Protein AF-A0A640VNC4-F1 (afdb_monomer_lite)

Radius of gyration: 33.38 Å; chains: 1; bounding box: 99×72×92 Å

Secondary structure (DSSP, 8-state):
----PPP-----S---EEEETTEEEE----S-------------HHHHHHHHHHHHHHHHHHHSSPPPHHHHHHGGGSEETTEE-HHHHHHHHHTSHHHHHHH-S--HHHHHHHHHHHHHSSPBPHHHHHHHHHHHHTTSS-HHHHHHHHHTSHHHHHT---TTTSS---TTTS---------HHHHHHHHHHHHHHHHSSPPPHHHHHHHHHHHHTTS--HHHHHHHHHHT-SS--SS--TTTTS-HHHHHHHHHHHHHSSPPPHHHHHHHHHHHHHTSS-HHHHHHHHHTBTTTTTS--GGGTTTSSTTS-------S----S-SS--TTSEEEEE-SSSSSSPEEEEEEEETTEEEEEEE-B-SSS-B---EEEEEEES-----EEEEE-SSSSSSPEEEEEEEETTEEEEEEE-B-SSS-B-PPEEEEEE-S-----EEEEE-SSSSSS-EEEEEE-SEEEEEEEE-B-SSS-BPPPEEEEEEEEE----EEEEE-SSSSSSPEEEEEEEETTEEEEEEE---TTT--PPPEEEEEE-S---S--EEEEE-SSSSSS-EEEEEEEETTEEEEEEE-B-SSS-BPPPEEEEE--S--S--TT-EEEEE-SSSSSSPEEEEEEEETTEEEEEEE-B-SSS-BPPPEEEEEE-S---TT----EEEE-SSSSSSPEEEEEETTTEEEEE-----S-------EEEEETT--EEEE----TTT-EEEEESS--GGGEEEEEETTEEEEEETTSS-EEEEE-TT----GGGEEE-

Structure (mmCIF, N/CA/C/O backbone):
data_AF-A0A640VNC4-F1
#
_entry.id   AF-A0A640VNC4-F1
#
loop_
_atom_site.group_PDB
_atom_site.id
_atom_site.type_symbol
_atom_site.label_atom_id
_atom_site.label_alt_id
_atom_site.label_comp_id
_atom_site.label_asym_id
_atom_site.label_entity_id
_atom_site.label_seq_id
_atom_site.pdbx_PDB_ins_code
_atom_site.Cartn_x
_atom_site.Cartn_y
_atom_site.Cartn_z
_atom_site.occupancy
_atom_site.B_iso_or_equiv
_atom_site.auth_seq_id
_atom_site.auth_comp_id
_atom_site.auth_asym_id
_atom_site.auth_atom_id
_atom_site.pdbx_PDB_model_num
ATOM 1 N N . MET A 1 1 ? -40.242 -44.715 38.942 1.00 26.52 1 MET A N 1
ATOM 2 C CA . MET A 1 1 ? -40.191 -44.373 37.512 1.00 26.52 1 MET A CA 1
ATOM 3 C C . MET A 1 1 ? -41.174 -43.219 37.339 1.00 26.52 1 MET A C 1
ATOM 5 O O . MET A 1 1 ? -42.364 -43.482 37.254 1.00 26.52 1 MET A O 1
ATOM 9 N N . GLU A 1 2 ? -40.820 -42.023 37.833 1.00 25.80 2 GLU A N 1
ATOM 10 C CA . GLU A 1 2 ? -40.006 -40.968 37.158 1.00 25.80 2 GLU A CA 1
ATOM 11 C C . GLU A 1 2 ? -40.894 -40.171 36.184 1.00 25.80 2 GLU A C 1
ATOM 13 O O . GLU A 1 2 ? -41.591 -40.785 35.393 1.00 25.80 2 GLU A O 1
ATOM 18 N N . GLY A 1 3 ? -41.007 -38.841 36.181 1.00 30.23 3 GLY A N 1
ATOM 19 C CA . GLY A 1 3 ? -40.420 -37.770 36.985 1.00 30.23 3 GLY A CA 1
ATOM 20 C C . GLY A 1 3 ? -41.043 -36.435 36.536 1.00 30.23 3 GLY A C 1
ATOM 21 O O . GLY A 1 3 ? -40.554 -35.815 35.606 1.00 30.23 3 GLY A O 1
ATOM 22 N N . GLY A 1 4 ? -42.152 -36.010 37.152 1.00 26.62 4 GLY A N 1
ATOM 23 C CA . GLY A 1 4 ? -42.799 -34.725 36.850 1.00 26.62 4 GLY A CA 1
ATOM 24 C C . GLY A 1 4 ? -42.568 -33.730 37.984 1.00 26.62 4 GLY A C 1
ATOM 25 O O . GLY A 1 4 ? -43.031 -33.969 39.100 1.00 26.62 4 GLY A O 1
ATOM 26 N N . ALA A 1 5 ? -41.836 -32.649 37.719 1.00 29.58 5 ALA A N 1
ATOM 27 C CA . ALA A 1 5 ? -41.591 -31.585 38.690 1.00 29.58 5 ALA A CA 1
ATOM 28 C C . ALA A 1 5 ? -42.840 -30.698 38.863 1.00 29.58 5 ALA A C 1
ATOM 30 O O . ALA A 1 5 ? -43.494 -30.328 37.891 1.00 29.58 5 ALA A O 1
ATOM 31 N N . PHE A 1 6 ? -43.172 -30.367 40.113 1.00 30.80 6 PHE A N 1
ATOM 32 C CA . PHE A 1 6 ? -44.221 -29.411 40.480 1.00 30.80 6 PHE A CA 1
ATOM 33 C C . PHE A 1 6 ? -43.567 -28.070 40.836 1.00 30.80 6 PHE A C 1
ATOM 35 O O . PHE A 1 6 ? -42.622 -28.074 41.620 1.00 30.80 6 PHE A O 1
ATOM 42 N N . PHE A 1 7 ? -44.100 -26.946 40.350 1.00 31.12 7 PHE A N 1
ATOM 43 C CA . PHE A 1 7 ? -43.639 -25.595 40.714 1.00 31.12 7 PHE A CA 1
ATOM 44 C C . PHE A 1 7 ? -44.590 -24.928 41.728 1.00 31.12 7 PHE A C 1
ATOM 46 O O . PHE A 1 7 ? -45.800 -25.183 41.728 1.00 31.12 7 PHE A O 1
ATOM 53 N N . ARG A 1 8 ? -44.048 -24.100 42.633 1.00 33.09 8 ARG A N 1
ATOM 54 C CA . ARG A 1 8 ? -44.763 -23.399 43.722 1.00 33.09 8 ARG A CA 1
ATOM 55 C C . ARG A 1 8 ? -44.417 -21.907 43.658 1.00 33.09 8 ARG A C 1
ATOM 57 O O . ARG A 1 8 ? -43.246 -21.593 43.673 1.00 33.09 8 ARG A O 1
ATOM 64 N N . VAL A 1 9 ? -45.406 -21.005 43.695 1.00 35.47 9 VAL A N 1
ATOM 65 C CA . VAL A 1 9 ? -45.179 -19.539 43.649 1.00 35.47 9 VAL A CA 1
ATOM 66 C C . VAL A 1 9 ? -45.890 -18.828 44.813 1.00 35.47 9 VAL A C 1
ATOM 68 O O . VAL A 1 9 ? -46.991 -19.229 45.189 1.00 35.47 9 VAL A O 1
ATOM 71 N N . LEU A 1 10 ? -45.271 -17.789 45.394 1.00 34.03 10 LEU A N 1
ATOM 72 C CA . LEU A 1 10 ? -45.768 -16.937 46.497 1.00 34.03 10 LEU A CA 1
ATOM 73 C C . LEU A 1 10 ? -46.158 -15.532 45.983 1.00 34.03 10 LEU A C 1
ATOM 75 O O . LEU A 1 10 ? -45.554 -15.049 45.036 1.00 34.03 10 LEU A O 1
ATOM 79 N N . VAL A 1 11 ? -47.146 -14.860 46.603 1.00 41.66 11 VAL A N 1
ATOM 80 C CA . VAL A 1 11 ? -47.644 -13.527 46.172 1.00 41.66 11 VAL A CA 1
ATOM 81 C C . VAL A 1 11 ? -47.839 -12.578 47.383 1.00 41.66 11 VAL A C 1
ATOM 83 O O . VAL A 1 11 ? -48.210 -13.081 48.451 1.00 41.66 11 VAL A O 1
ATOM 86 N N . PRO A 1 12 ? -47.621 -11.243 47.264 1.00 36.75 12 PRO A N 1
ATOM 87 C CA . PRO A 1 12 ? -47.759 -10.268 48.366 1.00 36.75 12 PRO A CA 1
ATOM 88 C C . PRO A 1 12 ? -49.215 -9.956 48.802 1.00 36.75 12 PRO A C 1
ATOM 90 O O . PRO A 1 12 ? -50.160 -10.385 48.143 1.00 36.75 12 PRO A O 1
ATOM 93 N N . PRO A 1 13 ? -49.440 -9.202 49.905 1.00 35.16 13 PRO A N 1
ATOM 94 C CA . PRO A 1 13 ? -50.779 -8.930 50.457 1.00 35.16 13 PRO A CA 1
ATOM 95 C C . PRO A 1 13 ? -51.600 -7.888 49.664 1.00 35.16 13 PRO A C 1
ATOM 97 O O . PRO A 1 13 ? -51.110 -6.797 49.385 1.00 35.16 13 PRO A O 1
ATOM 100 N N . GLY A 1 14 ? -52.890 -8.160 49.401 1.00 42.88 14 GLY A N 1
ATOM 101 C CA . GLY A 1 14 ? -53.809 -7.233 48.717 1.00 42.88 14 GLY A CA 1
ATOM 102 C C . GLY A 1 14 ? -55.242 -7.764 48.527 1.00 42.88 14 GLY A C 1
ATOM 103 O O . GLY A 1 14 ? -55.552 -8.906 48.863 1.00 42.88 14 GLY A O 1
ATOM 104 N N . HIS A 1 15 ? -56.150 -6.926 48.004 1.00 37.34 15 HIS A N 1
ATOM 105 C CA . HIS A 1 15 ? -57.528 -7.317 47.664 1.00 37.34 15 HIS A CA 1
ATOM 106 C C . HIS A 1 15 ? -57.619 -7.797 46.212 1.00 37.34 15 HIS A C 1
ATOM 108 O O . HIS A 1 15 ? -57.485 -6.999 45.287 1.00 37.34 15 HIS A O 1
ATOM 114 N N . TYR A 1 16 ? -57.948 -9.073 46.007 1.00 45.03 16 TYR A N 1
ATOM 115 C CA . TYR A 1 16 ? -58.002 -9.672 44.672 1.00 45.03 16 TYR A CA 1
ATOM 116 C C . TYR A 1 16 ? -59.411 -10.138 44.294 1.00 45.03 16 TYR A C 1
ATOM 118 O O . TYR A 1 16 ? -60.191 -10.631 45.118 1.00 45.03 16 TYR A O 1
ATOM 126 N N . ARG A 1 17 ? -59.735 -10.015 43.004 1.00 36.72 17 ARG A N 1
ATOM 127 C CA . ARG A 1 17 ? -60.883 -10.679 42.377 1.00 36.72 17 ARG A CA 1
ATOM 128 C C . ARG A 1 17 ? -60.359 -11.695 41.377 1.00 36.72 17 ARG A C 1
ATOM 130 O O . ARG A 1 17 ? -59.709 -11.318 40.413 1.00 36.72 17 ARG A O 1
ATOM 137 N N . VAL A 1 18 ? -60.695 -12.963 41.589 1.00 42.12 18 VAL A N 1
ATOM 138 C CA . VAL A 1 18 ? -60.310 -14.060 40.694 1.00 42.12 18 VAL A CA 1
ATOM 139 C C . VAL A 1 18 ? -61.564 -14.573 39.985 1.00 42.12 18 VAL A C 1
ATOM 141 O O . VAL A 1 18 ? -62.589 -14.851 40.621 1.00 42.12 18 VAL A O 1
ATOM 144 N N . ARG A 1 19 ? -61.512 -14.653 38.652 1.00 35.81 19 ARG A N 1
ATOM 145 C CA . ARG A 1 19 ? -62.582 -15.221 37.820 1.00 35.81 19 ARG A CA 1
ATOM 146 C C . ARG A 1 19 ? -62.283 -16.685 37.526 1.00 35.81 19 ARG A C 1
ATOM 148 O O . ARG A 1 19 ? -61.207 -17.006 37.047 1.00 35.81 19 ARG A O 1
ATOM 155 N N . PHE A 1 20 ? -63.273 -17.544 37.747 1.00 42.91 20 PHE A N 1
ATOM 156 C CA . PHE A 1 20 ? -63.245 -18.940 37.314 1.00 42.91 20 PHE A CA 1
ATOM 157 C C . PHE A 1 20 ? -64.300 -19.171 36.228 1.00 42.91 20 PHE A C 1
ATOM 159 O O . PHE A 1 20 ? -65.292 -18.440 36.156 1.00 42.91 20 PHE A O 1
ATOM 166 N N . ALA A 1 21 ? -64.144 -20.245 35.449 1.00 35.38 21 ALA A N 1
ATOM 167 C CA . ALA A 1 21 ? -65.089 -20.651 34.402 1.00 35.38 21 ALA A CA 1
ATOM 168 C C . ALA A 1 21 ? -66.542 -20.862 34.900 1.00 35.38 21 ALA A C 1
ATOM 170 O O . ALA A 1 21 ? -67.472 -20.861 34.100 1.00 35.38 21 ALA A O 1
ATOM 171 N N . ALA A 1 22 ? -66.762 -20.990 36.218 1.00 29.73 22 ALA A N 1
ATOM 172 C CA . ALA A 1 22 ? -68.082 -21.134 36.847 1.00 29.73 22 ALA A CA 1
ATOM 173 C C . ALA A 1 22 ? -68.557 -19.903 37.663 1.00 29.73 22 ALA A C 1
ATOM 175 O O . ALA A 1 22 ? -69.508 -20.013 38.438 1.00 29.73 22 ALA A O 1
ATOM 176 N N . GLY A 1 23 ? -67.925 -18.730 37.517 1.00 33.50 23 GLY A N 1
ATOM 177 C CA . GLY A 1 23 ? -68.366 -17.471 38.139 1.00 33.50 23 GLY A CA 1
ATOM 178 C C . GLY A 1 23 ? -67.275 -16.713 38.907 1.00 33.50 23 GLY A C 1
ATOM 179 O O . GLY A 1 23 ? -66.164 -17.198 39.111 1.00 33.50 23 GLY A O 1
ATOM 180 N N . THR A 1 24 ? -67.599 -15.484 39.332 1.00 31.94 24 THR A N 1
ATOM 181 C CA . THR A 1 24 ? -66.676 -14.584 40.055 1.00 31.94 24 THR A CA 1
ATOM 182 C C . THR A 1 24 ? -66.873 -14.710 41.566 1.00 31.94 24 THR A C 1
ATOM 184 O O . THR A 1 24 ? -68.004 -14.603 42.046 1.00 31.94 24 THR A O 1
ATOM 187 N N . ARG A 1 25 ? -65.786 -14.879 42.330 1.00 35.44 25 ARG A N 1
ATOM 188 C CA . ARG A 1 25 ? -65.804 -14.760 43.798 1.00 35.44 25 ARG A CA 1
ATOM 189 C C . ARG A 1 25 ? -64.857 -13.651 44.248 1.00 35.44 25 ARG A C 1
ATOM 191 O O . ARG A 1 25 ? -63.772 -13.492 43.698 1.00 35.44 25 ARG A O 1
ATOM 198 N N . SER A 1 26 ? -65.298 -12.884 45.242 1.00 33.00 26 SER A N 1
ATOM 199 C CA . SER A 1 26 ? -64.499 -11.837 45.884 1.00 33.00 26 SER A CA 1
ATOM 200 C C . SER A 1 26 ? -64.051 -12.328 47.255 1.00 33.00 26 SER A C 1
ATOM 202 O O . SER A 1 26 ? -64.875 -12.861 48.001 1.00 33.00 26 SER A O 1
ATOM 204 N N . PHE A 1 27 ? -62.780 -12.116 47.587 1.00 40.97 27 PHE A N 1
ATOM 205 C CA . PHE A 1 27 ? -62.216 -12.424 48.898 1.00 40.97 27 PHE A CA 1
ATOM 206 C C . PHE A 1 27 ? -61.779 -11.129 49.590 1.00 40.97 27 PHE A C 1
ATOM 208 O O . PHE A 1 27 ? -61.378 -10.165 48.937 1.00 40.97 27 PHE A O 1
ATOM 215 N N . VAL A 1 28 ? -61.908 -11.105 50.915 1.00 42.28 28 VAL A N 1
ATOM 216 C CA . VAL A 1 28 ? -61.397 -10.044 51.789 1.00 42.28 28 VAL A CA 1
ATOM 217 C C . VAL A 1 28 ? -60.620 -10.741 52.891 1.00 42.28 28 VAL A C 1
ATOM 219 O O . VAL A 1 28 ? -61.208 -11.532 53.628 1.00 42.28 28 VAL A O 1
ATOM 222 N N . ASP A 1 29 ? -59.323 -10.471 52.988 1.00 40.75 29 ASP A N 1
ATOM 223 C CA . ASP A 1 29 ? -58.510 -10.922 54.111 1.00 40.75 29 ASP A CA 1
ATOM 224 C C . ASP A 1 29 ? -58.317 -9.762 55.097 1.00 40.75 29 ASP A C 1
ATOM 226 O O . ASP A 1 29 ? -57.787 -8.712 54.748 1.00 40.75 29 ASP A O 1
ATOM 230 N N . GLY A 1 30 ? -58.782 -9.958 56.330 1.00 44.41 30 GLY A N 1
ATOM 231 C CA . GLY A 1 30 ? -58.533 -9.082 57.476 1.00 44.41 30 GLY A CA 1
ATOM 232 C C . GLY A 1 30 ? -57.673 -9.748 58.555 1.00 44.41 30 GLY A C 1
ATOM 233 O O . GLY A 1 30 ? -57.855 -9.451 59.732 1.00 44.41 30 GLY A O 1
ATOM 234 N N . SER A 1 31 ? -56.805 -10.698 58.198 1.00 44.22 31 SER A N 1
ATOM 235 C CA . SER A 1 31 ? -56.136 -11.598 59.147 1.00 44.22 31 SER A CA 1
ATOM 236 C C . SER A 1 31 ? -54.623 -11.771 58.975 1.00 44.22 31 SER A C 1
ATOM 238 O O . SER A 1 31 ? -54.022 -12.431 59.818 1.00 44.22 31 SER A O 1
ATOM 240 N N . GLY A 1 32 ? -53.973 -11.134 57.994 1.00 38.97 32 GLY A N 1
ATOM 241 C CA . GLY A 1 32 ? -52.503 -11.063 57.956 1.00 38.97 32 GLY A CA 1
ATOM 242 C C . GLY A 1 32 ? -51.812 -12.426 57.818 1.00 38.97 32 GLY A C 1
ATOM 243 O O . GLY A 1 32 ? -50.711 -12.613 58.332 1.00 38.97 32 GLY A O 1
ATOM 244 N N . VAL A 1 33 ? -52.452 -13.381 57.135 1.00 38.22 33 VAL A N 1
ATOM 245 C CA . VAL A 1 33 ? -51.881 -14.696 56.817 1.00 38.22 33 VAL A CA 1
ATOM 246 C C . VAL A 1 33 ? -51.822 -14.844 55.297 1.00 38.22 33 VAL A C 1
ATOM 248 O O . VAL A 1 33 ? -52.855 -14.854 54.636 1.00 38.22 33 VAL A O 1
ATOM 251 N N . LEU A 1 34 ? -50.602 -14.981 54.763 1.00 30.33 34 LEU A N 1
ATOM 252 C CA . LEU A 1 34 ? -50.294 -15.219 53.345 1.00 30.33 34 LEU A CA 1
ATOM 253 C C . LEU A 1 34 ? -51.193 -16.322 52.752 1.00 30.33 34 LEU A C 1
ATOM 255 O O . LEU A 1 34 ? -51.127 -17.471 53.194 1.00 30.33 34 LEU A O 1
ATOM 259 N N . GLN A 1 35 ? -52.003 -16.001 51.735 1.00 35.12 35 GLN A N 1
ATOM 260 C CA . GLN A 1 35 ? -52.675 -17.008 50.905 1.00 35.12 35 GLN A CA 1
ATOM 261 C C . GLN A 1 35 ? -52.131 -17.007 49.476 1.00 35.12 35 GLN A C 1
ATOM 263 O O . GLN A 1 35 ? -52.168 -16.010 48.763 1.00 35.12 35 GLN A O 1
ATOM 268 N N . THR A 1 36 ? -51.643 -18.179 49.083 1.00 34.41 36 THR A N 1
ATOM 269 C CA . THR A 1 36 ? -51.016 -18.522 47.807 1.00 34.41 36 THR A CA 1
ATOM 270 C C . THR A 1 36 ? -52.045 -18.582 46.672 1.00 34.41 36 THR A C 1
ATOM 272 O O . THR A 1 36 ? -52.966 -19.399 46.722 1.00 34.41 36 THR A O 1
ATOM 275 N N . VAL A 1 37 ? -51.879 -17.772 45.622 1.00 38.47 37 VAL A N 1
ATOM 276 C CA . VAL A 1 37 ? -52.594 -17.968 44.349 1.00 38.47 37 VAL A CA 1
ATOM 277 C C . VAL A 1 37 ? -51.809 -18.985 43.523 1.00 38.47 37 VAL A C 1
ATOM 279 O O . VAL A 1 37 ? -50.655 -18.749 43.185 1.00 38.47 37 VAL A O 1
ATOM 282 N N . GLN A 1 38 ? -52.420 -20.129 43.211 1.00 37.28 38 GLN A N 1
ATOM 283 C CA . GLN A 1 38 ? -51.804 -21.157 42.369 1.00 37.28 38 GLN A CA 1
ATOM 284 C C . GLN A 1 38 ? -52.133 -20.897 40.895 1.00 37.28 38 GLN A C 1
ATOM 286 O O . GLN A 1 38 ? -53.286 -21.043 40.489 1.00 37.28 38 GLN A O 1
ATOM 291 N N . HIS A 1 39 ? -51.122 -20.542 40.100 1.00 41.06 39 HIS A N 1
ATOM 292 C CA . HIS A 1 39 ? -51.146 -20.738 38.649 1.00 41.06 39 HIS A CA 1
ATOM 293 C C . HIS A 1 39 ? -50.636 -22.152 38.360 1.00 41.06 39 HIS A C 1
ATOM 295 O O . HIS A 1 39 ? -49.541 -22.516 38.782 1.00 41.06 39 HIS A O 1
ATOM 301 N N . SER A 1 40 ? -51.443 -22.976 37.694 1.00 44.50 40 SER A N 1
ATOM 302 C CA . SER A 1 40 ? -51.024 -24.305 37.247 1.00 44.50 40 SER A CA 1
ATOM 303 C C . SER A 1 40 ? -51.395 -24.481 35.782 1.00 44.50 40 SER A C 1
ATOM 305 O O . SER A 1 40 ? -52.563 -24.710 35.463 1.00 44.50 40 SER A O 1
ATOM 307 N N . THR A 1 41 ? -50.394 -24.406 34.914 1.00 50.69 41 THR A N 1
ATOM 308 C CA . THR A 1 41 ? -50.512 -24.737 33.493 1.00 50.69 41 THR A CA 1
ATOM 309 C C . THR A 1 41 ? -49.710 -26.007 33.253 1.00 50.69 41 THR A C 1
ATOM 311 O O . THR A 1 41 ? -48.570 -26.123 33.698 1.00 50.69 41 THR A O 1
ATOM 314 N N . ARG A 1 42 ? -50.321 -27.005 32.610 1.00 57.31 42 ARG A N 1
ATOM 315 C CA . ARG A 1 42 ? -49.633 -28.243 32.242 1.00 57.31 42 ARG A CA 1
ATOM 316 C C . ARG A 1 42 ? -49.116 -28.083 30.818 1.00 57.31 42 ARG A C 1
ATOM 318 O O . ARG A 1 42 ? -49.900 -28.190 29.883 1.00 57.31 42 ARG A O 1
ATOM 325 N N . ILE A 1 43 ? -47.825 -27.809 30.698 1.00 65.00 43 ILE A N 1
ATOM 326 C CA . ILE A 1 43 ? -47.089 -27.746 29.434 1.00 65.00 43 ILE A CA 1
ATOM 327 C C . ILE A 1 43 ? -46.312 -29.050 29.242 1.00 65.00 43 ILE A C 1
ATOM 329 O O . ILE A 1 43 ? -45.892 -29.667 30.225 1.00 65.00 43 ILE A O 1
ATOM 333 N N . ASP A 1 44 ? -46.200 -29.514 28.002 1.00 73.62 44 ASP A N 1
ATOM 334 C CA . ASP A 1 44 ? -45.291 -30.608 27.660 1.00 73.62 44 ASP A CA 1
ATOM 335 C C . ASP A 1 44 ? -43.832 -30.119 27.637 1.00 73.62 44 ASP A C 1
ATOM 337 O O . ASP A 1 44 ? -43.558 -28.919 27.723 1.00 73.62 44 ASP A O 1
ATOM 341 N N . ASP A 1 45 ? -42.890 -31.058 27.565 1.00 72.62 45 ASP A N 1
ATOM 342 C CA . ASP A 1 45 ? -41.460 -30.752 27.658 1.00 72.62 45 ASP A CA 1
ATOM 343 C C . ASP A 1 45 ? -40.961 -29.890 26.484 1.00 72.62 45 ASP A C 1
ATOM 345 O O . ASP A 1 45 ? -40.044 -29.091 26.665 1.00 72.62 45 ASP A O 1
ATOM 349 N N . ILE A 1 46 ? -41.603 -29.982 25.312 1.00 72.25 46 ILE A N 1
ATOM 350 C CA . ILE A 1 46 ? -41.257 -29.195 24.119 1.00 72.25 46 ILE A CA 1
ATOM 351 C C . ILE A 1 46 ? -41.712 -27.746 24.305 1.00 72.25 46 ILE A C 1
ATOM 353 O O . ILE A 1 46 ? -40.931 -26.815 24.121 1.00 72.25 46 ILE A O 1
ATOM 357 N N . ALA A 1 47 ? -42.960 -27.542 24.733 1.00 71.25 47 ALA A N 1
ATOM 358 C CA . ALA A 1 47 ? -43.485 -26.217 25.043 1.00 71.25 47 ALA A CA 1
ATOM 359 C C . ALA A 1 47 ? -42.695 -25.551 26.179 1.00 71.25 47 ALA A C 1
ATOM 361 O O . ALA A 1 47 ? -42.443 -24.351 26.126 1.00 71.25 47 ALA A O 1
ATOM 362 N N . LYS A 1 48 ? -42.258 -26.328 27.178 1.00 74.06 48 LYS A N 1
ATOM 363 C CA . LYS A 1 48 ? -41.396 -25.837 28.258 1.00 74.06 48 LYS A CA 1
ATOM 364 C C . LYS A 1 48 ? -40.032 -25.376 27.745 1.00 74.06 48 LYS A C 1
ATOM 366 O O . LYS A 1 48 ? -39.605 -24.290 28.117 1.00 74.06 48 LYS A O 1
ATOM 371 N N . ALA A 1 49 ? -39.363 -26.179 26.918 1.00 73.19 49 ALA A N 1
ATOM 372 C CA . ALA A 1 49 ? -38.068 -25.813 26.347 1.00 73.19 49 ALA A CA 1
ATOM 373 C C . ALA A 1 49 ? -38.170 -24.530 25.509 1.00 73.19 49 ALA A C 1
ATOM 375 O O . ALA A 1 49 ? -37.368 -23.621 25.697 1.00 73.19 49 ALA A O 1
ATOM 376 N N . ARG A 1 50 ? -39.217 -24.414 24.679 1.00 82.31 50 ARG A N 1
ATOM 377 C CA . ARG A 1 50 ? -39.480 -23.207 23.885 1.00 82.31 50 ARG A CA 1
ATOM 378 C C . ARG A 1 50 ? -39.686 -21.968 24.756 1.00 82.31 50 ARG A C 1
ATOM 380 O O . ARG A 1 50 ? -39.047 -20.959 24.514 1.00 82.31 50 ARG A O 1
ATOM 387 N N . ILE A 1 51 ? -40.539 -22.050 25.781 1.00 84.12 51 ILE A N 1
ATOM 388 C CA . ILE A 1 51 ? -40.811 -20.918 26.687 1.00 84.12 51 ILE A CA 1
ATOM 389 C C . ILE A 1 51 ? -39.533 -20.454 27.396 1.00 84.12 51 ILE A C 1
ATOM 391 O O . ILE A 1 51 ? -39.331 -19.258 27.562 1.00 84.12 51 ILE A O 1
ATOM 395 N N . LEU A 1 52 ? -38.686 -21.391 27.830 1.00 82.00 52 LEU A N 1
ATOM 396 C CA . LEU A 1 52 ? -37.427 -21.054 28.496 1.00 82.00 52 LEU A CA 1
ATOM 397 C C . LEU A 1 52 ? -36.436 -20.386 27.543 1.00 82.00 52 LEU A C 1
ATOM 399 O O . LEU A 1 52 ? -35.762 -19.456 27.960 1.00 82.00 52 LEU A O 1
ATOM 403 N N . ASN A 1 53 ? -36.370 -20.839 26.292 1.00 83.69 53 ASN A N 1
ATOM 404 C CA . ASN A 1 53 ? -35.495 -20.256 25.280 1.00 83.69 53 ASN A CA 1
ATOM 405 C C . ASN A 1 53 ? -35.972 -18.854 24.853 1.00 83.69 53 ASN A C 1
ATOM 407 O O . ASN A 1 53 ? -35.195 -17.911 24.930 1.00 83.69 53 ASN A O 1
ATOM 411 N N . GLU A 1 54 ? -37.265 -18.693 24.548 1.00 88.31 54 GLU A N 1
ATOM 412 C CA . GLU A 1 54 ? -37.876 -17.391 24.227 1.00 88.31 54 GLU A CA 1
ATOM 413 C C . GLU A 1 54 ? -37.684 -16.375 25.367 1.00 88.31 54 GLU A C 1
ATOM 415 O O . GLU A 1 54 ? -37.405 -15.203 25.132 1.00 88.31 54 GLU A O 1
ATOM 420 N N . ALA A 1 55 ? -37.827 -16.814 26.621 1.00 89.00 55 ALA A N 1
ATOM 421 C CA . ALA A 1 55 ? -37.574 -15.955 27.770 1.00 89.00 55 ALA A CA 1
ATOM 422 C C . ALA A 1 55 ? -36.085 -15.632 27.937 1.00 89.00 55 ALA A C 1
ATOM 424 O O . ALA A 1 55 ? -35.764 -14.486 28.225 1.00 89.00 55 ALA A O 1
ATOM 425 N N . ALA A 1 56 ? -35.190 -16.608 27.750 1.00 84.50 56 ALA A N 1
ATOM 426 C CA . ALA A 1 56 ? -33.750 -16.393 27.870 1.00 84.50 56 ALA A CA 1
ATOM 427 C C . ALA A 1 56 ? -33.267 -15.320 26.894 1.00 84.50 56 ALA A C 1
ATOM 429 O O . ALA A 1 56 ? -32.601 -14.393 27.327 1.00 84.50 56 ALA A O 1
ATOM 430 N N . GLN A 1 57 ? -33.713 -15.380 25.637 1.00 86.56 57 GLN A N 1
ATOM 431 C CA . GLN A 1 57 ? -33.405 -14.363 24.634 1.00 86.56 57 GLN A CA 1
ATOM 432 C C . GLN A 1 57 ? -33.853 -12.962 25.066 1.00 86.56 57 GLN A C 1
ATOM 434 O O . GLN A 1 57 ? -33.138 -11.984 24.923 1.00 86.56 57 GLN A O 1
ATOM 439 N N . LEU A 1 58 ? -35.047 -12.842 25.637 1.00 91.69 58 LEU A N 1
ATOM 440 C CA . LEU A 1 58 ? -35.540 -11.533 26.048 1.00 91.69 58 LEU A CA 1
ATOM 441 C C . LEU A 1 58 ? -34.799 -10.969 27.270 1.00 91.69 58 LEU A C 1
ATOM 443 O O . LEU A 1 58 ? -34.646 -9.756 27.393 1.00 91.69 58 LEU A O 1
ATOM 447 N N . TYR A 1 59 ? -34.371 -11.845 28.180 1.00 89.31 59 TYR A N 1
ATOM 448 C CA . TYR A 1 59 ? -33.510 -11.471 29.299 1.00 89.31 59 TYR A CA 1
ATOM 449 C C . TYR A 1 59 ? -32.124 -11.043 28.826 1.00 89.31 59 TYR A C 1
ATOM 451 O O . TYR A 1 59 ? -31.580 -10.093 29.378 1.00 89.31 59 TYR A O 1
ATOM 459 N N . ASP A 1 60 ? -31.620 -11.680 27.776 1.00 83.69 60 ASP A N 1
ATOM 460 C CA . ASP A 1 60 ? -30.378 -11.304 27.119 1.00 83.69 60 ASP A CA 1
ATOM 461 C C . ASP A 1 60 ? -30.473 -9.899 26.522 1.00 83.69 60 ASP A C 1
ATOM 463 O O . ASP A 1 60 ? -29.835 -8.971 27.000 1.00 83.69 60 ASP A O 1
ATOM 467 N N . THR A 1 61 ? -31.439 -9.670 25.631 1.00 88.62 61 THR A N 1
ATOM 468 C CA . THR A 1 61 ? -31.660 -8.361 25.002 1.00 88.62 61 THR A CA 1
ATOM 469 C C . THR A 1 61 ? -31.854 -7.221 26.013 1.00 88.62 61 THR A C 1
ATOM 471 O O . THR A 1 61 ? -31.400 -6.101 25.787 1.00 88.62 61 THR A O 1
ATOM 474 N N . ILE A 1 62 ? -32.548 -7.459 27.134 1.00 89.50 62 ILE A N 1
ATOM 475 C CA . ILE A 1 62 ? -32.890 -6.394 28.097 1.00 89.50 62 ILE A CA 1
ATOM 476 C C . ILE A 1 62 ? -31.825 -6.211 29.189 1.00 89.50 62 ILE A C 1
ATOM 478 O O . ILE A 1 62 ? -31.631 -5.082 29.650 1.00 89.50 62 ILE A O 1
ATOM 482 N N . PHE A 1 63 ? -31.168 -7.286 29.629 1.00 83.25 63 PHE A N 1
ATOM 483 C CA . PHE A 1 63 ? -30.283 -7.277 30.799 1.00 83.25 63 PHE A CA 1
ATOM 484 C C . PHE A 1 63 ? -28.885 -7.837 30.561 1.00 83.25 63 PHE A C 1
ATOM 486 O O . PHE A 1 63 ? -28.085 -7.752 31.490 1.00 83.25 63 PHE A O 1
ATOM 493 N N . ASP A 1 64 ? -28.597 -8.403 29.390 1.00 79.19 64 ASP A N 1
ATOM 494 C CA . ASP A 1 64 ? -27.292 -8.985 29.065 1.00 79.19 64 ASP A CA 1
ATOM 495 C C . ASP A 1 64 ? -26.899 -10.088 30.073 1.00 79.19 64 ASP A C 1
ATOM 497 O O . ASP A 1 64 ? -25.792 -10.133 30.609 1.00 79.19 64 ASP A O 1
ATOM 501 N N . ARG A 1 65 ? -27.879 -10.920 30.474 1.00 79.50 65 ARG A N 1
ATOM 502 C CA . ARG A 1 65 ? -27.680 -12.008 31.449 1.00 79.50 65 ARG A CA 1
ATOM 503 C C . ARG A 1 65 ? -28.736 -13.105 31.369 1.00 79.50 65 ARG A C 1
ATOM 505 O O . ARG A 1 65 ? -29.890 -12.892 30.996 1.00 79.50 65 ARG A O 1
ATOM 512 N N . ALA A 1 66 ? -28.384 -14.267 31.913 1.00 75.19 66 ALA A N 1
ATOM 513 C CA . ALA A 1 66 ? -29.326 -15.355 32.146 1.00 75.19 66 ALA A CA 1
ATOM 514 C C . ALA A 1 66 ? -30.342 -15.053 33.269 1.00 75.19 66 ALA A C 1
ATOM 516 O O . ALA A 1 66 ? -30.064 -14.333 34.233 1.00 75.19 66 ALA A O 1
ATOM 517 N N . MET A 1 67 ? -31.515 -15.687 33.176 1.00 81.88 67 MET A N 1
ATOM 518 C CA . MET A 1 67 ? -32.538 -15.685 34.229 1.00 81.88 67 MET A CA 1
ATOM 519 C C . MET A 1 67 ? -32.073 -16.410 35.497 1.00 81.88 67 MET A C 1
ATOM 521 O O . MET A 1 67 ? -31.494 -17.499 35.433 1.00 81.88 67 MET A O 1
ATOM 525 N N . ASP A 1 68 ? -32.457 -15.888 36.660 1.00 71.31 68 ASP A N 1
ATOM 526 C CA . ASP A 1 68 ? -32.320 -16.588 37.931 1.00 71.31 68 ASP A CA 1
ATOM 527 C C . ASP A 1 68 ? -33.422 -17.650 38.147 1.00 71.31 68 ASP A C 1
ATOM 529 O O . ASP A 1 68 ? -34.418 -17.755 37.423 1.00 71.31 68 ASP A O 1
ATOM 533 N N . PHE A 1 69 ? -33.255 -18.478 39.184 1.00 70.19 69 PHE A N 1
ATOM 534 C CA . PHE A 1 69 ? -34.208 -19.549 39.486 1.00 70.19 69 PHE A CA 1
ATOM 535 C C . PHE A 1 69 ? -35.628 -19.035 39.800 1.00 70.19 69 PHE A C 1
ATOM 537 O O . PHE A 1 69 ? -36.613 -19.680 39.442 1.00 70.19 69 PHE A O 1
ATOM 544 N N . THR A 1 70 ? -35.749 -17.886 40.463 1.00 72.12 70 THR A N 1
ATOM 545 C CA . THR A 1 70 ? -37.030 -17.246 40.788 1.00 72.12 70 THR A CA 1
ATOM 546 C C . THR A 1 70 ? -37.696 -16.687 39.531 1.00 72.12 70 THR A C 1
ATOM 548 O O . THR A 1 70 ? -38.905 -16.832 39.367 1.00 72.12 70 THR A O 1
ATOM 551 N N . GLU A 1 71 ? -36.930 -16.077 38.634 1.00 81.81 71 GLU A N 1
ATOM 552 C CA . GLU A 1 71 ? -37.386 -15.531 37.353 1.00 81.81 71 GLU A CA 1
ATOM 553 C C . GLU A 1 71 ? -37.926 -16.638 36.445 1.00 81.81 71 GLU A C 1
ATOM 555 O O . GLU A 1 71 ? -39.055 -16.541 35.953 1.00 81.81 71 GLU A O 1
ATOM 560 N N . VAL A 1 72 ? -37.212 -17.768 36.368 1.00 77.25 72 VAL A N 1
ATOM 561 C CA . VAL A 1 72 ? -37.687 -18.986 35.692 1.00 77.25 72 VAL A CA 1
ATOM 562 C C . VAL A 1 72 ? -39.024 -19.467 36.274 1.00 77.25 72 VAL A C 1
ATOM 564 O O . VAL A 1 72 ? -39.925 -19.863 35.528 1.00 77.25 72 VAL A O 1
ATOM 567 N N . GLU A 1 73 ? -39.201 -19.419 37.599 1.00 73.06 73 GLU A N 1
ATOM 568 C CA . GLU A 1 73 ? -40.474 -19.781 38.240 1.00 73.06 73 GLU A CA 1
ATOM 569 C C . GLU A 1 73 ? -41.602 -18.774 37.954 1.00 73.06 73 GLU A C 1
ATOM 571 O O . GLU A 1 73 ? -42.781 -19.154 37.929 1.00 73.06 73 GLU A O 1
ATOM 576 N N . GLN A 1 74 ? -41.273 -17.503 37.718 1.00 78.56 74 GLN A N 1
ATOM 577 C CA . GLN A 1 74 ? -42.245 -16.444 37.454 1.00 78.56 74 GLN A CA 1
ATOM 578 C C . GLN A 1 74 ? -42.761 -16.419 36.011 1.00 78.56 74 GLN A C 1
ATOM 580 O O . GLN A 1 74 ? -43.876 -15.927 35.805 1.00 78.56 74 GLN A O 1
ATOM 585 N N . LEU A 1 75 ? -42.054 -17.028 35.048 1.00 81.38 75 LEU A N 1
ATOM 586 C CA . LEU A 1 75 ? -42.476 -17.096 33.638 1.00 81.38 75 LEU A CA 1
ATOM 587 C C . LEU A 1 75 ? -43.908 -17.611 33.456 1.00 81.38 75 LEU A C 1
ATOM 589 O O . LEU A 1 75 ? -44.628 -17.155 32.571 1.00 81.38 75 LEU A O 1
ATOM 593 N N . VAL A 1 76 ? -44.379 -18.503 34.337 1.00 76.69 76 VAL A N 1
ATOM 594 C CA . VAL A 1 76 ? -45.750 -19.048 34.299 1.00 76.69 76 VAL A CA 1
ATOM 595 C C . VAL A 1 76 ? -46.842 -17.967 34.347 1.00 76.69 76 VAL A C 1
ATOM 597 O O . VAL A 1 76 ? -47.964 -18.218 33.910 1.00 76.69 76 VAL A O 1
ATOM 600 N N . ARG A 1 77 ? -46.535 -16.769 34.864 1.00 80.75 77 ARG A N 1
ATOM 601 C CA . ARG A 1 77 ? -47.448 -15.613 34.905 1.00 80.75 77 ARG A CA 1
ATOM 602 C C . ARG A 1 77 ? -47.720 -15.029 33.517 1.00 80.75 77 ARG A C 1
ATOM 604 O O . ARG A 1 77 ? -48.777 -14.435 33.324 1.00 80.75 77 ARG A O 1
ATOM 611 N N . PHE A 1 78 ? -46.792 -15.226 32.586 1.00 85.88 78 PHE A N 1
ATOM 612 C CA . PHE A 1 78 ? -46.839 -14.722 31.215 1.00 85.88 78 PHE A CA 1
ATOM 613 C C . PHE A 1 78 ? -47.215 -15.816 30.209 1.00 85.88 78 PHE A C 1
ATOM 615 O O . PHE A 1 78 ? -47.328 -15.549 29.020 1.00 85.88 78 PHE A O 1
ATOM 622 N N . VAL A 1 79 ? -47.450 -17.053 30.660 1.00 83.25 79 VAL A N 1
ATOM 623 C CA . VAL A 1 79 ? -47.851 -18.147 29.769 1.00 83.25 79 VAL A CA 1
ATOM 624 C C . VAL A 1 79 ? -49.361 -18.123 29.535 1.00 83.25 79 VAL A C 1
ATOM 626 O O . VAL A 1 79 ? -50.149 -18.382 30.450 1.00 83.25 79 VAL A O 1
ATOM 629 N N . GLN A 1 80 ? -49.762 -17.894 28.286 1.00 80.88 80 GLN A N 1
ATOM 630 C CA . GLN A 1 80 ? -51.149 -17.953 27.821 1.00 80.88 80 GLN A CA 1
ATOM 631 C C . GLN A 1 80 ? -51.268 -19.019 26.726 1.00 80.88 80 GLN A C 1
ATOM 633 O O . GLN A 1 80 ? -50.434 -19.098 25.833 1.00 80.88 80 GLN A O 1
ATOM 638 N N . ASP A 1 81 ? -52.261 -19.907 26.834 1.00 77.81 81 ASP A N 1
ATOM 639 C CA . ASP A 1 81 ? -52.513 -20.991 25.866 1.00 77.81 81 ASP A CA 1
ATOM 640 C C . ASP A 1 81 ? -51.287 -21.873 25.514 1.00 77.81 81 ASP A C 1
ATOM 642 O O . ASP A 1 81 ? -51.216 -22.484 24.450 1.00 77.81 81 ASP A O 1
ATOM 646 N N . GLY A 1 82 ? -50.328 -21.998 26.442 1.00 73.44 82 GLY A N 1
ATOM 647 C CA . GLY A 1 82 ? -49.106 -22.795 26.257 1.00 73.44 82 GLY A CA 1
ATOM 648 C C . GLY A 1 82 ? -47.987 -22.084 25.483 1.00 73.44 82 GLY A C 1
ATOM 649 O O . GLY A 1 82 ? -47.031 -22.736 25.057 1.00 73.44 82 GLY A O 1
ATOM 650 N N . GLN A 1 83 ? -48.095 -20.769 25.301 1.00 81.19 83 GLN A N 1
ATOM 651 C CA . GLN A 1 83 ? -47.086 -19.900 24.695 1.00 81.19 83 GLN A CA 1
ATOM 652 C C . GLN A 1 83 ? -46.693 -18.787 25.667 1.00 81.19 83 GLN A C 1
ATOM 654 O O . GLN A 1 83 ? -47.492 -18.406 26.525 1.00 81.19 83 GLN A O 1
ATOM 659 N N . LEU A 1 84 ? -45.462 -18.291 25.550 1.00 89.94 84 LEU A N 1
ATOM 660 C CA . LEU A 1 84 ? -45.007 -17.139 26.315 1.00 89.94 84 LEU A CA 1
ATOM 661 C C . LEU A 1 84 ? -45.540 -15.856 25.669 1.00 89.94 84 LEU A C 1
ATOM 663 O O . LEU A 1 84 ? -45.319 -15.600 24.486 1.00 89.94 84 LEU A O 1
ATOM 667 N N . ASP A 1 85 ? -46.228 -15.035 26.453 1.00 93.00 85 ASP A N 1
ATOM 668 C CA . ASP A 1 85 ? -46.548 -13.661 26.081 1.00 93.00 85 ASP A CA 1
ATOM 669 C C . ASP A 1 85 ? -45.290 -12.799 26.265 1.00 93.00 85 ASP A C 1
ATOM 671 O O . ASP A 1 85 ? -45.073 -12.186 27.312 1.00 93.00 85 ASP A O 1
ATOM 675 N N . MET A 1 86 ? -44.413 -12.828 25.256 1.00 92.75 86 MET A N 1
ATOM 676 C CA . MET A 1 86 ? -43.133 -12.114 25.288 1.00 92.75 86 MET A CA 1
ATOM 677 C C . MET A 1 86 ? -43.313 -10.599 25.393 1.00 92.75 86 MET A C 1
ATOM 679 O O . MET A 1 86 ? -42.492 -9.943 26.019 1.00 92.75 86 MET A O 1
ATOM 683 N N . HIS A 1 87 ? -44.398 -10.041 24.846 1.00 94.31 87 HIS A N 1
ATOM 684 C CA . HIS A 1 87 ? -44.688 -8.609 24.967 1.00 94.31 87 HIS A CA 1
ATOM 685 C C . HIS A 1 87 ? -45.006 -8.223 26.413 1.00 94.31 87 HIS A C 1
ATOM 687 O O . HIS A 1 87 ? -44.462 -7.246 26.936 1.00 94.31 87 HIS A O 1
ATOM 693 N N . ALA A 1 88 ? -45.845 -9.020 27.082 1.00 92.06 88 ALA A N 1
ATOM 694 C CA . ALA A 1 88 ? -46.162 -8.811 28.488 1.00 92.06 88 ALA A CA 1
ATOM 695 C C . ALA A 1 88 ? -44.939 -9.021 29.394 1.00 92.06 88 ALA A C 1
ATOM 697 O O . ALA A 1 88 ? -44.783 -8.271 30.357 1.00 92.06 88 ALA A O 1
ATOM 698 N N . LEU A 1 89 ? -44.076 -9.996 29.080 1.00 94.62 89 LEU A N 1
ATOM 699 C CA . LEU A 1 89 ? -42.811 -10.195 29.791 1.00 94.62 89 LEU A CA 1
ATOM 700 C C . LEU A 1 89 ? -41.876 -8.994 29.585 1.00 94.62 89 LEU A C 1
ATOM 702 O O . LEU A 1 89 ? -41.466 -8.394 30.569 1.00 94.62 89 LEU A O 1
ATOM 706 N N . ALA A 1 90 ? -41.623 -8.572 28.341 1.00 95.62 90 ALA A N 1
ATOM 707 C CA . ALA A 1 90 ? -40.757 -7.430 28.023 1.00 95.62 90 ALA A CA 1
ATOM 708 C C . ALA A 1 90 ? -41.222 -6.151 28.729 1.00 95.62 90 ALA A C 1
ATOM 710 O O . ALA A 1 90 ? -40.422 -5.415 29.303 1.00 95.62 90 ALA A O 1
ATOM 711 N N . SER A 1 91 ? -42.537 -5.920 28.745 1.00 94.75 91 SER A N 1
ATOM 712 C CA . SER A 1 91 ? -43.143 -4.787 29.447 1.00 94.75 91 SER A CA 1
ATOM 713 C C . SER A 1 91 ? -42.904 -4.831 30.963 1.00 94.75 91 SER A C 1
ATOM 715 O O . SER A 1 91 ? -42.708 -3.780 31.569 1.00 94.75 91 SER A O 1
ATOM 717 N N . ASP A 1 92 ? -42.933 -6.016 31.584 1.00 93.00 92 ASP A N 1
ATOM 718 C CA . ASP A 1 92 ? -42.664 -6.195 33.022 1.00 93.00 92 ASP A CA 1
ATOM 719 C C . ASP A 1 92 ? -41.169 -6.015 33.335 1.00 93.00 92 ASP A C 1
ATOM 721 O O . ASP A 1 92 ? -40.833 -5.345 34.310 1.00 93.00 92 ASP A O 1
ATOM 725 N N . LEU A 1 93 ? -40.278 -6.527 32.474 1.00 92.25 93 LEU A N 1
ATOM 726 C CA . LEU A 1 93 ? -38.824 -6.399 32.624 1.00 92.25 93 LEU A CA 1
ATOM 727 C C . LEU A 1 93 ? -38.357 -4.943 32.491 1.00 92.25 93 LEU A C 1
ATOM 729 O O . LEU A 1 93 ? -37.658 -4.454 33.376 1.00 92.25 93 LEU A O 1
ATOM 733 N N . LEU A 1 94 ? -38.812 -4.208 31.470 1.00 90.50 94 LEU A N 1
ATOM 734 C CA . LEU A 1 94 ? -38.478 -2.784 31.288 1.00 90.50 94 LEU A CA 1
ATOM 735 C C . LEU A 1 94 ? -39.024 -1.891 32.418 1.00 90.50 94 LEU A C 1
ATOM 737 O O . LEU A 1 94 ? -38.450 -0.849 32.742 1.00 90.50 94 LEU A O 1
ATOM 741 N N . ALA A 1 95 ? -40.129 -2.301 33.046 1.00 88.19 95 ALA A N 1
ATOM 742 C CA . ALA A 1 95 ? -40.719 -1.616 34.194 1.00 88.19 95 ALA A CA 1
ATOM 743 C C . ALA A 1 95 ? -40.153 -2.079 35.551 1.00 88.19 95 ALA A C 1
ATOM 745 O O . ALA A 1 95 ? -40.583 -1.566 36.588 1.00 88.19 95 ALA A O 1
ATOM 746 N N . SER A 1 96 ? -39.240 -3.054 35.566 1.00 86.38 96 SER A N 1
ATOM 747 C CA . SER A 1 96 ? -38.723 -3.656 36.795 1.00 86.38 96 SER A CA 1
ATOM 748 C C . SER A 1 96 ? -37.783 -2.718 37.552 1.00 86.38 96 SER A C 1
ATOM 750 O O . SER A 1 96 ? -37.069 -1.909 36.959 1.00 86.38 96 SER A O 1
ATOM 752 N N . ASP A 1 97 ? -37.731 -2.874 38.879 1.00 80.31 97 ASP A N 1
ATOM 753 C CA . ASP A 1 97 ? -36.772 -2.143 39.714 1.00 80.31 97 ASP A CA 1
ATOM 754 C C . ASP A 1 97 ? -35.324 -2.426 39.281 1.00 80.31 97 ASP A C 1
ATOM 756 O O . ASP A 1 97 ? -34.486 -1.538 39.370 1.00 80.31 97 ASP A O 1
ATOM 760 N N . GLU A 1 98 ? -35.022 -3.627 38.775 1.00 79.69 98 GLU A N 1
ATOM 761 C CA . GLU A 1 98 ? -33.690 -3.948 38.257 1.00 79.69 98 GLU A CA 1
ATOM 762 C C . GLU A 1 98 ? -33.338 -3.104 37.036 1.00 79.69 98 GLU A C 1
ATOM 764 O O . GLU A 1 98 ? -32.291 -2.464 37.042 1.00 79.69 98 GLU A O 1
ATOM 769 N N . PHE A 1 99 ? -34.214 -3.042 36.027 1.00 82.19 99 PHE A N 1
ATOM 770 C CA . PHE A 1 99 ? -33.959 -2.239 34.830 1.00 82.19 99 PHE A CA 1
ATOM 771 C C . PHE A 1 99 ? -33.803 -0.762 35.191 1.00 82.19 99 PHE A C 1
ATOM 773 O O . PHE A 1 99 ? -32.858 -0.109 34.760 1.00 82.19 99 PHE A O 1
ATOM 780 N N . GLN A 1 100 ? -34.672 -0.248 36.063 1.00 81.25 100 GLN A N 1
ATOM 781 C CA . GLN A 1 100 ? -34.600 1.141 36.515 1.00 81.25 100 GLN A CA 1
ATOM 782 C C . GLN A 1 100 ? -33.336 1.432 37.343 1.00 81.25 100 GLN A C 1
ATOM 784 O O . GLN A 1 100 ? -32.810 2.541 37.277 1.00 81.25 100 GLN A O 1
ATOM 789 N N . VAL A 1 101 ? -32.833 0.466 38.119 1.00 69.50 101 VAL A N 1
ATOM 790 C CA . VAL A 1 101 ? -31.589 0.619 38.896 1.00 69.50 101 VAL A CA 1
ATOM 791 C C . VAL A 1 101 ? -30.349 0.495 38.011 1.00 69.50 101 VAL A C 1
ATOM 793 O O . VAL A 1 101 ? -29.399 1.244 38.232 1.00 69.50 101 VAL A O 1
ATOM 796 N N . ARG A 1 102 ? -30.348 -0.418 37.032 1.00 69.44 102 ARG A N 1
ATOM 797 C CA . ARG A 1 102 ? -29.218 -0.641 36.117 1.00 69.44 102 ARG A CA 1
ATOM 798 C C . ARG A 1 102 ? -29.066 0.490 35.105 1.00 69.44 102 ARG A C 1
ATOM 800 O O . ARG A 1 102 ? -27.963 0.985 34.923 1.00 69.44 102 ARG A O 1
ATOM 807 N N . ASN A 1 103 ? -30.179 0.911 34.507 1.00 69.12 103 ASN A N 1
ATOM 808 C CA . ASN A 1 103 ? -30.196 1.757 33.315 1.00 69.12 103 ASN A CA 1
ATOM 809 C C . ASN A 1 103 ? -30.773 3.162 33.557 1.00 69.12 103 ASN A C 1
ATOM 811 O O . ASN A 1 103 ? -30.594 4.061 32.740 1.00 69.12 103 ASN A O 1
ATOM 815 N N . GLY A 1 104 ? -31.468 3.385 34.677 1.00 67.75 104 GLY A N 1
ATOM 816 C CA . GLY A 1 104 ? -32.151 4.651 34.937 1.00 67.75 104 GLY A CA 1
ATOM 817 C C . GLY A 1 104 ? -33.299 4.929 33.957 1.00 67.75 104 GLY A C 1
ATOM 818 O O . GLY A 1 104 ? -33.926 4.021 33.413 1.00 67.75 104 GLY A O 1
ATOM 819 N N . THR A 1 105 ? -33.614 6.212 33.758 1.00 69.06 105 THR A N 1
ATOM 820 C CA . THR A 1 105 ? -34.570 6.639 32.725 1.00 69.06 105 THR A CA 1
ATOM 821 C C . THR A 1 105 ? -33.833 6.793 31.400 1.00 69.06 105 THR A C 1
ATOM 823 O O . THR A 1 105 ? -33.134 7.784 31.219 1.00 69.06 105 THR A O 1
ATOM 826 N N . MET A 1 106 ? -34.010 5.831 30.496 1.00 71.44 106 MET A N 1
ATOM 827 C CA . MET A 1 106 ? -33.457 5.872 29.141 1.00 71.44 106 MET A CA 1
ATOM 828 C C . MET A 1 106 ? -34.421 6.529 28.156 1.00 71.44 106 MET A C 1
ATOM 830 O O . MET A 1 106 ? -35.643 6.377 28.255 1.00 71.44 106 MET A O 1
ATOM 834 N N . LEU A 1 107 ? -33.862 7.239 27.185 1.00 74.00 107 LEU A N 1
ATOM 835 C CA . LEU A 1 107 ? -34.564 7.705 25.996 1.00 74.00 107 LEU A CA 1
ATOM 836 C C . LEU A 1 107 ? -34.508 6.655 24.885 1.00 74.00 107 LEU A C 1
ATOM 838 O O . LEU A 1 107 ? -33.683 5.747 24.914 1.00 74.00 107 LEU A O 1
ATOM 842 N N . ASP A 1 108 ? -35.368 6.812 23.878 1.00 85.31 108 ASP A N 1
ATOM 843 C CA . ASP A 1 108 ? -35.528 5.841 22.789 1.00 85.31 108 ASP A CA 1
ATOM 844 C C . ASP A 1 108 ? -34.197 5.487 22.102 1.00 85.31 108 ASP A C 1
ATOM 846 O O . ASP A 1 108 ? -33.940 4.319 21.835 1.00 85.31 108 ASP A O 1
ATOM 850 N N . VAL A 1 109 ? -33.322 6.472 21.875 1.00 81.12 109 VAL A N 1
ATOM 851 C CA . VAL A 1 109 ? -31.996 6.270 21.262 1.00 81.12 109 VAL A CA 1
ATOM 852 C C . VAL A 1 109 ? -31.071 5.398 22.114 1.00 81.12 109 VAL A C 1
ATOM 854 O O . VAL A 1 109 ? -30.440 4.487 21.593 1.00 81.12 109 VAL A O 1
ATOM 857 N N . GLU A 1 110 ? -31.033 5.632 23.426 1.00 77.44 110 GLU A N 1
ATOM 858 C CA . GLU A 1 110 ? -30.192 4.875 24.361 1.00 77.44 110 GLU A CA 1
ATOM 859 C C . GLU A 1 110 ? -30.713 3.451 24.518 1.00 77.44 110 GLU A C 1
ATOM 861 O O . GLU A 1 110 ? -29.939 2.501 24.582 1.00 77.44 110 GLU A O 1
ATOM 866 N N . LEU A 1 111 ? -32.038 3.309 24.528 1.00 86.50 111 LEU A N 1
ATOM 867 C CA . LEU A 1 111 ? -32.701 2.021 24.602 1.00 86.50 111 LEU A CA 1
ATOM 868 C C . LEU A 1 111 ? -32.434 1.171 23.351 1.00 86.50 111 LEU A C 1
ATOM 870 O O . LEU A 1 111 ? -32.181 -0.024 23.473 1.00 86.50 111 LEU A O 1
ATOM 874 N N . ILE A 1 112 ? -32.469 1.779 22.159 1.00 89.06 112 ILE A N 1
ATOM 875 C CA . ILE A 1 112 ? -32.123 1.097 20.904 1.00 89.06 112 ILE A CA 1
ATOM 876 C C . ILE A 1 112 ? -30.670 0.619 20.956 1.00 89.06 112 ILE A C 1
ATOM 878 O O . ILE A 1 112 ? -30.421 -0.560 20.718 1.00 89.06 112 ILE A O 1
ATOM 882 N N . THR A 1 113 ? -29.726 1.502 21.298 1.00 82.62 113 THR A N 1
ATOM 883 C CA . THR A 1 113 ? -28.303 1.141 21.389 1.00 82.62 113 THR A CA 1
ATOM 884 C C . THR A 1 113 ? -28.067 0.026 22.408 1.00 82.62 113 THR A C 1
ATOM 886 O O . THR A 1 113 ? -27.332 -0.910 22.106 1.00 82.62 113 THR A O 1
ATOM 889 N N . LEU A 1 114 ? -28.734 0.074 23.568 1.00 83.25 114 LEU A N 1
ATOM 890 C CA . LEU A 1 114 ? -28.655 -0.980 24.580 1.00 83.25 114 LEU A CA 1
ATOM 891 C C . LEU A 1 114 ? -29.095 -2.336 24.017 1.00 83.25 114 LEU A C 1
ATOM 893 O O . LEU A 1 114 ? -28.383 -3.318 24.178 1.00 83.25 114 LEU A O 1
ATOM 897 N N . PHE A 1 115 ? -30.248 -2.400 23.348 1.00 89.19 115 PHE A N 1
ATOM 898 C CA . PHE A 1 115 ? -30.761 -3.670 22.828 1.00 89.19 115 PHE A CA 1
ATOM 899 C C . PHE A 1 115 ? -29.878 -4.266 21.735 1.00 89.19 115 PHE A C 1
ATOM 901 O O . PHE A 1 115 ? -29.721 -5.483 21.701 1.00 89.19 115 PHE A O 1
ATOM 908 N N . TYR A 1 116 ? -29.322 -3.430 20.856 1.00 85.75 116 TYR A N 1
ATOM 909 C CA . TYR A 1 116 ? -28.406 -3.882 19.808 1.00 85.75 116 TYR A CA 1
ATOM 910 C C . TYR A 1 116 ? -27.120 -4.442 20.411 1.00 85.75 116 TYR A C 1
ATOM 912 O O . TYR A 1 116 ? -26.750 -5.565 20.089 1.00 85.75 116 TYR A O 1
ATOM 920 N N . ARG A 1 117 ? -26.508 -3.724 21.359 1.00 78.12 117 ARG A N 1
ATOM 921 C CA . ARG A 1 117 ? -25.313 -4.210 22.053 1.00 78.12 117 ARG A CA 1
ATOM 922 C C . ARG A 1 117 ? -25.583 -5.522 22.789 1.00 78.12 117 ARG A C 1
ATOM 924 O O . ARG A 1 117 ? -24.900 -6.504 22.556 1.00 78.12 117 ARG A O 1
ATOM 931 N N . ASN A 1 118 ? -26.641 -5.567 23.593 1.00 81.06 118 ASN A N 1
ATOM 932 C CA . ASN A 1 118 ? -26.978 -6.746 24.388 1.00 81.06 118 ASN A CA 1
ATOM 933 C C . ASN A 1 118 ? -27.414 -7.963 23.554 1.00 81.06 118 ASN A C 1
ATOM 935 O O . ASN A 1 118 ? -27.530 -9.045 24.102 1.00 81.06 118 ASN A O 1
ATOM 939 N N . SER A 1 119 ? -27.767 -7.801 22.276 1.00 81.94 119 SER A N 1
ATOM 940 C CA . SER A 1 119 ? -28.261 -8.926 21.460 1.00 81.94 119 SER A CA 1
ATOM 941 C C . SER A 1 119 ? -27.285 -9.335 20.365 1.00 81.94 119 SER A C 1
ATOM 943 O O . SER A 1 119 ? -27.284 -10.491 19.963 1.00 81.94 119 SER A O 1
ATOM 945 N N . TYR A 1 120 ? -26.496 -8.395 19.850 1.00 78.50 120 TYR A N 1
ATOM 946 C CA . TYR A 1 120 ? -25.658 -8.589 18.663 1.00 78.50 120 TYR A CA 1
ATOM 947 C C . TYR A 1 120 ? -24.189 -8.239 18.907 1.00 78.50 120 TYR A C 1
ATOM 949 O O . TYR A 1 120 ? -23.390 -8.343 17.991 1.00 78.50 120 TYR A O 1
ATOM 957 N N . ASP A 1 121 ? -23.846 -7.724 20.091 1.00 74.69 121 ASP A N 1
ATOM 958 C CA . ASP A 1 121 ? -22.494 -7.257 20.424 1.00 74.69 121 ASP A CA 1
ATOM 959 C C . ASP A 1 121 ? -21.906 -6.243 19.418 1.00 74.69 121 ASP A C 1
ATOM 961 O O . ASP A 1 121 ? -20.705 -6.165 19.183 1.00 74.69 121 ASP A O 1
ATOM 965 N N . ARG A 1 122 ? -22.773 -5.425 18.798 1.00 74.31 122 ARG A N 1
ATOM 966 C CA . ARG A 1 122 ? -22.368 -4.396 17.826 1.00 74.31 122 ARG A CA 1
ATOM 967 C C . ARG A 1 122 ? -23.109 -3.073 17.982 1.00 74.31 122 ARG A C 1
ATOM 969 O O . ARG A 1 122 ? -24.228 -2.993 18.499 1.00 74.31 122 ARG A O 1
ATOM 976 N N . LYS A 1 123 ? -22.495 -2.015 17.444 1.00 77.12 123 LYS A N 1
ATOM 977 C CA . LYS A 1 123 ? -23.106 -0.687 17.278 1.00 77.12 123 LYS A CA 1
ATOM 978 C C . LYS A 1 123 ? -24.257 -0.733 16.253 1.00 77.12 123 LYS A C 1
ATOM 980 O O . LYS A 1 123 ? -24.266 -1.532 15.317 1.00 77.12 123 LYS A O 1
ATOM 985 N N . VAL A 1 124 ? -25.237 0.159 16.419 1.00 82.88 124 VAL A N 1
ATOM 986 C CA . VAL A 1 124 ? -26.367 0.328 15.484 1.00 82.88 124 VAL A CA 1
ATOM 987 C C . VAL A 1 124 ? -25.947 1.217 14.307 1.00 82.88 124 VAL A C 1
ATOM 989 O O . VAL A 1 124 ? -25.296 2.242 14.515 1.00 82.88 124 VAL A O 1
ATOM 992 N N . SER A 1 125 ? -26.309 0.868 13.070 1.00 82.38 125 SER A N 1
ATOM 993 C CA . SER A 1 125 ? -26.073 1.760 11.919 1.00 82.38 125 SER A CA 1
ATOM 994 C C . SER A 1 125 ? -27.018 2.970 11.942 1.00 82.38 125 SER A C 1
ATOM 996 O O . SER A 1 125 ? -28.121 2.910 12.498 1.00 82.38 125 SER A O 1
ATOM 998 N N . LEU A 1 126 ? -26.652 4.075 11.287 1.00 79.81 126 LEU A N 1
ATOM 999 C CA . LEU A 1 126 ? -27.508 5.263 11.190 1.00 79.81 126 LEU A CA 1
ATOM 1000 C C . LEU A 1 126 ? -28.848 4.964 10.502 1.00 79.81 126 LEU A C 1
ATOM 1002 O O . LEU A 1 126 ? -29.868 5.566 10.846 1.00 79.81 126 LEU A O 1
ATOM 1006 N N . PHE A 1 127 ? -28.859 4.032 9.545 1.00 82.50 127 PHE A N 1
ATOM 1007 C CA . PHE A 1 127 ? -30.074 3.620 8.844 1.00 82.50 127 PHE A CA 1
ATOM 1008 C C . PHE A 1 127 ? -31.026 2.824 9.748 1.00 82.50 127 PHE A C 1
ATOM 1010 O O . PHE A 1 127 ? -32.233 3.103 9.798 1.00 82.50 127 PHE A O 1
ATOM 1017 N N . GLU A 1 128 ? -30.495 1.847 10.488 1.00 86.25 128 GLU A N 1
ATOM 1018 C CA . GLU A 1 128 ? -31.268 1.097 11.479 1.00 86.25 128 GLU A CA 1
ATOM 1019 C C . GLU A 1 128 ? -31.800 2.042 12.554 1.00 86.25 128 GLU A C 1
ATOM 1021 O O . GLU A 1 128 ? -32.993 2.019 12.870 1.00 86.25 128 GLU A O 1
ATOM 1026 N N . LEU A 1 129 ? -30.944 2.933 13.054 1.00 85.62 129 LEU A N 1
ATOM 1027 C CA . LEU A 1 129 ? -31.296 3.875 14.100 1.00 85.62 129 LEU A CA 1
ATOM 1028 C C . LEU A 1 129 ? -32.429 4.819 13.674 1.00 85.62 129 LEU A C 1
ATOM 1030 O O . LEU A 1 129 ? -33.386 4.991 14.432 1.00 85.62 129 LEU A O 1
ATOM 1034 N N . ASP A 1 130 ? -32.376 5.384 12.463 1.00 86.00 130 ASP A N 1
ATOM 1035 C CA . ASP A 1 130 ? -33.463 6.210 11.919 1.00 86.00 130 ASP A CA 1
ATOM 1036 C C . ASP A 1 130 ? -34.792 5.441 11.873 1.00 86.00 130 ASP A C 1
ATOM 1038 O O . ASP A 1 130 ? -35.839 5.928 12.325 1.00 86.00 130 ASP A O 1
ATOM 1042 N N . THR A 1 131 ? -34.738 4.204 11.379 1.00 87.12 131 THR A N 1
ATOM 1043 C CA . THR A 1 131 ? -35.911 3.336 11.262 1.00 87.12 131 THR A CA 1
ATOM 1044 C C . THR A 1 131 ? -36.533 3.071 12.636 1.00 87.12 131 THR A C 1
ATOM 1046 O O . THR A 1 131 ? -37.750 3.222 12.809 1.00 87.12 131 THR A O 1
ATOM 1049 N N . ARG A 1 132 ? -35.713 2.726 13.638 1.00 90.19 132 ARG A N 1
ATOM 1050 C CA . ARG A 1 132 ? -36.176 2.417 15.000 1.00 90.19 132 ARG A CA 1
ATOM 1051 C C . ARG A 1 132 ? -36.686 3.658 15.739 1.00 90.19 132 ARG A C 1
ATOM 1053 O O . ARG A 1 132 ? -37.777 3.606 16.312 1.00 90.19 132 ARG A O 1
ATOM 1060 N N . LEU A 1 133 ? -35.974 4.787 15.666 1.00 88.31 133 LEU A N 1
ATOM 1061 C CA . LEU A 1 133 ? -36.397 6.055 16.277 1.00 88.31 133 LEU A CA 1
ATOM 1062 C C . LEU A 1 133 ? -37.714 6.561 15.696 1.00 88.31 133 LEU A C 1
ATOM 1064 O O . LEU A 1 133 ? -38.590 7.013 16.434 1.00 88.31 133 LEU A O 1
ATOM 1068 N N . THR A 1 134 ? -37.890 6.448 14.379 1.00 86.38 134 THR A N 1
ATOM 1069 C CA . THR A 1 134 ? -39.152 6.805 13.727 1.00 86.38 134 THR A CA 1
ATOM 1070 C C . THR A 1 134 ? -40.300 5.945 14.254 1.00 86.38 134 THR A C 1
ATOM 1072 O O . THR A 1 134 ? -41.378 6.477 14.536 1.00 86.38 134 THR A O 1
ATOM 1075 N N . GLY A 1 135 ? -40.073 4.636 14.417 1.00 87.31 135 GLY A N 1
ATOM 1076 C CA . GLY A 1 135 ? -41.064 3.684 14.920 1.00 87.31 135 GLY A CA 1
ATOM 1077 C C . GLY A 1 135 ? -41.514 3.956 16.360 1.00 87.31 135 GLY A C 1
ATOM 1078 O O . GLY A 1 135 ? -42.719 3.973 16.630 1.00 87.31 135 GLY A O 1
ATOM 1079 N N . LEU A 1 136 ? -40.562 4.223 17.259 1.00 88.94 136 LEU A N 1
ATOM 1080 C CA . LEU A 1 136 ? -40.843 4.579 18.655 1.00 88.94 136 LEU A CA 1
ATOM 1081 C C . LEU A 1 136 ? -41.486 5.971 18.761 1.00 88.94 136 LEU A C 1
ATOM 1083 O O . LEU A 1 136 ? -42.552 6.128 19.360 1.00 88.94 136 LEU A O 1
ATOM 1087 N N . GLY A 1 137 ? -40.911 6.970 18.084 1.00 83.12 137 GLY A N 1
ATOM 1088 C CA . GLY A 1 137 ? -41.352 8.363 18.161 1.00 83.12 137 GLY A CA 1
ATOM 1089 C C . GLY A 1 137 ? -42.758 8.609 17.603 1.00 83.12 137 GLY A C 1
ATOM 1090 O O . GLY A 1 137 ? -43.468 9.499 18.078 1.00 83.12 137 GLY A O 1
ATOM 1091 N N . ASN A 1 138 ? -43.199 7.818 16.617 1.00 83.31 138 ASN A N 1
ATOM 1092 C CA . ASN A 1 138 ? -44.569 7.878 16.094 1.00 83.31 138 ASN A CA 1
ATOM 1093 C C . ASN A 1 138 ? -45.543 6.903 16.795 1.00 83.31 138 ASN A C 1
ATOM 1095 O O . ASN A 1 138 ? -46.743 6.932 16.502 1.00 83.31 138 ASN A O 1
ATOM 1099 N N . GLY A 1 139 ? -45.045 6.067 17.715 1.00 85.06 139 GLY A N 1
ATOM 1100 C CA . GLY A 1 139 ? -45.816 5.075 18.464 1.00 85.06 139 GLY A CA 1
ATOM 1101 C C . GLY A 1 139 ? -46.315 3.886 17.636 1.00 85.06 139 GLY A C 1
ATOM 1102 O O . GLY A 1 139 ? -47.284 3.241 18.037 1.00 85.06 139 GLY A O 1
ATOM 1103 N N . SER A 1 140 ? -45.716 3.619 16.471 1.00 87.31 140 SER A N 1
ATOM 1104 C CA . SER A 1 140 ? -46.022 2.433 15.653 1.00 87.31 140 SER A CA 1
ATOM 1105 C C . SER A 1 140 ? -45.394 1.156 16.205 1.00 87.31 140 SER A C 1
ATOM 1107 O O . SER A 1 140 ? -45.903 0.073 15.922 1.00 87.31 140 SER A O 1
ATOM 1109 N N . VAL A 1 141 ? -44.340 1.302 17.010 1.00 91.31 141 VAL A N 1
ATOM 1110 C CA . VAL A 1 141 ? -43.689 0.239 17.777 1.00 91.31 141 VAL A CA 1
ATOM 1111 C C . VAL A 1 141 ? -43.482 0.754 19.203 1.00 91.31 141 VAL A C 1
ATOM 1113 O O . VAL A 1 141 ? -43.114 1.908 19.405 1.00 91.31 141 VAL A O 1
ATOM 1116 N N . SER A 1 142 ? -43.755 -0.073 20.207 1.00 93.75 142 SER A N 1
ATOM 1117 C CA . SER A 1 142 ? -43.416 0.193 21.610 1.00 93.75 142 SER A CA 1
ATOM 1118 C C . SER A 1 142 ? -42.035 -0.363 21.968 1.00 93.75 142 SER A C 1
ATOM 1120 O O . SER A 1 142 ? -41.577 -1.323 21.360 1.00 93.75 142 SER A O 1
ATOM 1122 N N . ALA A 1 143 ? -41.394 0.171 23.011 1.00 92.38 143 ALA A N 1
ATOM 1123 C CA . ALA A 1 143 ? -40.125 -0.354 23.534 1.00 92.38 143 ALA A CA 1
ATOM 1124 C C . ALA A 1 143 ? -40.152 -1.877 23.783 1.00 92.38 143 ALA A C 1
ATOM 1126 O O . ALA A 1 143 ? -39.214 -2.588 23.436 1.00 92.38 143 ALA A O 1
ATOM 1127 N N . ALA A 1 144 ? -41.261 -2.386 24.331 1.00 94.62 144 ALA A N 1
ATOM 1128 C CA . ALA A 1 144 ? -41.455 -3.816 24.554 1.00 94.62 144 ALA A CA 1
ATOM 1129 C C . ALA A 1 144 ? -41.603 -4.611 23.245 1.00 94.62 144 ALA A C 1
ATOM 1131 O O . ALA A 1 144 ? -41.144 -5.744 23.169 1.00 94.62 144 ALA A O 1
ATOM 1132 N N . GLU A 1 145 ? -42.236 -4.043 22.214 1.00 95.38 145 GLU A N 1
ATOM 1133 C CA . GLU A 1 145 ? -42.311 -4.681 20.891 1.00 95.38 145 GLU A CA 1
ATOM 1134 C C . GLU A 1 145 ? -40.944 -4.702 20.211 1.00 95.38 145 GLU A C 1
ATOM 1136 O O . GLU A 1 145 ? -40.592 -5.728 19.640 1.00 95.38 145 GLU A O 1
ATOM 1141 N N . LEU A 1 146 ? -40.163 -3.625 20.333 1.00 95.25 146 LEU A N 1
ATOM 1142 C CA . LEU A 1 146 ? -38.805 -3.557 19.799 1.00 95.25 146 LEU A CA 1
ATOM 1143 C C . LEU A 1 146 ? -37.885 -4.591 20.462 1.00 95.25 146 LEU A C 1
ATOM 1145 O O . LEU A 1 146 ? -37.200 -5.324 19.758 1.00 95.25 146 LEU A O 1
ATOM 1149 N N . ALA A 1 147 ? -37.919 -4.703 21.795 1.00 94.75 147 ALA A N 1
ATOM 1150 C CA . ALA A 1 147 ? -37.150 -5.715 22.521 1.00 94.75 147 ALA A CA 1
ATOM 1151 C C . ALA A 1 147 ? -37.512 -7.137 22.067 1.00 94.75 147 ALA A C 1
ATOM 1153 O O . ALA A 1 147 ? -36.638 -7.972 21.878 1.00 94.75 147 ALA A O 1
ATOM 1154 N N . VAL A 1 148 ? -38.802 -7.415 21.844 1.00 94.81 148 VAL A N 1
ATOM 1155 C CA . VAL A 1 148 ? -39.257 -8.722 21.344 1.00 94.81 148 VAL A CA 1
ATOM 1156 C C . VAL A 1 148 ? -38.857 -8.955 19.887 1.00 94.81 148 VAL A C 1
ATOM 1158 O O . VAL A 1 148 ? -38.592 -10.097 19.519 1.00 94.81 148 VAL A O 1
ATOM 1161 N N . GLU A 1 149 ? -38.843 -7.914 19.053 1.00 93.62 149 GLU A N 1
ATOM 1162 C CA . GLU A 1 149 ? -38.402 -8.004 17.660 1.00 93.62 149 GLU A CA 1
ATOM 1163 C C . GLU A 1 149 ? -36.913 -8.354 17.574 1.00 93.62 149 GLU A C 1
ATOM 1165 O O . GLU A 1 149 ? -36.561 -9.289 16.860 1.00 93.62 149 GLU A O 1
ATOM 1170 N N . ILE A 1 150 ? -36.075 -7.658 18.348 1.00 89.19 150 ILE A N 1
ATOM 1171 C CA . ILE A 1 150 ? -34.630 -7.900 18.435 1.00 89.19 150 ILE A CA 1
ATOM 1172 C C . ILE A 1 150 ? -34.355 -9.274 19.053 1.00 89.19 150 ILE A C 1
ATOM 1174 O O . ILE A 1 150 ? -33.655 -10.079 18.454 1.00 89.19 150 ILE A O 1
ATOM 1178 N N . ALA A 1 151 ? -35.003 -9.617 20.172 1.00 88.44 151 ALA A N 1
ATOM 1179 C CA . ALA A 1 151 ? -34.803 -10.906 20.835 1.00 88.44 151 ALA A CA 1
ATOM 1180 C C . ALA A 1 151 ? -35.136 -12.115 19.938 1.00 88.44 151 ALA A C 1
ATOM 1182 O O . ALA A 1 151 ? -34.616 -13.209 20.149 1.00 88.44 151 ALA A O 1
ATOM 1183 N N . ARG A 1 152 ? -36.030 -11.939 18.957 1.00 84.94 152 ARG A N 1
ATOM 1184 C CA . ARG A 1 152 ? -36.447 -12.982 18.006 1.00 84.94 152 ARG A CA 1
ATOM 1185 C C . ARG A 1 152 ? -35.760 -12.886 16.650 1.00 84.94 152 ARG A C 1
ATOM 1187 O O . ARG A 1 152 ? -36.125 -13.652 15.753 1.00 84.94 152 ARG A O 1
ATOM 1194 N N . SER A 1 153 ? -34.872 -11.921 16.457 1.00 83.25 153 SER A N 1
ATOM 1195 C CA . SER A 1 153 ? -34.220 -11.747 15.172 1.00 83.25 153 SER A CA 1
ATOM 1196 C C . SER A 1 153 ? -33.321 -12.947 14.877 1.00 83.25 153 SER A C 1
ATOM 1198 O O . SER A 1 153 ? -32.823 -13.619 15.784 1.00 83.25 153 SER A O 1
ATOM 1200 N N . ALA A 1 154 ? -33.144 -13.232 13.586 1.00 73.19 154 ALA A N 1
ATOM 1201 C CA . ALA A 1 154 ? -32.234 -14.286 13.155 1.00 73.19 154 ALA A CA 1
ATOM 1202 C C . ALA A 1 154 ? -30.810 -14.006 13.658 1.00 73.19 154 ALA A C 1
ATOM 1204 O O . ALA A 1 154 ? -30.160 -14.918 14.148 1.00 73.19 154 ALA A O 1
ATOM 1205 N N . GLU A 1 155 ? -30.405 -12.736 13.622 1.00 72.00 155 GLU A N 1
ATOM 1206 C CA . GLU A 1 155 ? -29.133 -12.216 14.129 1.00 72.00 155 GLU A CA 1
ATOM 1207 C C . GLU A 1 155 ? -28.912 -12.589 15.603 1.00 72.00 155 GLU A C 1
ATOM 1209 O O . GLU A 1 155 ? -27.935 -13.250 15.924 1.00 72.00 155 GLU A O 1
ATOM 1214 N N . HIS A 1 156 ? -29.890 -12.352 16.484 1.00 70.56 156 HIS A N 1
ATOM 1215 C CA . HIS A 1 156 ? -29.762 -12.712 17.901 1.00 70.56 156 HIS A CA 1
ATOM 1216 C C . HIS A 1 156 ? -29.719 -14.229 18.120 1.00 70.56 156 HIS A C 1
ATOM 1218 O O . HIS A 1 156 ? -29.058 -14.730 19.022 1.00 70.56 156 HIS A O 1
ATOM 1224 N N . THR A 1 157 ? -30.469 -14.986 17.314 1.00 63.31 157 THR A N 1
ATOM 1225 C CA . THR A 1 157 ? -30.510 -16.449 17.438 1.00 63.31 157 THR A CA 1
ATOM 1226 C C . THR A 1 157 ? -29.281 -17.150 16.864 1.00 63.31 157 THR A C 1
ATOM 1228 O O . THR A 1 157 ? -29.079 -18.323 17.181 1.00 63.31 157 THR A O 1
ATOM 1231 N N . PHE A 1 158 ? -28.535 -16.469 15.991 1.00 53.88 158 PHE A N 1
ATOM 1232 C CA . PHE A 1 158 ? -27.437 -17.026 15.211 1.00 53.88 158 PHE A CA 1
ATOM 1233 C C . PHE A 1 158 ? -26.073 -16.560 15.728 1.00 53.88 158 PHE A C 1
ATOM 1235 O O . PHE A 1 158 ? -25.215 -17.403 15.968 1.00 53.88 158 PHE A O 1
ATOM 1242 N N . GLU A 1 159 ? -25.906 -15.254 15.938 1.00 48.94 159 GLU A N 1
ATOM 1243 C CA . GLU A 1 159 ? -24.702 -14.678 16.541 1.00 48.94 159 GLU A CA 1
ATOM 1244 C C . GLU A 1 159 ? -24.749 -14.863 18.059 1.00 48.94 159 GLU A C 1
ATOM 1246 O O . GLU A 1 159 ? -23.897 -15.535 18.637 1.00 48.94 159 GLU A O 1
ATOM 1251 N N . GLY A 1 160 ? -25.805 -14.342 18.698 1.00 53.72 160 GLY A N 1
ATOM 1252 C CA . GLY A 1 160 ? -25.832 -14.149 20.148 1.00 53.72 160 GLY A CA 1
ATOM 1253 C C . GLY A 1 160 ? -24.735 -13.179 20.614 1.00 53.72 160 GLY A C 1
ATOM 1254 O O . GLY A 1 160 ? -23.718 -12.992 19.957 1.00 53.72 160 GLY A O 1
ATOM 1255 N N . ASN A 1 161 ? -24.919 -12.547 21.769 1.00 53.41 161 ASN A N 1
ATOM 1256 C CA . ASN A 1 161 ? -23.804 -11.887 22.450 1.00 53.41 161 ASN A CA 1
ATOM 1257 C C . ASN A 1 161 ? -22.917 -12.949 23.139 1.00 53.41 161 ASN A C 1
ATOM 1259 O O . ASN A 1 161 ? -23.356 -14.046 23.514 1.00 53.41 161 ASN A O 1
ATOM 1263 N N . THR A 1 162 ? -21.651 -12.635 23.398 1.00 48.97 162 THR A N 1
ATOM 1264 C CA . THR A 1 162 ? -20.846 -13.439 24.323 1.00 48.97 162 THR A CA 1
ATOM 1265 C C . THR A 1 162 ? -21.212 -13.083 25.766 1.00 48.97 162 THR A C 1
ATOM 1267 O O . THR A 1 162 ? -20.493 -12.345 26.430 1.00 48.97 162 THR A O 1
ATOM 1270 N N . GLN A 1 163 ? -22.268 -13.698 26.317 1.00 50.22 163 GLN A N 1
ATOM 1271 C CA . GLN A 1 163 ? -22.671 -13.568 27.741 1.00 50.22 163 GLN A CA 1
ATOM 1272 C C . GLN A 1 163 ? -21.544 -13.863 28.770 1.00 50.22 163 GLN A C 1
ATOM 1274 O O . GLN A 1 163 ? -21.742 -13.723 29.977 1.00 50.22 163 GLN A O 1
ATOM 1279 N N . ASN A 1 164 ? -20.383 -14.358 28.316 1.00 41.81 164 ASN A N 1
ATOM 1280 C CA . ASN A 1 164 ? -19.203 -14.683 29.121 1.00 41.81 164 ASN A CA 1
ATOM 1281 C C . ASN A 1 164 ? -18.079 -13.625 29.068 1.00 41.81 164 ASN A C 1
ATOM 1283 O O . ASN A 1 164 ? -17.158 -13.733 29.881 1.00 41.81 164 ASN A O 1
ATOM 1287 N N . SER A 1 165 ? -18.108 -12.657 28.140 1.00 43.47 165 SER A N 1
ATOM 1288 C CA . SER A 1 165 ? -17.128 -11.554 28.070 1.00 43.47 165 SER A CA 1
ATOM 1289 C C . SER A 1 165 ? -17.630 -10.308 28.804 1.00 43.47 165 SER A C 1
ATOM 1291 O O . SER A 1 165 ? -16.849 -9.635 29.478 1.00 43.47 165 SER A O 1
ATOM 1293 N N . THR A 1 166 ? -18.944 -10.064 28.790 1.00 46.25 166 THR A N 1
ATOM 1294 C CA . THR A 1 166 ? -19.580 -9.025 29.594 1.00 46.25 166 THR A CA 1
ATOM 1295 C C . THR A 1 166 ? -19.810 -9.554 31.016 1.00 46.25 166 THR A C 1
ATOM 1297 O O . THR A 1 166 ? -20.436 -10.571 31.303 1.00 46.25 166 THR A O 1
ATOM 1300 N N . ASN A 1 167 ? -19.185 -8.892 31.971 1.00 43.50 167 ASN A N 1
ATOM 1301 C CA . ASN A 1 167 ? -19.046 -9.249 33.389 1.00 43.50 167 ASN A CA 1
ATOM 1302 C C . ASN A 1 167 ? -20.351 -9.288 34.238 1.00 43.50 167 ASN A C 1
ATOM 1304 O O . ASN A 1 167 ? -20.287 -9.137 35.463 1.00 43.50 167 ASN A O 1
ATOM 1308 N N . ASN A 1 168 ? -21.528 -9.559 33.666 1.00 50.75 168 ASN A N 1
ATOM 1309 C CA . ASN A 1 168 ? -22.806 -9.522 34.391 1.00 50.75 168 ASN A CA 1
ATOM 1310 C C . ASN A 1 168 ? -23.160 -10.825 35.150 1.00 50.75 168 ASN A C 1
ATOM 1312 O O . ASN A 1 168 ? -24.299 -11.037 35.578 1.00 50.75 168 ASN A O 1
ATOM 1316 N N . TYR A 1 169 ? -22.182 -11.716 35.359 1.00 39.03 169 TYR A N 1
ATOM 1317 C CA . TYR A 1 169 ? -22.427 -13.089 35.820 1.00 39.03 169 TYR A CA 1
ATOM 1318 C C . TYR A 1 169 ? -22.812 -13.237 37.308 1.00 39.03 169 TYR A C 1
ATOM 1320 O O . TYR A 1 169 ? -23.130 -14.343 37.747 1.00 39.03 169 TYR A O 1
ATOM 1328 N N . ASP A 1 170 ? -22.801 -12.177 38.130 1.00 44.09 170 ASP A N 1
ATOM 1329 C CA . ASP A 1 170 ? -22.837 -12.381 39.589 1.00 44.09 170 ASP A CA 1
ATOM 1330 C C . ASP A 1 170 ? -23.715 -11.411 40.402 1.00 44.09 170 ASP A C 1
ATOM 1332 O O . ASP A 1 170 ? -23.290 -10.796 41.385 1.00 44.09 170 ASP A O 1
ATOM 1336 N N . VAL A 1 171 ? -25.017 -11.379 40.092 1.00 44.94 171 VAL A N 1
ATOM 1337 C CA . VAL A 1 171 ? -26.044 -10.854 41.026 1.00 44.94 171 VAL A CA 1
ATOM 1338 C C . VAL A 1 171 ? -26.168 -11.743 42.286 1.00 44.94 171 VAL A C 1
ATOM 1340 O O . VAL A 1 171 ? -26.828 -11.384 43.263 1.00 44.94 171 VAL A O 1
ATOM 1343 N N . PHE A 1 172 ? -25.505 -12.908 42.328 1.00 47.34 172 PHE A N 1
ATOM 1344 C CA . PHE A 1 172 ? -25.583 -13.837 43.459 1.00 47.34 172 PHE A CA 1
ATOM 1345 C C . PHE A 1 172 ? -24.783 -13.381 44.694 1.00 47.34 172 PHE A C 1
ATOM 1347 O O . PHE A 1 172 ? -25.046 -13.882 45.794 1.00 47.34 172 PHE A O 1
ATOM 1354 N N . LEU A 1 173 ? -23.842 -12.433 44.555 1.00 38.00 173 LEU A N 1
ATOM 1355 C CA . LEU A 1 173 ? -22.938 -12.016 45.641 1.00 38.00 173 LEU A CA 1
ATOM 1356 C C . LEU A 1 173 ? -22.930 -10.511 45.964 1.00 38.00 173 LEU A C 1
ATOM 1358 O O . LEU A 1 173 ? -22.540 -10.157 47.080 1.00 38.00 173 LEU A O 1
ATOM 1362 N N . ASN A 1 174 ? -23.422 -9.638 45.078 1.00 39.25 174 ASN A N 1
ATOM 1363 C CA . ASN A 1 174 ? -23.505 -8.190 45.306 1.00 39.25 174 ASN A CA 1
ATOM 1364 C C . ASN A 1 174 ? -24.929 -7.664 45.050 1.00 39.25 174 ASN A C 1
ATOM 1366 O O . ASN A 1 174 ? -25.643 -8.161 44.187 1.00 39.25 174 ASN A O 1
ATOM 1370 N N . GLY A 1 175 ? -25.373 -6.672 45.832 1.00 39.03 175 GLY A N 1
ATOM 1371 C CA . GLY A 1 175 ? -26.666 -6.022 45.584 1.00 39.03 175 GLY A CA 1
ATOM 1372 C C . GLY A 1 175 ? -26.655 -5.286 44.245 1.00 39.03 175 GLY A C 1
ATOM 1373 O O . GLY A 1 175 ? -25.602 -4.784 43.871 1.00 39.03 175 GLY A O 1
ATOM 1374 N N . VAL A 1 176 ? -27.808 -5.206 43.568 1.00 40.62 176 VAL A N 1
ATOM 1375 C CA . VAL A 1 176 ? -27.978 -4.485 42.292 1.00 40.62 176 VAL A CA 1
ATOM 1376 C C . VAL A 1 176 ? -27.368 -3.084 42.421 1.00 40.62 176 VAL A C 1
ATOM 1378 O O . VAL A 1 176 ? -27.871 -2.244 43.172 1.00 40.62 176 VAL A O 1
ATOM 1381 N N . GLN A 1 177 ? -26.236 -2.865 41.759 1.00 47.72 177 GLN A N 1
ATOM 1382 C CA . GLN A 1 177 ? -25.650 -1.546 41.550 1.00 47.72 177 GLN A CA 1
ATOM 1383 C C . GLN A 1 177 ? -25.907 -1.155 40.096 1.00 47.72 177 GLN A C 1
ATOM 1385 O O . GLN A 1 177 ? -26.281 -1.998 39.285 1.00 47.72 177 GLN A O 1
ATOM 1390 N N . PHE A 1 178 ? -25.772 0.134 39.793 1.00 39.53 178 PHE A N 1
ATOM 1391 C CA . PHE A 1 178 ? -25.776 0.620 38.414 1.00 39.53 178 PHE A CA 1
ATOM 1392 C C . PHE A 1 178 ? -24.785 -0.232 37.607 1.00 39.53 178 PHE A C 1
ATOM 1394 O O . PHE A 1 178 ? -23.686 -0.463 38.119 1.00 39.53 178 PHE A O 1
ATOM 1401 N N . ASP A 1 179 ? -25.159 -0.704 36.416 1.00 48.19 179 ASP A N 1
ATOM 1402 C CA . ASP A 1 179 ? -24.262 -1.493 35.561 1.00 48.19 179 ASP A CA 1
ATOM 1403 C C . ASP A 1 179 ? -23.121 -0.570 35.105 1.00 48.19 179 ASP A C 1
ATOM 1405 O O . ASP A 1 179 ? -23.228 0.174 34.136 1.00 48.19 179 ASP A O 1
ATOM 1409 N N . ARG A 1 180 ? -22.064 -0.489 35.917 1.00 47.97 180 ARG A N 1
ATOM 1410 C CA . ARG A 1 180 ? -20.815 0.237 35.634 1.00 47.97 180 ARG A CA 1
ATOM 1411 C C . ARG A 1 180 ? -19.637 -0.701 35.729 1.00 47.97 180 ARG A C 1
ATOM 1413 O O . ARG A 1 180 ? -18.592 -0.382 36.287 1.00 47.97 180 ARG A O 1
ATOM 1420 N N . SER A 1 181 ? -19.835 -1.879 35.193 1.00 46.47 181 SER A N 1
ATOM 1421 C CA . SER A 1 181 ? -18.757 -2.717 34.736 1.00 46.47 181 SER A CA 1
ATOM 1422 C C . SER A 1 181 ? -18.680 -2.559 33.216 1.00 46.47 181 SER A C 1
ATOM 1424 O O . SER A 1 181 ? -18.628 -3.530 32.475 1.00 46.47 181 SER A O 1
ATOM 1426 N N . MET A 1 182 ? -18.712 -1.295 32.771 1.00 52.19 182 MET A N 1
ATOM 1427 C CA . MET A 1 182 ? -18.280 -0.947 31.428 1.00 52.19 182 MET A CA 1
ATOM 1428 C C . MET A 1 182 ? -16.801 -1.306 31.370 1.00 52.19 182 MET A C 1
ATOM 1430 O O . MET A 1 182 ? -16.046 -0.943 32.283 1.00 52.19 182 MET A O 1
ATOM 1434 N N . ASP A 1 183 ? -16.426 -2.071 30.358 1.00 55.72 183 ASP A N 1
ATOM 1435 C CA . ASP A 1 183 ? -15.030 -2.259 30.020 1.00 55.72 183 ASP A CA 1
ATOM 1436 C C . ASP A 1 183 ? -14.374 -0.873 29.936 1.00 55.72 183 ASP A C 1
ATOM 1438 O O . ASP A 1 183 ? -14.932 0.042 29.326 1.00 55.72 183 ASP A O 1
ATOM 1442 N N . LEU A 1 184 ? -13.251 -0.674 30.632 1.00 60.25 184 LEU A N 1
ATOM 1443 C CA . LEU A 1 184 ? -12.553 0.615 30.604 1.00 60.25 184 LEU A CA 1
ATOM 1444 C C . LEU A 1 184 ? -12.212 0.990 29.159 1.00 60.25 184 LEU A C 1
ATOM 1446 O O . LEU A 1 184 ? -12.245 2.175 28.823 1.00 60.25 184 LEU A O 1
ATOM 1450 N N . ASP A 1 185 ? -11.946 -0.018 28.332 1.00 59.53 185 ASP A N 1
ATOM 1451 C CA . ASP A 1 185 ? -11.634 0.143 26.924 1.00 59.53 185 ASP A CA 1
ATOM 1452 C C . ASP A 1 185 ? -12.888 0.600 26.153 1.00 59.53 185 ASP A C 1
ATOM 1454 O O . ASP A 1 185 ? -12.851 1.653 25.525 1.00 59.53 185 ASP A O 1
ATOM 1458 N N . GLU A 1 186 ? -14.058 -0.018 26.365 1.00 64.56 186 GLU A N 1
ATOM 1459 C CA . GLU A 1 186 ? -15.331 0.417 25.749 1.00 64.56 186 GLU A CA 1
ATOM 1460 C C . GLU A 1 186 ? -15.742 1.847 26.167 1.00 64.56 186 GLU A C 1
ATOM 1462 O O . GLU A 1 186 ? -16.227 2.641 25.354 1.00 64.56 186 GLU A O 1
ATOM 1467 N N . VAL A 1 187 ? -15.529 2.225 27.437 1.00 69.38 187 VAL A N 1
ATOM 1468 C CA . VAL A 1 187 ? -15.790 3.601 27.913 1.00 69.38 187 VAL A CA 1
ATOM 1469 C C . VAL A 1 187 ? -14.889 4.598 27.202 1.00 69.38 187 VAL A C 1
ATOM 1471 O O . VAL A 1 187 ? -15.333 5.690 26.833 1.00 69.38 187 VAL A O 1
ATOM 1474 N N . ARG A 1 188 ? -13.613 4.249 27.050 1.00 72.50 188 ARG A N 1
ATOM 1475 C CA . ARG A 1 188 ? -12.622 5.109 26.411 1.00 72.50 188 ARG A CA 1
ATOM 1476 C C . ARG A 1 188 ? -12.874 5.222 24.917 1.00 72.50 188 ARG A C 1
ATOM 1478 O O . ARG A 1 188 ? -12.809 6.343 24.417 1.00 72.50 188 ARG A O 1
ATOM 1485 N N . ASP A 1 189 ? -13.286 4.144 24.261 1.00 73.56 189 ASP A N 1
ATOM 1486 C CA . ASP A 1 189 ? -13.710 4.146 22.861 1.00 73.56 189 ASP A CA 1
ATOM 1487 C C . ASP A 1 189 ? -14.918 5.058 22.656 1.00 73.56 189 ASP A C 1
ATOM 1489 O O . ASP A 1 189 ? -14.908 5.944 21.800 1.00 73.56 189 ASP A O 1
ATOM 1493 N N . GLN A 1 190 ? -15.928 4.940 23.521 1.00 76.81 190 GLN A N 1
ATOM 1494 C CA . GLN A 1 190 ? -17.104 5.803 23.478 1.00 76.81 190 GLN A CA 1
ATOM 1495 C C . GLN A 1 190 ? -16.751 7.286 23.693 1.00 76.81 190 GLN A C 1
ATOM 1497 O O . GLN A 1 190 ? -17.273 8.163 22.999 1.00 76.81 190 GLN A O 1
ATOM 1502 N N . ILE A 1 191 ? -15.871 7.605 24.648 1.00 79.94 191 ILE A N 1
ATOM 1503 C CA . ILE A 1 191 ? -15.388 8.981 24.856 1.00 79.94 191 ILE A CA 1
ATOM 1504 C C . ILE A 1 191 ? -14.596 9.461 23.631 1.00 79.94 191 ILE A C 1
ATOM 1506 O O . ILE A 1 191 ? -14.763 10.612 23.209 1.00 79.94 191 ILE A O 1
ATOM 1510 N N . GLY A 1 192 ? -13.758 8.593 23.064 1.00 76.75 192 GLY A N 1
ATOM 1511 C CA . GLY A 1 192 ? -12.968 8.835 21.862 1.00 76.75 192 GLY A CA 1
ATOM 1512 C C . GLY A 1 192 ? -13.843 9.227 20.677 1.00 76.75 192 GLY A C 1
ATOM 1513 O O . GLY A 1 192 ? -13.650 10.297 20.093 1.00 76.75 192 GLY A O 1
ATOM 1514 N N . ASP A 1 193 ? -14.872 8.430 20.399 1.00 80.31 193 ASP A N 1
ATOM 1515 C CA . ASP A 1 193 ? -15.844 8.680 19.337 1.00 80.31 193 ASP A CA 1
ATOM 1516 C C . ASP A 1 193 ? -16.609 9.990 19.551 1.00 80.31 193 ASP A C 1
ATOM 1518 O O . ASP A 1 193 ? -16.803 10.773 18.616 1.00 80.31 193 ASP A O 1
ATOM 1522 N N . ILE A 1 194 ? -17.003 10.295 20.790 1.00 85.94 194 ILE A N 1
ATOM 1523 C CA . ILE A 1 194 ? -17.690 11.555 21.096 1.00 85.94 194 ILE A CA 1
ATOM 1524 C C . ILE A 1 194 ? -16.765 12.754 20.859 1.00 85.94 194 ILE A C 1
ATOM 1526 O O . ILE A 1 194 ? -17.210 13.758 20.299 1.00 85.94 194 ILE A O 1
ATOM 1530 N N . ILE A 1 195 ? -15.489 12.679 21.255 1.00 77.62 195 ILE A N 1
ATOM 1531 C CA . ILE A 1 195 ? -14.506 13.744 20.998 1.00 77.62 195 ILE A CA 1
ATOM 1532 C C . ILE A 1 195 ? -14.279 13.914 19.496 1.00 77.62 195 ILE A C 1
ATOM 1534 O O . ILE A 1 195 ? -14.276 15.054 19.015 1.00 77.62 195 ILE A O 1
ATOM 1538 N N . ARG A 1 196 ? -14.195 12.807 18.754 1.00 76.44 196 ARG A N 1
ATOM 1539 C CA . ARG A 1 196 ? -14.069 12.806 17.298 1.00 76.44 196 ARG A CA 1
ATOM 1540 C C . ARG A 1 196 ? -15.224 13.525 16.629 1.00 76.44 196 ARG A C 1
ATOM 1542 O O . ARG A 1 196 ? -15.002 14.499 15.914 1.00 76.44 196 ARG A O 1
ATOM 1549 N N . VAL A 1 197 ? -16.459 13.139 16.923 1.00 82.75 197 VAL A N 1
ATOM 1550 C CA . VAL A 1 197 ? -17.627 13.769 16.298 1.00 82.75 197 VAL A CA 1
ATOM 1551 C C . VAL A 1 197 ? -17.830 15.207 16.794 1.00 82.75 197 VAL A C 1
ATOM 1553 O O . VAL A 1 197 ? -18.235 16.085 16.027 1.00 82.75 197 VAL A O 1
ATOM 1556 N N . ALA A 1 198 ? -17.505 15.507 18.054 1.00 81.56 198 ALA A N 1
ATOM 1557 C CA . ALA A 1 198 ? -17.664 16.851 18.603 1.00 81.56 198 ALA A CA 1
ATOM 1558 C C . ALA A 1 198 ? -16.654 17.853 18.024 1.00 81.56 198 ALA A C 1
ATOM 1560 O O . ALA A 1 198 ? -17.023 18.969 17.643 1.00 81.56 198 ALA A O 1
ATOM 1561 N N . HIS A 1 199 ? -15.382 17.462 17.942 1.00 73.50 199 HIS A N 1
ATOM 1562 C CA . HIS A 1 199 ? -14.278 18.382 17.652 1.00 73.50 199 HIS A CA 1
ATOM 1563 C C . HIS A 1 199 ? -13.586 18.140 16.315 1.00 73.50 199 HIS A C 1
ATOM 1565 O O . HIS A 1 199 ? -12.911 19.056 15.845 1.00 73.50 199 HIS A O 1
ATOM 1571 N N . GLY A 1 200 ? -13.788 16.980 15.690 1.00 58.94 200 GLY A N 1
ATOM 1572 C CA . GLY A 1 200 ? -13.078 16.568 14.478 1.00 58.94 200 GLY A CA 1
ATOM 1573 C C . GLY A 1 200 ? -11.607 16.249 14.750 1.00 58.94 200 GLY A C 1
ATOM 1574 O O . GLY A 1 200 ? -10.755 16.686 13.985 1.00 58.94 200 GLY A O 1
ATOM 1575 N N . ARG A 1 201 ? -11.308 15.608 15.891 1.00 63.44 201 ARG A N 1
ATOM 1576 C CA . ARG A 1 201 ? -9.965 15.151 16.306 1.00 63.44 201 ARG A CA 1
ATOM 1577 C C . ARG A 1 201 ? -10.059 13.990 17.300 1.00 63.44 201 ARG A C 1
ATOM 1579 O O . ARG A 1 201 ? -11.102 13.839 17.933 1.00 63.44 201 ARG A O 1
ATOM 1586 N N . ARG A 1 202 ? -8.973 13.243 17.516 1.00 56.59 202 ARG A N 1
ATOM 1587 C CA . ARG A 1 202 ? -8.902 12.197 18.551 1.00 56.59 202 ARG A CA 1
ATOM 1588 C C . ARG A 1 202 ? -8.849 12.770 19.978 1.00 56.59 202 ARG A C 1
ATOM 1590 O O . ARG A 1 202 ? -8.584 13.959 20.208 1.00 56.59 202 ARG A O 1
ATOM 1597 N N . ALA A 1 203 ? -9.184 11.916 20.943 1.00 60.03 203 ALA A N 1
ATOM 1598 C CA . ALA A 1 203 ? -9.140 12.211 22.371 1.00 60.03 203 ALA A CA 1
ATOM 1599 C C . ALA A 1 203 ? -7.717 12.073 22.919 1.00 60.03 203 ALA A C 1
ATOM 1601 O O . ALA A 1 203 ? -7.053 11.073 22.675 1.00 60.03 203 ALA A O 1
ATOM 1602 N N . SER A 1 204 ? -7.249 13.042 23.708 1.00 57.25 204 SER A N 1
ATOM 1603 C CA . SER A 1 204 ? -5.979 12.877 24.429 1.00 57.25 204 SER A CA 1
ATOM 1604 C C . SER A 1 204 ? -6.146 11.966 25.650 1.00 57.25 204 SER A C 1
ATOM 1606 O O . SER A 1 204 ? -7.202 11.973 26.277 1.00 57.25 204 SER A O 1
ATOM 1608 N N . ASN A 1 205 ? -5.085 11.274 26.086 1.00 60.72 205 ASN A N 1
ATOM 1609 C CA . ASN A 1 205 ? -5.121 10.479 27.328 1.00 60.72 205 ASN A CA 1
ATOM 1610 C C . ASN A 1 205 ? -5.584 11.287 28.543 1.00 60.72 205 ASN A C 1
ATOM 1612 O O . ASN A 1 205 ? -6.279 10.766 29.398 1.00 60.72 205 ASN A O 1
ATOM 1616 N N . ALA A 1 206 ? -5.237 12.576 28.614 1.00 67.75 206 ALA A N 1
ATOM 1617 C CA . ALA A 1 206 ? -5.679 13.444 29.702 1.00 67.75 206 ALA A CA 1
ATOM 1618 C C . ALA A 1 206 ? -7.180 13.772 29.635 1.00 67.75 206 ALA A C 1
ATOM 1620 O O . ALA A 1 206 ? -7.783 14.059 30.665 1.00 67.75 206 ALA A O 1
ATOM 1621 N N . GLU A 1 207 ? -7.772 13.777 28.438 1.00 71.06 207 GLU A N 1
ATOM 1622 C CA . GLU A 1 207 ? -9.219 13.884 28.253 1.00 71.06 207 GLU A CA 1
ATOM 1623 C C . GLU A 1 207 ? -9.903 12.553 28.553 1.00 71.06 207 GLU A C 1
ATOM 1625 O O . GLU A 1 207 ? -10.900 12.558 29.266 1.00 71.06 207 GLU A O 1
ATOM 1630 N N . LEU A 1 208 ? -9.347 11.430 28.087 1.00 75.25 208 LEU A N 1
ATOM 1631 C CA . LEU A 1 208 ? -9.839 10.092 28.413 1.00 75.25 208 LEU A CA 1
ATOM 1632 C C . LEU A 1 208 ? -9.837 9.867 29.929 1.00 75.25 208 LEU A C 1
ATOM 1634 O O . LEU A 1 208 ? -10.900 9.604 30.471 1.00 75.25 208 LEU A O 1
ATOM 1638 N N . ASP A 1 209 ? -8.715 10.112 30.613 1.00 76.44 209 ASP A N 1
ATOM 1639 C CA . ASP A 1 209 ? -8.564 10.006 32.077 1.00 76.44 209 ASP A CA 1
ATOM 1640 C C . ASP A 1 209 ? -9.433 11.017 32.860 1.00 76.44 209 ASP A C 1
ATOM 1642 O O . ASP A 1 209 ? -9.657 10.879 34.062 1.00 76.44 209 ASP A O 1
ATOM 1646 N N . LEU A 1 210 ? -9.856 12.116 32.225 1.00 79.25 210 LEU A N 1
ATOM 1647 C CA . LEU A 1 210 ? -10.751 13.092 32.852 1.00 79.25 210 LEU A CA 1
ATOM 1648 C C . LEU A 1 210 ? -12.210 12.652 32.723 1.00 79.25 210 LEU A C 1
ATOM 1650 O O . LEU A 1 210 ? -12.995 12.807 33.661 1.00 79.25 210 LEU A O 1
ATOM 1654 N N . TYR A 1 211 ? -12.591 12.190 31.534 1.00 79.69 211 TYR A N 1
ATOM 1655 C CA . TYR A 1 211 ? -13.968 11.864 31.196 1.00 79.69 211 TYR A CA 1
ATOM 1656 C C . TYR A 1 211 ? -14.356 10.441 31.613 1.00 79.69 211 TYR A C 1
ATOM 1658 O O . TYR A 1 211 ? -15.514 10.234 31.987 1.00 79.69 211 TYR A O 1
ATOM 1666 N N . ASP A 1 212 ? -13.414 9.496 31.648 1.00 77.31 212 ASP A N 1
ATOM 1667 C CA . ASP A 1 212 ? -13.637 8.151 32.179 1.00 77.31 212 ASP A CA 1
ATOM 1668 C C . ASP A 1 212 ? -13.950 8.206 33.681 1.00 77.31 212 ASP A C 1
ATOM 1670 O O . ASP A 1 212 ? -14.910 7.583 34.121 1.00 77.31 212 ASP A O 1
ATOM 1674 N N . ASP A 1 213 ? -13.291 9.075 34.450 1.00 73.12 213 ASP A N 1
ATOM 1675 C CA . ASP A 1 213 ? -13.553 9.301 35.873 1.00 73.12 213 ASP A CA 1
ATOM 1676 C C . ASP A 1 213 ? -14.987 9.829 36.105 1.00 73.12 213 ASP A C 1
ATOM 1678 O O . ASP A 1 213 ? -15.630 9.496 37.106 1.00 73.12 213 ASP A O 1
ATOM 1682 N N . TYR A 1 214 ? -15.551 10.595 35.158 1.00 74.06 214 TYR A N 1
ATOM 1683 C CA . TYR A 1 214 ? -16.951 11.037 35.217 1.00 74.06 214 TYR A CA 1
ATOM 1684 C C . TYR A 1 214 ? -17.955 9.911 34.908 1.00 74.06 214 TYR A C 1
ATOM 1686 O O . TYR A 1 214 ? -19.021 9.871 35.539 1.00 74.06 214 TYR A O 1
ATOM 1694 N N . LEU A 1 215 ? -17.633 8.994 33.986 1.00 69.56 215 LEU A N 1
ATOM 1695 C CA . LEU A 1 215 ? -18.500 7.865 33.610 1.00 69.56 215 LEU A CA 1
ATOM 1696 C C . LEU A 1 215 ? -18.373 6.673 34.566 1.00 69.56 215 LEU A C 1
ATOM 1698 O O . LEU A 1 215 ? -19.381 6.086 34.960 1.00 69.56 215 LEU A O 1
ATOM 1702 N N . ILE A 1 216 ? -17.169 6.355 35.026 1.00 64.94 216 ILE A N 1
ATOM 1703 C CA . ILE A 1 216 ? -16.873 5.267 35.966 1.00 64.94 216 ILE A CA 1
ATOM 1704 C C . ILE A 1 216 ? -17.219 5.693 37.398 1.00 64.94 216 ILE A C 1
ATOM 1706 O O . ILE A 1 216 ? -17.784 4.916 38.169 1.00 64.94 216 ILE A O 1
ATOM 1710 N N . GLY A 1 217 ? -16.973 6.960 37.749 1.00 59.69 217 GLY A N 1
ATOM 1711 C CA . GLY A 1 217 ? -17.116 7.504 39.103 1.00 59.69 217 GLY A CA 1
ATOM 1712 C C . GLY A 1 217 ? -18.544 7.640 39.642 1.00 59.69 217 GLY A C 1
ATOM 1713 O O . GLY A 1 217 ? -18.724 8.044 40.793 1.00 59.69 217 GLY A O 1
ATOM 1714 N N . GLY A 1 218 ? -19.580 7.284 38.878 1.00 55.50 218 GLY A N 1
ATOM 1715 C CA . GLY A 1 218 ? -20.913 7.094 39.459 1.00 55.50 218 GLY A CA 1
ATOM 1716 C C . GLY A 1 218 ? -21.911 8.243 39.291 1.00 55.50 218 GLY A C 1
ATOM 1717 O O . GLY A 1 218 ? -23.082 8.067 39.629 1.00 55.50 218 GLY A O 1
ATOM 1718 N N . THR A 1 219 ? -21.497 9.427 38.832 1.00 59.75 219 THR A N 1
ATOM 1719 C CA . THR A 1 219 ? -22.295 10.654 39.043 1.00 59.75 219 THR A CA 1
ATOM 1720 C C . THR A 1 219 ? -22.779 11.366 37.782 1.00 59.75 219 THR A C 1
ATOM 1722 O O . THR A 1 219 ? -23.608 12.265 37.918 1.00 59.75 219 THR A O 1
ATOM 1725 N N . HIS A 1 220 ? -22.325 10.963 36.590 1.00 70.88 220 HIS A N 1
ATOM 1726 C CA . HIS A 1 220 ? -22.650 11.625 35.318 1.00 70.88 220 HIS A CA 1
ATOM 1727 C C . HIS A 1 220 ? -23.030 10.627 34.215 1.00 70.88 220 HIS A C 1
ATOM 1729 O O . HIS A 1 220 ? -22.638 9.459 34.274 1.00 70.88 220 HIS A O 1
ATOM 1735 N N . SER A 1 221 ? -23.835 11.091 33.254 1.00 74.50 221 SER A N 1
ATOM 1736 C CA . SER A 1 221 ? -24.255 10.359 32.049 1.00 74.50 221 SER A CA 1
ATOM 1737 C C . SER A 1 221 ? -23.318 10.614 30.860 1.00 74.50 221 SER A C 1
ATOM 1739 O O . SER A 1 221 ? -22.546 11.575 30.856 1.00 74.50 221 SER A O 1
ATOM 1741 N N . VAL A 1 222 ? -23.421 9.792 29.811 1.00 75.81 222 VAL A N 1
ATOM 1742 C CA . VAL A 1 222 ? -22.677 9.986 28.551 1.00 75.81 222 VAL A CA 1
ATOM 1743 C C . VAL A 1 222 ? -23.002 11.341 27.915 1.00 75.81 222 VAL A C 1
ATOM 1745 O O . VAL A 1 222 ? -22.121 11.999 27.371 1.00 75.81 222 VAL A O 1
ATOM 1748 N N . GLN A 1 223 ? -24.242 11.818 28.030 1.00 77.56 223 GLN A N 1
ATOM 1749 C CA . GLN A 1 223 ? -24.652 13.120 27.500 1.00 77.56 223 GLN A CA 1
ATOM 1750 C C . GLN A 1 223 ? -24.064 14.280 28.302 1.00 77.56 223 GLN A C 1
ATOM 1752 O O . GLN A 1 223 ? -23.714 15.307 27.718 1.00 77.56 223 GLN A O 1
ATOM 1757 N N . ASP A 1 224 ? -23.930 14.118 29.621 1.00 77.94 224 ASP A N 1
ATOM 1758 C CA . ASP A 1 224 ? -23.245 15.095 30.465 1.00 77.94 224 ASP A CA 1
ATOM 1759 C C . ASP A 1 224 ? -21.781 15.234 30.019 1.00 77.94 224 ASP A C 1
ATOM 1761 O O . ASP A 1 224 ? -21.275 16.348 29.854 1.00 77.94 224 ASP A O 1
ATOM 1765 N N . VAL A 1 225 ? -21.118 14.106 29.750 1.00 80.81 225 VAL A N 1
ATOM 1766 C CA . VAL A 1 225 ? -19.742 14.065 29.238 1.00 80.81 225 VAL A CA 1
ATOM 1767 C C . VAL A 1 225 ? -19.645 14.642 27.825 1.00 80.81 225 VAL A C 1
ATOM 1769 O O . VAL A 1 225 ? -18.797 15.498 27.588 1.00 80.81 225 VAL A O 1
ATOM 1772 N N . ALA A 1 226 ? -20.562 14.301 26.917 1.00 85.75 226 ALA A N 1
ATOM 1773 C CA . ALA A 1 226 ? -20.623 14.877 25.572 1.00 85.75 226 ALA A CA 1
ATOM 1774 C C . ALA A 1 226 ? -20.806 16.404 25.589 1.00 85.75 226 ALA A C 1
ATOM 1776 O O . ALA A 1 226 ? -20.212 17.118 24.777 1.00 85.75 226 ALA A O 1
ATOM 1777 N N . TYR A 1 227 ? -21.577 16.929 26.548 1.00 85.19 227 TYR A N 1
ATOM 1778 C CA . TYR A 1 227 ? -21.705 18.369 26.756 1.00 85.19 227 TYR A CA 1
ATOM 1779 C C . TYR A 1 227 ? -20.388 19.003 27.218 1.00 85.19 227 TYR A C 1
ATOM 1781 O O . TYR A 1 227 ? -19.989 20.038 26.669 1.00 85.19 227 TYR A O 1
ATOM 1789 N N . LEU A 1 228 ? -19.705 18.413 28.209 1.00 84.25 228 LEU A N 1
ATOM 1790 C CA . LEU A 1 228 ? -18.404 18.919 28.663 1.00 84.25 228 LEU A CA 1
ATOM 1791 C C . LEU A 1 228 ? -17.377 18.891 27.538 1.00 84.25 228 LEU A C 1
ATOM 1793 O O . LEU A 1 228 ? -16.700 19.897 27.332 1.00 84.25 228 LEU A O 1
ATOM 1797 N N . ILE A 1 229 ? -17.328 17.787 26.789 1.00 86.00 229 ILE A N 1
ATOM 1798 C CA . ILE A 1 229 ? -16.476 17.623 25.617 1.00 86.00 229 ILE A CA 1
ATOM 1799 C C . ILE A 1 229 ? -16.751 18.767 24.653 1.00 86.00 229 ILE A C 1
ATOM 1801 O O . ILE A 1 229 ? -15.864 19.587 24.429 1.00 86.00 229 ILE A O 1
ATOM 1805 N N . TRP A 1 230 ? -17.973 18.892 24.132 1.00 83.44 230 TRP A N 1
ATOM 1806 C CA . TRP A 1 230 ? -18.281 19.891 23.110 1.00 83.44 230 TRP A CA 1
ATOM 1807 C C . TRP A 1 230 ? -17.995 21.324 23.572 1.00 83.44 230 TRP A C 1
ATOM 1809 O O . TRP A 1 230 ? -17.454 22.140 22.825 1.00 83.44 230 TRP A O 1
ATOM 1819 N N . THR A 1 231 ? -18.360 21.657 24.810 1.00 79.31 231 THR A N 1
ATOM 1820 C CA . THR A 1 231 ? -18.216 23.025 25.331 1.00 79.31 231 THR A CA 1
ATOM 1821 C C . THR A 1 231 ? -16.835 23.324 25.911 1.00 79.31 231 THR A C 1
ATOM 1823 O O . THR A 1 231 ? -16.553 24.487 26.213 1.00 79.31 231 THR A O 1
ATOM 1826 N N . GLN A 1 232 ? -15.988 22.301 26.062 1.00 74.69 232 GLN A N 1
ATOM 1827 C CA . GLN A 1 232 ? -14.696 22.346 26.753 1.00 74.69 232 GLN A CA 1
ATOM 1828 C C . GLN A 1 232 ? -14.795 22.973 28.158 1.00 74.69 232 GLN A C 1
ATOM 1830 O O . GLN A 1 232 ? -13.913 23.713 28.603 1.00 74.69 232 GLN A O 1
ATOM 1835 N N . GLN A 1 233 ? -15.911 22.734 28.854 1.00 71.44 233 GLN A N 1
ATOM 1836 C CA . GLN A 1 233 ? -16.141 23.236 30.209 1.00 71.44 233 GLN A CA 1
ATOM 1837 C C . GLN A 1 233 ? -15.646 22.236 31.255 1.00 71.44 233 GLN A C 1
ATOM 1839 O O . GLN A 1 233 ? -15.670 21.031 31.050 1.00 71.44 233 GLN A O 1
ATOM 1844 N N . THR A 1 234 ? -15.239 22.741 32.422 1.00 62.62 234 THR A N 1
ATOM 1845 C CA . THR A 1 234 ? -14.800 21.912 33.562 1.00 62.62 234 THR A CA 1
ATOM 1846 C C . THR A 1 234 ? -15.892 21.744 34.627 1.00 62.62 234 THR A C 1
ATOM 1848 O O . THR A 1 234 ? -15.597 21.366 35.760 1.00 62.62 234 THR A O 1
ATOM 1851 N N . ALA A 1 235 ? -17.131 22.147 34.331 1.00 64.44 235 ALA A N 1
ATOM 1852 C CA . ALA A 1 235 ? -18.259 22.086 35.256 1.00 64.44 235 ALA A CA 1
ATOM 1853 C C . ALA A 1 235 ? -19.586 21.983 34.496 1.00 64.44 235 ALA A C 1
ATOM 1855 O O . ALA A 1 235 ? -19.769 22.644 33.475 1.00 64.44 235 ALA A O 1
ATOM 1856 N N . PHE A 1 236 ? -20.517 21.199 35.039 1.00 65.44 236 PHE A N 1
ATOM 1857 C CA . PHE A 1 236 ? -21.846 21.004 34.465 1.00 65.44 236 PHE A CA 1
ATOM 1858 C C . PHE A 1 236 ? -22.757 22.210 34.753 1.00 65.44 236 PHE A C 1
ATOM 1860 O O . PHE A 1 236 ? -22.843 22.641 35.909 1.00 65.44 236 PHE A O 1
ATOM 1867 N N . PRO A 1 237 ? -23.438 22.778 33.744 1.00 62.91 237 PRO A N 1
ATOM 1868 C CA . PRO A 1 237 ? -24.492 23.759 33.966 1.00 62.91 237 PRO A CA 1
ATOM 1869 C C . PRO A 1 237 ? -25.754 23.081 34.514 1.00 62.91 237 PRO A C 1
ATOM 1871 O O . PRO A 1 237 ? -25.971 21.892 34.305 1.00 62.91 237 PRO A O 1
ATOM 1874 N N . ASP A 1 238 ? -26.631 23.859 35.150 1.00 56.44 238 ASP A N 1
ATOM 1875 C CA . ASP A 1 238 ? -27.926 23.350 35.625 1.00 56.44 238 ASP A CA 1
ATOM 1876 C C . ASP A 1 238 ? -28.857 22.921 34.463 1.00 56.44 238 ASP A C 1
ATOM 1878 O O . ASP A 1 238 ? -29.707 22.057 34.653 1.00 56.44 238 ASP A O 1
ATOM 1882 N N . GLU A 1 239 ? -28.694 23.507 33.264 1.00 64.38 239 GLU A N 1
ATOM 1883 C CA . GLU A 1 239 ? -29.392 23.118 32.026 1.00 64.38 239 GLU A CA 1
ATOM 1884 C C . GLU A 1 239 ? -28.442 23.225 30.807 1.00 64.38 239 GLU A C 1
ATOM 1886 O O . GLU A 1 239 ? -28.057 24.340 30.436 1.00 64.38 239 GLU A O 1
ATOM 1891 N N . PRO A 1 240 ? -28.032 22.105 30.180 1.00 63.41 240 PRO A N 1
ATOM 1892 C CA . PRO A 1 240 ? -27.141 22.117 29.017 1.00 63.41 240 PRO A CA 1
ATOM 1893 C C . PRO A 1 240 ? -27.852 22.578 27.728 1.00 63.41 240 PRO A C 1
ATOM 1895 O O . PRO A 1 240 ? -28.979 22.176 27.438 1.00 63.41 240 PRO A O 1
ATOM 1898 N N . ASP A 1 241 ? -27.188 23.419 26.921 1.00 70.38 241 ASP A N 1
ATOM 1899 C CA . ASP A 1 241 ? -27.692 23.845 25.603 1.00 70.38 241 ASP A CA 1
ATOM 1900 C C . ASP A 1 241 ? -27.703 22.669 24.618 1.00 70.38 241 ASP A C 1
ATOM 1902 O O . ASP A 1 241 ? -26.659 22.203 24.174 1.00 70.38 241 ASP A O 1
ATOM 1906 N N . SER A 1 242 ? -28.898 22.233 24.220 1.00 67.50 242 SER A N 1
ATOM 1907 C CA . SER A 1 242 ? -29.094 21.096 23.312 1.00 67.50 242 SER A CA 1
ATOM 1908 C C . SER A 1 242 ? -28.510 21.261 21.902 1.00 67.50 242 SER A C 1
ATOM 1910 O O . SER A 1 242 ? -28.308 20.253 21.238 1.00 67.50 242 SER A O 1
ATOM 1912 N N . THR A 1 243 ? -28.263 22.489 21.432 1.00 66.00 243 THR A N 1
ATOM 1913 C CA . THR A 1 243 ? -27.667 22.778 20.105 1.00 66.00 243 THR A CA 1
ATOM 1914 C C . THR A 1 243 ? -26.245 23.320 20.199 1.00 66.00 243 THR A C 1
ATOM 1916 O O . THR A 1 243 ? -25.615 23.625 19.184 1.00 66.00 243 THR A O 1
ATOM 1919 N N . LEU A 1 244 ? -25.755 23.442 21.435 1.00 72.56 244 LEU A N 1
ATOM 1920 C CA . LEU A 1 244 ? -24.381 23.766 21.774 1.00 72.56 244 LEU A CA 1
ATOM 1921 C C . LEU A 1 244 ? -23.855 25.034 21.071 1.00 72.56 244 LEU A C 1
ATOM 1923 O O . LEU A 1 244 ? -22.722 25.088 20.590 1.00 72.56 244 LEU A O 1
ATOM 1927 N N . GLY A 1 245 ? -24.702 26.067 21.005 1.00 74.62 245 GLY A N 1
ATOM 1928 C CA . GLY A 1 245 ? -24.387 27.368 20.415 1.00 74.62 245 GLY A CA 1
ATOM 1929 C C . GLY A 1 245 ? -24.476 27.460 18.886 1.00 74.62 245 GLY A C 1
ATOM 1930 O O . GLY A 1 245 ? -24.244 28.547 18.346 1.00 74.62 245 GLY A O 1
ATOM 1931 N N . LEU A 1 246 ? -24.828 26.380 18.177 1.00 81.19 246 LEU A N 1
ATOM 1932 C CA . LEU A 1 246 ? -25.017 26.372 16.722 1.00 81.19 246 LEU A CA 1
ATOM 1933 C C . LEU A 1 246 ? -26.499 26.428 16.332 1.00 81.19 246 LEU A C 1
ATOM 1935 O O . LEU A 1 246 ? -27.390 26.019 17.069 1.00 81.19 246 LEU A O 1
ATOM 1939 N N . SER A 1 247 ? -26.787 26.912 15.119 1.00 87.56 247 SER A N 1
ATOM 1940 C CA . SER A 1 247 ? -28.103 26.649 14.525 1.00 87.56 247 SER A CA 1
ATOM 1941 C C . SER A 1 247 ? -28.243 25.153 14.252 1.00 87.56 247 SER A C 1
ATOM 1943 O O . SER A 1 247 ? -27.272 24.540 13.826 1.00 87.56 247 SER A O 1
ATOM 1945 N N . GLN A 1 248 ? -29.446 24.598 14.378 1.00 86.81 248 GLN A N 1
ATOM 1946 C CA . GLN A 1 248 ? -29.717 23.174 14.152 1.00 86.81 248 GLN A CA 1
ATOM 1947 C C . GLN A 1 248 ? -29.140 22.617 12.836 1.00 86.81 248 GLN A C 1
ATOM 1949 O O . GLN A 1 248 ? -28.550 21.548 12.840 1.00 86.81 248 GLN A O 1
ATOM 1954 N N . SER A 1 249 ? -29.264 23.350 11.722 1.00 87.12 249 SER A N 1
ATOM 1955 C CA . SER A 1 249 ? -28.691 22.939 10.428 1.00 87.12 249 SER A CA 1
ATOM 1956 C C . SER A 1 249 ? -27.159 22.915 10.468 1.00 87.12 249 SER A C 1
ATOM 1958 O O . SER A 1 249 ? -26.561 21.891 10.173 1.00 87.12 249 SER A O 1
ATOM 1960 N N . ALA A 1 250 ? -26.527 23.985 10.963 1.00 84.06 250 ALA A N 1
ATOM 1961 C CA . ALA A 1 250 ? -25.072 24.021 11.140 1.00 84.06 250 ALA A CA 1
ATOM 1962 C C . ALA A 1 250 ? -24.547 22.967 12.134 1.00 84.06 250 ALA A C 1
ATOM 1964 O O . ALA A 1 250 ? -23.413 22.521 12.006 1.00 84.06 250 ALA A O 1
ATOM 1965 N N . PHE A 1 251 ? -25.352 22.584 13.129 1.00 89.69 251 PHE A N 1
ATOM 1966 C CA . PHE A 1 251 ? -25.020 21.515 14.065 1.00 89.69 251 PHE A CA 1
ATOM 1967 C C . PHE A 1 251 ? -24.995 20.151 13.365 1.00 89.69 251 PHE A C 1
ATOM 1969 O O . PHE A 1 251 ? -24.006 19.436 13.482 1.00 89.69 251 PHE A O 1
ATOM 1976 N N . ILE A 1 252 ? -26.035 19.835 12.583 1.00 90.38 252 ILE A N 1
ATOM 1977 C CA . ILE A 1 252 ? -26.103 18.611 11.769 1.00 90.38 252 ILE A CA 1
ATOM 1978 C C . ILE A 1 252 ? -24.915 18.548 10.804 1.00 90.38 252 ILE A C 1
ATOM 1980 O O . ILE A 1 252 ? -24.213 17.543 10.773 1.00 90.38 252 ILE A O 1
ATOM 1984 N N . ASP A 1 253 ? -24.655 19.634 10.070 1.00 83.06 253 ASP A N 1
ATOM 1985 C CA . ASP A 1 253 ? -23.533 19.702 9.129 1.00 83.06 253 ASP A CA 1
ATOM 1986 C C . ASP A 1 253 ? -22.195 19.450 9.832 1.00 83.06 253 ASP A C 1
ATOM 1988 O O . ASP A 1 253 ? -21.367 18.692 9.335 1.00 83.06 253 ASP A O 1
ATOM 1992 N N . ARG A 1 254 ? -21.985 20.059 11.007 1.00 79.50 254 ARG A N 1
ATOM 1993 C CA . ARG A 1 254 ? -20.738 19.917 11.766 1.00 79.50 254 ARG A CA 1
ATOM 1994 C C . ARG A 1 254 ? -20.531 18.493 12.271 1.00 79.50 254 ARG A C 1
ATOM 1996 O O . ARG A 1 254 ? -19.430 17.978 12.127 1.00 79.50 254 ARG A O 1
ATOM 2003 N N . VAL A 1 255 ? -21.574 17.877 12.825 1.00 85.38 255 VAL A N 1
ATOM 2004 C CA . VAL A 1 255 ? -21.545 16.484 13.293 1.00 85.38 255 VAL A CA 1
ATOM 2005 C C . VAL A 1 255 ? -21.197 15.543 12.141 1.00 85.38 255 VAL A C 1
ATOM 2007 O O . VAL A 1 255 ? -20.300 14.727 12.290 1.00 85.38 255 VAL A O 1
ATOM 2010 N N . PHE A 1 256 ? -21.828 15.700 10.975 1.00 81.31 256 PHE A N 1
ATOM 2011 C CA . PHE A 1 256 ? -21.570 14.840 9.816 1.00 81.31 256 PHE A CA 1
ATOM 2012 C C . PHE A 1 256 ? -20.182 15.037 9.208 1.00 81.31 256 PHE A C 1
ATOM 2014 O O . PHE A 1 256 ? -19.516 14.058 8.892 1.00 81.31 256 PHE A O 1
ATOM 2021 N N . VAL A 1 257 ? -19.720 16.283 9.081 1.00 69.00 257 VAL A N 1
ATOM 2022 C CA . VAL A 1 257 ? -18.370 16.559 8.570 1.00 69.00 257 VAL A CA 1
ATOM 2023 C C . VAL A 1 257 ? -17.311 15.973 9.497 1.00 69.00 257 VAL A C 1
ATOM 2025 O O . VAL A 1 257 ? -16.358 15.376 9.015 1.00 69.00 257 VAL A O 1
ATOM 2028 N N . ASN A 1 258 ? -17.482 16.117 10.812 1.00 73.50 258 ASN A N 1
ATOM 2029 C CA . ASN A 1 258 ? -16.535 15.570 11.780 1.00 73.50 258 ASN A CA 1
ATOM 2030 C C . ASN A 1 258 ? -16.596 14.035 11.861 1.00 73.50 258 ASN A C 1
ATOM 2032 O O . ASN A 1 258 ? -15.575 13.404 12.094 1.00 73.50 258 ASN A O 1
ATOM 2036 N N . ALA A 1 259 ? -17.783 13.447 11.704 1.00 69.94 259 ALA A N 1
ATOM 2037 C CA . ALA A 1 259 ? -17.982 12.003 11.783 1.00 69.94 259 ALA A CA 1
ATOM 2038 C C . ALA A 1 259 ? -17.538 11.261 10.514 1.00 69.94 259 ALA A C 1
ATOM 2040 O O . ALA A 1 259 ? -17.030 10.154 10.617 1.00 69.94 259 ALA A O 1
ATOM 2041 N N . PHE A 1 260 ? -17.737 11.859 9.334 1.00 69.75 260 PHE A N 1
ATOM 2042 C CA . PHE A 1 260 ? -17.639 11.149 8.052 1.00 69.75 260 PHE A CA 1
ATOM 2043 C C . PHE A 1 260 ? -16.744 11.825 7.008 1.00 69.75 260 PHE A C 1
ATOM 2045 O O . PHE A 1 260 ? -16.764 11.432 5.845 1.00 69.75 260 PHE A O 1
ATOM 2052 N N . GLY A 1 261 ? -16.075 12.932 7.344 1.00 59.94 261 GLY A N 1
ATOM 2053 C CA . GLY A 1 261 ? -15.278 13.712 6.386 1.00 59.94 261 GLY A CA 1
ATOM 2054 C C . GLY A 1 261 ? -16.093 14.385 5.267 1.00 59.94 261 GLY A C 1
ATOM 2055 O O . GLY A 1 261 ? -15.539 15.084 4.419 1.00 59.94 261 GLY A O 1
ATOM 2056 N N . ARG A 1 262 ? -17.426 14.234 5.262 1.00 78.50 262 ARG A N 1
ATOM 2057 C CA . ARG A 1 262 ? -18.333 14.748 4.226 1.00 78.50 262 ARG A CA 1
ATOM 2058 C C . ARG A 1 262 ? -19.519 15.504 4.806 1.00 78.50 262 ARG A C 1
ATOM 2060 O O . ARG A 1 262 ? -19.976 15.261 5.919 1.00 78.50 262 ARG A O 1
ATOM 2067 N N . ALA A 1 263 ? -20.087 16.394 3.997 1.00 73.56 263 ALA A N 1
ATOM 2068 C CA . ALA A 1 263 ? -21.383 16.986 4.305 1.00 73.56 263 ALA A CA 1
ATOM 2069 C C . ALA A 1 263 ? -22.497 15.911 4.295 1.00 73.56 263 ALA A C 1
ATOM 2071 O O . ALA A 1 263 ? -22.415 14.942 3.526 1.00 73.56 263 ALA A O 1
ATOM 2072 N N . PRO A 1 264 ? -23.566 16.082 5.095 1.00 81.19 264 PRO A N 1
ATOM 2073 C CA . PRO A 1 264 ? -24.716 15.191 5.037 1.00 81.19 264 PRO A CA 1
ATOM 2074 C C . PRO A 1 264 ? -25.392 15.292 3.665 1.00 81.19 264 PRO A C 1
ATOM 2076 O O . PRO A 1 264 ? -25.529 16.371 3.078 1.00 81.19 264 PRO A O 1
ATOM 2079 N N . THR A 1 265 ? -25.888 14.168 3.163 1.00 85.06 265 THR A N 1
ATOM 2080 C CA . THR A 1 265 ? -26.811 14.150 2.029 1.00 85.06 265 THR A CA 1
ATOM 2081 C C . THR A 1 265 ? -28.091 14.912 2.382 1.00 85.06 265 THR A C 1
ATOM 2083 O O . THR A 1 265 ? -28.465 15.070 3.548 1.00 85.06 265 THR A O 1
ATOM 2086 N N . ALA A 1 266 ? -28.834 15.356 1.365 1.00 84.50 266 ALA A N 1
ATOM 2087 C CA . ALA A 1 266 ? -30.104 16.051 1.584 1.00 84.50 266 ALA A CA 1
ATOM 2088 C C . ALA A 1 266 ? -31.116 15.205 2.387 1.00 84.50 266 ALA A C 1
ATOM 2090 O O . ALA A 1 266 ? -31.916 15.757 3.146 1.00 84.50 266 ALA A O 1
ATOM 2091 N N . GLN A 1 267 ? -31.070 13.878 2.226 1.00 83.62 267 GLN A N 1
ATOM 2092 C CA . GLN A 1 267 ? -31.933 12.949 2.948 1.00 83.62 267 GLN A CA 1
ATOM 2093 C C . GLN A 1 267 ? -31.512 12.820 4.416 1.00 83.62 267 GLN A C 1
ATOM 2095 O O . GLN A 1 267 ? -32.364 12.975 5.290 1.00 83.62 267 GLN A O 1
ATOM 2100 N N . GLU A 1 268 ? -30.222 12.611 4.696 1.00 85.25 268 GLU A N 1
ATOM 2101 C CA . GLU A 1 268 ? -29.686 12.570 6.066 1.00 85.25 268 GLU A CA 1
ATOM 2102 C C . GLU A 1 268 ? -30.006 13.876 6.798 1.00 85.25 268 GLU A C 1
ATOM 2104 O O . GLU A 1 268 ? -30.635 13.863 7.856 1.00 85.25 268 GLU A O 1
ATOM 2109 N N . HIS A 1 269 ? -29.696 15.022 6.186 1.00 90.12 269 HIS A N 1
ATOM 2110 C CA . HIS A 1 269 ? -29.960 16.319 6.800 1.00 90.12 269 HIS A CA 1
ATOM 2111 C C . HIS A 1 269 ? -31.458 16.517 7.097 1.00 90.12 269 HIS A C 1
ATOM 2113 O O . HIS A 1 269 ? -31.824 17.011 8.165 1.00 90.12 269 HIS A O 1
ATOM 2119 N N . SER A 1 270 ? -32.353 16.146 6.174 1.00 90.12 270 SER A N 1
ATOM 2120 C CA . SER A 1 270 ? -33.805 16.248 6.396 1.00 90.12 270 SER A CA 1
ATOM 2121 C C . SER A 1 270 ? -34.287 15.340 7.531 1.00 90.12 270 SER A C 1
ATOM 2123 O O . SER A 1 270 ? -35.183 15.718 8.292 1.00 90.12 270 SER A O 1
ATOM 2125 N N . THR A 1 271 ? -33.706 14.150 7.638 1.00 85.75 271 THR A N 1
ATOM 2126 C CA . THR A 1 271 ? -34.070 13.126 8.622 1.00 85.75 271 THR A CA 1
ATOM 2127 C C . THR A 1 271 ? -33.685 13.576 10.029 1.00 85.75 271 THR A C 1
ATOM 2129 O O . THR A 1 271 ? -34.557 13.752 10.884 1.00 85.75 271 THR A O 1
ATOM 2132 N N . TRP A 1 272 ? -32.415 13.927 10.239 1.00 87.94 272 TRP A N 1
ATOM 2133 C CA . TRP A 1 272 ? -31.916 14.421 11.527 1.00 87.94 272 TRP A CA 1
ATOM 2134 C C . TRP A 1 272 ? -32.580 15.731 11.954 1.00 87.94 272 TRP A C 1
ATOM 2136 O O . TRP A 1 272 ? -32.956 15.898 13.117 1.00 87.94 272 TRP A O 1
ATOM 2146 N N . ALA A 1 273 ? -32.836 16.642 11.009 1.00 90.69 273 ALA A N 1
ATOM 2147 C CA . ALA A 1 273 ? -33.595 17.854 11.299 1.00 90.69 273 ALA A CA 1
ATOM 2148 C C . ALA A 1 273 ? -35.024 17.545 11.773 1.00 90.69 273 ALA A C 1
ATOM 2150 O O . ALA A 1 273 ? -35.545 18.246 12.639 1.00 90.69 273 ALA A O 1
ATOM 2151 N N . THR A 1 274 ? -35.669 16.507 11.234 1.00 88.81 274 THR A N 1
ATOM 2152 C CA . THR A 1 274 ? -37.024 16.109 11.642 1.00 88.81 274 THR A CA 1
ATOM 2153 C C . THR A 1 274 ? -37.040 15.570 13.070 1.00 88.81 274 THR A C 1
ATOM 2155 O O . THR A 1 274 ? -37.854 16.039 13.868 1.00 88.81 274 THR A O 1
ATOM 2158 N N . HIS A 1 275 ? -36.116 14.669 13.420 1.00 86.69 275 HIS A N 1
ATOM 2159 C CA . HIS A 1 275 ? -36.001 14.117 14.779 1.00 86.69 275 HIS A CA 1
ATOM 2160 C C . HIS A 1 275 ? -35.764 15.208 15.828 1.00 86.69 275 HIS A C 1
ATOM 2162 O O . HIS A 1 275 ? -36.458 15.262 16.845 1.00 86.69 275 HIS A O 1
ATOM 2168 N N . LEU A 1 276 ? -34.864 16.147 15.530 1.00 87.12 276 LEU A N 1
ATOM 2169 C CA . LEU A 1 276 ? -34.575 17.298 16.388 1.00 87.12 276 LEU A CA 1
ATOM 2170 C C . LEU A 1 276 ? -35.765 18.278 16.494 1.00 87.12 276 LEU A C 1
ATOM 2172 O O . LEU A 1 276 ? -36.060 18.777 17.576 1.00 87.12 276 LEU A O 1
ATOM 2176 N N . ASN A 1 277 ? -36.490 18.540 15.397 1.00 87.50 277 ASN A N 1
ATOM 2177 C CA . ASN A 1 277 ? -37.658 19.439 15.399 1.00 87.50 277 ASN A CA 1
ATOM 2178 C C . ASN A 1 277 ? -38.850 18.873 16.174 1.00 87.50 277 ASN A C 1
ATOM 2180 O O . ASN A 1 277 ? -39.597 19.624 16.804 1.00 87.50 277 ASN A O 1
ATOM 2184 N N . ASN A 1 278 ? -39.040 17.557 16.103 1.00 82.75 278 ASN A N 1
ATOM 2185 C CA . ASN A 1 278 ? -40.105 16.865 16.819 1.00 82.75 278 ASN A CA 1
ATOM 2186 C C . ASN A 1 278 ? -39.768 16.660 18.302 1.00 82.75 278 ASN A C 1
ATOM 2188 O O . ASN A 1 278 ? -40.654 16.296 19.075 1.00 82.75 278 ASN A O 1
ATOM 2192 N N . GLY A 1 279 ? -38.516 16.913 18.702 1.00 77.31 279 GLY A N 1
ATOM 2193 C CA . GLY A 1 279 ? -38.027 16.652 20.052 1.00 77.31 279 GLY A CA 1
ATOM 2194 C C . GLY A 1 279 ? -37.916 15.161 20.369 1.00 77.31 279 GLY A C 1
ATOM 2195 O O . GLY A 1 279 ? -37.943 14.800 21.540 1.00 77.31 279 GLY A O 1
ATOM 2196 N N . THR A 1 280 ? -37.826 14.307 19.342 1.00 79.19 280 THR A N 1
ATOM 2197 C CA . THR A 1 280 ? -37.603 12.861 19.496 1.00 79.19 280 THR A CA 1
ATOM 2198 C C . THR A 1 280 ? -36.204 12.593 20.047 1.00 79.19 280 THR A C 1
ATOM 2200 O O . THR A 1 280 ? -36.029 11.708 20.875 1.00 79.19 280 THR A O 1
ATOM 2203 N N . ILE A 1 281 ? -35.230 13.414 19.642 1.00 81.56 281 ILE A N 1
ATOM 2204 C CA . ILE A 1 281 ? -33.883 13.471 20.218 1.00 81.56 281 ILE A CA 1
ATOM 2205 C C . ILE A 1 281 ? -33.460 14.934 20.417 1.00 81.56 281 ILE A C 1
ATOM 2207 O O . ILE A 1 281 ? -33.969 15.841 19.753 1.00 81.56 281 ILE A O 1
ATOM 2211 N N . THR A 1 282 ? -32.503 15.172 21.310 1.00 84.50 282 THR A N 1
ATOM 2212 C CA . THR A 1 282 ? -31.780 16.446 21.466 1.00 84.50 282 THR A CA 1
ATOM 2213 C C . THR A 1 282 ? -30.519 16.471 20.594 1.00 84.50 282 THR A C 1
ATOM 2215 O O . THR A 1 282 ? -30.082 15.431 20.106 1.00 84.50 282 THR A O 1
ATOM 2218 N N . GLY A 1 283 ? -29.889 17.637 20.393 1.00 83.75 283 GLY A N 1
ATOM 2219 C CA . GLY A 1 283 ? -28.632 17.698 19.631 1.00 83.75 283 GLY A CA 1
ATOM 2220 C C . GLY A 1 283 ? -27.483 16.956 20.320 1.00 83.75 283 GLY A C 1
ATOM 2221 O O . GLY A 1 283 ? -26.742 16.248 19.653 1.00 83.75 283 GLY A O 1
ATOM 2222 N N . LEU A 1 284 ? -27.399 16.993 21.654 1.00 83.12 284 LEU A N 1
ATOM 2223 C CA . LEU A 1 284 ? -26.460 16.151 22.411 1.00 83.12 284 LEU A CA 1
ATOM 2224 C C . LEU A 1 284 ? -26.700 14.653 22.189 1.00 83.12 284 LEU A C 1
ATOM 2226 O O . LEU A 1 284 ? -25.750 13.893 22.047 1.00 83.12 284 LEU A O 1
ATOM 2230 N N . GLN A 1 285 ? -27.960 14.225 22.119 1.00 82.75 285 GLN A N 1
ATOM 2231 C CA . GLN A 1 285 ? -28.289 12.833 21.804 1.00 82.75 285 GLN A CA 1
ATOM 2232 C C . GLN A 1 285 ? -27.947 12.476 20.368 1.00 82.75 285 GLN A C 1
ATOM 2234 O O . GLN A 1 285 ? -27.454 11.384 20.138 1.00 82.75 285 GLN A O 1
ATOM 2239 N N . MET A 1 286 ? -28.157 13.387 19.417 1.00 86.75 286 MET A N 1
ATOM 2240 C CA . MET A 1 286 ? -27.691 13.189 18.048 1.00 86.75 286 MET A CA 1
ATOM 2241 C C . MET A 1 286 ? -26.167 13.026 18.002 1.00 86.75 286 MET A C 1
ATOM 2243 O O . MET A 1 286 ? -25.691 12.110 17.347 1.00 86.75 286 MET A O 1
ATOM 2247 N N . LEU A 1 287 ? -25.412 13.876 18.705 1.00 86.81 287 LEU A N 1
ATOM 2248 C CA . LEU A 1 287 ? -23.953 13.781 18.784 1.00 86.81 287 LEU A CA 1
ATOM 2249 C C . LEU A 1 287 ? -23.510 12.405 19.294 1.00 86.81 287 LEU A C 1
ATOM 2251 O O . LEU A 1 287 ? -22.720 11.743 18.630 1.00 86.81 287 LEU A O 1
ATOM 2255 N N . VAL A 1 288 ? -24.052 11.967 20.434 1.00 84.88 288 VAL A N 1
ATOM 2256 C CA . VAL A 1 288 ? -23.725 10.660 21.028 1.00 84.88 288 VAL A CA 1
ATOM 2257 C C . VAL A 1 288 ? -24.161 9.512 20.119 1.00 84.88 288 VAL A C 1
ATOM 2259 O O . VAL A 1 288 ? -23.432 8.542 19.970 1.00 84.88 288 VAL A O 1
ATOM 2262 N N . ALA A 1 289 ? -25.327 9.615 19.487 1.00 82.06 289 ALA A N 1
ATOM 2263 C CA . ALA A 1 289 ? -25.850 8.563 18.626 1.00 82.06 289 ALA A CA 1
ATOM 2264 C C . ALA A 1 289 ? -25.048 8.393 17.336 1.00 82.06 289 ALA A C 1
ATOM 2266 O O . ALA A 1 289 ? -24.837 7.270 16.899 1.00 82.06 289 ALA A O 1
ATOM 2267 N N . VAL A 1 290 ? -24.596 9.501 16.741 1.00 82.25 290 VAL A N 1
ATOM 2268 C CA . VAL A 1 290 ? -23.700 9.461 15.583 1.00 82.25 290 VAL A CA 1
ATOM 2269 C C . VAL A 1 290 ? -22.341 8.910 16.006 1.00 82.25 290 VAL A C 1
ATOM 2271 O O . VAL A 1 290 ? -21.861 7.984 15.367 1.00 82.25 290 VAL A O 1
ATOM 2274 N N . ALA A 1 291 ? -21.768 9.393 17.113 1.00 82.12 291 ALA A N 1
ATOM 2275 C CA . ALA A 1 291 ? -20.514 8.870 17.662 1.00 82.12 291 ALA A CA 1
ATOM 2276 C C . ALA A 1 291 ? -20.563 7.352 17.913 1.00 82.12 291 ALA A C 1
ATOM 2278 O O . ALA A 1 291 ? -19.643 6.635 17.550 1.00 82.12 291 ALA A O 1
ATOM 2279 N N . ASN A 1 292 ? -21.681 6.852 18.439 1.00 76.19 292 ASN A N 1
ATOM 2280 C CA . ASN A 1 292 ? -21.888 5.435 18.730 1.00 76.19 292 ASN A CA 1
ATOM 2281 C C . ASN A 1 292 ? -22.450 4.624 17.552 1.00 76.19 292 ASN A C 1
ATOM 2283 O O . ASN A 1 292 ? -22.931 3.508 17.763 1.00 76.19 292 ASN A O 1
ATOM 2287 N N . SER A 1 293 ? -22.456 5.173 16.337 1.00 75.38 293 SER A N 1
ATOM 2288 C CA . SER A 1 293 ? -22.921 4.436 15.162 1.00 75.38 293 SER A CA 1
ATOM 2289 C C . SER A 1 293 ? -21.793 3.624 14.535 1.00 75.38 293 SER A C 1
ATOM 2291 O O . SER A 1 293 ? -20.634 4.035 14.549 1.00 75.38 293 SER A O 1
ATOM 2293 N N . PHE A 1 294 ? -22.145 2.476 13.959 1.00 66.38 294 PHE A N 1
ATOM 2294 C CA . PHE A 1 294 ? -21.198 1.635 13.218 1.00 66.38 294 PHE A CA 1
ATOM 2295 C C . PHE A 1 294 ? -20.523 2.392 12.057 1.00 66.38 294 PHE A C 1
ATOM 2297 O O . PHE A 1 294 ? -19.355 2.174 11.755 1.00 66.38 294 PHE A O 1
ATOM 2304 N N . ASP A 1 295 ? -21.233 3.347 11.453 1.00 63.69 295 ASP A N 1
ATOM 2305 C CA . ASP A 1 295 ? -20.749 4.156 10.328 1.00 63.69 295 ASP A CA 1
ATOM 2306 C C . ASP A 1 295 ? -19.579 5.086 10.701 1.00 63.69 295 ASP A C 1
ATOM 2308 O O . ASP A 1 295 ? -18.910 5.643 9.833 1.00 63.69 295 ASP A O 1
ATOM 2312 N N . VAL A 1 296 ? -19.365 5.307 12.000 1.00 56.19 296 VAL A N 1
ATOM 2313 C CA . VAL A 1 296 ? -18.300 6.157 12.528 1.00 56.19 296 VAL A CA 1
ATOM 2314 C C . VAL A 1 296 ? -17.048 5.309 12.787 1.00 56.19 296 VAL A C 1
ATOM 2316 O O . VAL A 1 296 ? -15.948 5.784 12.543 1.00 56.19 296 VAL A O 1
ATOM 2319 N N . SER A 1 297 ? -17.145 4.021 13.123 1.00 48.00 297 SER A N 1
ATOM 2320 C CA . SER A 1 297 ? -15.975 3.120 13.221 1.00 48.00 297 SER A CA 1
ATOM 2321 C C . SER A 1 297 ? -15.324 2.737 11.880 1.00 48.00 297 SER A C 1
ATOM 2323 O O . SER A 1 297 ? -14.259 2.140 11.898 1.00 48.00 297 SER A O 1
ATOM 2325 N N . SER A 1 298 ? -15.921 3.082 10.732 1.00 38.09 298 SER A N 1
ATOM 2326 C CA . SER A 1 298 ? -15.436 2.692 9.394 1.00 38.09 298 SER A CA 1
ATOM 2327 C C . SER A 1 298 ? -14.666 3.785 8.637 1.00 38.09 298 SER A C 1
ATOM 2329 O O . SER A 1 298 ? -14.441 3.653 7.438 1.00 38.09 298 SER A O 1
ATOM 2331 N N . ILE A 1 299 ? -14.357 4.910 9.286 1.00 39.78 299 ILE A N 1
ATOM 2332 C CA . ILE A 1 299 ? -13.546 5.994 8.714 1.00 39.78 299 ILE A CA 1
ATOM 2333 C C . ILE A 1 299 ? -12.458 6.291 9.725 1.00 39.78 299 ILE A C 1
ATOM 2335 O O . ILE A 1 299 ? -12.736 6.868 10.787 1.00 39.78 299 ILE A O 1
ATOM 2339 N N . ASP A 1 300 ? -11.245 5.867 9.393 1.00 37.09 300 ASP A N 1
ATOM 2340 C CA . ASP A 1 300 ? -10.110 6.096 10.253 1.00 37.09 300 ASP A CA 1
ATOM 2341 C C . ASP A 1 300 ? -9.645 7.554 10.150 1.00 37.09 300 ASP A C 1
ATOM 2343 O O . ASP A 1 300 ? -9.464 8.121 9.076 1.00 37.09 300 ASP A O 1
ATOM 2347 N N . PHE A 1 301 ? -9.544 8.204 11.304 1.00 34.84 301 PHE A N 1
ATOM 2348 C CA . PHE A 1 301 ? -9.010 9.561 11.447 1.00 34.84 301 PHE A CA 1
ATOM 2349 C C . PHE A 1 301 ? -7.595 9.492 12.064 1.00 34.84 301 PHE A C 1
ATOM 2351 O O . PHE A 1 301 ? -7.098 10.513 12.548 1.00 34.84 301 PHE A O 1
ATOM 2358 N N . ASP A 1 302 ? -6.989 8.291 12.136 1.00 35.88 302 ASP A N 1
ATOM 2359 C CA . ASP A 1 302 ? -5.724 8.027 12.840 1.00 35.88 302 ASP A CA 1
ATOM 2360 C C . ASP A 1 302 ? -4.463 8.507 12.139 1.00 35.88 302 ASP A C 1
ATOM 2362 O O . ASP A 1 302 ? -3.445 8.661 12.807 1.00 35.88 302 ASP A O 1
ATOM 2366 N N . ALA A 1 303 ? -4.529 8.836 10.852 1.00 31.70 303 ALA A N 1
ATOM 2367 C CA . ALA A 1 303 ? -3.348 9.243 10.095 1.00 31.70 303 ALA A CA 1
ATOM 2368 C C . ALA A 1 303 ? -2.516 10.315 10.835 1.00 31.70 303 ALA A C 1
ATOM 2370 O O . ALA A 1 303 ? -1.297 10.262 10.936 1.00 31.70 303 ALA A O 1
ATOM 2371 N N . SER A 1 304 ? -3.172 11.324 11.425 1.00 30.42 304 SER A N 1
ATOM 2372 C CA . SER A 1 304 ? -2.476 12.542 11.877 1.00 30.42 304 SER A CA 1
ATOM 2373 C C . SER A 1 304 ? -2.015 12.599 13.346 1.00 30.42 304 SER A C 1
ATOM 2375 O O . SER A 1 304 ? -1.275 13.519 13.701 1.00 30.42 304 SER A O 1
ATOM 2377 N N . GLU A 1 305 ? -2.419 11.673 14.231 1.00 29.73 305 GLU A N 1
ATOM 2378 C CA . GLU A 1 305 ? -2.076 11.755 15.672 1.00 29.73 305 GLU A CA 1
ATOM 2379 C C . GLU A 1 305 ? -1.564 10.459 16.328 1.00 29.73 305 GLU A C 1
ATOM 2381 O O . GLU A 1 305 ? -1.214 10.483 17.518 1.00 29.73 305 GLU A O 1
ATOM 2386 N N . SER A 1 306 ? -1.275 9.420 15.538 1.00 31.58 306 SER A N 1
ATOM 2387 C CA . SER A 1 306 ? -0.339 8.341 15.893 1.00 31.58 306 SER A CA 1
ATOM 2388 C C . SER A 1 306 ? 1.119 8.811 16.098 1.00 31.58 306 SER A C 1
ATOM 2390 O O . SER A 1 306 ? 2.076 8.059 15.981 1.00 31.58 306 SER A O 1
ATOM 2392 N N . ALA A 1 307 ? 1.344 10.076 16.456 1.00 29.34 307 ALA A N 1
ATOM 2393 C CA . ALA A 1 307 ? 2.663 10.642 16.729 1.00 29.34 307 ALA A CA 1
ATOM 2394 C C . ALA A 1 307 ? 2.916 10.911 18.228 1.00 29.34 307 ALA A C 1
ATOM 2396 O O . ALA A 1 307 ? 4.068 11.036 18.642 1.00 29.34 307 ALA A O 1
ATOM 2397 N N . ALA A 1 308 ? 1.879 11.006 19.076 1.00 25.06 308 ALA A N 1
ATOM 2398 C CA . ALA A 1 308 ? 2.031 11.561 20.435 1.00 25.06 308 ALA A CA 1
ATOM 2399 C C . ALA A 1 308 ? 1.881 10.560 21.601 1.00 25.06 308 ALA A C 1
ATOM 2401 O O . ALA A 1 308 ? 2.196 10.904 22.744 1.00 25.06 308 ALA A O 1
ATOM 2402 N N . LEU A 1 309 ? 1.460 9.320 21.340 1.00 24.64 309 LEU A N 1
ATOM 2403 C CA . LEU A 1 309 ? 1.376 8.244 22.343 1.00 24.64 309 LEU A CA 1
ATOM 2404 C C . LEU A 1 309 ? 2.598 7.299 22.331 1.00 24.64 309 LEU A C 1
ATOM 2406 O O . LEU A 1 309 ? 2.761 6.451 23.208 1.00 24.64 309 LEU A O 1
ATOM 2410 N N . PHE A 1 310 ? 3.536 7.514 21.408 1.00 30.14 310 PHE A N 1
ATOM 2411 C CA . PHE A 1 310 ? 4.575 6.548 21.044 1.00 30.14 310 PHE A CA 1
ATOM 2412 C C . PHE A 1 310 ? 5.917 6.688 21.771 1.00 30.14 310 PHE A C 1
ATOM 2414 O O . PHE A 1 310 ? 6.980 6.373 21.241 1.00 30.14 310 PHE A O 1
ATOM 2421 N N . ALA A 1 311 ? 5.873 7.084 23.045 1.00 23.75 311 ALA A N 1
ATOM 2422 C CA . ALA A 1 311 ? 7.009 6.934 23.963 1.00 23.75 311 ALA A CA 1
ATOM 2423 C C . ALA A 1 311 ? 6.938 5.634 24.798 1.00 23.75 311 ALA A C 1
ATOM 2425 O O . ALA A 1 311 ? 7.777 5.406 25.675 1.00 23.75 311 ALA A O 1
ATOM 2426 N N . GLY A 1 312 ? 5.937 4.784 24.549 1.00 22.16 312 GLY A N 1
ATOM 2427 C CA . GLY A 1 312 ? 5.689 3.537 25.267 1.00 22.16 312 GLY A CA 1
ATOM 2428 C C . GLY A 1 312 ? 6.234 2.309 24.547 1.00 22.16 312 GLY A C 1
ATOM 2429 O O . GLY A 1 312 ? 5.469 1.539 24.002 1.00 22.16 312 GLY A O 1
ATOM 2430 N N . ASN A 1 313 ? 7.552 2.114 24.582 1.00 26.47 313 ASN A N 1
ATOM 2431 C CA . ASN A 1 313 ? 8.198 0.797 24.519 1.00 26.47 313 ASN A CA 1
ATOM 2432 C C . ASN A 1 313 ? 7.658 -0.198 23.457 1.00 26.47 313 ASN A C 1
ATOM 2434 O O . ASN A 1 313 ? 7.299 -1.319 23.805 1.00 26.47 313 ASN A O 1
ATOM 2438 N N . TRP A 1 314 ? 7.677 0.187 22.176 1.00 30.36 314 TRP A N 1
ATOM 2439 C CA . TRP A 1 314 ? 7.539 -0.745 21.053 1.00 30.36 314 TRP A CA 1
ATOM 2440 C C . TRP A 1 314 ? 8.560 -1.880 21.192 1.00 30.36 314 TRP A C 1
ATOM 2442 O O . TRP A 1 314 ? 9.772 -1.667 21.046 1.00 30.36 314 TRP A O 1
ATOM 2452 N N . SER A 1 315 ? 8.096 -3.085 21.505 1.00 30.20 315 SER A N 1
ATOM 2453 C CA . SER A 1 315 ? 8.930 -4.274 21.425 1.00 30.20 315 SER A CA 1
ATOM 2454 C C . SER A 1 315 ? 8.734 -4.914 20.067 1.00 30.20 315 SER A C 1
ATOM 2456 O O . SER A 1 315 ? 7.698 -5.507 19.809 1.00 30.20 315 SER A O 1
ATOM 2458 N N . ILE A 1 316 ? 9.785 -4.862 19.255 1.00 33.62 316 ILE A N 1
ATOM 2459 C CA . ILE A 1 316 ? 10.058 -5.938 18.307 1.00 33.62 316 ILE A CA 1
ATOM 2460 C C . ILE A 1 316 ? 10.110 -7.208 19.150 1.00 33.62 316 ILE A C 1
ATOM 2462 O O . ILE A 1 316 ? 10.989 -7.338 20.016 1.00 33.62 316 ILE A O 1
ATOM 2466 N N . THR A 1 317 ? 9.154 -8.113 18.965 1.00 30.38 317 THR A N 1
ATOM 2467 C CA . THR A 1 317 ? 9.360 -9.495 19.379 1.00 30.38 317 THR A CA 1
ATOM 2468 C C . THR A 1 317 ? 10.654 -9.920 18.700 1.00 30.38 317 THR A C 1
ATOM 2470 O O . THR A 1 317 ? 10.837 -9.761 17.497 1.00 30.38 317 THR A O 1
ATOM 2473 N N . SER A 1 318 ? 11.643 -10.312 19.512 1.00 29.17 318 SER A N 1
ATOM 2474 C CA . SER A 1 318 ? 12.927 -10.822 19.016 1.00 29.17 318 SER A CA 1
ATOM 2475 C C . SER A 1 318 ? 12.672 -11.739 17.824 1.00 29.17 318 SER A C 1
ATOM 2477 O O . SER A 1 318 ? 11.669 -12.451 17.921 1.00 29.17 318 SER A O 1
ATOM 2479 N N . PRO A 1 319 ? 13.559 -11.781 16.803 1.00 33.06 319 PRO A N 1
ATOM 2480 C CA . PRO A 1 319 ? 13.334 -12.540 15.569 1.00 33.06 319 PRO A CA 1
ATOM 2481 C C . PRO A 1 319 ? 12.638 -13.839 15.931 1.00 33.06 319 PRO A C 1
ATOM 2483 O O . PRO A 1 319 ? 13.166 -14.511 16.827 1.00 33.06 319 PRO A O 1
ATOM 2486 N N . ALA A 1 320 ? 11.475 -14.140 15.344 1.00 32.84 320 ALA A N 1
ATOM 2487 C CA . ALA A 1 320 ? 10.823 -15.435 15.494 1.00 32.84 320 ALA A CA 1
ATOM 2488 C C . ALA A 1 320 ? 11.870 -16.470 15.111 1.00 32.84 320 ALA A C 1
ATOM 2490 O O . ALA A 1 320 ? 12.102 -16.659 13.932 1.00 32.84 320 ALA A O 1
ATOM 2491 N N . THR A 1 321 ? 12.633 -16.959 16.102 1.00 36.78 321 THR A N 1
ATOM 2492 C CA . THR A 1 321 ? 14.069 -17.292 15.993 1.00 36.78 321 THR A CA 1
ATOM 2493 C C . THR A 1 321 ? 14.466 -17.625 14.568 1.00 36.78 321 THR A C 1
ATOM 2495 O O . THR A 1 321 ? 14.438 -18.797 14.206 1.00 36.78 321 THR A O 1
ATOM 2498 N N . GLY A 1 322 ? 14.748 -16.581 13.774 1.00 35.59 322 GLY A N 1
ATOM 2499 C CA . GLY A 1 322 ? 14.884 -16.707 12.332 1.00 35.59 322 GLY A CA 1
ATOM 2500 C C . GLY A 1 322 ? 16.119 -17.538 12.104 1.00 35.59 322 GLY A C 1
ATOM 2501 O O . GLY A 1 322 ? 17.245 -17.042 12.225 1.00 35.59 322 GLY A O 1
ATOM 2502 N N . GLY A 1 323 ? 15.914 -18.842 11.935 1.00 39.16 323 GLY A N 1
ATOM 2503 C CA . GLY A 1 323 ? 16.975 -19.768 11.619 1.00 39.16 323 GLY A CA 1
ATOM 2504 C C . GLY A 1 323 ? 17.695 -19.205 10.409 1.00 39.16 323 GLY A C 1
ATOM 2505 O O . GLY A 1 323 ? 17.061 -18.668 9.508 1.00 39.16 323 GLY A O 1
ATOM 2506 N N . GLN A 1 324 ? 19.025 -19.277 10.405 1.00 42.12 324 GLN A N 1
ATOM 2507 C CA . GLN A 1 324 ? 19.772 -19.008 9.183 1.00 42.12 324 GLN A CA 1
ATOM 2508 C C . GLN A 1 324 ? 19.154 -19.858 8.066 1.00 42.12 324 GLN A C 1
ATOM 2510 O O . GLN A 1 324 ? 19.285 -21.081 8.103 1.00 42.12 324 GLN A O 1
ATOM 2515 N N . VAL A 1 325 ? 18.484 -19.210 7.110 1.00 46.75 325 VAL A N 1
ATOM 2516 C CA . VAL A 1 325 ? 17.720 -19.857 6.028 1.00 46.75 325 VAL A CA 1
ATOM 2517 C C . VAL A 1 325 ? 18.648 -20.699 5.137 1.00 46.75 325 VAL A C 1
ATOM 2519 O O . VAL A 1 325 ? 18.228 -21.643 4.469 1.00 46.75 325 VAL A O 1
ATOM 2522 N N . HIS A 1 326 ? 19.962 -20.420 5.173 1.00 48.00 326 HIS A N 1
ATOM 2523 C CA . HIS A 1 326 ? 20.969 -21.278 4.561 1.00 48.00 326 HIS A CA 1
ATOM 2524 C C . HIS A 1 326 ? 22.416 -21.003 5.024 1.00 48.00 326 HIS A C 1
ATOM 2526 O O . HIS A 1 326 ? 22.791 -19.879 5.340 1.00 48.00 326 HIS A O 1
ATOM 2532 N N . ASN A 1 327 ? 23.285 -22.022 4.949 1.00 42.38 327 ASN A N 1
ATOM 2533 C CA . ASN A 1 327 ? 24.746 -21.925 5.134 1.00 42.38 327 ASN A CA 1
ATOM 2534 C C . ASN A 1 327 ? 25.469 -21.754 3.770 1.00 42.38 327 ASN A C 1
ATOM 2536 O O . ASN A 1 327 ? 26.304 -22.579 3.383 1.00 42.38 327 ASN A O 1
ATOM 2540 N N . GLY A 1 328 ? 25.129 -20.709 3.006 1.00 51.19 328 GLY A N 1
ATOM 2541 C CA . GLY A 1 328 ? 25.711 -20.430 1.684 1.00 51.19 328 GLY A CA 1
ATOM 2542 C C . GLY A 1 328 ? 26.049 -18.955 1.479 1.00 51.19 328 GLY A C 1
ATOM 2543 O O . GLY A 1 328 ? 25.364 -18.073 1.979 1.00 51.19 328 GLY A O 1
ATOM 2544 N N . ASN A 1 329 ? 27.132 -18.677 0.748 1.00 60.66 329 ASN A N 1
ATOM 2545 C CA . ASN A 1 329 ? 27.542 -17.308 0.434 1.00 60.66 329 ASN A CA 1
ATOM 2546 C C . ASN A 1 329 ? 26.723 -16.774 -0.754 1.00 60.66 329 ASN A C 1
ATOM 2548 O O . ASN A 1 329 ? 27.109 -16.994 -1.902 1.00 60.66 329 ASN A O 1
ATOM 2552 N N . PHE A 1 330 ? 25.620 -16.081 -0.463 1.00 67.50 330 PHE A N 1
ATOM 2553 C CA . PHE A 1 330 ? 24.767 -15.395 -1.446 1.00 67.50 330 PHE A CA 1
ATOM 2554 C C . PHE A 1 330 ? 25.140 -13.919 -1.649 1.00 67.50 330 PHE A C 1
ATOM 2556 O O . PHE A 1 330 ? 24.376 -13.148 -2.227 1.00 67.50 330 PHE A O 1
ATOM 2563 N N . GLY A 1 331 ? 26.320 -13.490 -1.188 1.00 65.88 331 GLY A N 1
ATOM 2564 C CA . GLY A 1 331 ? 26.731 -12.090 -1.274 1.00 65.88 331 GLY A CA 1
ATOM 2565 C C . GLY A 1 331 ? 26.836 -11.531 -2.697 1.00 65.88 331 GLY A C 1
ATOM 2566 O O . GLY A 1 331 ? 26.817 -10.317 -2.865 1.00 65.88 331 GLY A O 1
ATOM 2567 N N . ASP A 1 332 ? 26.944 -12.394 -3.710 1.00 76.19 332 ASP A N 1
ATOM 2568 C CA . ASP A 1 332 ? 26.997 -12.025 -5.129 1.00 76.19 332 ASP A CA 1
ATOM 2569 C C . ASP A 1 332 ? 25.749 -12.438 -5.932 1.00 76.19 332 ASP A C 1
ATOM 2571 O O . ASP A 1 332 ? 25.803 -12.472 -7.163 1.00 76.19 332 ASP A O 1
ATOM 2575 N N . PHE A 1 333 ? 24.653 -12.762 -5.239 1.00 81.06 333 PHE A N 1
ATOM 2576 C CA . PHE A 1 333 ? 23.323 -12.942 -5.820 1.00 81.06 333 PHE A CA 1
ATOM 2577 C C . PHE A 1 333 ? 22.509 -11.650 -5.669 1.00 81.06 333 PHE A C 1
ATOM 2579 O O . PHE A 1 333 ? 22.606 -10.960 -4.641 1.00 81.06 333 PHE A O 1
ATOM 2586 N N . ASP A 1 334 ? 21.696 -11.369 -6.684 1.00 83.81 334 ASP A N 1
ATOM 2587 C CA . ASP A 1 334 ? 20.582 -10.430 -6.595 1.00 83.81 334 ASP A CA 1
ATOM 2588 C C . ASP A 1 334 ? 19.513 -11.052 -5.688 1.00 83.81 334 ASP A C 1
ATOM 2590 O O . ASP A 1 334 ? 19.346 -12.276 -5.674 1.00 83.81 334 ASP A O 1
ATOM 2594 N N . LYS A 1 335 ? 18.839 -10.225 -4.892 1.00 79.88 335 LYS A N 1
ATOM 2595 C CA . LYS A 1 335 ? 17.957 -10.666 -3.809 1.00 79.88 335 LYS A CA 1
ATOM 2596 C C . LYS A 1 335 ? 16.605 -10.009 -3.999 1.00 79.88 335 LYS A C 1
ATOM 2598 O O . LYS A 1 335 ? 16.564 -8.788 -4.127 1.00 79.88 335 LYS A O 1
ATOM 2603 N N . HIS A 1 336 ? 15.566 -10.822 -3.986 1.00 84.25 336 HIS A N 1
ATOM 2604 C CA . HIS A 1 336 ? 14.192 -10.443 -4.264 1.00 84.25 336 HIS A CA 1
ATOM 2605 C C . HIS A 1 336 ? 13.264 -11.092 -3.242 1.00 84.25 336 HIS A C 1
ATOM 2607 O O . HIS A 1 336 ? 13.657 -12.043 -2.553 1.00 84.25 336 HIS A O 1
ATOM 2613 N N . VAL A 1 337 ? 12.051 -10.568 -3.191 1.00 80.81 337 VAL A N 1
ATOM 2614 C CA . VAL A 1 337 ? 10.907 -11.110 -2.465 1.00 80.81 337 VAL A CA 1
ATOM 2615 C C . VAL A 1 337 ? 9.752 -11.209 -3.464 1.00 80.81 337 VAL A C 1
ATOM 2617 O O . VAL A 1 337 ? 9.698 -10.379 -4.371 1.00 80.81 337 VAL A O 1
ATOM 2620 N N . GLY A 1 338 ? 8.922 -12.240 -3.351 1.00 83.00 338 GLY A N 1
ATOM 2621 C CA . GLY A 1 338 ? 7.723 -12.417 -4.174 1.00 83.00 338 GLY A CA 1
ATOM 2622 C C . GLY A 1 338 ? 7.006 -13.726 -3.850 1.00 83.00 338 GLY A C 1
ATOM 2623 O O . GLY A 1 338 ? 7.630 -14.620 -3.281 1.00 83.00 338 GLY A O 1
ATOM 2624 N N . ASP A 1 339 ? 5.730 -13.847 -4.200 1.00 87.12 339 ASP A N 1
ATOM 2625 C CA . ASP A 1 339 ? 4.896 -15.027 -3.930 1.00 87.12 339 ASP A CA 1
ATOM 2626 C C . ASP A 1 339 ? 5.090 -16.080 -5.033 1.00 87.12 339 ASP A C 1
ATOM 2628 O O . ASP A 1 339 ? 4.384 -16.118 -6.046 1.00 87.12 339 ASP A O 1
ATOM 2632 N N . VAL A 1 340 ? 6.105 -16.939 -4.891 1.00 91.81 340 VAL A N 1
ATOM 2633 C CA . VAL A 1 340 ? 6.456 -17.885 -5.961 1.00 91.81 340 VAL A CA 1
ATOM 2634 C C . VAL A 1 340 ? 5.664 -19.189 -5.885 1.00 91.81 340 VAL A C 1
ATOM 2636 O O . VAL A 1 340 ? 5.849 -20.059 -6.746 1.00 91.81 340 VAL A O 1
ATOM 2639 N N . ASN A 1 341 ? 4.825 -19.368 -4.865 1.00 89.88 341 ASN A N 1
ATOM 2640 C CA . ASN A 1 341 ? 4.002 -20.561 -4.669 1.00 89.88 341 ASN A CA 1
ATOM 2641 C C . ASN A 1 341 ? 2.480 -20.281 -4.719 1.00 89.88 341 ASN A C 1
ATOM 2643 O O . ASN A 1 341 ? 1.701 -21.238 -4.764 1.00 89.88 341 ASN A O 1
ATOM 2647 N N . GLY A 1 342 ? 2.081 -19.008 -4.789 1.00 87.00 342 GLY A N 1
ATOM 2648 C CA . GLY A 1 342 ? 0.707 -18.513 -4.880 1.00 87.00 342 GLY A CA 1
ATOM 2649 C C . GLY A 1 342 ? -0.092 -18.632 -3.586 1.00 87.00 342 GLY A C 1
ATOM 2650 O O . GLY A 1 342 ? -1.316 -18.800 -3.657 1.00 87.00 342 GLY A O 1
ATOM 2651 N N . ASP A 1 343 ? 0.568 -18.657 -2.427 1.00 79.75 343 ASP A N 1
ATOM 2652 C CA . ASP A 1 343 ? -0.087 -18.723 -1.116 1.00 79.75 343 ASP A CA 1
ATOM 2653 C C . ASP A 1 343 ? -0.409 -17.341 -0.522 1.00 79.75 343 ASP A C 1
ATOM 2655 O O . ASP A 1 343 ? -1.048 -17.263 0.529 1.00 79.75 343 ASP A O 1
ATOM 2659 N N . GLY A 1 344 ? -0.063 -16.267 -1.236 1.00 75.50 344 GLY A N 1
ATOM 2660 C CA . GLY A 1 344 ? -0.264 -14.884 -0.824 1.00 75.50 344 GLY A CA 1
ATOM 2661 C C . GLY A 1 344 ? 0.791 -14.373 0.153 1.00 75.50 344 GLY A C 1
ATOM 2662 O O . GLY A 1 344 ? 0.634 -13.260 0.647 1.00 75.50 344 GLY A O 1
ATOM 2663 N N . LEU A 1 345 ? 1.835 -15.154 0.448 1.00 72.94 345 LEU A N 1
ATOM 2664 C CA . LEU A 1 345 ? 2.907 -14.783 1.363 1.00 72.94 345 LEU A CA 1
ATOM 2665 C C . LEU A 1 345 ? 4.223 -14.587 0.609 1.00 72.94 345 LEU A C 1
ATOM 2667 O O . LEU A 1 345 ? 4.566 -15.284 -0.345 1.00 72.94 345 LEU A O 1
ATOM 2671 N N . ALA A 1 346 ? 5.022 -13.642 1.090 1.00 77.69 346 ALA A N 1
ATOM 2672 C CA . ALA A 1 346 ? 6.284 -13.299 0.454 1.00 77.69 346 ALA A CA 1
ATOM 2673 C C . ALA A 1 346 ? 7.386 -14.374 0.645 1.00 77.69 346 ALA A C 1
ATOM 2675 O O . ALA A 1 346 ? 7.917 -14.589 1.748 1.00 77.69 346 ALA A O 1
ATOM 2676 N N . ASP A 1 347 ? 7.842 -14.972 -0.462 1.00 80.81 347 ASP A N 1
ATOM 2677 C CA . ASP A 1 347 ? 8.962 -15.913 -0.505 1.00 80.81 347 ASP A CA 1
ATOM 2678 C C . ASP A 1 347 ? 10.311 -15.228 -0.762 1.00 80.81 347 ASP A C 1
ATOM 2680 O O . ASP A 1 347 ? 10.432 -14.175 -1.387 1.00 80.81 347 ASP A O 1
ATOM 2684 N N . ALA A 1 348 ? 11.392 -15.874 -0.324 1.00 81.38 348 ALA A N 1
ATOM 2685 C CA . ALA A 1 348 ? 12.746 -15.381 -0.537 1.00 81.38 348 ALA A CA 1
ATOM 2686 C C . ALA A 1 348 ? 13.344 -15.926 -1.837 1.00 81.38 348 ALA A C 1
ATOM 2688 O O . ALA A 1 348 ? 13.543 -17.140 -1.959 1.00 81.38 348 ALA A O 1
ATOM 2689 N N . VAL A 1 349 ? 13.760 -15.048 -2.756 1.00 85.38 349 VAL A N 1
ATOM 2690 C CA . VAL A 1 349 ? 14.362 -15.462 -4.033 1.00 85.38 349 VAL A CA 1
ATOM 2691 C C . VAL A 1 349 ? 15.738 -14.829 -4.242 1.00 85.38 349 VAL A C 1
ATOM 2693 O O . VAL A 1 349 ? 15.926 -13.614 -4.221 1.00 85.38 349 VAL A O 1
ATOM 2696 N N . TRP A 1 350 ? 16.739 -15.664 -4.512 1.00 86.88 350 TRP A N 1
ATOM 2697 C CA . TRP A 1 350 ? 18.083 -15.244 -4.900 1.00 86.88 350 TRP A CA 1
ATOM 2698 C C . TRP A 1 350 ? 18.355 -15.647 -6.331 1.00 86.88 350 TRP A C 1
ATOM 2700 O O . TRP A 1 350 ? 18.345 -16.831 -6.670 1.00 86.88 350 TRP A O 1
ATOM 2710 N N . THR A 1 351 ? 18.722 -14.680 -7.161 1.00 89.88 351 THR A N 1
ATOM 2711 C CA . THR A 1 351 ? 19.073 -14.957 -8.551 1.00 89.88 351 THR A CA 1
ATOM 2712 C C . THR A 1 351 ? 20.495 -14.532 -8.867 1.00 89.88 351 THR A C 1
ATOM 2714 O O . THR A 1 351 ? 21.084 -13.649 -8.243 1.00 89.88 351 THR A O 1
ATOM 2717 N N . LYS A 1 352 ? 21.096 -15.202 -9.846 1.00 89.06 352 LYS A N 1
ATOM 2718 C CA . LYS A 1 352 ? 22.438 -14.861 -10.304 1.00 89.06 352 LYS A CA 1
ATOM 2719 C C . LYS A 1 352 ? 22.610 -15.160 -11.773 1.00 89.06 352 LYS A C 1
ATOM 2721 O O . LYS A 1 352 ? 22.317 -16.263 -12.233 1.00 89.06 352 LYS A O 1
ATOM 2726 N N . SER A 1 353 ? 23.172 -14.187 -12.483 1.00 91.38 353 SER A N 1
ATOM 2727 C CA . SER A 1 353 ? 23.629 -14.341 -13.859 1.00 91.38 353 SER A CA 1
ATOM 2728 C C . SER A 1 353 ? 25.157 -14.274 -13.911 1.00 91.38 353 SER A C 1
ATOM 2730 O O . SER A 1 353 ? 25.777 -13.251 -13.625 1.00 91.38 353 SER A O 1
ATOM 2732 N N . ASP A 1 354 ? 25.805 -15.395 -14.232 1.00 88.56 354 ASP A N 1
ATOM 2733 C CA . ASP A 1 354 ? 27.266 -15.463 -14.276 1.00 88.56 354 ASP A CA 1
ATOM 2734 C C . ASP A 1 354 ? 27.796 -16.402 -15.373 1.00 88.56 354 ASP A C 1
ATOM 2736 O O . ASP A 1 354 ? 27.095 -16.827 -16.294 1.00 88.56 354 ASP A O 1
ATOM 2740 N N . LEU A 1 355 ? 29.092 -16.721 -15.306 1.00 87.31 355 LEU A N 1
ATOM 2741 C CA . LEU A 1 355 ? 29.734 -17.626 -16.261 1.00 87.31 355 LEU A CA 1
ATOM 2742 C C . LEU A 1 355 ? 29.211 -19.073 -16.191 1.00 87.31 355 LEU A C 1
ATOM 2744 O O . LEU A 1 355 ? 29.499 -19.852 -17.104 1.00 87.31 355 LEU A O 1
ATOM 2748 N N . ASN A 1 356 ? 28.500 -19.439 -15.123 1.00 85.38 356 ASN A N 1
ATOM 2749 C CA . ASN A 1 356 ? 27.961 -20.775 -14.899 1.00 85.38 356 ASN A CA 1
ATOM 2750 C C . ASN A 1 356 ? 26.502 -20.897 -15.355 1.00 85.38 356 ASN A C 1
ATOM 2752 O O . ASN A 1 356 ? 26.070 -22.013 -15.657 1.00 85.38 356 ASN A O 1
ATOM 2756 N N . GLY A 1 357 ? 25.770 -19.790 -15.466 1.00 91.44 357 GLY A N 1
ATOM 2757 C CA . GLY A 1 357 ? 24.397 -19.809 -15.947 1.00 91.44 357 GLY A CA 1
ATOM 2758 C C . GLY A 1 357 ? 23.512 -18.744 -15.328 1.00 91.44 357 GLY A C 1
ATOM 2759 O O . GLY A 1 357 ? 23.994 -17.783 -14.730 1.00 91.44 357 GLY A O 1
ATOM 2760 N N . LEU A 1 358 ? 22.211 -18.982 -15.472 1.00 93.81 358 LEU A N 1
ATOM 2761 C CA . LEU A 1 358 ? 21.168 -18.381 -14.653 1.00 93.81 358 LEU A CA 1
ATOM 2762 C C . LEU A 1 358 ? 20.869 -19.351 -13.511 1.00 93.81 358 LEU A C 1
ATOM 2764 O O . LEU A 1 358 ? 20.559 -20.521 -13.758 1.00 93.81 358 LEU A O 1
ATOM 2768 N N . GLN A 1 359 ? 21.051 -18.884 -12.284 1.00 91.12 359 GLN A N 1
ATOM 2769 C CA . GLN A 1 359 ? 20.893 -19.668 -11.063 1.00 91.12 359 GLN A CA 1
ATOM 2770 C C . GLN A 1 359 ? 19.810 -19.022 -10.214 1.00 91.12 359 GLN A C 1
ATOM 2772 O O . GLN A 1 359 ? 19.788 -17.794 -10.107 1.00 91.12 359 GLN A O 1
ATOM 2777 N N . ILE A 1 360 ? 18.969 -19.854 -9.614 1.00 90.94 360 ILE A N 1
ATOM 2778 C CA . ILE A 1 360 ? 17.929 -19.438 -8.680 1.00 90.94 360 ILE A CA 1
ATOM 2779 C C . ILE A 1 360 ? 18.089 -20.278 -7.420 1.00 90.94 360 ILE A C 1
ATOM 2781 O O . ILE A 1 360 ? 18.347 -21.483 -7.496 1.00 90.94 360 ILE A O 1
ATOM 2785 N N . PHE A 1 361 ? 17.978 -19.625 -6.277 1.00 87.38 361 PHE A N 1
ATOM 2786 C CA . PHE A 1 361 ? 17.683 -20.261 -5.008 1.00 87.38 361 PHE A CA 1
ATOM 2787 C C . PHE A 1 361 ? 16.423 -19.616 -4.466 1.00 87.38 361 PHE A C 1
ATOM 2789 O O . PHE A 1 361 ? 16.267 -18.405 -4.574 1.00 87.38 361 PHE A O 1
ATOM 2796 N N . THR A 1 362 ? 15.578 -20.428 -3.865 1.00 86.50 362 THR A N 1
ATOM 2797 C CA . THR A 1 362 ? 14.288 -20.019 -3.343 1.00 86.50 362 THR A CA 1
ATOM 2798 C C . THR A 1 362 ? 14.122 -20.617 -1.969 1.00 86.50 362 THR A C 1
ATOM 2800 O O . THR A 1 362 ? 14.534 -21.755 -1.728 1.00 86.50 362 THR A O 1
ATOM 2803 N N . SER A 1 363 ? 13.534 -19.850 -1.068 1.00 81.56 363 SER A N 1
ATOM 2804 C CA . SER A 1 363 ? 13.101 -20.339 0.222 1.00 81.56 363 SER A CA 1
ATOM 2805 C C . SER A 1 363 ? 11.664 -19.925 0.445 1.00 81.56 363 SER A C 1
ATOM 2807 O O . SER A 1 363 ? 11.386 -18.732 0.467 1.00 81.56 363 SER A O 1
ATOM 2809 N N . ILE A 1 364 ? 10.801 -20.919 0.628 1.00 83.25 364 ILE A N 1
ATOM 2810 C CA . ILE A 1 364 ? 9.374 -20.698 0.835 1.00 83.25 364 ILE A CA 1
ATOM 2811 C C . ILE A 1 364 ? 9.123 -20.156 2.247 1.00 83.25 364 ILE A C 1
ATOM 2813 O O . ILE A 1 364 ? 9.748 -20.648 3.201 1.00 83.25 364 ILE A O 1
ATOM 2817 N N . GLY A 1 365 ? 8.275 -19.139 2.364 1.00 74.94 365 GLY A N 1
ATOM 2818 C CA . GLY A 1 365 ? 7.778 -18.586 3.619 1.00 74.94 365 GLY A CA 1
ATOM 2819 C C . GLY A 1 365 ? 6.836 -19.563 4.326 1.00 74.94 365 GLY A C 1
ATOM 2820 O O . GLY A 1 365 ? 6.219 -20.423 3.709 1.00 74.94 365 GLY A O 1
ATOM 2821 N N . ASN A 1 366 ? 6.773 -19.500 5.655 1.00 70.06 366 ASN A N 1
ATOM 2822 C CA . ASN A 1 366 ? 5.827 -20.305 6.440 1.00 70.06 366 ASN A CA 1
ATOM 2823 C C . ASN A 1 366 ? 4.658 -19.471 7.000 1.00 70.06 366 ASN A C 1
ATOM 2825 O O . ASN A 1 366 ? 3.883 -20.009 7.788 1.00 70.06 366 ASN A O 1
ATOM 2829 N N . GLY A 1 367 ? 4.574 -18.175 6.672 1.00 65.81 367 GLY A N 1
ATOM 2830 C CA . GLY A 1 367 ? 3.554 -17.254 7.199 1.00 65.81 367 GLY A CA 1
ATOM 2831 C C . GLY A 1 367 ? 3.731 -16.851 8.665 1.00 65.81 367 GLY A C 1
ATOM 2832 O O . GLY A 1 367 ? 2.879 -16.198 9.240 1.00 65.81 367 GLY A O 1
ATOM 2833 N N . ASP A 1 368 ? 4.834 -17.227 9.313 1.00 60.44 368 ASP A N 1
ATOM 2834 C CA . ASP A 1 368 ? 5.148 -16.851 10.702 1.00 60.44 368 ASP A CA 1
ATOM 2835 C C . ASP A 1 368 ? 6.460 -16.048 10.806 1.00 60.44 368 ASP A C 1
ATOM 2837 O O . ASP A 1 368 ? 7.133 -16.034 11.844 1.00 60.44 368 ASP A O 1
ATOM 2841 N N . GLY A 1 369 ? 6.879 -15.440 9.688 1.00 60.06 369 GLY A N 1
ATOM 2842 C CA . GLY A 1 369 ? 8.175 -14.778 9.533 1.00 60.06 369 GLY A CA 1
ATOM 2843 C C . GLY A 1 369 ? 9.373 -15.739 9.445 1.00 60.06 369 GLY A C 1
ATOM 2844 O O . GLY A 1 369 ? 10.525 -15.291 9.388 1.00 60.06 369 GLY A O 1
ATOM 2845 N N . THR A 1 370 ? 9.148 -17.061 9.439 1.00 64.56 370 THR A N 1
ATOM 2846 C CA . THR A 1 370 ? 10.190 -18.067 9.187 1.00 64.56 370 THR A CA 1
ATOM 2847 C C . THR A 1 370 ? 10.132 -18.621 7.764 1.00 64.56 370 THR A C 1
ATOM 2849 O O . THR A 1 370 ? 9.114 -18.552 7.085 1.00 64.56 370 THR A O 1
ATOM 2852 N N . TYR A 1 371 ? 11.250 -19.201 7.317 1.00 72.94 371 TYR A N 1
ATOM 2853 C CA . TYR A 1 371 ? 11.414 -19.742 5.969 1.00 72.94 371 TYR A CA 1
ATOM 2854 C C . TYR A 1 371 ? 11.886 -21.195 6.013 1.00 72.94 371 TYR A C 1
ATOM 2856 O O . TYR A 1 371 ? 12.570 -21.620 6.952 1.00 72.94 371 TYR A O 1
ATOM 2864 N N . GLN A 1 372 ? 11.537 -21.957 4.980 1.00 76.06 372 GLN A N 1
ATOM 2865 C CA . GLN A 1 372 ? 12.010 -23.326 4.768 1.00 76.06 372 GLN A CA 1
ATOM 2866 C C . GLN A 1 372 ? 13.518 -23.371 4.439 1.00 76.06 372 GLN A C 1
ATOM 2868 O O . GLN A 1 372 ? 14.214 -22.362 4.448 1.00 76.06 372 GLN A O 1
ATOM 2873 N N . ASP A 1 373 ? 14.075 -24.558 4.187 1.00 74.56 373 ASP A N 1
ATOM 2874 C CA . ASP A 1 373 ? 15.454 -24.646 3.690 1.00 74.56 373 ASP A CA 1
ATOM 2875 C C . ASP A 1 373 ? 15.507 -24.172 2.232 1.00 74.56 373 ASP A C 1
ATOM 2877 O O . ASP A 1 373 ? 14.775 -24.691 1.388 1.00 74.56 373 ASP A O 1
ATOM 2881 N N . ALA A 1 374 ? 16.440 -23.270 1.907 1.00 76.62 374 ALA A N 1
ATOM 2882 C CA . ALA A 1 374 ? 16.586 -22.797 0.534 1.00 76.62 374 ALA A CA 1
ATOM 2883 C C . ALA A 1 374 ? 16.930 -23.941 -0.448 1.00 76.62 374 ALA A C 1
ATOM 2885 O O . ALA A 1 374 ? 17.929 -24.659 -0.286 1.00 76.62 374 ALA A O 1
ATOM 2886 N N . VAL A 1 375 ? 16.140 -24.064 -1.514 1.00 80.75 375 VAL A N 1
ATOM 2887 C CA . VAL A 1 375 ? 16.327 -25.004 -2.625 1.00 80.75 375 VAL A CA 1
ATOM 2888 C C . VAL A 1 375 ? 16.757 -24.217 -3.855 1.00 80.75 375 VAL A C 1
ATOM 2890 O O . VAL A 1 375 ? 16.261 -23.130 -4.104 1.00 80.75 375 VAL A O 1
ATOM 2893 N N . GLY A 1 376 ? 17.704 -24.734 -4.638 1.00 83.38 376 GLY A N 1
ATOM 2894 C CA . GLY A 1 376 ? 18.169 -24.018 -5.822 1.00 83.38 376 GLY A CA 1
ATOM 2895 C C . GLY A 1 376 ? 18.532 -24.908 -6.993 1.00 83.38 376 GLY A C 1
ATOM 2896 O O . GLY A 1 376 ? 18.932 -26.070 -6.842 1.00 83.38 376 GLY A O 1
ATOM 2897 N N . ASN A 1 377 ? 18.421 -24.333 -8.184 1.00 86.62 377 ASN A N 1
ATOM 2898 C CA . ASN A 1 377 ? 18.732 -24.971 -9.449 1.00 86.62 377 ASN A CA 1
ATOM 2899 C C . ASN A 1 377 ? 19.343 -23.982 -10.458 1.00 86.62 377 ASN A C 1
ATOM 2901 O O . ASN A 1 377 ? 19.307 -22.761 -10.324 1.00 86.62 377 ASN A O 1
ATOM 2905 N N . VAL A 1 378 ? 19.970 -24.547 -11.492 1.00 91.81 378 VAL A N 1
ATOM 2906 C CA . VAL A 1 378 ? 20.482 -23.788 -12.637 1.00 91.81 378 VAL A CA 1
ATOM 2907 C C . VAL A 1 378 ? 19.455 -23.895 -13.756 1.00 91.81 378 VAL A C 1
ATOM 2909 O O . VAL A 1 378 ? 19.389 -24.928 -14.427 1.00 91.81 378 VAL A O 1
ATOM 2912 N N . VAL A 1 379 ? 18.679 -22.835 -13.968 1.00 94.19 379 VAL A N 1
ATOM 2913 C CA . VAL A 1 379 ? 17.594 -22.799 -14.964 1.00 94.19 379 VAL A CA 1
ATOM 2914 C C . VAL A 1 379 ? 18.098 -22.623 -16.391 1.00 94.19 379 VAL A C 1
ATOM 2916 O O . VAL A 1 379 ? 17.402 -22.946 -17.354 1.00 94.19 379 VAL A O 1
ATOM 2919 N N . HIS A 1 380 ? 19.346 -22.174 -16.561 1.00 94.50 380 HIS A N 1
ATOM 2920 C CA . HIS A 1 380 ? 20.012 -22.206 -17.857 1.00 94.50 380 HIS A CA 1
ATOM 2921 C C . HIS A 1 380 ? 21.533 -22.293 -17.733 1.00 94.50 380 HIS A C 1
ATOM 2923 O O . HIS A 1 380 ? 22.164 -21.486 -17.060 1.00 94.50 380 HIS A O 1
ATOM 2929 N N . THR A 1 381 ? 22.158 -23.222 -18.463 1.00 90.81 381 THR A N 1
ATOM 2930 C CA . THR A 1 381 ? 23.622 -23.393 -18.467 1.00 90.81 381 THR A CA 1
ATOM 2931 C C . THR A 1 381 ? 24.314 -22.529 -19.519 1.00 90.81 381 THR A C 1
ATOM 2933 O O . THR A 1 381 ? 23.851 -22.445 -20.656 1.00 90.81 381 THR A O 1
ATOM 2936 N N . GLY A 1 382 ? 25.487 -21.989 -19.205 1.00 85.75 382 GLY A N 1
ATOM 2937 C CA . GLY A 1 382 ? 26.321 -21.251 -20.159 1.00 85.75 382 GLY A CA 1
ATOM 2938 C C . GLY A 1 382 ? 26.749 -19.900 -19.609 1.00 85.75 382 GLY A C 1
ATOM 2939 O O . GLY A 1 382 ? 26.292 -19.490 -18.556 1.00 85.75 382 GLY A O 1
ATOM 2940 N N . ALA A 1 383 ? 27.649 -19.214 -20.310 1.00 84.50 383 ALA A N 1
ATOM 2941 C CA . ALA A 1 383 ? 28.148 -17.931 -19.834 1.00 84.50 383 ALA A CA 1
ATOM 2942 C C . ALA A 1 383 ? 27.144 -16.808 -20.124 1.00 84.50 383 ALA A C 1
ATOM 2944 O O . ALA A 1 383 ? 26.935 -16.464 -21.292 1.00 84.50 383 ALA A O 1
ATOM 2945 N N . PHE A 1 384 ? 26.583 -16.219 -19.070 1.00 85.12 384 PHE A N 1
ATOM 2946 C CA . PHE A 1 384 ? 25.752 -15.022 -19.138 1.00 85.12 384 PHE A CA 1
ATOM 2947 C C . PHE A 1 384 ? 26.570 -13.767 -18.836 1.00 85.12 384 PHE A C 1
ATOM 2949 O O . PHE A 1 384 ? 27.613 -13.802 -18.179 1.00 85.12 384 PHE A O 1
ATOM 2956 N N . GLY A 1 385 ? 26.117 -12.649 -19.406 1.00 78.56 385 GLY A N 1
ATOM 2957 C CA . GLY A 1 385 ? 26.554 -11.328 -18.966 1.00 78.56 385 GLY A CA 1
ATOM 2958 C C . GLY A 1 385 ? 25.845 -10.934 -17.672 1.00 78.56 385 GLY A C 1
ATOM 2959 O O . GLY A 1 385 ? 25.047 -11.701 -17.155 1.00 78.56 385 GLY A O 1
ATOM 2960 N N . ASN A 1 386 ? 26.099 -9.716 -17.201 1.00 79.06 386 ASN A N 1
ATOM 2961 C CA . ASN A 1 386 ? 25.409 -9.139 -16.047 1.00 79.06 386 ASN A CA 1
ATOM 2962 C C . ASN A 1 386 ? 23.982 -8.718 -16.446 1.00 79.06 386 ASN A C 1
ATOM 2964 O O . ASN A 1 386 ? 23.759 -7.554 -16.791 1.00 79.06 386 ASN A O 1
ATOM 2968 N N . PHE A 1 387 ? 23.065 -9.681 -16.540 1.00 90.00 387 PHE A N 1
ATOM 2969 C CA . PHE A 1 387 ? 21.642 -9.404 -16.739 1.00 90.00 387 PHE A CA 1
ATOM 2970 C C . PHE A 1 387 ? 21.064 -8.902 -15.417 1.00 90.00 387 PHE A C 1
ATOM 2972 O O . PHE A 1 387 ? 21.418 -9.431 -14.368 1.00 90.00 387 PHE A O 1
ATOM 2979 N N . ALA A 1 388 ? 20.187 -7.902 -15.484 1.00 90.75 388 ALA A N 1
ATOM 2980 C CA . ALA A 1 388 ? 19.404 -7.495 -14.324 1.00 90.75 388 ALA A CA 1
ATOM 2981 C C . ALA A 1 388 ? 18.267 -8.500 -14.133 1.00 90.75 388 ALA A C 1
ATOM 2983 O O . ALA A 1 388 ? 17.642 -8.881 -15.127 1.00 90.75 388 ALA A O 1
ATOM 2984 N N . SER A 1 389 ? 18.030 -8.921 -12.899 1.00 92.69 389 SER A N 1
ATOM 2985 C CA . SER A 1 389 ? 16.962 -9.843 -12.514 1.00 92.69 389 SER A CA 1
ATOM 2986 C C . SER A 1 389 ? 15.812 -9.101 -11.825 1.00 92.69 389 SER A C 1
ATOM 2988 O O . SER A 1 389 ? 16.071 -8.078 -11.200 1.00 92.69 389 SER A O 1
ATOM 2990 N N . HIS A 1 390 ? 14.581 -9.585 -11.985 1.00 93.12 390 HIS A N 1
ATOM 2991 C CA . HIS A 1 390 ? 13.353 -9.146 -11.300 1.00 93.12 390 HIS A CA 1
ATOM 2992 C C . HIS A 1 390 ? 12.446 -10.366 -11.070 1.00 93.12 390 HIS A C 1
ATOM 2994 O O . HIS A 1 390 ? 12.665 -11.403 -11.715 1.00 93.12 390 HIS A O 1
ATOM 3000 N N . ILE A 1 391 ? 11.459 -10.210 -10.191 1.00 92.88 391 ILE A N 1
ATOM 3001 C CA . ILE A 1 391 ? 10.415 -11.185 -9.865 1.00 92.88 391 ILE A CA 1
ATOM 3002 C C . ILE A 1 391 ? 9.048 -10.538 -10.131 1.00 92.88 391 ILE A C 1
ATOM 3004 O O . ILE A 1 391 ? 8.907 -9.371 -9.774 1.00 92.88 391 ILE A O 1
ATOM 3008 N N . ASP A 1 392 ? 8.147 -11.230 -10.838 1.00 94.56 392 ASP A N 1
ATOM 3009 C CA . ASP A 1 392 ? 6.763 -10.799 -11.153 1.00 94.56 392 ASP A CA 1
ATOM 3010 C C . ASP A 1 392 ? 5.991 -11.944 -11.863 1.00 94.56 392 ASP A C 1
ATOM 3012 O O . ASP A 1 392 ? 6.631 -12.804 -12.483 1.00 94.56 392 ASP A O 1
ATOM 3016 N N . ASP A 1 393 ? 4.654 -11.946 -11.859 1.00 95.50 393 ASP A N 1
ATOM 3017 C CA . ASP A 1 393 ? 3.809 -12.944 -12.546 1.00 95.50 393 ASP A CA 1
ATOM 3018 C C . ASP A 1 393 ? 3.766 -12.711 -14.075 1.00 95.50 393 ASP A C 1
ATOM 3020 O O . ASP A 1 393 ? 2.917 -12.015 -14.653 1.00 95.50 393 ASP A O 1
ATOM 3024 N N . VAL A 1 394 ? 4.699 -13.347 -14.791 1.00 97.50 394 VAL A N 1
ATOM 3025 C CA . VAL A 1 394 ? 4.873 -13.147 -16.240 1.00 97.50 394 VAL A CA 1
ATOM 3026 C C . VAL A 1 394 ? 3.722 -13.731 -17.051 1.00 97.50 394 VAL A C 1
ATOM 3028 O O . VAL A 1 394 ? 3.535 -13.373 -18.228 1.00 97.50 394 VAL A O 1
ATOM 3031 N N . ASN A 1 395 ? 2.999 -14.691 -16.487 1.00 95.38 395 ASN A N 1
ATOM 3032 C CA . ASN A 1 395 ? 2.061 -15.503 -17.240 1.00 95.38 395 ASN A CA 1
ATOM 3033 C C . ASN A 1 395 ? 0.600 -15.373 -16.796 1.00 95.38 395 ASN A C 1
ATOM 3035 O O . ASN A 1 395 ? -0.285 -15.773 -17.569 1.00 95.38 395 ASN A O 1
ATOM 3039 N N . GLY A 1 396 ? 0.359 -14.694 -15.680 1.00 93.62 396 GLY A N 1
ATOM 3040 C CA . GLY A 1 396 ? -0.953 -14.483 -15.100 1.00 93.62 396 GLY A CA 1
ATOM 3041 C C . GLY A 1 396 ? -1.486 -15.746 -14.428 1.00 93.62 396 GLY A C 1
ATOM 3042 O O . GLY A 1 396 ? -2.692 -15.991 -14.532 1.00 93.62 396 GLY A O 1
ATOM 3043 N N . ASP A 1 397 ? -0.628 -16.604 -13.859 1.00 91.88 397 ASP A N 1
ATOM 3044 C CA . ASP A 1 397 ? -1.053 -17.798 -13.109 1.00 91.88 397 ASP A CA 1
ATOM 3045 C C . ASP A 1 397 ? -1.065 -17.613 -11.591 1.00 91.88 397 ASP A C 1
ATOM 3047 O O . ASP A 1 397 ? -1.659 -18.443 -10.900 1.00 91.88 397 ASP A O 1
ATOM 3051 N N . GLY A 1 398 ? -0.587 -16.471 -11.099 1.00 91.25 398 GLY A N 1
ATOM 3052 C CA . GLY A 1 398 ? -0.556 -16.107 -9.688 1.00 91.25 398 GLY A CA 1
ATOM 3053 C C . GLY A 1 398 ? 0.711 -16.575 -8.987 1.00 91.25 398 GLY A C 1
ATOM 3054 O O . GLY A 1 398 ? 0.752 -16.517 -7.766 1.00 91.25 398 GLY A O 1
ATOM 3055 N N . PHE A 1 399 ? 1.708 -17.066 -9.732 1.00 94.38 399 PHE A N 1
ATOM 3056 C CA . PHE A 1 399 ? 3.021 -17.386 -9.196 1.00 94.38 399 PHE A CA 1
ATOM 3057 C C . PHE A 1 399 ? 4.053 -16.415 -9.745 1.00 94.38 399 PHE A C 1
ATOM 3059 O O . PHE A 1 399 ? 4.201 -16.235 -10.955 1.00 94.38 399 PHE A O 1
ATOM 3066 N N . ASP A 1 400 ? 4.840 -15.856 -8.844 1.00 95.44 400 ASP A N 1
ATOM 3067 C CA . ASP A 1 400 ? 5.908 -14.963 -9.223 1.00 95.44 400 ASP A CA 1
ATOM 3068 C C . ASP A 1 400 ? 7.038 -15.700 -9.958 1.00 95.44 400 ASP A C 1
ATOM 3070 O O . ASP A 1 400 ? 7.669 -16.653 -9.480 1.00 95.44 400 ASP A O 1
ATOM 3074 N N . ASP A 1 401 ? 7.329 -15.214 -11.161 1.00 97.25 401 ASP A N 1
ATOM 3075 C CA . ASP A 1 401 ? 8.309 -15.772 -12.072 1.00 97.25 401 ASP A CA 1
ATOM 3076 C C . ASP A 1 401 ? 9.616 -14.982 -12.041 1.00 97.25 401 ASP A C 1
ATOM 3078 O O . ASP A 1 401 ? 9.696 -13.832 -11.627 1.00 97.25 401 ASP A O 1
ATOM 3082 N N . THR A 1 402 ? 10.687 -15.571 -12.572 1.00 97.06 402 THR A N 1
ATOM 3083 C CA . THR A 1 402 ? 11.986 -14.885 -12.643 1.00 97.06 402 THR A CA 1
ATOM 3084 C C . THR A 1 402 ? 12.262 -14.337 -14.035 1.00 97.06 402 THR A C 1
ATOM 3086 O O . THR A 1 402 ? 12.215 -15.060 -15.038 1.00 97.06 402 THR A O 1
ATOM 3089 N N . ILE A 1 403 ? 12.639 -13.059 -14.106 1.00 97.25 403 ILE A N 1
ATOM 3090 C CA . ILE A 1 403 ? 12.896 -12.342 -15.357 1.00 97.25 403 ILE A CA 1
ATOM 3091 C C . ILE A 1 403 ? 14.320 -11.796 -15.349 1.00 97.25 403 ILE A C 1
ATOM 3093 O O . ILE A 1 403 ? 14.692 -10.997 -14.498 1.00 97.25 403 ILE A O 1
ATOM 3097 N N . TRP A 1 404 ? 15.123 -12.144 -16.354 1.00 96.06 404 TRP A N 1
ATOM 3098 C CA . TRP A 1 404 ? 16.443 -11.553 -16.581 1.00 96.06 404 TRP A CA 1
ATOM 3099 C C . TRP A 1 404 ? 16.464 -10.764 -17.872 1.00 96.06 404 TRP A C 1
ATOM 3101 O O . TRP A 1 404 ? 16.294 -11.325 -18.957 1.00 96.06 404 TRP A O 1
ATOM 3111 N N . SER A 1 405 ? 16.785 -9.477 -17.795 1.00 94.88 405 SER A N 1
ATOM 3112 C CA . SER A 1 405 ? 16.805 -8.606 -18.964 1.00 94.88 405 SER A CA 1
ATOM 3113 C C . SER A 1 405 ? 18.111 -7.827 -19.123 1.00 94.88 405 SER A C 1
ATOM 3115 O O . SER A 1 405 ? 18.845 -7.518 -18.180 1.00 94.88 405 SER A O 1
ATOM 3117 N N . ILE A 1 406 ? 18.443 -7.516 -20.378 1.00 92.44 406 ILE A N 1
ATOM 3118 C CA . ILE A 1 406 ? 19.596 -6.682 -20.719 1.00 92.44 406 ILE A CA 1
ATOM 3119 C C . ILE A 1 406 ? 19.308 -5.833 -21.956 1.00 92.44 406 ILE A C 1
ATOM 3121 O O . ILE A 1 406 ? 18.634 -6.257 -22.897 1.00 92.44 406 ILE A O 1
ATOM 3125 N N . SER A 1 407 ? 19.896 -4.638 -21.980 1.00 92.81 407 SER A N 1
ATOM 3126 C CA . SER A 1 407 ? 19.936 -3.764 -23.152 1.00 92.81 407 SER A CA 1
ATOM 3127 C C . SER A 1 407 ? 21.391 -3.557 -23.567 1.00 92.81 407 SER A C 1
ATOM 3129 O O . SER A 1 407 ? 22.217 -3.073 -22.789 1.00 92.81 407 SER A O 1
ATOM 3131 N N . ASN A 1 408 ? 21.754 -3.963 -24.782 1.00 90.19 408 ASN A N 1
ATOM 3132 C CA . ASN A 1 408 ? 23.126 -3.821 -25.259 1.00 90.19 408 ASN A CA 1
ATOM 3133 C C . ASN A 1 408 ? 23.211 -3.725 -26.792 1.00 90.19 408 ASN A C 1
ATOM 3135 O O . ASN A 1 408 ? 22.220 -3.654 -27.523 1.00 90.19 408 ASN A O 1
ATOM 3139 N N . LEU A 1 409 ? 24.443 -3.729 -27.310 1.00 89.31 409 LEU A N 1
ATOM 3140 C CA . LEU A 1 409 ? 24.714 -3.646 -28.748 1.00 89.31 409 LEU A CA 1
ATOM 3141 C C . LEU A 1 409 ? 24.181 -4.839 -29.559 1.00 89.31 409 LEU A C 1
ATOM 3143 O O . LEU A 1 409 ? 24.193 -4.761 -30.790 1.00 89.31 409 LEU A O 1
ATOM 3147 N N . GLY A 1 410 ? 23.801 -5.927 -28.891 1.00 87.69 410 GLY A N 1
ATOM 3148 C CA . GLY A 1 410 ? 23.197 -7.135 -29.440 1.00 87.69 410 GLY A CA 1
ATOM 3149 C C . GLY A 1 410 ? 21.672 -7.182 -29.330 1.00 87.69 410 GLY A C 1
ATOM 3150 O O . GLY A 1 410 ? 21.100 -8.173 -29.777 1.00 87.69 410 GLY A O 1
ATOM 3151 N N . GLY A 1 411 ? 21.017 -6.152 -28.785 1.00 93.06 411 GLY A N 1
ATOM 3152 C CA . GLY A 1 411 ? 19.561 -6.095 -28.684 1.00 93.06 411 GLY A CA 1
ATOM 3153 C C . GLY A 1 411 ? 19.030 -5.811 -27.289 1.00 93.06 411 GLY A C 1
ATOM 3154 O O . GLY A 1 411 ? 19.786 -5.574 -26.345 1.00 93.06 411 GLY A O 1
ATOM 3155 N N . LEU A 1 412 ? 17.705 -5.875 -27.209 1.00 94.88 412 LEU A N 1
ATOM 3156 C CA . LEU A 1 412 ? 16.956 -6.094 -25.978 1.00 94.88 412 LEU A CA 1
ATOM 3157 C C . LEU A 1 412 ? 16.749 -7.603 -25.879 1.00 94.88 412 LEU A C 1
ATOM 3159 O O . LEU A 1 412 ? 16.274 -8.211 -26.844 1.00 94.88 412 LEU A O 1
ATOM 3163 N N . GLN A 1 413 ? 17.187 -8.208 -24.782 1.00 94.25 413 GLN A N 1
ATOM 3164 C CA . GLN A 1 413 ? 17.105 -9.652 -24.561 1.00 94.25 413 GLN A CA 1
ATOM 3165 C C . GLN A 1 413 ? 16.472 -9.893 -23.201 1.00 94.25 413 GLN A C 1
ATOM 3167 O O . GLN A 1 413 ? 16.828 -9.203 -22.245 1.00 94.25 413 GLN A O 1
ATOM 3172 N N . VAL A 1 414 ? 15.570 -10.868 -23.144 1.00 96.56 414 VAL A N 1
ATOM 3173 C CA . VAL A 1 414 ? 14.865 -11.260 -21.925 1.00 96.56 414 VAL A CA 1
ATOM 3174 C C . VAL A 1 414 ? 14.897 -12.778 -21.809 1.00 96.56 414 VAL A C 1
ATOM 3176 O O . VAL A 1 414 ? 14.722 -13.480 -22.809 1.00 96.56 414 VAL A O 1
ATOM 3179 N N . TRP A 1 415 ? 15.149 -13.266 -20.605 1.00 97.25 415 TRP A N 1
ATOM 3180 C CA . TRP A 1 415 ? 14.999 -14.658 -20.220 1.00 97.25 415 TRP A CA 1
ATOM 3181 C C . TRP A 1 415 ? 13.963 -14.739 -19.114 1.00 97.25 415 TRP A C 1
ATOM 3183 O O . TRP A 1 415 ? 14.027 -13.932 -18.196 1.00 97.25 415 TRP A O 1
ATOM 3193 N N . VAL A 1 416 ? 13.048 -15.693 -19.208 1.00 98.25 416 VAL A N 1
ATOM 3194 C CA . VAL A 1 416 ? 12.022 -15.939 -18.190 1.00 98.25 416 VAL A CA 1
ATOM 3195 C C . VAL A 1 416 ? 12.147 -17.377 -17.730 1.00 98.25 416 VAL A C 1
ATOM 3197 O O . VAL A 1 416 ? 12.267 -18.263 -18.579 1.00 98.25 416 VAL A O 1
ATOM 3200 N N . SER A 1 417 ? 12.133 -17.620 -16.427 1.00 98.00 417 SER A N 1
ATOM 3201 C CA . SER A 1 417 ? 11.937 -18.958 -15.885 1.00 98.00 417 SER A CA 1
ATOM 3202 C C . SER A 1 417 ? 10.693 -18.960 -15.022 1.00 98.00 417 SER A C 1
ATOM 3204 O O . SER A 1 417 ? 10.627 -18.195 -14.065 1.00 98.00 417 SER A O 1
ATOM 3206 N N . PHE A 1 418 ? 9.756 -19.832 -15.381 1.00 97.62 418 PHE A N 1
ATOM 3207 C CA . PHE A 1 418 ? 8.498 -19.968 -14.667 1.00 97.62 418 PHE A CA 1
ATOM 3208 C C . PHE A 1 418 ? 8.686 -20.672 -13.331 1.00 97.62 418 PHE A C 1
ATOM 3210 O O . PHE A 1 418 ? 9.492 -21.617 -13.275 1.00 97.62 418 PHE A O 1
ATOM 3217 N N . SER A 1 419 ? 7.973 -20.215 -12.306 1.00 96.12 419 SER A N 1
ATOM 3218 C CA . SER A 1 419 ? 7.822 -20.966 -11.064 1.00 96.12 419 SER A CA 1
ATOM 3219 C C . SER A 1 419 ? 6.951 -22.201 -11.307 1.00 96.12 419 SER A C 1
ATOM 3221 O O . SER A 1 419 ? 6.013 -22.185 -12.102 1.00 96.12 419 SER A O 1
ATOM 3223 N N . ASP A 1 420 ? 7.294 -23.311 -10.659 1.00 92.44 420 ASP A N 1
ATOM 3224 C CA . ASP A 1 420 ? 6.488 -24.535 -10.659 1.00 92.44 420 ASP A CA 1
ATOM 3225 C C . ASP A 1 420 ? 5.523 -24.586 -9.444 1.00 92.44 420 ASP A C 1
ATOM 3227 O O . ASP A 1 420 ? 4.829 -25.589 -9.255 1.00 92.44 420 ASP A O 1
ATOM 3231 N N . GLY A 1 421 ? 5.482 -23.528 -8.618 1.00 90.44 421 GLY A N 1
ATOM 3232 C CA . GLY A 1 421 ? 4.596 -23.391 -7.452 1.00 90.44 421 GLY A CA 1
ATOM 3233 C C . GLY A 1 421 ? 5.048 -24.154 -6.196 1.00 90.44 421 GLY A C 1
ATOM 3234 O O . GLY A 1 421 ? 4.374 -24.148 -5.175 1.00 90.44 421 GLY A O 1
ATOM 3235 N N . ASP A 1 422 ? 6.185 -24.851 -6.249 1.00 86.19 422 ASP A N 1
ATOM 3236 C CA . ASP A 1 422 ? 6.780 -25.577 -5.113 1.00 86.19 422 ASP A CA 1
ATOM 3237 C C . ASP A 1 422 ? 8.146 -24.999 -4.691 1.00 86.19 422 ASP A C 1
ATOM 3239 O O . ASP A 1 422 ? 8.960 -25.673 -4.050 1.00 86.19 422 ASP A O 1
ATOM 3243 N N . GLY A 1 423 ? 8.417 -23.758 -5.107 1.00 84.62 423 GLY A N 1
ATOM 3244 C CA . GLY A 1 423 ? 9.701 -23.075 -4.960 1.00 84.62 423 GLY A CA 1
ATOM 3245 C C . GLY A 1 423 ? 10.773 -23.525 -5.956 1.00 84.62 423 GLY A C 1
ATOM 3246 O O . GLY A 1 423 ? 11.906 -23.039 -5.902 1.00 84.62 423 GLY A O 1
ATOM 3247 N N . SER A 1 424 ? 10.463 -24.456 -6.865 1.00 90.62 424 SER A N 1
ATOM 3248 C CA . SER A 1 424 ? 11.332 -24.784 -7.993 1.00 90.62 424 SER A CA 1
ATOM 3249 C C . SER A 1 424 ? 10.945 -24.022 -9.258 1.00 90.62 424 SER A C 1
ATOM 3251 O O . SER A 1 424 ? 9.840 -23.514 -9.394 1.00 90.62 424 SER A O 1
ATOM 3253 N N . PHE A 1 425 ? 11.907 -23.905 -10.176 1.00 95.25 425 PHE A N 1
ATOM 3254 C CA . PHE A 1 425 ? 11.752 -23.144 -11.411 1.00 95.25 425 PHE A CA 1
ATOM 3255 C C . PHE A 1 425 ? 12.131 -23.981 -12.629 1.00 95.25 425 PHE A C 1
ATOM 3257 O O . PHE A 1 425 ? 13.121 -24.731 -12.618 1.00 95.25 425 PHE A O 1
ATOM 3264 N N . GLY A 1 426 ? 11.394 -23.766 -13.718 1.00 94.88 426 GLY A N 1
ATOM 3265 C CA . GLY A 1 426 ? 11.580 -24.435 -14.998 1.00 94.88 426 GLY A CA 1
ATOM 3266 C C . GLY A 1 426 ? 12.894 -24.103 -15.723 1.00 94.88 426 GLY A C 1
ATOM 3267 O O . GLY A 1 426 ? 13.846 -23.538 -15.198 1.00 94.88 426 GLY A O 1
ATOM 3268 N N . THR A 1 427 ? 12.997 -24.501 -16.993 1.00 96.38 427 THR A N 1
ATOM 3269 C CA . THR A 1 427 ? 14.128 -24.071 -17.838 1.00 96.38 427 THR A CA 1
ATOM 3270 C C . THR A 1 427 ? 13.856 -22.680 -18.391 1.00 96.38 427 THR A C 1
ATOM 3272 O O . THR A 1 427 ? 12.798 -22.467 -18.980 1.00 96.38 427 THR A O 1
ATOM 3275 N N . ALA A 1 428 ? 14.840 -21.780 -18.319 1.00 96.94 428 ALA A N 1
ATOM 3276 C CA . ALA A 1 428 ? 14.646 -20.416 -18.790 1.00 96.94 428 ALA A CA 1
ATOM 3277 C C . ALA A 1 428 ? 14.403 -20.351 -20.312 1.00 96.94 428 ALA A C 1
ATOM 3279 O O . ALA A 1 428 ? 15.169 -20.886 -21.128 1.00 96.94 428 ALA A O 1
ATOM 3280 N N . ILE A 1 429 ? 13.348 -19.640 -20.694 1.00 97.81 429 ILE A N 1
ATOM 3281 C CA . ILE A 1 429 ? 12.921 -19.355 -22.060 1.00 97.81 429 ILE A CA 1
ATOM 3282 C C . ILE A 1 429 ? 13.560 -18.038 -22.489 1.00 97.81 429 ILE A C 1
ATOM 3284 O O . ILE A 1 429 ? 13.485 -17.045 -21.777 1.00 97.81 429 ILE A O 1
ATOM 3288 N N . SER A 1 430 ? 14.190 -18.008 -23.666 1.00 95.19 430 SER A N 1
ATOM 3289 C CA . SER A 1 430 ? 14.773 -16.774 -24.206 1.00 95.19 430 SER A CA 1
ATOM 3290 C C . SER A 1 430 ? 13.872 -16.097 -25.218 1.00 95.19 430 SER A C 1
ATOM 3292 O O . SER A 1 430 ? 13.275 -16.732 -26.092 1.00 95.19 430 SER A O 1
ATOM 3294 N N . SER A 1 431 ? 13.889 -14.772 -25.185 1.00 96.25 431 SER A N 1
ATOM 3295 C CA . SER A 1 431 ? 13.308 -13.930 -26.213 1.00 96.25 431 SER A CA 1
ATOM 3296 C C . SER A 1 431 ? 14.221 -12.747 -26.544 1.00 96.25 431 SER A C 1
ATOM 3298 O O . SER A 1 431 ? 15.082 -12.325 -25.768 1.00 96.25 431 SER A O 1
ATOM 3300 N N . GLN A 1 432 ? 14.047 -12.216 -27.753 1.00 96.50 432 GLN A N 1
ATOM 3301 C CA . GLN A 1 432 ? 14.763 -11.033 -28.216 1.00 96.50 432 GLN A CA 1
ATOM 3302 C C . GLN A 1 432 ? 13.758 -10.031 -28.795 1.00 96.50 432 GLN A C 1
ATOM 3304 O O . GLN A 1 432 ? 13.551 -10.016 -30.014 1.00 96.50 432 GLN A O 1
ATOM 3309 N N . PRO A 1 433 ? 13.134 -9.191 -27.947 1.00 97.12 433 PRO A N 1
ATOM 3310 C CA . PRO A 1 433 ? 12.135 -8.216 -28.388 1.00 97.12 433 PRO A CA 1
ATOM 3311 C C . PRO A 1 433 ? 12.656 -7.244 -29.449 1.00 97.12 433 PRO A C 1
ATOM 3313 O O . PRO A 1 433 ? 11.893 -6.746 -30.278 1.00 97.12 433 PRO A O 1
ATOM 3316 N N . SER A 1 434 ? 13.967 -6.979 -29.471 1.00 96.75 434 SER A N 1
ATOM 3317 C CA . SER A 1 434 ? 14.584 -6.166 -30.516 1.00 96.75 434 SER A CA 1
ATOM 3318 C C . SER A 1 434 ? 16.023 -6.569 -30.808 1.00 96.75 434 SER A C 1
ATOM 3320 O O . SER A 1 434 ? 16.843 -6.728 -29.908 1.00 96.75 434 SER A O 1
ATOM 3322 N N . ALA A 1 435 ? 16.355 -6.660 -32.097 1.00 94.62 435 ALA A N 1
ATOM 3323 C CA . ALA A 1 435 ? 17.722 -6.865 -32.583 1.00 94.62 435 ALA A CA 1
ATOM 3324 C C . ALA A 1 435 ? 18.479 -5.551 -32.856 1.00 94.62 435 ALA A C 1
ATOM 3326 O O . ALA A 1 435 ? 19.622 -5.572 -33.322 1.00 94.62 435 ALA A O 1
ATOM 3327 N N . SER A 1 436 ? 17.843 -4.399 -32.616 1.00 93.38 436 SER A N 1
ATOM 3328 C CA . SER A 1 436 ? 18.482 -3.090 -32.768 1.00 93.38 436 SER A CA 1
ATOM 3329 C C . SER A 1 436 ? 19.598 -2.897 -31.741 1.00 93.38 436 SER A C 1
ATOM 3331 O O . SER A 1 436 ? 19.648 -3.562 -30.716 1.00 93.38 436 SER A O 1
ATOM 3333 N N . ARG A 1 437 ? 20.536 -1.989 -32.016 1.00 90.69 437 ARG A N 1
ATOM 3334 C CA . ARG A 1 437 ? 21.665 -1.746 -31.108 1.00 90.69 437 ARG A CA 1
ATOM 3335 C C . ARG A 1 437 ? 21.252 -0.728 -30.053 1.00 90.69 437 ARG A C 1
ATOM 3337 O O . ARG A 1 437 ? 21.068 0.439 -30.397 1.00 90.69 437 ARG A O 1
ATOM 3344 N N . PHE A 1 438 ? 21.177 -1.157 -28.800 1.00 88.50 438 PHE A N 1
ATOM 3345 C CA . PHE A 1 438 ? 20.863 -0.293 -27.667 1.00 88.50 438 PHE A CA 1
ATOM 3346 C C . PHE A 1 438 ? 22.120 0.019 -26.855 1.00 88.50 438 PHE A C 1
ATOM 3348 O O . PHE A 1 438 ? 23.126 -0.695 -26.907 1.00 88.50 438 PHE A O 1
ATOM 3355 N N . GLY A 1 439 ? 22.077 1.146 -26.151 1.00 86.31 439 GLY A N 1
ATOM 3356 C CA . GLY A 1 439 ? 23.037 1.441 -25.094 1.00 86.31 439 GLY A CA 1
ATOM 3357 C C . GLY A 1 439 ? 22.549 0.886 -23.760 1.00 86.31 439 GLY A C 1
ATOM 3358 O O . GLY A 1 439 ? 21.640 0.056 -23.708 1.00 86.31 439 GLY A O 1
ATOM 3359 N N . THR A 1 440 ? 23.115 1.410 -22.682 1.00 86.12 440 THR A N 1
ATOM 3360 C CA . THR A 1 440 ? 22.505 1.286 -21.361 1.00 86.12 440 THR A CA 1
ATOM 3361 C C . THR A 1 440 ? 21.225 2.118 -21.358 1.00 86.12 440 THR A C 1
ATOM 3363 O O . THR A 1 440 ? 21.269 3.310 -21.672 1.00 86.12 440 THR A O 1
ATOM 3366 N N . PHE A 1 441 ? 20.110 1.432 -21.149 1.00 91.62 441 PHE A N 1
ATOM 3367 C CA . PHE A 1 441 ? 18.785 1.976 -20.885 1.00 91.62 441 PHE A CA 1
ATOM 3368 C C . PHE A 1 441 ? 18.405 1.461 -19.500 1.00 91.62 441 PHE A C 1
ATOM 3370 O O . PHE A 1 441 ? 18.827 0.351 -19.135 1.00 91.62 441 PHE A O 1
ATOM 3377 N N . ASP A 1 442 ? 17.635 2.256 -18.778 1.00 91.56 442 ASP A N 1
ATOM 3378 C CA . ASP A 1 442 ? 17.017 1.837 -17.528 1.00 91.56 442 ASP A CA 1
ATOM 3379 C C . ASP A 1 442 ? 15.908 0.842 -17.861 1.00 91.56 442 ASP A C 1
ATOM 3381 O O . ASP A 1 442 ? 15.366 0.853 -18.974 1.00 91.56 442 ASP A O 1
ATOM 3385 N N . ARG A 1 443 ? 15.665 -0.094 -16.949 1.00 91.44 443 ARG A N 1
ATOM 3386 C CA . ARG A 1 443 ? 14.808 -1.263 -17.163 1.00 91.44 443 ARG A CA 1
ATOM 3387 C C . ARG A 1 443 ? 13.706 -1.200 -16.135 1.00 91.44 443 ARG A C 1
ATOM 3389 O O . ARG A 1 443 ? 14.020 -1.020 -14.968 1.00 91.44 443 ARG A O 1
ATOM 3396 N N . LEU A 1 444 ? 12.476 -1.342 -16.594 1.00 94.31 444 LEU A N 1
ATOM 3397 C CA . LEU A 1 444 ? 11.296 -1.385 -15.745 1.00 94.31 444 LEU A CA 1
ATOM 3398 C C . LEU A 1 444 ? 10.481 -2.612 -16.154 1.00 94.31 444 LEU A C 1
ATOM 3400 O O . LEU A 1 444 ? 10.519 -3.020 -17.325 1.00 94.31 444 LEU A O 1
ATOM 3404 N N . ILE A 1 445 ? 9.809 -3.201 -15.179 1.00 93.69 445 ILE A N 1
ATOM 3405 C CA . ILE A 1 445 ? 9.026 -4.429 -15.280 1.00 93.69 445 ILE A CA 1
ATOM 3406 C C . ILE A 1 445 ? 7.684 -4.110 -14.633 1.00 93.69 445 ILE A C 1
ATOM 3408 O O . ILE A 1 445 ? 7.690 -3.617 -13.512 1.00 93.69 445 ILE A O 1
ATOM 3412 N N . ALA A 1 446 ? 6.594 -4.270 -15.381 1.00 94.44 446 ALA A N 1
ATOM 3413 C CA . ALA A 1 446 ? 5.226 -4.069 -14.902 1.00 94.44 446 ALA A CA 1
ATOM 3414 C C . ALA A 1 446 ? 4.229 -4.515 -15.984 1.00 94.44 446 ALA A C 1
ATOM 3416 O O . ALA A 1 446 ? 4.597 -4.558 -17.161 1.00 94.44 446 ALA A O 1
ATOM 3417 N N . ASP A 1 447 ? 2.969 -4.760 -15.633 1.00 94.75 447 ASP A N 1
ATOM 3418 C CA . ASP A 1 447 ? 1.867 -4.887 -16.596 1.00 94.75 447 ASP A CA 1
ATOM 3419 C C . ASP A 1 447 ? 1.429 -3.496 -17.099 1.00 94.75 447 ASP A C 1
ATOM 3421 O O . ASP A 1 447 ? 0.686 -2.768 -16.443 1.00 94.75 447 ASP A O 1
ATOM 3425 N N . ILE A 1 448 ? 1.904 -3.084 -18.278 1.00 95.12 448 ILE A N 1
ATOM 3426 C CA . ILE A 1 448 ? 1.664 -1.716 -18.777 1.00 95.12 448 ILE A CA 1
ATOM 3427 C C . ILE A 1 448 ? 0.413 -1.590 -19.641 1.00 95.12 448 ILE A C 1
ATOM 3429 O O . ILE A 1 448 ? 0.132 -0.504 -20.165 1.00 95.12 448 ILE A O 1
ATOM 3433 N N . ASN A 1 449 ? -0.296 -2.691 -19.884 1.00 91.75 449 ASN A N 1
ATOM 3434 C CA . ASN A 1 449 ? -1.516 -2.693 -20.680 1.00 91.75 449 ASN A CA 1
ATOM 3435 C C . ASN A 1 449 ? -2.746 -3.211 -19.912 1.00 91.75 449 ASN A C 1
ATOM 3437 O O . ASN A 1 449 ? -3.847 -3.106 -20.465 1.00 91.75 449 ASN A O 1
ATOM 3441 N N . GLY A 1 450 ? -2.569 -3.676 -18.673 1.00 91.25 450 GLY A N 1
ATOM 3442 C CA . GLY A 1 450 ? -3.620 -4.183 -17.795 1.00 91.25 450 GLY A CA 1
ATOM 3443 C C . GLY A 1 450 ? -4.166 -5.533 -18.259 1.00 91.25 450 GLY A C 1
ATOM 3444 O O . GLY A 1 450 ? -5.384 -5.737 -18.227 1.00 91.25 450 GLY A O 1
ATOM 3445 N N . ASP A 1 451 ? -3.317 -6.406 -18.817 1.00 91.88 451 ASP A N 1
ATOM 3446 C CA . ASP A 1 451 ? -3.706 -7.746 -19.277 1.00 91.88 451 ASP A CA 1
ATOM 3447 C C . ASP A 1 451 ? -3.324 -8.901 -18.331 1.00 91.88 451 ASP A C 1
ATOM 3449 O O . ASP A 1 451 ? -3.540 -10.071 -18.680 1.00 91.88 451 ASP A O 1
ATOM 3453 N N . ASN A 1 452 ? -2.884 -8.549 -17.118 1.00 92.19 452 ASN A N 1
ATOM 3454 C CA . ASN A 1 452 ? -2.392 -9.397 -16.033 1.00 92.19 452 ASN A CA 1
ATOM 3455 C C . ASN A 1 452 ? -1.184 -10.238 -16.444 1.00 92.19 452 ASN A C 1
ATOM 3457 O O . ASN A 1 452 ? -1.087 -11.418 -16.109 1.00 92.19 452 ASN A O 1
ATOM 3461 N N . LYS A 1 453 ? -0.292 -9.658 -17.245 1.00 94.94 453 LYS A N 1
ATOM 3462 C CA . LYS A 1 453 ? 0.981 -10.281 -17.594 1.00 94.94 453 LYS A CA 1
ATOM 3463 C C . LYS A 1 453 ? 2.071 -9.248 -17.517 1.00 94.94 453 LYS A C 1
ATOM 3465 O O . LYS A 1 453 ? 1.944 -8.148 -18.050 1.00 94.94 453 LYS A O 1
ATOM 3470 N N . THR A 1 454 ? 3.203 -9.657 -16.971 1.00 96.38 454 THR A N 1
ATOM 3471 C CA . THR A 1 454 ? 4.370 -8.792 -16.955 1.00 96.38 454 THR A CA 1
ATOM 3472 C C . THR A 1 454 ? 4.820 -8.391 -18.360 1.00 96.38 454 THR A C 1
ATOM 3474 O O . THR A 1 454 ? 5.115 -9.228 -19.227 1.00 96.38 454 THR A O 1
ATOM 3477 N N . ASP A 1 455 ? 5.001 -7.087 -18.549 1.00 96.88 455 ASP A N 1
ATOM 3478 C CA . ASP A 1 455 ? 5.666 -6.496 -19.698 1.00 96.88 455 ASP A CA 1
ATOM 3479 C C . ASP A 1 455 ? 7.079 -6.021 -19.332 1.00 96.88 455 ASP A C 1
ATOM 3481 O O . ASP A 1 455 ? 7.454 -5.863 -18.170 1.00 96.88 455 ASP A O 1
ATOM 3485 N N . VAL A 1 456 ? 7.906 -5.762 -20.351 1.00 96.31 456 VAL A N 1
ATOM 3486 C CA . VAL A 1 456 ? 9.257 -5.217 -20.140 1.00 96.31 456 VAL A CA 1
ATOM 3487 C C . VAL A 1 456 ? 9.432 -3.898 -20.867 1.00 96.31 456 VAL A C 1
ATOM 3489 O O . VAL A 1 456 ? 9.166 -3.775 -22.072 1.00 96.31 456 VAL A O 1
ATOM 3492 N N . LEU A 1 457 ? 9.975 -2.923 -20.144 1.00 95.69 457 LEU A N 1
ATOM 3493 C CA . LEU A 1 457 ? 10.240 -1.583 -20.631 1.00 95.69 457 LEU A CA 1
ATOM 3494 C C . LEU A 1 457 ? 11.717 -1.233 -20.539 1.00 95.69 457 LEU A C 1
ATOM 3496 O O . LEU A 1 457 ? 12.435 -1.585 -19.604 1.00 95.69 457 LEU A O 1
ATOM 3500 N N . TRP A 1 458 ? 12.161 -0.464 -21.527 1.00 95.50 458 TRP A N 1
ATOM 3501 C CA . TRP A 1 458 ? 13.464 0.175 -21.525 1.00 95.50 458 TRP A CA 1
ATOM 3502 C C . TRP A 1 458 ? 13.308 1.661 -21.769 1.00 95.50 458 TRP A C 1
ATOM 3504 O O . TRP A 1 458 ? 12.841 2.073 -22.835 1.00 95.50 458 TRP A O 1
ATOM 3514 N N . THR A 1 459 ? 13.770 2.468 -20.823 1.00 95.19 459 THR A N 1
ATOM 3515 C CA . THR A 1 459 ? 13.719 3.924 -20.919 1.00 95.19 459 THR A CA 1
ATOM 3516 C C . THR A 1 459 ? 15.111 4.541 -20.944 1.00 95.19 459 THR A C 1
ATOM 3518 O O . THR A 1 459 ? 16.093 3.979 -20.461 1.00 95.19 459 THR A O 1
ATOM 3521 N N . LYS A 1 460 ? 15.226 5.693 -21.601 1.00 92.81 460 LYS A N 1
ATOM 3522 C CA . LYS A 1 460 ? 16.444 6.493 -21.609 1.00 92.81 460 LYS A CA 1
ATOM 3523 C C . LYS A 1 460 ? 16.134 7.976 -21.707 1.00 92.81 460 LYS A C 1
ATOM 3525 O O . LYS A 1 460 ? 15.463 8.418 -22.645 1.00 92.81 460 LYS A O 1
ATOM 3530 N N . VAL A 1 461 ? 16.756 8.732 -20.812 1.00 92.19 461 VAL A N 1
ATOM 3531 C CA . VAL A 1 461 ? 16.728 10.197 -20.764 1.00 92.19 461 VAL A CA 1
ATOM 3532 C C . VAL A 1 461 ? 17.940 10.838 -21.477 1.00 92.19 461 VAL A C 1
ATOM 3534 O O . VAL A 1 461 ? 18.846 10.149 -21.965 1.00 92.19 461 VAL A O 1
ATOM 3537 N N . GLY A 1 462 ? 17.939 12.170 -21.628 1.00 86.69 462 GLY A N 1
ATOM 3538 C CA . GLY A 1 462 ? 19.031 12.956 -22.226 1.00 86.69 462 GLY A CA 1
ATOM 3539 C C . GLY A 1 462 ? 18.603 13.850 -23.399 1.00 86.69 462 GLY A C 1
ATOM 3540 O O . GLY A 1 462 ? 18.519 15.068 -23.288 1.00 86.69 462 GLY A O 1
ATOM 3541 N N . ASN A 1 463 ? 18.329 13.273 -24.574 1.00 86.81 463 ASN A N 1
ATOM 3542 C CA . ASN A 1 463 ? 17.780 14.026 -25.720 1.00 86.81 463 ASN A CA 1
ATOM 3543 C C . ASN A 1 463 ? 16.318 13.641 -25.945 1.00 86.81 463 ASN A C 1
ATOM 3545 O O . ASN A 1 463 ? 15.954 13.069 -26.977 1.00 86.81 463 ASN A O 1
ATOM 3549 N N . GLY A 1 464 ? 15.526 13.931 -24.925 1.00 91.12 464 GLY A N 1
ATOM 3550 C CA . GLY A 1 464 ? 14.152 13.513 -24.769 1.00 91.12 464 GLY A CA 1
ATOM 3551 C C . GLY A 1 464 ? 14.076 12.292 -23.872 1.00 91.12 464 GLY A C 1
ATOM 3552 O O . GLY A 1 464 ? 15.086 11.849 -23.325 1.00 91.12 464 GLY A O 1
ATOM 3553 N N . ILE A 1 465 ? 12.874 11.750 -23.777 1.00 95.00 465 ILE A N 1
ATOM 3554 C CA . ILE A 1 465 ? 12.611 10.488 -23.101 1.00 95.00 465 ILE A CA 1
ATOM 3555 C C . ILE A 1 465 ? 12.255 9.477 -24.187 1.00 95.00 465 ILE A C 1
ATOM 3557 O O . ILE A 1 465 ? 11.293 9.674 -24.937 1.00 95.00 465 ILE A O 1
ATOM 3561 N N . GLN A 1 466 ? 13.085 8.446 -24.320 1.00 94.44 466 GLN A N 1
ATOM 3562 C CA . GLN A 1 466 ? 12.890 7.344 -25.259 1.00 94.44 466 GLN A CA 1
ATOM 3563 C C . GLN A 1 466 ? 12.421 6.125 -24.486 1.00 94.44 466 GLN A C 1
ATOM 3565 O O . GLN A 1 466 ? 13.151 5.665 -23.616 1.00 94.44 466 GLN A O 1
ATOM 3570 N N . VAL A 1 467 ? 11.266 5.586 -24.855 1.00 96.44 467 VAL A N 1
ATOM 3571 C CA . VAL A 1 467 ? 10.677 4.404 -24.220 1.00 96.44 467 VAL A CA 1
ATOM 3572 C C . VAL A 1 467 ? 10.564 3.304 -25.263 1.00 96.44 467 VAL A C 1
ATOM 3574 O O . VAL A 1 467 ? 10.160 3.559 -26.398 1.00 96.44 467 VAL A O 1
ATOM 3577 N N . TYR A 1 468 ? 10.952 2.090 -24.904 1.00 96.56 468 TYR A N 1
ATOM 3578 C CA . TYR A 1 468 ? 10.709 0.889 -25.687 1.00 96.56 468 TYR A CA 1
ATOM 3579 C C . TYR A 1 468 ? 9.941 -0.093 -24.816 1.00 96.56 468 TYR A C 1
ATOM 3581 O O . TYR A 1 468 ? 10.502 -0.569 -23.837 1.00 96.56 468 TYR A O 1
ATOM 3589 N N . SER A 1 469 ? 8.703 -0.403 -25.187 1.00 96.50 469 SER A N 1
ATOM 3590 C CA . SER A 1 469 ? 7.876 -1.399 -24.503 1.00 96.50 469 SER A CA 1
ATOM 3591 C C . SER A 1 469 ? 7.805 -2.690 -25.309 1.00 96.50 469 SER A C 1
ATOM 3593 O O . SER A 1 469 ? 7.726 -2.664 -26.544 1.00 96.50 469 SER A O 1
ATOM 3595 N N . ALA A 1 470 ? 7.858 -3.830 -24.630 1.00 97.56 470 ALA A N 1
ATOM 3596 C CA . ALA A 1 470 ? 7.641 -5.143 -25.214 1.00 97.56 470 ALA A CA 1
ATOM 3597 C C . ALA A 1 470 ? 6.597 -5.889 -24.387 1.00 97.56 470 ALA A C 1
ATOM 3599 O O . ALA A 1 470 ? 6.896 -6.291 -23.268 1.00 97.56 470 ALA A O 1
ATOM 3600 N N . LEU A 1 471 ? 5.410 -6.080 -24.972 1.00 97.50 471 LEU A N 1
ATOM 3601 C CA . LEU A 1 471 ? 4.301 -6.714 -24.265 1.00 97.50 471 LEU A CA 1
ATOM 3602 C C . LEU A 1 471 ? 4.519 -8.219 -24.099 1.00 97.50 471 LEU A C 1
ATOM 3604 O O . LEU A 1 471 ? 4.944 -8.886 -25.059 1.00 97.50 471 LEU A O 1
ATOM 3608 N N . GLY A 1 472 ? 4.231 -8.738 -22.915 1.00 97.44 472 GLY A N 1
ATOM 3609 C CA . GLY A 1 472 ? 4.226 -10.137 -22.549 1.00 97.44 472 GLY A CA 1
ATOM 3610 C C . GLY A 1 472 ? 3.221 -10.916 -23.388 1.00 97.44 472 GLY A C 1
ATOM 3611 O O . GLY A 1 472 ? 2.198 -10.415 -23.849 1.00 97.44 472 GLY A O 1
ATOM 3612 N N . LYS A 1 473 ? 3.547 -12.175 -23.679 1.00 97.44 473 LYS A N 1
ATOM 3613 C CA . LYS A 1 473 ? 2.576 -13.110 -24.272 1.00 97.44 473 LYS A CA 1
ATOM 3614 C C . LYS A 1 473 ? 1.983 -14.064 -23.241 1.00 97.44 473 LYS A C 1
ATOM 3616 O O . LYS A 1 473 ? 0.967 -14.697 -23.536 1.00 97.44 473 LYS A O 1
ATOM 3621 N N . GLY A 1 474 ? 2.618 -14.175 -22.074 1.00 96.25 474 GLY A N 1
ATOM 3622 C CA . GLY A 1 474 ? 2.359 -15.199 -21.062 1.00 96.25 474 GLY A CA 1
ATOM 3623 C C . GLY A 1 474 ? 2.961 -16.570 -21.391 1.00 96.25 474 GLY A C 1
ATOM 3624 O O . GLY A 1 474 ? 2.617 -17.563 -20.776 1.00 96.25 474 GLY A O 1
ATOM 3625 N N . ASP A 1 475 ? 3.840 -16.667 -22.396 1.00 97.00 475 ASP A N 1
ATOM 3626 C CA . ASP A 1 475 ? 4.558 -17.910 -22.740 1.00 97.00 475 ASP A CA 1
ATOM 3627 C C . ASP A 1 475 ? 6.075 -17.815 -22.478 1.00 97.00 475 ASP A C 1
ATOM 3629 O O . ASP A 1 475 ? 6.863 -18.585 -23.033 1.00 97.00 475 ASP A O 1
ATOM 3633 N N . GLY A 1 476 ? 6.491 -16.824 -21.678 1.00 95.56 476 GLY A N 1
ATOM 3634 C CA . GLY A 1 476 ? 7.892 -16.509 -21.380 1.00 95.56 476 GLY A CA 1
ATOM 3635 C C . GLY A 1 476 ? 8.577 -15.737 -22.511 1.00 95.56 476 GLY A C 1
ATOM 3636 O O . GLY A 1 476 ? 9.785 -15.483 -22.480 1.00 95.56 476 GLY A O 1
ATOM 3637 N N . THR A 1 477 ? 7.822 -15.365 -23.551 1.00 97.88 477 THR A N 1
ATOM 3638 C CA . THR A 1 477 ? 8.289 -14.521 -24.649 1.00 97.88 477 THR A CA 1
ATOM 3639 C C . THR A 1 477 ? 7.469 -13.245 -24.772 1.00 97.88 477 THR A C 1
ATOM 3641 O O . THR A 1 477 ? 6.322 -13.164 -24.351 1.00 97.88 477 THR A O 1
ATOM 3644 N N . PHE A 1 478 ? 8.048 -12.260 -25.458 1.00 98.00 478 PHE A N 1
ATOM 3645 C CA . PHE A 1 478 ? 7.450 -10.937 -25.619 1.00 98.00 478 PHE A CA 1
ATOM 3646 C C . PHE A 1 478 ? 7.220 -10.607 -27.094 1.00 98.00 478 PHE A C 1
ATOM 3648 O O . PHE A 1 478 ? 7.819 -11.198 -28.012 1.00 98.00 478 PHE A O 1
ATOM 3655 N N . HIS A 1 479 ? 6.314 -9.674 -27.351 1.00 97.69 479 HIS A N 1
ATOM 3656 C CA . HIS A 1 479 ? 6.141 -9.049 -28.651 1.00 97.69 479 HIS A CA 1
ATOM 3657 C C . HIS A 1 479 ? 7.381 -8.234 -29.052 1.00 97.69 479 HIS A C 1
ATOM 3659 O O . HIS A 1 479 ? 8.286 -7.970 -28.261 1.00 97.69 479 HIS A O 1
ATOM 3665 N N . ALA A 1 480 ? 7.464 -7.871 -30.335 1.00 97.31 480 ALA A N 1
ATOM 3666 C CA . ALA A 1 480 ? 8.547 -7.012 -30.796 1.00 97.31 480 ALA A CA 1
ATOM 3667 C C . ALA A 1 480 ? 8.449 -5.644 -30.107 1.00 97.31 480 ALA A C 1
ATOM 3669 O O . ALA A 1 480 ? 7.367 -5.057 -30.076 1.00 97.31 480 ALA A O 1
ATOM 3670 N N . ALA A 1 481 ? 9.576 -5.137 -29.606 1.00 96.75 481 ALA A N 1
ATOM 3671 C CA . ALA A 1 481 ? 9.583 -3.896 -28.846 1.00 96.75 481 ALA A CA 1
ATOM 3672 C C . ALA A 1 481 ? 9.156 -2.705 -29.720 1.00 96.75 481 ALA A C 1
ATOM 3674 O O . ALA A 1 481 ? 9.687 -2.505 -30.823 1.00 96.75 481 ALA A O 1
ATOM 3675 N N . THR A 1 482 ? 8.241 -1.890 -29.206 1.00 96.31 482 THR A N 1
ATOM 3676 C CA . THR A 1 482 ? 7.749 -0.674 -29.859 1.00 96.31 482 THR A CA 1
ATOM 3677 C C . THR A 1 482 ? 8.416 0.541 -29.232 1.00 96.31 482 THR A C 1
ATOM 3679 O O . THR A 1 482 ? 8.352 0.738 -28.028 1.00 96.31 482 THR A O 1
ATOM 3682 N N . GLY A 1 483 ? 9.086 1.354 -30.052 1.00 94.44 483 GLY A N 1
ATOM 3683 C CA . GLY A 1 483 ? 9.784 2.556 -29.594 1.00 94.44 483 GLY A CA 1
ATOM 3684 C C . GLY A 1 483 ? 8.924 3.814 -29.690 1.00 94.44 483 GLY A C 1
ATOM 3685 O O . GLY A 1 483 ? 8.317 4.072 -30.733 1.00 94.44 483 GLY A O 1
ATOM 3686 N N . GLN A 1 484 ? 8.940 4.630 -28.640 1.00 95.44 484 GLN A N 1
ATOM 3687 C CA . GLN A 1 484 ? 8.235 5.902 -28.521 1.00 95.44 484 GLN A CA 1
ATOM 3688 C C . GLN A 1 484 ? 9.167 6.998 -27.988 1.00 95.44 484 GLN A C 1
ATOM 3690 O O . GLN A 1 484 ? 10.175 6.738 -27.331 1.00 95.44 484 GLN A O 1
ATOM 3695 N N . VAL A 1 485 ? 8.838 8.248 -28.315 1.00 95.69 485 VAL A N 1
ATOM 3696 C CA . VAL A 1 485 ? 9.490 9.434 -27.751 1.00 95.69 485 VAL A CA 1
ATOM 3697 C C . VAL A 1 485 ? 8.412 10.238 -27.044 1.00 95.69 485 VAL A C 1
ATOM 3699 O O . VAL A 1 485 ? 7.647 10.941 -27.704 1.00 95.69 485 VAL A O 1
ATOM 3702 N N . VAL A 1 486 ? 8.345 10.107 -25.721 1.00 96.12 486 VAL A N 1
ATOM 3703 C CA . VAL A 1 486 ? 7.291 10.713 -24.887 1.00 96.12 486 VAL A CA 1
ATOM 3704 C C . VAL A 1 486 ? 7.639 12.138 -24.464 1.00 96.12 486 VAL A C 1
ATOM 3706 O O . VAL A 1 486 ? 6.770 12.919 -24.105 1.00 96.12 486 VAL A O 1
ATOM 3709 N N . HIS A 1 487 ? 8.903 12.537 -24.600 1.00 95.44 487 HIS A N 1
ATOM 3710 C CA . HIS A 1 487 ? 9.331 13.923 -24.438 1.00 95.44 487 HIS A CA 1
ATOM 3711 C C . HIS A 1 487 ? 10.452 14.251 -25.425 1.00 95.44 487 HIS A C 1
ATOM 3713 O O . HIS A 1 487 ? 11.295 13.404 -25.719 1.00 95.44 487 HIS A O 1
ATOM 3719 N N . SER A 1 488 ? 10.487 15.482 -25.942 1.00 91.44 488 SER A N 1
ATOM 3720 C CA . SER A 1 488 ? 11.459 15.909 -26.959 1.00 91.44 488 SER A CA 1
ATOM 3721 C C . SER A 1 488 ? 12.349 17.052 -26.472 1.00 91.44 488 SER A C 1
ATOM 3723 O O . SER A 1 488 ? 11.931 17.873 -25.662 1.00 91.44 488 SER A O 1
ATOM 3725 N N . GLY A 1 489 ? 13.564 17.147 -27.016 1.00 87.56 489 GLY A N 1
ATOM 3726 C CA . GLY A 1 489 ? 14.531 18.182 -26.637 1.00 87.56 489 GLY A CA 1
ATOM 3727 C C . GLY A 1 489 ? 15.435 17.753 -25.485 1.00 87.56 489 GLY A C 1
ATOM 3728 O O . GLY A 1 489 ? 15.391 16.613 -25.055 1.00 87.56 489 GLY A O 1
ATOM 3729 N N . ASN A 1 490 ? 16.306 18.646 -25.015 1.00 85.25 490 ASN A N 1
ATOM 3730 C CA . ASN A 1 490 ? 17.253 18.301 -23.955 1.00 85.25 490 ASN A CA 1
ATOM 3731 C C . ASN A 1 490 ? 16.499 18.038 -22.643 1.00 85.25 490 ASN A C 1
ATOM 3733 O O . ASN A 1 490 ? 15.851 18.948 -22.128 1.00 85.25 490 ASN A O 1
ATOM 3737 N N . PHE A 1 491 ? 16.598 16.817 -22.134 1.00 84.31 491 PHE A N 1
ATOM 3738 C CA . PHE A 1 491 ? 16.005 16.367 -20.882 1.00 84.31 491 PHE A CA 1
ATOM 3739 C C . PHE A 1 491 ? 17.154 15.982 -19.950 1.00 84.31 491 PHE A C 1
ATOM 3741 O O . PHE A 1 491 ? 18.114 15.364 -20.405 1.00 84.31 491 PHE A O 1
ATOM 3748 N N . GLY A 1 492 ? 17.121 16.442 -18.700 1.00 84.31 492 GLY A N 1
ATOM 3749 C CA . GLY A 1 492 ? 18.211 16.191 -17.755 1.00 84.31 492 GLY A CA 1
ATOM 3750 C C . GLY A 1 492 ? 18.360 14.709 -17.410 1.00 84.31 492 GLY A C 1
ATOM 3751 O O . GLY A 1 492 ? 17.605 13.871 -17.899 1.00 84.31 492 GLY A O 1
ATOM 3752 N N . ASP A 1 493 ? 19.315 14.415 -16.537 1.00 87.00 493 ASP A N 1
ATOM 3753 C CA . ASP A 1 493 ? 19.370 13.122 -15.862 1.00 87.00 493 ASP A CA 1
ATOM 3754 C C . ASP A 1 493 ? 18.244 13.124 -14.813 1.00 87.00 493 ASP A C 1
ATOM 3756 O O . ASP A 1 493 ? 18.278 13.928 -13.880 1.00 87.00 493 ASP A O 1
ATOM 3760 N N . PHE A 1 494 ? 17.201 12.339 -15.082 1.00 92.00 494 PHE A N 1
ATOM 3761 C CA . PHE A 1 494 ? 16.043 12.077 -14.226 1.00 92.00 494 PHE A CA 1
ATOM 3762 C C . PHE A 1 494 ? 16.022 10.575 -13.956 1.00 92.00 494 PHE A C 1
ATOM 3764 O O . PHE A 1 494 ? 16.373 9.803 -14.858 1.00 92.00 494 PHE A O 1
ATOM 3771 N N . GLU A 1 495 ? 15.597 10.190 -12.763 1.00 93.06 495 GLU A N 1
ATOM 3772 C CA . GLU A 1 495 ? 15.304 8.799 -12.429 1.00 93.06 495 GLU A CA 1
ATOM 3773 C C . GLU A 1 495 ? 13.944 8.403 -13.008 1.00 93.06 495 GLU A C 1
ATOM 3775 O O . GLU A 1 495 ? 13.146 9.278 -13.348 1.00 93.06 495 GLU A O 1
ATOM 3780 N N . ALA A 1 496 ? 13.718 7.113 -13.244 1.00 94.62 496 ALA A N 1
ATOM 3781 C CA . ALA A 1 496 ? 12.510 6.611 -13.887 1.00 94.62 496 ALA A CA 1
ATOM 3782 C C . ALA A 1 496 ? 11.846 5.556 -13.006 1.00 94.62 496 ALA A C 1
ATOM 3784 O O . ALA A 1 496 ? 12.511 4.620 -12.573 1.00 94.62 496 ALA A O 1
ATOM 3785 N N . HIS A 1 497 ? 10.537 5.692 -12.833 1.00 95.50 497 HIS A N 1
ATOM 3786 C CA . HIS A 1 497 ? 9.692 4.854 -11.992 1.00 95.50 497 HIS A CA 1
ATOM 3787 C C . HIS A 1 497 ? 8.434 4.437 -12.763 1.00 95.50 497 HIS A C 1
ATOM 3789 O O . HIS A 1 497 ? 8.056 5.074 -13.756 1.00 95.50 497 HIS A O 1
ATOM 3795 N N . THR A 1 498 ? 7.797 3.374 -12.287 1.00 95.50 498 THR A N 1
ATOM 3796 C CA . THR A 1 498 ? 6.449 2.931 -12.665 1.00 95.50 498 THR A CA 1
ATOM 3797 C C . THR A 1 498 ? 5.498 3.212 -11.510 1.00 95.50 498 THR A C 1
ATOM 3799 O O . THR A 1 498 ? 5.914 3.057 -10.367 1.00 95.50 498 THR A O 1
ATOM 3802 N N . ALA A 1 499 ? 4.279 3.654 -11.814 1.00 95.94 499 ALA A N 1
ATOM 3803 C CA . ALA A 1 499 ? 3.256 4.018 -10.830 1.00 95.94 499 ALA A CA 1
ATOM 3804 C C . ALA A 1 499 ? 1.883 4.139 -11.515 1.00 95.94 499 ALA A C 1
ATOM 3806 O O . ALA A 1 499 ? 1.863 4.423 -12.712 1.00 95.94 499 ALA A O 1
ATOM 3807 N N . ASP A 1 500 ? 0.767 3.997 -10.806 1.00 95.44 500 ASP A N 1
ATOM 3808 C CA . ASP A 1 500 ? -0.560 4.432 -11.272 1.00 95.44 500 ASP A CA 1
ATOM 3809 C C . ASP A 1 500 ? -0.923 5.764 -10.607 1.00 95.44 500 ASP A C 1
ATOM 3811 O O . ASP A 1 500 ? -1.528 5.828 -9.539 1.00 95.44 500 ASP A O 1
ATOM 3815 N N . VAL A 1 501 ? -0.548 6.874 -11.246 1.00 97.12 501 VAL A N 1
ATOM 3816 C CA . VAL A 1 501 ? -0.734 8.200 -10.636 1.00 97.12 501 VAL A CA 1
ATOM 3817 C C . VAL A 1 501 ? -2.103 8.797 -10.963 1.00 97.12 501 VAL A C 1
ATOM 3819 O O . VAL A 1 501 ? -2.355 9.967 -10.661 1.00 97.12 501 VAL A O 1
ATOM 3822 N N . ASN A 1 502 ? -2.971 8.061 -11.661 1.00 93.38 502 ASN A N 1
ATOM 3823 C CA . ASN A 1 502 ? -4.294 8.539 -12.055 1.00 93.38 502 ASN A CA 1
ATOM 3824 C C . ASN A 1 502 ? -5.451 7.588 -11.690 1.00 93.38 502 ASN A C 1
ATOM 3826 O O . ASN A 1 502 ? -6.611 7.950 -11.922 1.00 93.38 502 ASN A O 1
ATOM 3830 N N . GLY A 1 503 ? -5.137 6.425 -11.115 1.00 92.62 503 GLY A N 1
ATOM 3831 C CA . GLY A 1 503 ? -6.071 5.405 -10.645 1.00 92.62 503 GLY A CA 1
ATOM 3832 C C . GLY A 1 503 ? -6.878 4.766 -11.770 1.00 92.62 503 GLY A C 1
ATOM 3833 O O . GLY A 1 503 ? -8.041 4.399 -11.572 1.00 92.62 503 GLY A O 1
ATOM 3834 N N . ASP A 1 504 ? -6.327 4.709 -12.985 1.00 88.75 504 ASP A N 1
ATOM 3835 C CA . ASP A 1 504 ? -6.978 4.089 -14.139 1.00 88.75 504 ASP A CA 1
ATOM 3836 C C . ASP A 1 504 ? -6.578 2.618 -14.351 1.00 88.75 504 ASP A C 1
ATOM 3838 O O . ASP A 1 504 ? -7.041 1.989 -15.316 1.00 88.75 504 ASP A O 1
ATOM 3842 N N . GLY A 1 505 ? -5.770 2.072 -13.436 1.00 87.75 505 GLY A N 1
ATOM 3843 C CA . GLY A 1 505 ? -5.290 0.697 -13.414 1.00 87.75 505 GLY A CA 1
ATOM 3844 C C . GLY A 1 505 ? -4.236 0.397 -14.477 1.00 87.75 505 GLY A C 1
ATOM 3845 O O . GLY A 1 505 ? -3.967 -0.772 -14.746 1.00 87.75 505 GLY A O 1
ATOM 3846 N N . GLN A 1 506 ? -3.688 1.413 -15.152 1.00 91.25 506 GLN A N 1
ATOM 3847 C CA . GLN A 1 506 ? -2.596 1.252 -16.107 1.00 91.25 506 GLN A CA 1
ATOM 3848 C C . GLN A 1 506 ? -1.332 1.901 -15.557 1.00 91.25 506 GLN A C 1
ATOM 3850 O O . GLN A 1 506 ? -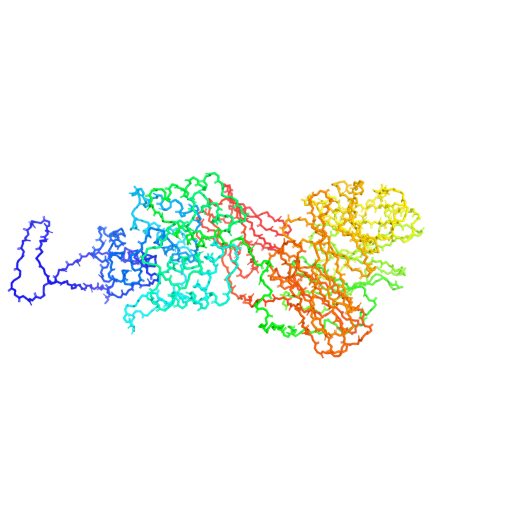1.345 3.011 -15.041 1.00 91.25 506 GLN A O 1
ATOM 3855 N N . VAL A 1 507 ? -0.201 1.237 -15.767 1.00 95.56 507 VAL A N 1
ATOM 3856 C CA . VAL A 1 507 ? 1.091 1.767 -15.334 1.00 95.56 507 VAL A CA 1
ATOM 3857 C C . VAL A 1 507 ? 1.473 3.014 -16.135 1.00 95.56 507 VAL A C 1
ATOM 3859 O O . VAL A 1 507 ? 1.600 2.991 -17.367 1.00 95.56 507 VAL A O 1
ATOM 3862 N N . ASP A 1 508 ? 1.760 4.086 -15.411 1.00 97.19 508 ASP A N 1
ATOM 3863 C CA . ASP A 1 508 ? 2.360 5.321 -15.883 1.00 97.19 508 ASP A CA 1
ATOM 3864 C C . ASP A 1 508 ? 3.887 5.294 -15.730 1.00 97.19 508 ASP A C 1
ATOM 3866 O O . ASP A 1 508 ? 4.462 4.571 -14.915 1.00 97.19 508 ASP A O 1
ATOM 3870 N N . LEU A 1 509 ? 4.576 6.124 -16.520 1.00 97.50 509 LEU A N 1
ATOM 3871 C CA . LEU A 1 509 ? 6.006 6.377 -16.332 1.00 97.50 509 LEU A CA 1
ATOM 3872 C C . LEU A 1 509 ? 6.218 7.721 -15.653 1.00 97.50 509 LEU A C 1
ATOM 3874 O O . LEU A 1 509 ? 5.922 8.772 -16.236 1.00 97.50 509 LEU A O 1
ATOM 3878 N N . VAL A 1 510 ? 6.811 7.683 -14.465 1.00 97.81 510 VAL A N 1
ATOM 3879 C CA . VAL A 1 510 ? 7.129 8.865 -13.668 1.00 97.81 510 VAL A CA 1
ATOM 3880 C C . VAL A 1 510 ? 8.633 9.092 -13.685 1.00 97.81 510 VAL A C 1
ATOM 3882 O O . VAL A 1 510 ? 9.423 8.185 -13.447 1.00 97.81 510 VAL A O 1
ATOM 3885 N N . TYR A 1 511 ? 9.044 10.317 -13.995 1.00 96.62 511 TYR A N 1
ATOM 3886 C CA . TYR A 1 511 ? 10.442 10.717 -14.032 1.00 96.62 511 TYR A CA 1
ATOM 3887 C C . TYR A 1 511 ? 10.706 11.806 -13.009 1.00 96.62 511 TYR A C 1
ATOM 3889 O O . TYR A 1 511 ? 10.165 12.910 -13.128 1.00 96.62 511 TYR A O 1
ATOM 3897 N N . THR A 1 512 ? 11.579 11.534 -12.053 1.00 95.38 512 THR A N 1
ATOM 3898 C CA . THR A 1 512 ? 11.846 12.414 -10.915 1.00 95.38 512 THR A CA 1
ATOM 3899 C C . THR A 1 512 ? 13.249 12.996 -10.970 1.00 95.38 512 THR A C 1
ATOM 3901 O O . THR A 1 512 ? 14.162 12.479 -11.623 1.00 95.38 512 THR A O 1
ATOM 3904 N N . LYS A 1 513 ? 13.406 14.159 -10.341 1.00 92.75 513 LYS A N 1
ATOM 3905 C CA . LYS A 1 513 ? 14.710 14.779 -10.152 1.00 92.75 513 LYS A CA 1
ATOM 3906 C C . LYS A 1 513 ? 14.701 15.751 -8.988 1.00 92.75 513 LYS A C 1
ATOM 3908 O O . LYS A 1 513 ? 13.957 16.737 -9.015 1.00 92.75 513 LYS A O 1
ATOM 3913 N N . ALA A 1 514 ? 15.640 15.564 -8.070 1.00 91.62 514 ALA A N 1
ATOM 3914 C CA . ALA A 1 514 ? 16.051 16.572 -7.105 1.00 91.62 514 ALA A CA 1
ATOM 3915 C C . ALA A 1 514 ? 17.342 17.280 -7.558 1.00 91.62 514 ALA A C 1
ATOM 3917 O O . ALA A 1 514 ? 18.359 16.649 -7.839 1.00 91.62 514 ALA A O 1
ATOM 3918 N N . ASP A 1 515 ? 17.323 18.613 -7.657 1.00 90.06 515 ASP A N 1
ATOM 3919 C CA . ASP A 1 515 ? 18.546 19.394 -7.868 1.00 90.06 515 ASP A CA 1
ATOM 3920 C C . ASP A 1 515 ? 18.463 20.821 -7.295 1.00 90.06 515 ASP A C 1
ATOM 3922 O O . ASP A 1 515 ? 17.520 21.224 -6.610 1.00 90.06 515 ASP A O 1
ATOM 3926 N N . LEU A 1 516 ? 19.471 21.642 -7.607 1.00 89.44 516 LEU A N 1
ATOM 3927 C CA . LEU A 1 516 ? 19.546 23.042 -7.176 1.00 89.44 516 LEU A CA 1
ATOM 3928 C C . LEU A 1 516 ? 18.406 23.940 -7.706 1.00 89.44 516 LEU A C 1
ATOM 3930 O O . LEU A 1 516 ? 18.343 25.117 -7.336 1.00 89.44 516 LEU A O 1
ATOM 3934 N N . THR A 1 517 ? 17.573 23.441 -8.619 1.00 88.12 517 THR A N 1
ATOM 3935 C CA . THR A 1 517 ? 16.437 24.155 -9.214 1.00 88.12 517 THR A CA 1
ATOM 3936 C C . THR A 1 517 ? 15.084 23.711 -8.663 1.00 88.12 517 THR A C 1
ATOM 3938 O O . THR A 1 517 ? 14.105 24.437 -8.866 1.00 88.12 517 THR A O 1
ATOM 3941 N N . GLY A 1 518 ? 15.026 22.589 -7.945 1.00 91.19 518 GLY A N 1
ATOM 3942 C CA . GLY A 1 518 ? 13.817 22.115 -7.287 1.00 91.19 518 GLY A CA 1
ATOM 3943 C C . GLY A 1 518 ? 13.659 20.601 -7.295 1.00 91.19 518 GLY A C 1
ATOM 3944 O O . GLY A 1 518 ? 14.540 19.878 -7.760 1.00 91.19 518 GLY A O 1
ATOM 3945 N N . LEU A 1 519 ? 12.489 20.168 -6.828 1.00 93.19 519 LEU A N 1
ATOM 3946 C CA . LEU A 1 519 ? 11.972 18.813 -7.012 1.00 93.19 519 LEU A CA 1
ATOM 3947 C C . LEU A 1 519 ? 11.050 18.815 -8.235 1.00 93.19 519 LEU A C 1
ATOM 3949 O O . LEU A 1 519 ? 10.102 19.605 -8.318 1.00 93.19 519 LEU A O 1
ATOM 3953 N N . GLN A 1 520 ? 11.369 17.987 -9.221 1.00 93.69 520 GLN A N 1
ATOM 3954 C CA . GLN A 1 520 ? 10.698 17.956 -10.517 1.00 93.69 520 GLN A CA 1
ATOM 3955 C C . GLN A 1 520 ? 10.168 16.560 -10.790 1.00 93.69 520 GLN A C 1
ATOM 3957 O O . GLN A 1 520 ? 10.893 15.588 -10.609 1.00 93.69 520 GLN A O 1
ATOM 3962 N N . VAL A 1 521 ? 8.940 16.494 -11.296 1.00 96.25 521 VAL A N 1
ATOM 3963 C CA . VAL A 1 521 ? 8.280 15.249 -11.680 1.00 96.25 521 VAL A CA 1
ATOM 3964 C C . VAL A 1 521 ? 7.722 15.406 -13.090 1.00 96.25 521 VAL A C 1
ATOM 3966 O O . VAL A 1 521 ? 7.084 16.412 -13.399 1.00 96.25 521 VAL A O 1
ATOM 3969 N N . TYR A 1 522 ? 7.993 14.451 -13.971 1.00 96.50 522 TYR A N 1
ATOM 3970 C CA . TYR A 1 522 ? 7.390 14.363 -15.297 1.00 96.50 522 TYR A CA 1
ATOM 3971 C C . TYR A 1 522 ? 6.664 13.037 -15.435 1.00 96.50 522 TYR A C 1
ATOM 3973 O O . TYR A 1 522 ? 7.295 11.998 -15.303 1.00 96.50 522 TYR A O 1
ATOM 3981 N N . THR A 1 523 ? 5.391 13.074 -15.805 1.00 98.00 523 THR A N 1
ATOM 3982 C CA . THR A 1 523 ? 4.582 11.862 -15.956 1.00 98.00 523 THR A CA 1
ATOM 3983 C C . THR A 1 523 ? 4.188 11.667 -17.404 1.00 98.00 523 THR A C 1
ATOM 3985 O O . THR A 1 523 ? 3.637 12.576 -18.030 1.00 98.00 523 THR A O 1
ATOM 3988 N N . ALA A 1 524 ? 4.454 10.484 -17.946 1.00 97.81 524 ALA A N 1
ATOM 3989 C CA . ALA A 1 524 ? 3.887 10.018 -19.200 1.00 97.81 524 ALA A CA 1
ATOM 3990 C C . ALA A 1 524 ? 2.818 8.967 -18.892 1.00 97.81 524 ALA A C 1
ATOM 3992 O O . ALA A 1 524 ? 3.162 7.839 -18.554 1.00 97.81 524 ALA A O 1
ATOM 3993 N N . LEU A 1 525 ? 1.546 9.356 -19.030 1.00 97.56 525 LEU A N 1
ATOM 3994 C CA . LEU A 1 525 ? 0.429 8.471 -18.708 1.00 97.56 525 LEU A CA 1
ATOM 3995 C C . LEU A 1 525 ? 0.385 7.248 -19.633 1.00 97.56 525 LEU A C 1
ATOM 3997 O O . LEU A 1 525 ? 0.555 7.391 -20.855 1.00 97.56 525 LEU A O 1
ATOM 4001 N N . GLY A 1 526 ? 0.150 6.080 -19.051 1.00 96.75 526 GLY A N 1
ATOM 4002 C CA . GLY A 1 526 ? -0.039 4.800 -19.705 1.00 96.75 526 GLY A CA 1
ATOM 4003 C C . GLY A 1 526 ? -1.313 4.749 -20.541 1.00 96.75 526 GLY A C 1
ATOM 4004 O O . GLY A 1 526 ? -2.149 5.656 -20.566 1.00 96.75 526 GLY A O 1
ATOM 4005 N N . THR A 1 527 ? -1.422 3.689 -21.334 1.00 94.88 527 THR A N 1
ATOM 4006 C CA . THR A 1 527 ? -2.647 3.350 -22.058 1.00 94.88 527 THR A CA 1
ATOM 4007 C C . THR A 1 527 ? -2.750 1.833 -22.148 1.00 94.88 527 THR A C 1
ATOM 4009 O O . THR A 1 527 ? -1.736 1.167 -22.327 1.00 94.88 527 THR A O 1
ATOM 4012 N N . SER A 1 528 ? -3.967 1.306 -22.258 1.00 93.19 528 SER A N 1
ATOM 4013 C CA . SER A 1 528 ? -4.298 -0.124 -22.411 1.00 93.19 528 SER A CA 1
ATOM 4014 C C . SER A 1 528 ? -3.741 -0.776 -23.681 1.00 93.19 528 SER A C 1
ATOM 4016 O O . SER A 1 528 ? -3.995 -1.935 -23.990 1.00 93.19 528 SER A O 1
ATOM 4018 N N . SER A 1 529 ? -2.992 -0.020 -24.481 1.00 92.69 529 SER A N 1
ATOM 4019 C CA . SER A 1 529 ? -2.218 -0.536 -25.606 1.00 92.69 529 SER A CA 1
ATOM 4020 C C . SER A 1 529 ? -0.735 -0.755 -25.280 1.00 92.69 529 SER A C 1
ATOM 4022 O O . SER A 1 529 ? 0.021 -1.100 -26.191 1.00 92.69 529 SER A O 1
ATOM 4024 N N . GLY A 1 530 ? -0.302 -0.489 -24.041 1.00 91.56 530 GLY A N 1
ATOM 4025 C CA . GLY A 1 530 ? 1.102 -0.468 -23.617 1.00 91.56 530 GLY A CA 1
ATOM 4026 C C . GLY A 1 530 ? 1.919 0.659 -24.261 1.00 91.56 530 GLY A C 1
ATOM 4027 O O . GLY A 1 530 ? 3.109 0.514 -24.566 1.00 91.56 530 GLY A O 1
ATOM 4028 N N . SER A 1 531 ? 1.237 1.766 -24.573 1.00 94.69 531 SER A N 1
ATOM 4029 C CA . SER A 1 531 ? 1.801 3.000 -25.132 1.00 94.69 531 SER A CA 1
ATOM 4030 C C . SER A 1 531 ? 1.676 4.137 -24.132 1.00 94.69 531 SER A C 1
ATOM 4032 O O . SER A 1 531 ? 0.715 4.164 -23.374 1.00 94.69 531 SER A O 1
ATOM 4034 N N . PHE A 1 532 ? 2.549 5.135 -24.238 1.00 97.25 532 PHE A N 1
ATOM 4035 C CA . PHE A 1 532 ? 2.574 6.268 -23.318 1.00 97.25 532 PHE A CA 1
ATOM 4036 C C . PHE A 1 532 ? 2.217 7.585 -24.008 1.00 97.25 532 PHE A C 1
ATOM 4038 O O . PHE A 1 532 ? 2.587 7.844 -25.164 1.00 97.25 532 PHE A O 1
ATOM 4045 N N . GLN A 1 533 ? 1.503 8.441 -23.285 1.00 96.62 533 GLN A N 1
ATOM 4046 C CA . GLN A 1 533 ? 1.204 9.804 -23.700 1.00 96.62 533 GLN A CA 1
ATOM 4047 C C . GLN A 1 533 ? 2.456 10.693 -23.648 1.00 96.62 533 GLN A C 1
ATOM 4049 O O . GLN A 1 533 ? 3.532 10.299 -23.199 1.00 96.62 533 GLN A O 1
ATOM 4054 N N . GLN A 1 534 ? 2.338 11.922 -24.157 1.00 96.31 534 GLN A N 1
ATOM 4055 C CA . GLN A 1 534 ? 3.425 12.888 -24.031 1.00 96.31 534 GLN A CA 1
ATOM 4056 C C . GLN A 1 534 ? 3.605 13.271 -22.557 1.00 96.31 534 GLN A C 1
ATOM 4058 O O . GLN A 1 534 ? 2.629 13.629 -21.905 1.00 96.31 534 GLN A O 1
ATOM 4063 N N . ALA A 1 535 ? 4.846 13.249 -22.068 1.00 95.94 535 ALA A N 1
ATOM 4064 C CA . ALA A 1 535 ? 5.139 13.527 -20.672 1.00 95.94 535 ALA A CA 1
ATOM 4065 C C . ALA A 1 535 ? 4.772 14.971 -20.286 1.00 95.94 535 ALA A C 1
ATOM 4067 O O . ALA A 1 535 ? 5.178 15.924 -20.969 1.00 95.94 535 ALA A O 1
ATOM 4068 N N . THR A 1 536 ? 4.059 15.125 -19.173 1.00 94.38 536 THR A N 1
ATOM 4069 C CA . THR A 1 536 ? 3.684 16.409 -18.573 1.00 94.38 536 THR A CA 1
ATOM 4070 C C . THR A 1 536 ? 4.562 16.671 -17.357 1.00 94.38 536 THR A C 1
ATOM 4072 O O . THR A 1 536 ? 4.700 15.812 -16.500 1.00 94.38 536 THR A O 1
ATOM 4075 N N . GLY A 1 537 ? 5.193 17.845 -17.301 1.00 91.31 537 GLY A N 1
ATOM 4076 C CA . GLY A 1 537 ? 6.126 18.208 -16.234 1.00 91.31 537 GLY A CA 1
ATOM 4077 C C . GLY A 1 537 ? 5.507 19.110 -15.176 1.00 91.31 537 GLY A C 1
ATOM 4078 O O . GLY A 1 537 ? 4.923 20.145 -15.507 1.00 91.31 537 GLY A O 1
ATOM 4079 N N . THR A 1 538 ? 5.751 18.771 -13.917 1.00 92.06 538 THR A N 1
ATOM 4080 C CA . THR A 1 538 ? 5.373 19.527 -12.726 1.00 92.06 538 THR A CA 1
ATOM 4081 C C . THR A 1 538 ? 6.617 19.812 -11.888 1.00 92.06 538 THR A C 1
ATOM 4083 O O . THR A 1 538 ? 7.429 18.931 -11.619 1.00 92.06 538 THR A O 1
ATOM 4086 N N . ASN A 1 539 ? 6.798 21.066 -11.475 1.00 92.56 539 ASN A N 1
ATOM 4087 C CA . ASN A 1 539 ? 7.804 21.411 -10.472 1.00 92.56 539 ASN A CA 1
ATOM 4088 C C . ASN A 1 539 ? 7.087 21.518 -9.129 1.00 92.56 539 ASN A C 1
ATOM 4090 O O . ASN A 1 539 ? 6.355 22.487 -8.904 1.00 92.56 539 ASN A O 1
ATOM 4094 N N . ILE A 1 540 ? 7.254 20.502 -8.287 1.00 93.31 540 ILE A N 1
ATOM 4095 C CA . ILE A 1 540 ? 6.527 20.385 -7.024 1.00 93.31 540 ILE A CA 1
ATOM 4096 C C . ILE A 1 540 ? 7.191 21.207 -5.919 1.00 93.31 540 ILE A C 1
ATOM 4098 O O . ILE A 1 540 ? 6.525 21.586 -4.968 1.00 93.31 540 ILE A O 1
ATOM 4102 N N . SER A 1 541 ? 8.472 21.570 -6.040 1.00 91.62 541 SER A N 1
ATOM 4103 C CA . SER A 1 541 ? 9.114 22.444 -5.057 1.00 91.62 541 SER A CA 1
ATOM 4104 C C . SER A 1 541 ? 10.200 23.310 -5.666 1.00 91.62 541 SER A C 1
ATOM 4106 O O . SER A 1 541 ? 11.152 22.814 -6.262 1.00 91.62 541 SER A O 1
ATOM 4108 N N . THR A 1 542 ? 10.113 24.623 -5.447 1.00 84.31 542 THR A N 1
ATOM 4109 C CA . THR A 1 542 ? 11.166 25.560 -5.850 1.00 84.31 542 THR A CA 1
ATOM 4110 C C . THR A 1 542 ? 12.171 25.742 -4.715 1.00 84.31 542 THR A C 1
ATOM 4112 O O . THR A 1 542 ? 11.858 26.345 -3.689 1.00 84.31 542 THR A O 1
ATOM 4115 N N . GLY A 1 543 ? 13.402 25.278 -4.899 1.00 81.38 543 GLY A N 1
ATOM 4116 C CA . GLY A 1 543 ? 14.430 25.330 -3.861 1.00 81.38 543 GLY A CA 1
ATOM 4117 C C . GLY A 1 543 ? 15.709 24.646 -4.314 1.00 81.38 543 GLY A C 1
ATOM 4118 O O . GLY A 1 543 ? 15.731 24.016 -5.363 1.00 81.38 543 GLY A O 1
ATOM 4119 N N . ALA A 1 544 ? 16.787 24.808 -3.549 1.00 83.31 544 ALA A N 1
ATOM 4120 C CA . ALA A 1 544 ? 18.024 24.091 -3.822 1.00 83.31 544 ALA A CA 1
ATOM 4121 C C . ALA A 1 544 ? 18.055 22.796 -3.007 1.00 83.31 544 ALA A C 1
ATOM 4123 O O . ALA A 1 544 ? 18.159 22.863 -1.781 1.00 83.31 544 ALA A O 1
ATOM 4124 N N . PHE A 1 545 ? 17.991 21.661 -3.696 1.00 84.62 545 PHE A N 1
ATOM 4125 C CA . PHE A 1 545 ? 18.059 20.324 -3.115 1.00 84.62 545 PHE A CA 1
ATOM 4126 C C . PHE A 1 545 ? 19.395 19.650 -3.460 1.00 84.62 545 PHE A C 1
ATOM 4128 O O . PHE A 1 545 ? 20.068 20.031 -4.424 1.00 84.62 545 PHE A O 1
ATOM 4135 N N . ASP A 1 546 ? 19.806 18.710 -2.611 1.00 78.69 546 ASP A N 1
ATOM 4136 C CA . ASP A 1 546 ? 20.907 17.781 -2.892 1.00 78.69 546 ASP A CA 1
ATOM 4137 C C . ASP A 1 546 ? 20.450 16.761 -3.951 1.00 78.69 546 ASP A C 1
ATOM 4139 O O . ASP A 1 546 ? 19.252 16.538 -4.088 1.00 78.69 546 ASP A O 1
ATOM 4143 N N . ASP A 1 547 ? 21.373 16.148 -4.689 1.00 73.25 547 ASP A N 1
ATOM 4144 C CA . ASP A 1 547 ? 21.073 15.154 -5.735 1.00 73.25 547 ASP A CA 1
ATOM 4145 C C . ASP A 1 547 ? 21.031 13.710 -5.199 1.00 73.25 547 ASP A C 1
ATOM 4147 O O . ASP A 1 547 ? 21.156 12.757 -5.960 1.00 73.25 547 ASP A O 1
ATOM 4151 N N . ARG A 1 548 ? 20.886 13.554 -3.877 1.00 79.56 548 ARG A N 1
ATOM 4152 C CA . ARG A 1 548 ? 20.946 12.274 -3.149 1.00 79.56 548 ARG A CA 1
ATOM 4153 C C . ARG A 1 548 ? 19.610 11.862 -2.526 1.00 79.56 548 ARG A C 1
ATOM 4155 O O . ARG A 1 548 ? 19.603 11.143 -1.528 1.00 79.56 548 ARG A O 1
ATOM 4162 N N . PHE A 1 549 ? 18.504 12.383 -3.050 1.00 86.19 549 PHE A N 1
ATOM 4163 C CA . PHE A 1 549 ? 17.192 11.847 -2.701 1.00 86.19 549 PHE A CA 1
ATOM 4164 C C . PHE A 1 549 ? 17.070 10.432 -3.272 1.00 86.19 549 PHE A C 1
ATOM 4166 O O . PHE A 1 549 ? 17.686 10.135 -4.291 1.00 86.19 549 PHE A O 1
ATOM 4173 N N . GLU A 1 550 ? 16.352 9.566 -2.564 1.00 89.06 550 GLU A N 1
ATOM 4174 C CA . GLU A 1 550 ? 15.759 8.380 -3.179 1.00 89.06 550 GLU A CA 1
ATOM 4175 C C . GLU A 1 550 ? 14.274 8.676 -3.333 1.00 89.06 550 GLU A C 1
ATOM 4177 O O . GLU A 1 550 ? 13.633 9.206 -2.413 1.00 89.06 550 GLU A O 1
ATOM 4182 N N . GLU A 1 551 ? 13.762 8.386 -4.517 1.00 92.31 551 GLU A N 1
ATOM 4183 C CA . GLU A 1 551 ? 12.390 8.640 -4.902 1.00 92.31 551 GLU A CA 1
ATOM 4184 C C . GLU A 1 551 ? 11.579 7.345 -4.901 1.00 92.31 551 GLU A C 1
ATOM 4186 O O . GLU A 1 551 ? 11.984 6.343 -5.492 1.00 92.31 551 GLU A O 1
ATOM 4191 N N . VAL A 1 552 ? 10.422 7.386 -4.245 1.00 92.75 552 VAL A N 1
ATOM 4192 C CA . VAL A 1 552 ? 9.466 6.276 -4.166 1.00 92.75 552 VAL A CA 1
ATOM 4193 C C . VAL A 1 552 ? 8.112 6.761 -4.676 1.00 92.75 552 VAL A C 1
ATOM 4195 O O . VAL A 1 552 ? 7.782 7.941 -4.532 1.00 92.75 552 VAL A O 1
ATOM 4198 N N . MET A 1 553 ? 7.384 5.861 -5.334 1.00 94.88 553 MET A N 1
ATOM 4199 C CA . MET A 1 553 ? 6.007 6.070 -5.776 1.00 94.88 553 MET A CA 1
ATOM 4200 C C . MET A 1 553 ? 5.126 5.150 -4.949 1.00 94.88 553 MET A C 1
ATOM 4202 O O . MET A 1 553 ? 5.369 3.945 -4.989 1.00 94.88 553 MET A O 1
ATOM 4206 N N . SER A 1 554 ? 4.204 5.707 -4.172 1.00 93.50 554 SER A N 1
ATOM 4207 C CA . SER A 1 554 ? 3.229 4.928 -3.403 1.00 93.50 554 SER A CA 1
ATOM 4208 C C . SER A 1 554 ? 2.118 5.843 -2.862 1.00 93.50 554 SER A C 1
ATOM 4210 O O . SER A 1 554 ? 2.262 7.071 -2.926 1.00 93.50 554 SER A O 1
ATOM 4212 N N . ASP A 1 555 ? 1.005 5.281 -2.393 1.00 88.75 555 ASP A N 1
ATOM 4213 C CA . ASP A 1 555 ? -0.185 6.035 -1.984 1.00 88.75 555 ASP A CA 1
ATOM 4214 C C . ASP A 1 555 ? -0.111 6.407 -0.497 1.00 88.75 555 ASP A C 1
ATOM 4216 O O . ASP A 1 555 ? -0.523 5.673 0.400 1.00 88.75 555 ASP A O 1
ATOM 4220 N N . VAL A 1 556 ? 0.412 7.601 -0.214 1.00 87.94 556 VAL A N 1
ATOM 4221 C CA . VAL A 1 556 ? 0.562 8.069 1.171 1.00 87.94 556 VAL A CA 1
ATOM 4222 C C . VAL A 1 556 ? -0.698 8.760 1.693 1.00 87.94 556 VAL A C 1
ATOM 4224 O O . VAL A 1 556 ? -0.665 9.334 2.786 1.00 87.94 556 VAL A O 1
ATOM 4227 N N . ASN A 1 557 ? -1.780 8.798 0.907 1.00 80.56 557 ASN A N 1
ATOM 4228 C CA . ASN A 1 557 ? -3.009 9.514 1.243 1.00 80.56 557 ASN A CA 1
ATOM 4229 C C . ASN A 1 557 ? -4.299 8.675 1.140 1.00 80.56 557 ASN A C 1
ATOM 4231 O O . ASN A 1 557 ? -5.362 9.155 1.552 1.00 80.56 557 ASN A O 1
ATOM 4235 N N . GLY A 1 558 ? -4.196 7.441 0.645 1.00 80.88 558 GLY A N 1
ATOM 4236 C CA . GLY A 1 558 ? -5.268 6.457 0.538 1.00 80.88 558 GLY A CA 1
ATOM 4237 C C . GLY A 1 558 ? -6.329 6.814 -0.507 1.00 80.88 558 GLY A C 1
ATOM 4238 O O . GLY A 1 558 ? -7.475 6.363 -0.396 1.00 80.88 558 GLY A O 1
ATOM 4239 N N . ASP A 1 559 ? -6.022 7.681 -1.479 1.00 77.12 559 ASP A N 1
ATOM 4240 C CA . ASP A 1 559 ? -6.950 8.079 -2.546 1.00 77.12 559 ASP A CA 1
ATOM 4241 C C . ASP A 1 559 ? -6.914 7.161 -3.778 1.00 77.12 559 ASP A C 1
ATOM 4243 O O . ASP A 1 559 ? -7.762 7.302 -4.673 1.00 77.12 559 ASP A O 1
ATOM 4247 N N . GLY A 1 560 ? -6.014 6.175 -3.776 1.00 83.50 560 GLY A N 1
ATOM 4248 C CA . GLY A 1 560 ? -5.803 5.204 -4.839 1.00 83.50 560 GLY A CA 1
ATOM 4249 C C . GLY A 1 560 ? -4.914 5.712 -5.973 1.00 83.50 560 GLY A C 1
ATOM 4250 O O . GLY A 1 560 ? -4.911 5.092 -7.040 1.00 83.50 560 GLY A O 1
ATOM 4251 N N . PHE A 1 561 ? -4.216 6.839 -5.796 1.00 91.88 561 PHE A N 1
ATOM 4252 C CA . PHE A 1 561 ? -3.225 7.351 -6.739 1.00 91.88 561 PHE A CA 1
ATOM 4253 C C . PHE A 1 561 ? -1.829 7.328 -6.119 1.00 91.88 561 PHE A C 1
ATOM 4255 O O . PHE A 1 561 ? -1.597 7.879 -5.048 1.00 91.88 561 PHE A O 1
ATOM 4262 N N . ASP A 1 562 ? -0.854 6.809 -6.861 1.00 96.19 562 ASP A N 1
ATOM 4263 C CA . ASP A 1 562 ? 0.532 6.850 -6.406 1.00 96.19 562 ASP A CA 1
ATOM 4264 C C . ASP A 1 562 ? 1.062 8.295 -6.340 1.00 96.19 562 ASP A C 1
ATOM 4266 O O . ASP A 1 562 ? 1.033 9.062 -7.317 1.00 96.19 562 ASP A O 1
ATOM 4270 N N . ASP A 1 563 ? 1.629 8.649 -5.189 1.00 95.69 563 ASP A N 1
ATOM 4271 C CA . ASP A 1 563 ? 2.229 9.944 -4.903 1.00 95.69 563 ASP A CA 1
ATOM 4272 C C . ASP A 1 563 ? 3.743 9.945 -5.159 1.00 95.69 563 ASP A C 1
ATOM 4274 O O . ASP A 1 563 ? 4.419 8.921 -5.114 1.00 95.69 563 ASP A O 1
ATOM 4278 N N . ALA A 1 564 ? 4.325 11.126 -5.403 1.00 96.12 564 ALA A N 1
ATOM 4279 C CA . ALA A 1 564 ? 5.769 11.262 -5.599 1.00 96.12 564 ALA A CA 1
ATOM 4280 C C . ALA A 1 564 ? 6.475 11.632 -4.285 1.00 96.12 564 ALA A C 1
ATOM 4282 O O . ALA A 1 564 ? 6.420 12.790 -3.841 1.00 96.12 564 ALA A O 1
ATOM 4283 N N . ILE A 1 565 ? 7.202 10.676 -3.707 1.00 94.00 565 ILE A N 1
ATOM 4284 C CA . ILE A 1 565 ? 7.846 10.786 -2.396 1.00 94.00 565 ILE A CA 1
ATOM 4285 C C . ILE A 1 565 ? 9.356 10.948 -2.583 1.00 94.00 565 ILE A C 1
ATOM 4287 O O . ILE A 1 565 ? 10.030 10.096 -3.151 1.00 94.00 565 ILE A O 1
ATOM 4291 N N . PHE A 1 566 ? 9.917 12.046 -2.079 1.00 93.00 566 PHE A N 1
ATOM 4292 C CA . PHE A 1 566 ? 11.352 12.328 -2.110 1.00 93.00 566 PHE A CA 1
ATOM 4293 C C . PHE A 1 566 ? 11.928 12.184 -0.704 1.00 93.00 566 PHE A C 1
ATOM 4295 O O . PHE A 1 566 ? 11.737 13.065 0.144 1.00 93.00 566 PHE A O 1
ATOM 4302 N N . MET A 1 567 ? 12.697 11.119 -0.472 1.00 90.25 567 MET A N 1
ATOM 4303 C CA . MET A 1 567 ? 13.285 10.820 0.831 1.00 90.25 567 MET A CA 1
ATOM 4304 C C . MET A 1 567 ? 14.795 11.061 0.859 1.00 90.25 567 MET A C 1
ATOM 4306 O O . MET A 1 567 ? 15.541 10.675 -0.038 1.00 90.25 567 MET A O 1
ATOM 4310 N N . HIS A 1 568 ? 15.289 11.671 1.934 1.00 85.06 568 HIS A N 1
ATOM 4311 C CA . HIS A 1 568 ? 16.714 11.944 2.103 1.00 85.06 568 HIS A CA 1
ATOM 4312 C C . HIS A 1 568 ? 17.155 11.810 3.554 1.00 85.06 568 HIS A C 1
ATOM 4314 O O . HIS A 1 568 ? 16.407 12.093 4.487 1.00 85.06 568 HIS A O 1
ATOM 4320 N N . SER A 1 569 ? 18.406 11.402 3.745 1.00 80.38 569 SER A N 1
ATOM 4321 C CA . SER A 1 569 ? 19.027 11.255 5.056 1.00 80.38 569 SER A CA 1
ATOM 4322 C C . SER A 1 569 ? 20.431 11.861 5.025 1.00 80.38 569 SER A C 1
ATOM 4324 O O . SER A 1 569 ? 21.292 11.444 4.252 1.00 80.38 569 SER A O 1
ATOM 4326 N N . ASN A 1 570 ? 20.672 12.892 5.839 1.00 75.06 570 ASN A N 1
ATOM 4327 C CA . ASN A 1 570 ? 21.974 13.562 5.912 1.00 75.06 570 ASN A CA 1
ATOM 4328 C C . ASN A 1 570 ? 22.256 14.117 7.317 1.00 75.06 570 ASN A C 1
ATOM 4330 O O . ASN A 1 570 ? 21.523 13.877 8.269 1.00 75.06 570 ASN A O 1
ATOM 4334 N N . GLY A 1 571 ? 23.322 14.910 7.468 1.00 69.56 571 GLY A N 1
ATOM 4335 C CA . GLY A 1 571 ? 23.673 15.556 8.743 1.00 69.56 571 GLY A CA 1
ATOM 4336 C C . GLY A 1 571 ? 22.595 16.465 9.362 1.00 69.56 571 GLY A C 1
ATOM 4337 O O . GLY A 1 571 ? 22.752 16.862 10.515 1.00 69.56 571 GLY A O 1
ATOM 4338 N N . ASN A 1 572 ? 21.529 16.793 8.627 1.00 70.12 572 ASN A N 1
ATOM 4339 C CA . ASN A 1 572 ? 20.362 17.538 9.099 1.00 70.12 572 ASN A CA 1
ATOM 4340 C C . ASN A 1 572 ? 19.171 16.629 9.467 1.00 70.12 572 ASN A C 1
ATOM 4342 O O . ASN A 1 572 ? 18.109 17.169 9.759 1.00 70.12 572 ASN A O 1
ATOM 4346 N N . GLY A 1 573 ? 19.333 15.302 9.468 1.00 75.19 573 GLY A N 1
ATOM 4347 C CA . GLY A 1 573 ? 18.298 14.328 9.825 1.00 75.19 573 GLY A CA 1
ATOM 4348 C C . GLY A 1 573 ? 17.663 13.639 8.617 1.00 75.19 573 GLY A C 1
ATOM 4349 O O . GLY A 1 573 ? 18.274 13.564 7.545 1.00 75.19 573 GLY A O 1
ATOM 4350 N N . PHE A 1 574 ? 16.444 13.138 8.824 1.00 79.69 574 PHE A N 1
ATOM 4351 C CA . PHE A 1 574 ? 15.608 12.502 7.811 1.00 79.69 574 PHE A CA 1
ATOM 4352 C C . PHE A 1 574 ? 14.621 13.523 7.243 1.00 79.69 574 PHE A C 1
ATOM 4354 O O . PHE A 1 574 ? 14.105 14.387 7.956 1.00 79.69 574 PHE A O 1
ATOM 4361 N N . GLN A 1 575 ? 14.429 13.496 5.933 1.00 83.69 575 GLN A N 1
ATOM 4362 C CA . GLN A 1 575 ? 13.629 14.478 5.214 1.00 83.69 575 GLN A CA 1
ATOM 4363 C C . GLN A 1 575 ? 12.718 13.744 4.245 1.00 83.69 575 GLN A C 1
ATOM 4365 O O . GLN A 1 575 ? 13.213 12.916 3.480 1.00 83.69 575 GLN A O 1
ATOM 4370 N N . VAL A 1 576 ? 11.436 14.101 4.250 1.00 88.06 576 VAL A N 1
ATOM 4371 C CA . VAL A 1 576 ? 10.458 13.635 3.264 1.00 88.06 576 VAL A CA 1
ATOM 4372 C C . VAL A 1 576 ? 9.776 14.843 2.649 1.00 88.06 576 VAL A C 1
ATOM 4374 O O . VAL A 1 576 ? 9.392 15.784 3.351 1.00 88.06 576 VAL A O 1
ATOM 4377 N N . TYR A 1 577 ? 9.660 14.828 1.328 1.00 91.06 577 TYR A N 1
ATOM 4378 C CA . TYR A 1 577 ? 8.847 15.775 0.581 1.00 91.06 577 TYR A CA 1
ATOM 4379 C C . TYR A 1 577 ? 7.899 14.990 -0.309 1.00 91.06 577 TYR A C 1
ATOM 4381 O O . TYR A 1 577 ? 8.365 14.196 -1.121 1.00 91.06 577 TYR A O 1
ATOM 4389 N N . VAL A 1 578 ? 6.603 15.254 -0.189 1.00 92.75 578 VAL A N 1
ATOM 4390 C CA . VAL A 1 578 ? 5.580 14.554 -0.971 1.00 92.75 578 VAL A CA 1
ATOM 4391 C C . VAL A 1 578 ? 4.882 15.520 -1.894 1.00 92.75 578 VAL A C 1
ATOM 4393 O O . VAL A 1 578 ? 4.321 16.521 -1.443 1.00 92.75 578 VAL A O 1
ATOM 4396 N N . GLY A 1 579 ? 4.907 15.216 -3.188 1.00 94.62 579 GLY A N 1
ATOM 4397 C CA . GLY A 1 579 ? 3.947 15.759 -4.135 1.00 94.62 579 GLY A CA 1
ATOM 4398 C C . GLY A 1 579 ? 2.776 14.797 -4.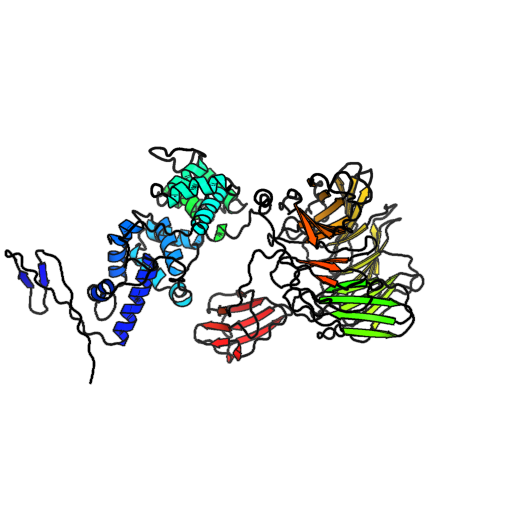251 1.00 94.62 579 GLY A C 1
ATOM 4399 O O . GLY A 1 579 ? 2.950 13.760 -4.877 1.00 94.62 579 GLY A O 1
ATOM 4400 N N . LEU A 1 580 ? 1.618 15.165 -3.691 1.00 93.69 580 LEU A N 1
ATOM 4401 C CA . LEU A 1 580 ? 0.391 14.378 -3.846 1.00 93.69 580 LEU A CA 1
ATOM 4402 C C . LEU A 1 580 ? -0.084 14.412 -5.303 1.00 93.69 580 LEU A C 1
ATOM 4404 O O . LEU A 1 580 ? -0.053 15.486 -5.926 1.00 93.69 580 LEU A O 1
ATOM 4408 N N . SER A 1 581 ? -0.509 13.286 -5.857 1.00 95.81 581 SER A N 1
ATOM 4409 C CA . SER A 1 581 ? -1.076 13.223 -7.195 1.00 95.81 581 SER A CA 1
ATOM 4410 C C . SER A 1 581 ? -2.411 13.971 -7.258 1.00 95.81 581 SER A C 1
ATOM 4412 O O . SER A 1 581 ? -3.159 14.074 -6.293 1.00 95.81 581 SER A O 1
ATOM 4414 N N . ASN A 1 582 ? -2.713 14.566 -8.413 1.00 92.25 582 ASN A N 1
ATOM 4415 C CA . ASN A 1 582 ? -4.026 15.169 -8.679 1.00 92.25 582 ASN A CA 1
ATOM 4416 C C . ASN A 1 582 ? -4.926 14.261 -9.533 1.00 92.25 582 ASN A C 1
ATOM 4418 O O . ASN A 1 582 ? -5.965 14.722 -10.015 1.00 92.25 582 ASN A O 1
ATOM 4422 N N . GLY A 1 583 ? -4.500 13.024 -9.806 1.00 94.38 583 GLY A N 1
ATOM 4423 C CA . GLY A 1 583 ? -5.234 12.080 -10.648 1.00 94.38 583 GLY A CA 1
ATOM 4424 C C . GLY A 1 583 ? -5.237 12.422 -12.148 1.00 94.38 583 GLY A C 1
ATOM 4425 O O . GLY A 1 583 ? -6.009 11.867 -12.925 1.00 94.38 583 GLY A O 1
ATOM 4426 N N . ASP A 1 584 ? -4.425 13.390 -12.586 1.00 91.56 584 ASP A N 1
ATOM 4427 C CA . ASP A 1 584 ? -4.349 13.838 -13.988 1.00 91.56 584 ASP A CA 1
ATOM 4428 C C . ASP A 1 584 ? -2.924 13.796 -14.575 1.00 91.56 584 ASP A C 1
ATOM 4430 O O . ASP A 1 584 ? -2.654 14.373 -15.636 1.00 91.56 584 ASP A O 1
ATOM 4434 N N . GLY A 1 585 ? -2.008 13.103 -13.887 1.00 92.06 585 GLY A N 1
ATOM 4435 C CA . GLY A 1 585 ? -0.581 13.058 -14.207 1.00 92.06 585 GLY A CA 1
ATOM 4436 C C . GLY A 1 585 ? 0.199 14.303 -13.765 1.00 92.06 585 GLY A C 1
ATOM 4437 O O . GLY A 1 585 ? 1.346 14.490 -14.179 1.00 92.06 585 GLY A O 1
ATOM 4438 N N . THR A 1 586 ? -0.406 15.186 -12.964 1.00 95.50 586 THR A N 1
ATOM 4439 C CA . THR A 1 586 ? 0.277 16.305 -12.300 1.00 95.50 586 THR A CA 1
ATOM 4440 C C . THR A 1 586 ? 0.235 16.163 -10.785 1.00 95.50 586 THR A C 1
ATOM 4442 O O . THR A 1 586 ? -0.644 15.508 -10.238 1.00 95.50 586 THR A O 1
ATOM 4445 N N . PHE A 1 587 ? 1.159 16.835 -10.096 1.00 95.62 587 PHE A N 1
ATOM 4446 C CA . PHE A 1 587 ? 1.329 16.726 -8.645 1.00 95.62 587 PHE A CA 1
ATOM 4447 C C . PHE A 1 587 ? 1.149 18.073 -7.935 1.00 95.62 587 PHE A C 1
ATOM 4449 O O . PHE A 1 587 ? 1.456 19.145 -8.473 1.00 95.62 587 PHE A O 1
ATOM 4456 N N . ALA A 1 588 ? 0.6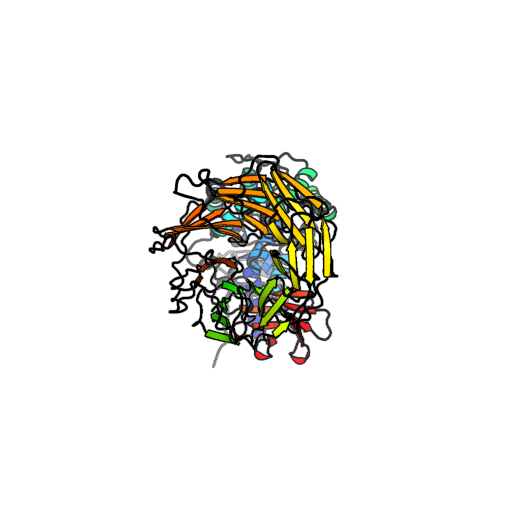41 18.035 -6.708 1.00 92.62 588 ALA A N 1
ATOM 4457 C CA . ALA A 1 588 ? 0.552 19.189 -5.831 1.00 92.62 588 ALA A CA 1
ATOM 4458 C C . ALA A 1 588 ? 1.950 19.739 -5.491 1.00 92.62 588 ALA A C 1
ATOM 4460 O O . ALA A 1 588 ? 2.983 19.100 -5.703 1.00 92.62 588 ALA A O 1
ATOM 4461 N N . GLN A 1 589 ? 2.003 20.972 -4.973 1.00 91.31 589 GLN A N 1
ATOM 4462 C CA . GLN A 1 589 ? 3.261 21.480 -4.421 1.00 91.31 589 GLN A CA 1
ATOM 4463 C C . GLN A 1 589 ? 3.670 20.620 -3.230 1.00 91.31 589 GLN A C 1
ATOM 4465 O O . GLN A 1 589 ? 2.837 20.331 -2.375 1.00 91.31 589 GLN A O 1
ATOM 4470 N N . ALA A 1 590 ? 4.951 20.272 -3.178 1.00 85.62 590 ALA A N 1
ATOM 4471 C CA . ALA A 1 590 ? 5.467 19.353 -2.200 1.00 85.62 590 ALA A CA 1
ATOM 4472 C C . ALA A 1 590 ? 5.273 19.910 -0.792 1.00 85.62 590 ALA A C 1
ATOM 4474 O O . ALA A 1 590 ? 5.739 21.016 -0.481 1.00 85.62 590 ALA A O 1
ATOM 4475 N N . GLN A 1 591 ? 4.614 19.130 0.053 1.00 72.88 591 GLN A N 1
ATOM 4476 C CA . GLN A 1 591 ? 4.600 19.367 1.486 1.00 72.88 591 GLN A CA 1
ATOM 4477 C C . GLN A 1 591 ? 5.828 18.667 2.069 1.00 72.88 591 GLN A C 1
ATOM 4479 O O . GLN A 1 591 ? 6.132 17.530 1.725 1.00 72.88 591 GLN A O 1
ATOM 4484 N N . GLY A 1 592 ? 6.628 19.405 2.837 1.00 65.50 592 GLY A N 1
ATOM 4485 C CA . GLY A 1 592 ? 7.874 18.890 3.395 1.00 65.50 592 GLY A CA 1
ATOM 4486 C C . GLY A 1 592 ? 7.777 18.795 4.904 1.00 65.50 592 GLY A C 1
ATOM 4487 O O . GLY A 1 592 ? 7.676 19.837 5.559 1.00 65.50 592 GLY A O 1
ATOM 4488 N N . THR A 1 593 ? 7.903 17.586 5.444 1.00 62.31 593 THR A N 1
ATOM 4489 C CA . THR A 1 593 ? 8.166 17.385 6.868 1.00 62.31 593 THR A CA 1
ATOM 4490 C C . THR A 1 593 ? 9.635 17.016 7.039 1.00 62.31 593 THR A C 1
ATOM 4492 O O . THR A 1 593 ? 10.154 16.067 6.454 1.00 62.31 593 THR A O 1
ATOM 4495 N N . VAL A 1 594 ? 10.351 17.834 7.812 1.00 58.34 594 VAL A N 1
ATOM 4496 C CA . VAL A 1 594 ? 11.695 17.486 8.278 1.00 58.34 594 VAL A CA 1
ATOM 4497 C C . VAL A 1 594 ? 11.524 16.773 9.598 1.00 58.34 594 VAL A C 1
ATOM 4499 O O . VAL A 1 594 ? 11.063 17.380 10.568 1.00 58.34 594 VAL A O 1
ATOM 4502 N N . THR A 1 595 ? 11.945 15.520 9.637 1.00 57.75 595 THR A N 1
ATOM 4503 C CA . THR A 1 595 ? 11.687 14.657 10.770 1.00 57.75 595 THR A CA 1
ATOM 4504 C C . THR A 1 595 ? 12.993 14.373 11.506 1.00 57.75 595 THR A C 1
ATOM 4506 O O . THR A 1 595 ? 13.920 13.756 10.978 1.00 57.75 595 THR A O 1
ATOM 4509 N N . LEU A 1 596 ? 13.130 14.924 12.716 1.00 53.06 596 LEU A N 1
ATOM 4510 C CA . LEU A 1 596 ? 14.389 14.928 13.465 1.00 53.06 596 LEU A CA 1
ATOM 4511 C C . LEU A 1 596 ? 14.342 13.960 14.651 1.00 53.06 596 LEU A C 1
ATOM 4513 O O . LEU A 1 596 ? 13.775 14.319 15.675 1.00 53.06 596 LEU A O 1
ATOM 4517 N N . PRO A 1 597 ? 15.093 12.850 14.642 1.00 49.88 597 PRO A N 1
ATOM 4518 C CA . PRO A 1 597 ? 15.627 12.321 15.881 1.00 49.88 597 PRO A CA 1
ATOM 4519 C C . PRO A 1 597 ? 16.842 13.169 16.272 1.00 49.88 597 PRO A C 1
ATOM 4521 O O . PRO A 1 597 ? 17.773 13.372 15.481 1.00 49.88 597 PRO A O 1
ATOM 4524 N N . GLU A 1 598 ? 16.876 13.665 17.510 1.00 43.28 598 GLU A N 1
ATOM 4525 C CA . GLU A 1 598 ? 18.110 14.214 18.062 1.00 43.28 598 GLU A CA 1
ATOM 4526 C C . GLU A 1 598 ? 19.219 13.137 18.013 1.00 43.28 598 GLU A C 1
ATOM 4528 O O . GLU A 1 598 ? 19.224 12.176 18.776 1.00 43.28 598 GLU A O 1
ATOM 4533 N N . ASN A 1 599 ? 20.253 13.399 17.203 1.00 48.72 599 ASN A N 1
ATOM 4534 C CA . ASN A 1 599 ? 21.646 13.111 17.561 1.00 48.72 599 ASN A CA 1
ATOM 4535 C C . ASN A 1 599 ? 22.121 11.633 17.496 1.00 48.72 599 ASN A C 1
ATOM 4537 O O . ASN A 1 599 ? 22.576 11.104 18.508 1.00 48.72 599 ASN A O 1
ATOM 4541 N N . THR A 1 600 ? 22.183 10.994 16.315 1.00 44.81 600 THR A N 1
ATOM 4542 C CA . THR A 1 600 ? 22.941 9.726 16.140 1.00 44.81 600 THR A CA 1
ATOM 4543 C C . THR A 1 600 ? 23.618 9.542 14.763 1.00 44.81 600 THR A C 1
ATOM 4545 O O . THR A 1 600 ? 23.088 8.901 13.870 1.00 44.81 600 THR A O 1
ATOM 4548 N N . GLY A 1 601 ? 24.878 9.971 14.617 1.00 53.31 601 GLY A N 1
ATOM 4549 C CA . GLY A 1 601 ? 25.796 9.375 13.624 1.00 53.31 601 GLY A CA 1
ATOM 4550 C C . GLY A 1 601 ? 25.690 9.848 12.163 1.00 53.31 601 GLY A C 1
ATOM 4551 O O . GLY A 1 601 ? 25.238 10.952 11.884 1.00 53.31 601 GLY A O 1
ATOM 4552 N N . SER A 1 602 ? 26.261 9.052 11.247 1.00 58.06 602 SER A N 1
ATOM 4553 C CA . SER A 1 602 ? 26.333 9.330 9.802 1.00 58.06 602 SER A CA 1
ATOM 4554 C C . SER A 1 602 ? 25.124 8.712 9.104 1.00 58.06 602 SER A C 1
ATOM 4556 O O . SER A 1 602 ? 25.001 7.491 9.079 1.00 58.06 602 SER A O 1
ATOM 4558 N N . TRP A 1 603 ? 24.263 9.556 8.543 1.00 64.56 603 TRP A N 1
ATOM 4559 C CA . TRP A 1 603 ? 22.931 9.195 8.042 1.00 64.56 603 TRP A CA 1
ATOM 4560 C C . TRP A 1 603 ? 22.882 8.844 6.549 1.00 64.56 603 TRP A C 1
ATOM 4562 O O . TRP A 1 603 ? 21.852 8.412 6.047 1.00 64.56 603 TRP A O 1
ATOM 4572 N N . ASP A 1 604 ? 24.000 8.989 5.840 1.00 63.47 604 ASP A N 1
ATOM 4573 C CA . ASP A 1 604 ? 24.066 8.838 4.379 1.00 63.47 604 ASP A CA 1
ATOM 4574 C C . ASP A 1 604 ? 23.902 7.380 3.885 1.00 63.47 604 ASP A C 1
ATOM 4576 O O . ASP A 1 604 ? 23.850 7.157 2.682 1.00 63.47 604 ASP A O 1
ATOM 4580 N N . ASN A 1 605 ? 23.834 6.391 4.786 1.00 67.94 605 ASN A N 1
ATOM 4581 C CA . ASN A 1 605 ? 23.770 4.965 4.434 1.00 67.94 605 ASN A CA 1
ATOM 4582 C C . ASN A 1 605 ? 22.381 4.335 4.621 1.00 67.94 605 ASN A C 1
ATOM 4584 O O . ASN A 1 605 ? 22.261 3.128 4.465 1.00 67.94 605 ASN A O 1
ATOM 4588 N N . TYR A 1 606 ? 21.348 5.087 5.003 1.00 76.69 606 TYR A N 1
ATOM 4589 C CA . TYR A 1 606 ? 20.027 4.482 5.184 1.00 76.69 606 TYR A CA 1
ATOM 4590 C C . TYR A 1 606 ? 19.364 4.197 3.828 1.00 76.69 606 TYR A C 1
ATOM 4592 O O . TYR A 1 606 ? 19.291 5.108 3.005 1.00 76.69 606 TYR A O 1
ATOM 4600 N N . GLN A 1 607 ? 18.872 2.974 3.618 1.00 81.31 607 GLN A N 1
ATOM 4601 C CA . GLN A 1 607 ? 17.924 2.655 2.540 1.00 81.31 607 GLN A CA 1
ATOM 4602 C C . GLN A 1 607 ? 16.540 3.186 2.894 1.00 81.31 607 GLN A C 1
ATOM 4604 O O . GLN A 1 607 ? 16.255 3.338 4.084 1.00 81.31 607 GLN A O 1
ATOM 4609 N N . LYS A 1 608 ? 15.731 3.514 1.886 1.00 86.50 608 LYS A N 1
ATOM 4610 C CA . LYS A 1 608 ? 14.457 4.215 2.059 1.00 86.50 608 LYS A CA 1
ATOM 4611 C C . LYS A 1 608 ? 13.350 3.432 1.366 1.00 86.50 608 LYS A C 1
ATOM 4613 O O . LYS A 1 608 ? 13.528 3.021 0.224 1.00 86.50 608 LYS A O 1
ATOM 4618 N N . LEU A 1 609 ? 12.254 3.211 2.078 1.00 87.00 609 LEU A N 1
ATOM 4619 C CA . LEU A 1 609 ? 11.091 2.450 1.625 1.00 87.00 609 LEU A CA 1
ATOM 4620 C C . LEU A 1 609 ? 9.806 3.207 1.972 1.00 87.00 609 LEU A C 1
ATOM 4622 O O . LEU A 1 609 ? 9.835 4.077 2.848 1.00 87.00 609 LEU A O 1
ATOM 4626 N N . SER A 1 610 ? 8.728 2.853 1.277 1.00 89.25 610 SER A N 1
ATOM 4627 C CA . SER A 1 610 ? 7.359 3.287 1.549 1.00 89.25 610 SER A CA 1
ATOM 4628 C C . SER A 1 610 ? 6.460 2.056 1.561 1.00 89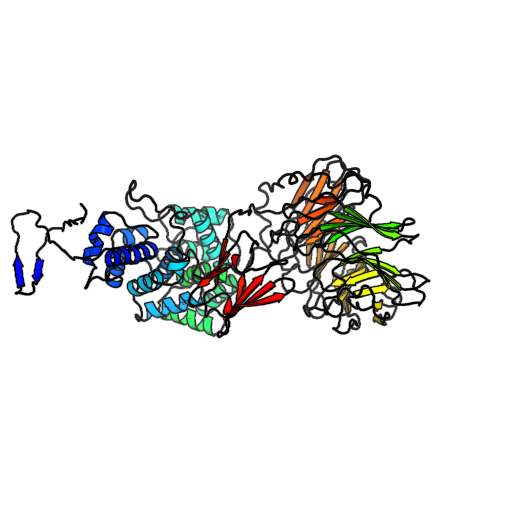.25 610 SER A C 1
ATOM 4630 O O . SER A 1 610 ? 6.645 1.216 0.679 1.00 89.25 610 SER A O 1
ATOM 4632 N N . ALA A 1 611 ? 5.617 1.918 2.578 1.00 85.62 611 ALA A N 1
ATOM 4633 C CA . ALA A 1 611 ? 4.692 0.797 2.783 1.00 85.62 611 ALA A CA 1
ATOM 4634 C C . ALA A 1 611 ? 3.797 1.091 3.998 1.00 85.62 611 ALA A C 1
ATOM 4636 O O . ALA A 1 611 ? 4.181 1.919 4.830 1.00 85.62 611 ALA A O 1
ATOM 4637 N N . ASP A 1 612 ? 2.664 0.416 4.138 1.00 75.62 612 ASP A N 1
ATOM 4638 C CA . ASP A 1 612 ? 1.750 0.597 5.264 1.00 75.62 612 ASP A CA 1
ATOM 4639 C C . ASP A 1 612 ? 2.172 -0.292 6.447 1.00 75.62 612 ASP A C 1
ATOM 4641 O O . ASP A 1 612 ? 1.820 -1.468 6.562 1.00 75.62 612 ASP A O 1
ATOM 4645 N N . PHE A 1 613 ? 2.958 0.282 7.363 1.00 75.44 613 PHE A N 1
ATOM 4646 C CA . PHE A 1 613 ? 3.489 -0.453 8.513 1.00 75.44 613 PHE A CA 1
ATOM 4647 C C . PHE A 1 613 ? 2.537 -0.441 9.715 1.00 75.44 613 PHE A C 1
ATOM 4649 O O . PHE A 1 613 ? 2.894 -0.971 10.771 1.00 75.44 613 PHE A O 1
ATOM 4656 N N . ASN A 1 614 ? 1.371 0.200 9.618 1.00 63.94 614 ASN A N 1
ATOM 4657 C CA . ASN A 1 614 ? 0.430 0.331 10.729 1.00 63.94 614 ASN A CA 1
ATOM 4658 C C . ASN A 1 614 ? -1.017 -0.089 10.375 1.00 63.94 614 ASN A C 1
ATOM 4660 O O . ASN A 1 614 ? -1.866 -0.057 11.270 1.00 63.94 614 ASN A O 1
ATOM 4664 N N . ALA A 1 615 ? -1.254 -0.525 9.133 1.00 65.12 615 ALA A N 1
ATOM 4665 C CA . ALA A 1 615 ? -2.545 -0.873 8.543 1.00 65.12 615 ALA A CA 1
ATOM 4666 C C . ALA A 1 615 ? -3.590 0.264 8.581 1.00 65.12 615 ALA A C 1
ATOM 4668 O O . ALA A 1 615 ? -4.788 0.002 8.740 1.00 65.12 615 ALA A O 1
ATOM 4669 N N . ASP A 1 616 ? -3.165 1.528 8.467 1.00 59.59 616 ASP A N 1
ATOM 4670 C CA . ASP A 1 616 ? -4.065 2.692 8.399 1.00 59.59 616 ASP A CA 1
ATOM 4671 C C . ASP A 1 616 ? -4.501 3.056 6.967 1.00 59.59 616 ASP A C 1
ATOM 4673 O O . ASP A 1 616 ? -5.368 3.920 6.778 1.00 59.59 616 ASP A O 1
ATOM 4677 N N . GLY A 1 617 ? -3.975 2.341 5.969 1.00 67.62 617 GLY A N 1
ATOM 4678 C CA . GLY A 1 617 ? -4.238 2.540 4.551 1.00 67.62 617 GLY A CA 1
ATOM 4679 C C . GLY A 1 617 ? -3.413 3.659 3.917 1.00 67.62 617 GLY A C 1
ATOM 4680 O O . GLY A 1 617 ? -3.717 4.045 2.785 1.00 67.62 617 GLY A O 1
ATOM 4681 N N . PHE A 1 618 ? -2.417 4.206 4.622 1.00 79.06 618 PHE A N 1
ATOM 4682 C CA . PHE A 1 618 ? -1.476 5.190 4.103 1.00 79.06 618 PHE A CA 1
ATOM 4683 C C . PHE A 1 618 ? -0.053 4.657 4.172 1.00 79.06 618 PHE A C 1
ATOM 4685 O O . PHE A 1 618 ? 0.451 4.288 5.229 1.00 79.06 618 PHE A O 1
ATOM 4692 N N . ASP A 1 619 ? 0.660 4.739 3.055 1.00 85.25 619 ASP A N 1
ATOM 4693 C CA . ASP A 1 619 ? 2.044 4.293 3.059 1.00 85.25 619 ASP A CA 1
ATOM 4694 C C . ASP A 1 619 ? 2.949 5.222 3.893 1.00 85.25 619 ASP A C 1
ATOM 4696 O O . ASP A 1 619 ? 2.991 6.449 3.726 1.00 85.25 619 ASP A O 1
ATOM 4700 N N . ASP A 1 620 ? 3.739 4.619 4.776 1.00 85.31 620 ASP A N 1
ATOM 4701 C CA . ASP A 1 620 ? 4.654 5.277 5.698 1.00 85.31 620 ASP A CA 1
ATOM 4702 C C . ASP A 1 620 ? 6.087 5.325 5.169 1.00 85.31 620 ASP A C 1
ATOM 4704 O O . ASP A 1 620 ? 6.570 4.423 4.490 1.00 85.31 620 ASP A O 1
ATOM 4708 N N . ALA A 1 621 ? 6.857 6.330 5.591 1.00 87.88 621 ALA A N 1
ATOM 4709 C CA . ALA A 1 621 ? 8.258 6.454 5.203 1.00 87.88 621 ALA A CA 1
ATOM 4710 C C . ALA A 1 621 ? 9.192 5.733 6.190 1.00 87.88 621 ALA A C 1
ATOM 4712 O O . ALA A 1 621 ? 9.254 6.069 7.381 1.00 87.88 621 ALA A O 1
ATOM 4713 N N . VAL A 1 622 ? 10.021 4.817 5.681 1.00 84.94 622 VAL A N 1
ATOM 4714 C CA . VAL A 1 622 ? 10.973 4.045 6.494 1.00 84.94 622 VAL A CA 1
ATOM 4715 C C . VAL A 1 622 ? 12.409 4.230 6.027 1.00 84.94 622 VAL A C 1
ATOM 4717 O O . VAL A 1 622 ? 12.728 4.141 4.846 1.00 84.94 622 VAL A O 1
ATOM 4720 N N . TRP A 1 623 ? 13.315 4.423 6.989 1.00 83.12 623 TRP A N 1
ATOM 4721 C CA . TRP A 1 623 ? 14.760 4.427 6.789 1.00 83.12 623 TRP A CA 1
ATOM 4722 C C . TRP A 1 623 ? 15.417 3.262 7.515 1.00 83.12 623 TRP A C 1
ATOM 4724 O O . TRP A 1 623 ? 15.315 3.128 8.737 1.00 83.12 623 TRP A O 1
ATOM 4734 N N . MET A 1 624 ? 16.240 2.515 6.783 1.00 78.25 624 MET A N 1
ATOM 4735 C CA . MET A 1 624 ? 16.946 1.337 7.277 1.00 78.25 624 MET A CA 1
ATOM 4736 C C . MET A 1 624 ? 18.464 1.444 7.191 1.00 78.25 624 MET A C 1
ATOM 4738 O O . MET A 1 624 ? 19.031 1.613 6.114 1.00 78.25 624 MET A O 1
ATOM 4742 N N . GLY A 1 625 ? 19.148 1.307 8.330 1.00 74.19 625 GLY A N 1
ATOM 4743 C CA . GLY A 1 625 ? 20.599 1.472 8.424 1.00 74.19 625 GLY A CA 1
ATOM 4744 C C . GLY A 1 625 ? 21.288 0.356 9.203 1.00 74.19 625 GLY A C 1
ATOM 4745 O O . GLY A 1 625 ? 20.946 0.089 10.356 1.00 74.19 625 GLY A O 1
ATOM 4746 N N . ALA A 1 626 ? 22.322 -0.247 8.611 1.00 70.25 626 ALA A N 1
ATOM 4747 C CA . ALA A 1 626 ? 23.216 -1.171 9.312 1.00 70.25 626 ALA A CA 1
ATOM 4748 C C . ALA A 1 626 ? 24.524 -0.503 9.725 1.00 70.25 626 ALA A C 1
ATOM 4750 O O . ALA A 1 626 ? 25.219 0.136 8.933 1.00 70.25 626 ALA A O 1
ATOM 4751 N N . PHE A 1 627 ? 24.902 -0.739 10.979 1.00 68.94 627 PHE A N 1
ATOM 4752 C CA . PHE A 1 627 ? 26.144 -0.271 11.578 1.00 68.94 627 PHE A CA 1
ATOM 4753 C C . PHE A 1 627 ? 26.779 -1.408 12.388 1.00 68.94 627 PHE A C 1
ATOM 4755 O O . PHE A 1 627 ? 26.102 -2.340 12.809 1.00 68.94 627 PHE A O 1
ATOM 4762 N N . SER A 1 628 ? 28.067 -1.302 12.737 1.00 63.41 628 SER A N 1
ATOM 4763 C CA . SER A 1 628 ? 28.686 -2.268 13.672 1.00 63.41 628 SER A CA 1
ATOM 4764 C C . SER A 1 628 ? 27.995 -2.361 15.025 1.00 63.41 628 SER A C 1
ATOM 4766 O O . SER A 1 628 ? 28.230 -3.311 15.761 1.00 63.41 628 SER A O 1
ATOM 4768 N N . SER A 1 629 ? 27.251 -1.325 15.415 1.00 62.19 629 SER A N 1
ATOM 4769 C CA . SER A 1 629 ? 26.495 -1.316 16.665 1.00 62.19 629 SER A CA 1
ATOM 4770 C C . SER A 1 629 ? 25.153 -2.035 16.560 1.00 62.19 629 SER A C 1
ATOM 4772 O O . SER A 1 629 ? 24.502 -2.205 17.588 1.00 62.19 629 SER A O 1
ATOM 4774 N N . GLY A 1 630 ? 24.740 -2.427 15.356 1.00 65.56 630 GLY A N 1
ATOM 4775 C CA . GLY A 1 630 ? 23.469 -3.082 15.124 1.00 65.56 630 GLY A CA 1
ATOM 4776 C C . GLY A 1 630 ? 22.758 -2.622 13.858 1.00 65.56 630 GLY A C 1
ATOM 4777 O O . GLY A 1 630 ? 23.225 -1.751 13.120 1.00 65.56 630 GLY A O 1
ATOM 4778 N N . LEU A 1 631 ? 21.586 -3.209 13.666 1.00 70.00 631 LEU A N 1
ATOM 4779 C CA . LEU A 1 631 ? 20.601 -2.807 12.678 1.00 70.00 631 LEU A CA 1
ATOM 4780 C C . LEU A 1 631 ? 19.640 -1.785 13.299 1.00 70.00 631 LEU A C 1
ATOM 4782 O O . LEU A 1 631 ? 19.190 -1.982 14.431 1.00 70.00 631 LEU A O 1
ATOM 4786 N N . TYR A 1 632 ? 19.326 -0.712 12.578 1.00 72.44 632 TYR A N 1
ATOM 4787 C CA . TYR A 1 632 ? 18.471 0.378 13.042 1.00 72.44 632 TYR A CA 1
ATOM 4788 C C . TYR A 1 632 ? 17.413 0.701 11.998 1.00 72.44 632 TYR A C 1
ATOM 4790 O O . TYR A 1 632 ? 17.726 0.763 10.808 1.00 72.44 632 TYR A O 1
ATOM 4798 N N . ARG A 1 633 ? 16.196 0.969 12.479 1.00 76.38 633 ARG A N 1
ATOM 4799 C CA . ARG A 1 633 ? 15.135 1.578 11.682 1.00 76.38 633 ARG A CA 1
ATOM 4800 C C . ARG A 1 633 ? 14.773 2.947 12.211 1.00 76.38 633 ARG A C 1
ATOM 4802 O O . ARG A 1 633 ? 14.958 3.227 13.403 1.00 76.38 633 ARG A O 1
ATOM 4809 N N . VAL A 1 634 ? 14.218 3.747 11.324 1.00 77.69 634 VAL A N 1
ATOM 4810 C CA . VAL A 1 634 ? 13.504 4.973 11.633 1.00 77.69 634 VAL A CA 1
ATOM 4811 C C . VAL A 1 634 ? 12.242 4.967 10.785 1.00 77.69 634 VAL A C 1
ATOM 4813 O O . VAL A 1 634 ? 12.349 4.759 9.585 1.00 77.69 634 VAL A O 1
ATOM 4816 N N . ILE A 1 635 ? 11.083 5.156 11.405 1.00 79.81 635 ILE A N 1
ATOM 4817 C CA . ILE A 1 635 ? 9.782 5.176 10.724 1.00 79.81 635 ILE A CA 1
ATOM 4818 C C . ILE A 1 635 ? 9.143 6.538 10.975 1.00 79.81 635 ILE A C 1
ATOM 4820 O O . ILE A 1 635 ? 9.228 7.056 12.094 1.00 79.81 635 ILE A O 1
ATOM 4824 N N . ALA A 1 636 ? 8.553 7.129 9.945 1.00 77.50 636 ALA A N 1
ATOM 4825 C CA . ALA A 1 636 ? 7.670 8.276 10.062 1.00 77.50 636 ALA A CA 1
ATOM 4826 C C . ALA A 1 636 ? 6.331 7.895 9.431 1.00 77.50 636 ALA A C 1
ATOM 4828 O O . ALA A 1 636 ? 6.303 7.563 8.250 1.00 77.50 636 ALA A O 1
ATOM 4829 N N . PHE A 1 637 ? 5.267 7.940 10.228 1.00 78.94 637 PHE A N 1
ATOM 4830 C CA . PHE A 1 637 ? 3.934 7.514 9.817 1.00 78.94 637 PHE A CA 1
ATOM 4831 C C . PHE A 1 637 ? 3.245 8.600 8.992 1.00 78.94 637 PHE A C 1
ATOM 4833 O O . PHE A 1 637 ? 3.385 9.784 9.335 1.00 78.94 637 PHE A O 1
ATOM 4840 N N . SER A 1 638 ? 2.558 8.237 7.912 1.00 80.06 638 SER A N 1
ATOM 4841 C CA . SER A 1 638 ? 1.858 9.206 7.065 1.00 80.06 638 SER A CA 1
ATOM 4842 C C . SER A 1 638 ? 0.644 9.801 7.776 1.00 80.06 638 SER A C 1
ATOM 4844 O O . SER A 1 638 ? 0.002 9.176 8.608 1.00 80.06 638 SER A O 1
ATOM 4846 N N . HIS A 1 639 ? 0.335 11.062 7.472 1.00 71.81 639 HIS A N 1
ATOM 4847 C CA . HIS A 1 639 ? -0.854 11.760 7.965 1.00 71.81 639 HIS A CA 1
ATOM 4848 C C . HIS A 1 639 ? -1.996 11.820 6.953 1.00 71.81 639 HIS A C 1
ATOM 4850 O O . HIS A 1 639 ? -2.987 12.517 7.189 1.00 71.81 639 HIS A O 1
ATOM 4856 N N . GLY A 1 640 ? -1.847 11.157 5.808 1.00 79.62 640 GLY A N 1
ATOM 4857 C CA . GLY A 1 640 ? -2.832 11.171 4.734 1.00 79.62 640 GLY A CA 1
ATOM 4858 C C . GLY A 1 640 ? -2.976 12.522 4.014 1.00 79.62 640 GLY A C 1
ATOM 4859 O O . GLY A 1 640 ? -3.824 12.694 3.146 1.00 79.62 640 GLY A O 1
ATOM 4860 N N . ASP A 1 641 ? -2.182 13.535 4.376 1.00 75.12 641 ASP A N 1
ATOM 4861 C CA . ASP A 1 641 ? -2.233 14.886 3.793 1.00 75.12 641 ASP A CA 1
ATOM 4862 C C . ASP A 1 641 ? -0.909 15.313 3.129 1.00 75.12 641 ASP A C 1
ATOM 4864 O O . ASP A 1 641 ? -0.710 16.488 2.785 1.00 75.12 641 ASP A O 1
ATOM 4868 N N . GLY A 1 642 ? -0.005 14.347 2.929 1.00 77.12 642 GLY A N 1
ATOM 4869 C CA . GLY A 1 642 ? 1.352 14.541 2.417 1.00 77.12 642 GLY A CA 1
ATOM 4870 C C . GLY A 1 642 ? 2.359 15.008 3.474 1.00 77.12 642 GLY A C 1
ATOM 4871 O O . GLY A 1 642 ? 3.479 15.396 3.127 1.00 77.12 642 GLY A O 1
ATOM 4872 N N . THR A 1 643 ? 1.977 15.014 4.754 1.00 79.94 643 THR A N 1
ATOM 4873 C CA . THR A 1 643 ? 2.887 15.210 5.889 1.00 79.94 643 THR A CA 1
ATOM 4874 C C . THR A 1 643 ? 3.048 13.920 6.699 1.00 79.94 643 THR A C 1
ATOM 4876 O O . THR A 1 643 ? 2.252 13.002 6.564 1.00 79.94 643 THR A O 1
ATOM 4879 N N . PHE A 1 644 ? 4.109 13.840 7.510 1.00 78.44 644 PHE A N 1
ATOM 4880 C CA . PHE A 1 644 ? 4.447 12.655 8.310 1.00 78.44 644 PHE A CA 1
ATOM 4881 C C . PHE A 1 644 ? 4.664 12.995 9.784 1.00 78.44 644 PHE A C 1
ATOM 4883 O O . PHE A 1 644 ? 5.020 14.132 10.122 1.00 78.44 644 PHE A O 1
ATOM 4890 N N . SER A 1 645 ? 4.547 11.976 10.637 1.00 69.00 645 SER A N 1
ATOM 4891 C CA . SER A 1 645 ? 4.813 12.036 12.073 1.00 69.00 645 SER A CA 1
ATOM 4892 C C . SER A 1 645 ? 6.258 12.421 12.380 1.00 69.00 645 SER A C 1
ATOM 4894 O O . SER A 1 645 ? 7.133 12.404 11.514 1.00 69.00 645 SER A O 1
ATOM 4896 N N . GLU A 1 646 ? 6.553 12.703 13.656 1.00 68.75 646 GLU A N 1
ATOM 4897 C CA . GLU A 1 646 ? 7.944 12.662 14.111 1.00 68.75 646 GLU A CA 1
ATOM 4898 C C . GLU A 1 646 ? 8.511 11.240 13.938 1.00 68.75 646 GLU A C 1
ATOM 4900 O O . GLU A 1 646 ? 7.807 10.246 14.092 1.00 68.75 646 GLU A O 1
ATOM 4905 N N . ALA A 1 647 ? 9.791 11.159 13.593 1.00 70.19 647 ALA A N 1
ATOM 4906 C CA . ALA A 1 647 ? 10.448 9.965 13.112 1.00 70.19 647 ALA A CA 1
ATOM 4907 C C . ALA A 1 647 ? 10.903 9.176 14.327 1.00 70.19 647 ALA A C 1
ATOM 4909 O O . ALA A 1 647 ? 11.757 9.631 15.099 1.00 70.19 647 ALA A O 1
ATOM 4910 N N . VAL A 1 648 ? 10.343 7.988 14.493 1.00 66.56 648 VAL A N 1
ATOM 4911 C CA . VAL A 1 648 ? 10.607 7.130 15.636 1.00 66.56 648 VAL A CA 1
ATOM 4912 C C . VAL A 1 648 ? 11.715 6.156 15.265 1.00 66.56 648 VAL A C 1
ATOM 4914 O O . VAL A 1 648 ? 11.571 5.306 14.390 1.00 66.56 648 VAL A O 1
ATOM 4917 N N . GLY A 1 649 ? 12.863 6.303 15.927 1.00 66.12 649 GLY A N 1
ATOM 4918 C CA . GLY A 1 649 ? 14.024 5.443 15.724 1.00 66.12 649 GLY A CA 1
ATOM 4919 C C . GLY A 1 649 ? 14.126 4.314 16.747 1.00 66.12 649 GLY A C 1
ATOM 4920 O O . GLY A 1 649 ? 13.834 4.500 17.929 1.00 66.12 649 GLY A O 1
ATOM 4921 N N . GLY A 1 650 ? 14.644 3.159 16.327 1.00 60.12 650 GLY A N 1
ATOM 4922 C CA . GLY A 1 650 ? 14.916 2.039 17.228 1.00 60.12 650 GLY A CA 1
ATOM 4923 C C . GLY A 1 650 ? 15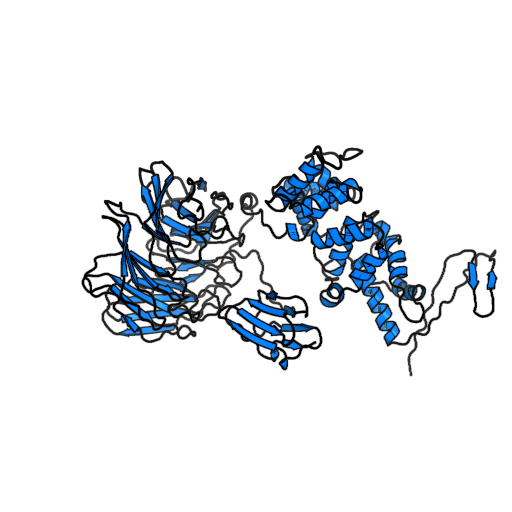.944 1.047 16.684 1.00 60.12 650 GLY A C 1
ATOM 4924 O O . GLY A 1 650 ? 16.043 0.817 15.478 1.00 60.12 650 GLY A O 1
ATOM 4925 N N . SER A 1 651 ? 16.703 0.407 17.581 1.00 62.34 651 SER A N 1
ATOM 4926 C CA . SER A 1 651 ? 17.545 -0.737 17.204 1.00 62.34 651 SER A CA 1
ATOM 4927 C C . SER A 1 651 ? 16.670 -1.959 16.926 1.00 62.34 651 SER A C 1
ATOM 4929 O O . SER A 1 651 ? 15.859 -2.325 17.778 1.00 62.34 651 SER A O 1
ATOM 4931 N N . VAL A 1 652 ? 16.855 -2.595 15.774 1.00 60.53 652 VAL A N 1
ATOM 4932 C CA . VAL A 1 652 ? 16.234 -3.877 15.399 1.00 60.53 652 VAL A CA 1
ATOM 4933 C C . VAL A 1 652 ? 17.032 -5.049 15.965 1.00 60.53 652 VAL A C 1
ATOM 4935 O O . VAL A 1 652 ? 16.476 -5.992 16.515 1.00 60.53 652 VAL A O 1
ATOM 4938 N N . SER A 1 653 ? 18.363 -4.973 15.901 1.00 56.97 653 SER A N 1
ATOM 4939 C CA . SER A 1 653 ? 19.260 -6.029 16.377 1.00 56.97 653 SER A CA 1
ATOM 4940 C C . SER A 1 653 ? 20.581 -5.438 16.857 1.00 56.97 653 SER A C 1
ATOM 4942 O O . SER A 1 653 ? 21.104 -4.522 16.233 1.00 56.97 653 SER A O 1
ATOM 4944 N N . GLN A 1 654 ? 21.136 -5.966 17.956 1.00 55.50 654 GLN A N 1
ATOM 4945 C CA . GLN A 1 654 ? 22.438 -5.552 18.513 1.00 55.50 654 GLN A CA 1
ATOM 4946 C C . GLN A 1 654 ? 23.618 -6.417 18.027 1.00 55.50 654 GLN A C 1
ATOM 4948 O O . GLN A 1 654 ? 24.706 -6.344 18.600 1.00 55.50 654 GLN A O 1
ATOM 4953 N N . ALA A 1 655 ? 23.421 -7.282 17.026 1.00 53.06 655 ALA A N 1
ATOM 4954 C CA . ALA A 1 655 ? 24.505 -8.114 16.505 1.00 53.06 655 ALA A CA 1
ATOM 4955 C C . ALA A 1 655 ? 25.588 -7.267 15.797 1.00 53.06 655 ALA A C 1
ATOM 4957 O O . ALA A 1 655 ? 25.302 -6.207 15.241 1.00 53.06 655 ALA A O 1
ATOM 4958 N N . GLU A 1 656 ? 26.846 -7.726 15.831 1.00 50.78 656 GLU A N 1
ATOM 4959 C CA . GLU A 1 656 ? 27.951 -7.095 15.094 1.00 50.78 656 GLU A CA 1
ATOM 4960 C C . GLU A 1 656 ? 27.756 -7.323 13.583 1.00 50.78 656 GLU A C 1
ATOM 4962 O O . GLU A 1 656 ? 28.175 -8.350 13.054 1.00 50.78 656 GLU A O 1
ATOM 4967 N N . TYR A 1 657 ? 27.132 -6.373 12.880 1.00 54.38 657 TYR A N 1
ATOM 4968 C CA . TYR A 1 657 ? 27.052 -6.383 11.415 1.00 54.38 657 TYR A CA 1
ATOM 4969 C C . TYR A 1 657 ? 28.287 -5.685 10.814 1.00 54.38 657 TYR A C 1
ATOM 4971 O O . TYR A 1 657 ? 28.686 -4.601 11.249 1.00 54.38 657 TYR A O 1
ATOM 4979 N N . ASP A 1 658 ? 28.941 -6.310 9.829 1.00 47.03 658 ASP A N 1
ATOM 4980 C CA . ASP A 1 658 ? 30.096 -5.714 9.143 1.00 47.03 658 ASP A CA 1
ATOM 4981 C C . ASP A 1 658 ? 29.633 -4.517 8.288 1.00 47.03 658 ASP A C 1
ATOM 4983 O O . ASP A 1 658 ? 28.777 -4.654 7.417 1.00 47.03 658 ASP A O 1
ATOM 4987 N N . HIS A 1 659 ? 30.238 -3.345 8.521 1.00 46.16 659 HIS A N 1
ATOM 4988 C CA . HIS A 1 659 ? 29.999 -2.043 7.861 1.00 46.16 659 HIS A CA 1
ATOM 4989 C C . HIS A 1 659 ? 30.130 -2.034 6.324 1.00 46.16 659 HIS A C 1
ATOM 4991 O O . HIS A 1 659 ? 30.051 -0.975 5.703 1.00 46.16 659 HIS A O 1
ATOM 4997 N N . THR A 1 660 ? 30.428 -3.170 5.701 1.00 42.97 660 THR A N 1
ATOM 4998 C CA . THR A 1 660 ? 30.749 -3.290 4.272 1.00 42.97 660 THR A CA 1
ATOM 4999 C C . THR A 1 660 ? 29.683 -4.022 3.455 1.00 42.97 660 THR A C 1
ATOM 5001 O O . THR A 1 660 ? 29.887 -4.275 2.267 1.00 42.97 660 THR A O 1
ATOM 5004 N N . ILE A 1 661 ? 28.555 -4.375 4.069 1.00 48.22 661 ILE A N 1
ATOM 5005 C CA . ILE A 1 661 ? 27.561 -5.268 3.479 1.00 48.22 661 ILE A CA 1
ATOM 5006 C C . ILE A 1 661 ? 26.467 -4.451 2.780 1.00 48.22 661 ILE A C 1
ATOM 5008 O O . ILE A 1 661 ? 25.783 -3.668 3.422 1.00 48.22 661 ILE A O 1
ATOM 5012 N N . TYR A 1 662 ? 26.306 -4.650 1.467 1.00 48.22 662 TYR A N 1
ATOM 5013 C CA . TYR A 1 662 ? 25.097 -4.265 0.733 1.00 48.22 662 TYR A CA 1
ATOM 5014 C C . TYR A 1 662 ? 23.934 -5.126 1.227 1.00 48.22 662 TYR A C 1
ATOM 5016 O O . TYR A 1 662 ? 24.045 -6.354 1.218 1.00 48.22 662 TYR A O 1
ATOM 5024 N N . TYR A 1 663 ? 22.857 -4.485 1.652 1.00 54.59 663 TYR A N 1
ATOM 5025 C CA . TYR A 1 663 ? 21.609 -5.120 2.047 1.00 54.59 663 TYR A CA 1
ATOM 5026 C C . TYR A 1 663 ? 20.536 -4.771 1.020 1.00 54.59 663 TYR A C 1
ATOM 5028 O O . TYR A 1 663 ? 20.589 -3.705 0.412 1.00 54.59 663 TYR A O 1
ATOM 5036 N N . ALA A 1 664 ? 19.634 -5.707 0.751 1.00 52.41 664 ALA A N 1
ATOM 5037 C CA . ALA A 1 664 ? 18.374 -5.393 0.092 1.00 52.41 664 ALA A CA 1
ATOM 5038 C C . ALA A 1 664 ? 17.320 -5.300 1.188 1.00 52.41 664 ALA A C 1
ATOM 5040 O O . ALA A 1 664 ? 17.262 -6.204 2.034 1.00 52.41 664 ALA A O 1
ATOM 5041 N N . THR A 1 665 ? 16.552 -4.217 1.173 1.00 66.81 665 THR A N 1
ATOM 5042 C CA . THR A 1 665 ? 15.375 -4.038 2.014 1.00 66.81 665 THR A CA 1
ATOM 5043 C C . THR A 1 665 ? 14.142 -4.067 1.135 1.00 66.81 665 THR A C 1
ATOM 5045 O O . THR A 1 665 ? 14.128 -3.390 0.111 1.00 66.81 665 THR A O 1
ATOM 5048 N N . HIS A 1 666 ? 13.149 -4.839 1.547 1.00 73.38 666 HIS A N 1
ATOM 5049 C CA . HIS A 1 666 ? 11.809 -4.825 0.969 1.00 73.38 666 HIS A CA 1
ATOM 5050 C C . HIS A 1 666 ? 10.815 -4.564 2.100 1.00 73.38 666 HIS A C 1
ATOM 5052 O O . HIS A 1 666 ? 11.163 -4.744 3.274 1.00 73.38 666 HIS A O 1
ATOM 5058 N N . ALA A 1 667 ? 9.633 -4.105 1.726 1.00 76.19 667 ALA A N 1
ATOM 5059 C CA . ALA A 1 667 ? 8.465 -4.062 2.581 1.00 76.19 667 ALA A CA 1
ATOM 5060 C C . ALA A 1 667 ? 7.393 -4.902 1.890 1.00 76.19 667 ALA A C 1
ATOM 5062 O O . ALA A 1 667 ? 7.234 -4.744 0.680 1.00 76.19 667 ALA A O 1
ATOM 5063 N N . ASP A 1 668 ? 6.819 -5.853 2.614 1.00 71.75 668 ASP A N 1
ATOM 5064 C CA . ASP A 1 668 ? 5.762 -6.740 2.120 1.00 71.75 668 ASP A CA 1
ATOM 5065 C C . ASP A 1 668 ? 5.142 -7.485 3.305 1.00 71.75 668 ASP A C 1
ATOM 5067 O O . ASP A 1 668 ? 5.841 -7.702 4.299 1.00 71.75 668 ASP A O 1
ATOM 5071 N N . ASP A 1 669 ? 3.898 -7.937 3.202 1.00 65.50 669 ASP A N 1
ATOM 5072 C CA . ASP A 1 669 ? 3.253 -8.741 4.242 1.00 65.50 669 ASP A CA 1
ATOM 5073 C C . ASP A 1 669 ? 3.768 -10.194 4.199 1.00 65.50 669 ASP A C 1
ATOM 5075 O O . ASP A 1 669 ? 3.295 -11.053 3.450 1.00 65.50 669 ASP A O 1
ATOM 5079 N N . VAL A 1 670 ? 4.789 -10.500 5.007 1.00 66.00 670 VAL A N 1
ATOM 5080 C CA . VAL A 1 670 ? 5.381 -11.852 5.037 1.00 66.00 670 VAL A CA 1
ATOM 5081 C C . VAL A 1 670 ? 4.640 -12.819 5.956 1.00 66.00 670 VAL A C 1
ATOM 5083 O O . VAL A 1 670 ? 5.000 -14.003 6.020 1.00 66.00 670 VAL A O 1
ATOM 5086 N N . ASN A 1 671 ? 3.704 -12.311 6.756 1.00 59.84 671 ASN A N 1
ATOM 5087 C CA . ASN A 1 671 ? 3.086 -13.061 7.841 1.00 59.84 671 ASN A CA 1
ATOM 5088 C C . ASN A 1 671 ? 1.554 -13.179 7.701 1.00 59.84 671 ASN A C 1
ATOM 5090 O O . ASN A 1 671 ? 0.937 -13.963 8.422 1.00 59.84 671 ASN A O 1
ATOM 5094 N N . GLY A 1 672 ? 0.978 -12.510 6.703 1.00 57.75 672 GLY A N 1
ATOM 5095 C CA . GLY A 1 672 ? -0.436 -12.547 6.359 1.00 57.75 672 GLY A CA 1
ATOM 5096 C C . GLY A 1 672 ? -1.315 -11.709 7.290 1.00 57.75 672 GLY A C 1
ATOM 5097 O O . GLY A 1 672 ? -2.523 -11.945 7.326 1.00 57.75 672 GLY A O 1
ATOM 5098 N N . ASP A 1 673 ? -0.748 -10.785 8.077 1.00 57.59 673 ASP A N 1
ATOM 5099 C CA . ASP A 1 673 ? -1.503 -9.932 9.010 1.00 57.59 673 ASP A CA 1
ATOM 5100 C C . ASP A 1 673 ? -1.996 -8.620 8.382 1.00 57.59 673 ASP A C 1
ATOM 5102 O O . ASP A 1 673 ? -2.619 -7.808 9.069 1.00 57.59 673 ASP A O 1
ATOM 5106 N N . SER A 1 674 ? -1.800 -8.450 7.069 1.00 61.34 674 SER A N 1
ATOM 5107 C CA . SER A 1 674 ? -2.129 -7.246 6.297 1.00 61.34 674 SER A CA 1
ATOM 5108 C C . SER A 1 674 ? -1.372 -5.994 6.751 1.00 61.34 674 SER A C 1
ATOM 5110 O O . SER A 1 674 ? -1.812 -4.881 6.465 1.00 61.34 674 SER A O 1
ATOM 5112 N N . ILE A 1 675 ? -0.255 -6.171 7.461 1.00 66.12 675 ILE A N 1
ATOM 5113 C CA . ILE A 1 675 ? 0.682 -5.112 7.826 1.00 66.12 675 ILE A CA 1
ATOM 5114 C C . ILE A 1 675 ? 1.982 -5.379 7.076 1.00 66.12 675 ILE A C 1
ATOM 5116 O O . ILE A 1 675 ? 2.538 -6.476 7.141 1.00 66.12 675 ILE A O 1
ATOM 5120 N N . ASP A 1 676 ? 2.514 -4.363 6.397 1.00 72.44 676 ASP A N 1
ATOM 5121 C CA . ASP A 1 676 ? 3.774 -4.541 5.691 1.00 72.44 676 ASP A CA 1
ATOM 5122 C C . ASP A 1 676 ? 4.913 -4.809 6.680 1.00 72.44 676 ASP A C 1
ATOM 5124 O O . ASP A 1 676 ? 5.157 -4.078 7.648 1.00 72.44 676 ASP A O 1
ATOM 5128 N N . ASP A 1 677 ? 5.672 -5.864 6.408 1.00 69.25 677 ASP A N 1
ATOM 5129 C CA . ASP A 1 677 ? 6.816 -6.256 7.202 1.00 69.25 677 ASP A CA 1
ATOM 5130 C C . ASP A 1 677 ? 8.117 -5.780 6.587 1.00 69.25 677 ASP A C 1
ATOM 5132 O O . ASP A 1 677 ? 8.337 -5.758 5.377 1.00 69.25 677 ASP A O 1
ATOM 5136 N N . LEU A 1 678 ? 9.079 -5.489 7.456 1.00 74.31 678 LEU A N 1
ATOM 5137 C CA . LEU A 1 678 ? 10.403 -5.130 7.004 1.00 74.31 678 LEU A CA 1
ATOM 5138 C C . LEU A 1 678 ? 11.278 -6.363 6.737 1.00 74.31 678 LEU A C 1
ATOM 5140 O O . LEU A 1 678 ? 11.758 -7.071 7.633 1.00 74.31 678 LEU A O 1
ATOM 5144 N N . ILE A 1 679 ? 11.668 -6.509 5.481 1.00 70.88 679 ILE A N 1
ATOM 5145 C CA . ILE A 1 679 ? 12.517 -7.599 5.022 1.00 70.88 679 ILE A CA 1
ATOM 5146 C C . ILE A 1 679 ? 13.940 -7.091 4.821 1.00 70.88 679 ILE A C 1
ATOM 5148 O O . ILE A 1 679 ? 14.166 -6.068 4.180 1.00 70.88 679 ILE A O 1
ATOM 5152 N N . TRP A 1 680 ? 14.939 -7.812 5.339 1.00 68.81 680 TRP A N 1
ATOM 5153 C CA . TRP A 1 680 ? 16.349 -7.440 5.198 1.00 68.81 680 TRP A CA 1
ATOM 5154 C C . TRP A 1 680 ? 17.214 -8.633 4.782 1.00 68.81 680 TRP A C 1
ATOM 5156 O O . TRP A 1 680 ? 17.082 -9.741 5.284 1.00 68.81 680 TRP A O 1
ATOM 5166 N N . SER A 1 681 ? 18.234 -8.416 3.950 1.00 61.88 681 SER A N 1
ATOM 5167 C CA . SER A 1 681 ? 19.260 -9.438 3.663 1.00 61.88 681 SER A CA 1
ATOM 5168 C C . SER A 1 681 ? 20.696 -8.997 3.954 1.00 61.88 681 SER A C 1
ATOM 5170 O O . SER A 1 681 ? 21.076 -7.852 3.724 1.00 61.88 681 SER A O 1
ATOM 5172 N N . THR A 1 682 ? 21.547 -9.923 4.420 1.00 56.31 682 THR A N 1
ATOM 5173 C CA . THR A 1 682 ? 23.003 -9.697 4.504 1.00 56.31 682 THR A CA 1
ATOM 5174 C C . THR A 1 682 ? 23.763 -10.598 3.531 1.00 56.31 682 THR A C 1
ATOM 5176 O O . THR A 1 682 ? 23.316 -11.676 3.150 1.00 56.31 682 THR A O 1
ATOM 5179 N N . ASN A 1 683 ? 24.963 -10.174 3.131 1.00 51.56 683 ASN A N 1
ATOM 5180 C CA . ASN A 1 683 ? 25.800 -10.932 2.193 1.00 51.56 683 ASN A CA 1
ATOM 5181 C C . ASN A 1 683 ? 26.471 -12.174 2.802 1.00 51.56 683 ASN A C 1
ATOM 5183 O O . ASN A 1 683 ? 27.003 -12.990 2.051 1.00 51.56 683 ASN A O 1
ATOM 5187 N N . VAL A 1 684 ? 26.516 -12.294 4.133 1.00 47.53 684 VAL A N 1
ATOM 5188 C CA . VAL A 1 684 ? 27.314 -13.321 4.827 1.00 47.53 684 VAL A CA 1
ATOM 5189 C C . VAL A 1 684 ? 26.436 -14.415 5.438 1.00 47.53 684 VAL A C 1
ATOM 5191 O O . VAL A 1 684 ? 26.882 -15.559 5.481 1.00 47.53 684 VAL A O 1
ATOM 5194 N N . ASP A 1 685 ? 25.197 -14.088 5.829 1.00 47.00 685 ASP A N 1
ATOM 5195 C CA . ASP A 1 685 ? 24.354 -14.962 6.658 1.00 47.00 685 ASP A CA 1
ATOM 5196 C C . ASP A 1 685 ? 22.943 -15.247 6.089 1.00 47.00 685 ASP A C 1
ATOM 5198 O O . ASP A 1 685 ? 22.147 -15.908 6.753 1.00 47.00 685 ASP A O 1
ATOM 5202 N N . GLY A 1 686 ? 22.649 -14.836 4.846 1.00 49.47 686 GLY A N 1
ATOM 5203 C CA . GLY A 1 686 ? 21.360 -15.088 4.179 1.00 49.47 686 GLY A CA 1
ATOM 5204 C C . GLY A 1 686 ? 20.340 -13.945 4.317 1.00 49.47 686 GLY A C 1
ATOM 5205 O O . GLY A 1 686 ? 20.692 -12.822 4.698 1.00 49.47 686 GLY A O 1
ATOM 5206 N N . LEU A 1 687 ? 19.083 -14.217 3.938 1.00 49.72 687 LEU A N 1
ATOM 5207 C CA . LEU A 1 687 ? 17.932 -13.334 4.182 1.00 49.72 687 LEU A CA 1
ATOM 5208 C C . LEU A 1 687 ? 17.553 -13.451 5.663 1.00 49.72 687 LEU A C 1
ATOM 5210 O O . LEU A 1 687 ? 17.496 -14.552 6.208 1.00 49.72 687 LEU A O 1
ATOM 5214 N N . HIS A 1 688 ? 17.342 -12.311 6.305 1.00 50.91 688 HIS A N 1
ATOM 5215 C CA . HIS A 1 688 ? 16.874 -12.191 7.676 1.00 50.91 688 HIS A CA 1
ATOM 5216 C C . HIS A 1 688 ? 15.605 -11.350 7.667 1.00 50.91 688 HIS A C 1
ATOM 5218 O O . HIS A 1 688 ? 15.664 -10.125 7.570 1.00 50.91 688 HIS A O 1
ATOM 5224 N N . VAL A 1 689 ? 14.465 -12.009 7.785 1.00 47.44 689 VAL A N 1
ATOM 5225 C CA . VAL A 1 689 ? 13.187 -11.311 7.866 1.00 47.44 689 VAL A CA 1
ATOM 5226 C C . VAL A 1 689 ? 12.945 -10.887 9.306 1.00 47.44 689 VAL A C 1
ATOM 5228 O O . VAL A 1 689 ? 13.170 -11.659 10.244 1.00 47.44 689 VAL A O 1
ATOM 5231 N N . TYR A 1 690 ? 12.604 -9.616 9.480 1.00 48.72 690 TYR A N 1
ATOM 5232 C CA . TYR A 1 690 ? 12.198 -9.054 10.755 1.00 48.72 690 TYR A CA 1
ATOM 5233 C C . TYR A 1 690 ? 10.763 -8.581 10.582 1.00 48.72 690 TYR A C 1
ATOM 5235 O O . TYR A 1 690 ? 10.542 -7.432 10.222 1.00 48.72 690 TYR A O 1
ATOM 5243 N N . SER A 1 691 ? 9.817 -9.474 10.858 1.00 40.47 691 SER A N 1
ATOM 5244 C CA . SER A 1 691 ? 8.407 -9.116 10.905 1.00 40.47 691 SER A CA 1
ATOM 5245 C C . SER A 1 691 ? 8.169 -8.146 12.063 1.00 40.47 691 SER A C 1
ATOM 5247 O O . SER A 1 691 ? 8.438 -8.475 13.226 1.00 40.47 691 SER A O 1
ATOM 5249 N N . THR A 1 692 ? 7.771 -6.919 11.755 1.00 40.09 692 THR A N 1
ATOM 5250 C CA . THR A 1 692 ? 7.311 -5.918 12.724 1.00 40.09 692 THR A CA 1
ATOM 5251 C C . THR A 1 692 ? 6.434 -4.965 11.917 1.00 40.09 692 THR A C 1
ATOM 5253 O O . THR A 1 692 ? 6.996 -4.242 11.098 1.00 40.09 692 THR A O 1
ATOM 5256 N N . ILE A 1 693 ? 5.118 -4.913 12.127 1.00 37.34 693 ILE A N 1
ATOM 5257 C CA . ILE A 1 693 ? 4.488 -4.444 13.368 1.00 37.34 693 ILE A CA 1
ATOM 5258 C C . ILE A 1 693 ? 3.233 -5.271 13.716 1.00 37.34 693 ILE A C 1
ATOM 5260 O O . ILE A 1 693 ? 2.121 -4.844 13.462 1.00 37.34 693 ILE A O 1
ATOM 5264 N N . THR A 1 694 ? 3.357 -6.366 14.471 1.00 32.66 694 THR A N 1
ATOM 5265 C CA . THR A 1 694 ? 2.180 -6.840 15.216 1.00 32.66 694 THR A CA 1
ATOM 5266 C C . THR A 1 694 ? 1.868 -5.806 16.309 1.00 32.66 694 THR A C 1
ATOM 5268 O O . THR A 1 694 ? 2.580 -5.734 17.323 1.00 32.66 694 THR A O 1
ATOM 5271 N N . GLN A 1 695 ? 0.771 -5.054 16.187 1.00 33.03 695 GLN A N 1
ATOM 5272 C CA . GLN A 1 695 ? -0.098 -4.972 17.362 1.00 33.03 695 GLN A CA 1
ATOM 5273 C C . GLN A 1 695 ? -0.413 -6.433 17.707 1.00 33.03 695 GLN A C 1
ATOM 5275 O O . GLN A 1 695 ? -0.635 -7.219 16.799 1.00 33.03 695 GLN A O 1
ATOM 5280 N N . GLU A 1 696 ? -0.295 -6.864 18.961 1.00 26.05 696 GLU A N 1
ATOM 5281 C CA . GLU A 1 696 ? -0.542 -8.267 19.329 1.00 26.05 696 GLU A CA 1
ATOM 5282 C C . GLU A 1 696 ? -1.926 -8.750 18.820 1.00 26.05 696 GLU A C 1
ATOM 5284 O O . GLU A 1 696 ? -2.917 -8.586 19.524 1.00 26.05 696 GLU A O 1
ATOM 5289 N N . ILE A 1 697 ? -2.014 -9.344 17.622 1.00 31.25 697 ILE A N 1
ATOM 5290 C CA . ILE A 1 697 ? -3.237 -9.930 17.057 1.00 31.25 697 ILE A CA 1
ATOM 5291 C C . ILE A 1 697 ? -2.871 -11.257 16.373 1.00 31.25 697 ILE A C 1
ATOM 5293 O O . ILE A 1 697 ? -2.897 -11.393 15.163 1.00 31.25 697 ILE A O 1
ATOM 5297 N N . TYR A 1 698 ? -2.520 -12.273 17.163 1.00 32.44 698 TYR A N 1
ATOM 5298 C CA . TYR A 1 698 ? -2.667 -13.663 16.720 1.00 32.44 698 TYR A CA 1
ATOM 5299 C C . TYR A 1 698 ? -3.891 -14.246 17.430 1.00 32.44 698 TYR A C 1
ATOM 5301 O O . TYR A 1 698 ? -3.825 -14.498 18.638 1.00 32.44 698 TYR A O 1
ATOM 5309 N N . ASN A 1 699 ? -4.985 -14.492 16.702 1.00 32.84 699 ASN A N 1
ATOM 5310 C CA . ASN A 1 699 ? -5.962 -15.501 17.113 1.00 32.84 699 ASN A CA 1
ATOM 5311 C C . ASN A 1 699 ? -5.596 -16.833 16.433 1.00 32.84 699 ASN A C 1
ATOM 5313 O O . ASN A 1 699 ? -5.103 -16.854 15.317 1.00 32.84 699 ASN A O 1
ATOM 5317 N N . THR A 1 700 ? -5.754 -17.948 17.140 1.00 34.84 700 THR A N 1
ATOM 5318 C CA . THR A 1 700 ? -5.383 -19.305 16.677 1.00 34.84 700 THR A CA 1
ATOM 5319 C C . THR A 1 700 ? -6.579 -20.259 16.773 1.00 34.84 700 THR A C 1
ATOM 5321 O O . THR A 1 700 ? -6.413 -21.463 16.991 1.00 34.84 700 THR A O 1
ATOM 5324 N N . GLU A 1 701 ? -7.796 -19.717 16.707 1.00 42.31 701 GLU A N 1
ATOM 5325 C CA . GLU A 1 701 ? -9.054 -20.451 16.869 1.00 42.31 701 GLU A CA 1
ATOM 5326 C C . GLU A 1 701 ? -9.726 -20.693 15.508 1.00 42.31 701 GLU A C 1
ATOM 5328 O O . GLU A 1 701 ? -9.471 -19.964 14.567 1.00 42.31 701 GLU A O 1
ATOM 5333 N N . ALA A 1 702 ? -10.512 -21.772 15.398 1.00 48.06 702 ALA A N 1
ATOM 5334 C CA . ALA A 1 702 ? -11.205 -22.150 14.164 1.00 48.06 702 ALA A CA 1
ATOM 5335 C C . ALA A 1 702 ? -12.531 -21.393 14.034 1.00 48.06 702 ALA A C 1
ATOM 5337 O O . ALA A 1 702 ? -13.357 -21.463 14.955 1.00 48.06 702 ALA A O 1
ATOM 5338 N N . ASP A 1 703 ? -12.762 -20.780 12.877 1.00 53.88 703 ASP A N 1
ATOM 5339 C CA . ASP A 1 703 ? -13.879 -19.880 12.631 1.00 53.88 703 ASP A CA 1
ATOM 5340 C C . ASP A 1 703 ? -14.960 -20.511 11.735 1.00 53.88 703 ASP A C 1
ATOM 5342 O O . ASP A 1 703 ? -14.791 -21.531 11.060 1.00 53.88 703 ASP A O 1
ATOM 5346 N N . THR A 1 704 ? -16.179 -19.970 11.799 1.00 57.97 704 THR A N 1
ATOM 5347 C CA . THR A 1 704 ? -17.310 -20.450 10.990 1.00 57.97 704 THR A CA 1
ATOM 5348 C C . THR A 1 704 ? -17.997 -19.282 10.297 1.00 57.97 704 THR A C 1
ATOM 5350 O O . THR A 1 704 ? -18.703 -18.495 10.925 1.00 57.97 704 THR A O 1
ATOM 5353 N N . PHE A 1 705 ? -17.837 -19.212 8.978 1.00 56.28 705 PHE A N 1
ATOM 5354 C CA . PHE A 1 705 ? -18.356 -18.156 8.115 1.00 56.28 705 PHE A CA 1
ATOM 5355 C C . PHE A 1 705 ? -19.752 -18.509 7.633 1.00 56.28 705 PHE A C 1
ATOM 5357 O O . PHE A 1 705 ? -19.957 -19.537 6.986 1.00 56.28 705 PHE A O 1
ATOM 5364 N N . VAL A 1 706 ? -20.746 -17.677 7.940 1.00 60.16 706 VAL A N 1
ATOM 5365 C CA . VAL A 1 706 ? -22.146 -18.046 7.696 1.00 60.16 706 VAL A CA 1
ATOM 5366 C C . VAL A 1 706 ? -22.787 -17.162 6.651 1.00 60.16 706 VAL A C 1
ATOM 5368 O O . VAL A 1 706 ? -22.900 -15.950 6.811 1.00 60.16 706 VAL A O 1
ATOM 5371 N N . PHE A 1 707 ? -23.299 -17.803 5.603 1.00 61.50 707 PHE A N 1
ATOM 5372 C CA . PHE A 1 707 ? -24.013 -17.146 4.524 1.00 61.50 707 PHE A CA 1
ATOM 5373 C C . PHE A 1 707 ? -25.511 -17.454 4.575 1.00 61.50 707 PHE A C 1
ATOM 5375 O O . PHE A 1 707 ? -25.960 -18.599 4.460 1.00 61.50 707 PHE A O 1
ATOM 5382 N N . ASN A 1 708 ? -26.305 -16.393 4.708 1.00 58.34 708 ASN A N 1
ATOM 5383 C CA . ASN A 1 708 ? -27.760 -16.465 4.738 1.00 58.34 708 ASN A CA 1
ATOM 5384 C C . ASN A 1 708 ? -28.345 -16.050 3.377 1.00 58.34 708 ASN A C 1
ATOM 5386 O O . ASN A 1 708 ? -28.007 -14.995 2.845 1.00 58.34 708 ASN A O 1
ATOM 5390 N N . GLY A 1 709 ? -29.262 -16.845 2.816 1.00 56.69 709 GLY A N 1
ATOM 5391 C CA . GLY A 1 709 ? -29.926 -16.506 1.549 1.00 56.69 709 GLY A CA 1
ATOM 5392 C C . GLY A 1 709 ? -30.723 -15.190 1.616 1.00 56.69 709 GLY A C 1
ATOM 5393 O O . GLY A 1 709 ? -31.352 -14.881 2.630 1.00 56.69 709 GLY A O 1
ATOM 5394 N N . GLY A 1 710 ? -30.739 -14.425 0.519 1.00 55.31 710 GLY A N 1
ATOM 5395 C CA . GLY A 1 710 ? -31.383 -13.109 0.405 1.00 55.31 710 GLY A CA 1
ATOM 5396 C C . GLY A 1 710 ? -30.492 -11.903 0.735 1.00 55.31 710 GLY A C 1
ATOM 5397 O O . GLY A 1 710 ? -31.005 -10.783 0.776 1.00 55.31 710 GLY A O 1
ATOM 5398 N N . GLN A 1 711 ? -29.196 -12.125 0.971 1.00 49.09 711 GLN A N 1
ATOM 5399 C CA . GLN A 1 711 ? -28.194 -11.101 1.295 1.00 49.09 711 GLN A CA 1
ATOM 5400 C C . GLN A 1 711 ? -27.521 -10.470 0.058 1.00 49.09 711 GLN A C 1
ATOM 5402 O O . GLN A 1 711 ? -26.797 -9.489 0.199 1.00 49.09 711 GLN A O 1
ATOM 5407 N N . GLY A 1 712 ? -27.774 -10.968 -1.158 1.00 62.50 712 GLY A N 1
ATOM 5408 C CA . GLY A 1 712 ? -27.101 -10.474 -2.361 1.00 62.50 712 GLY A CA 1
ATOM 5409 C C . GLY A 1 712 ? -25.643 -10.936 -2.456 1.00 62.50 712 GLY A C 1
ATOM 5410 O O . GLY A 1 712 ? -25.358 -12.109 -2.225 1.00 62.50 712 GLY A O 1
ATOM 5411 N N . GLU A 1 713 ? -24.746 -10.036 -2.863 1.00 64.81 713 GLU A N 1
ATOM 5412 C CA . GLU A 1 713 ? -23.299 -10.286 -2.947 1.00 64.81 713 GLU A CA 1
ATOM 5413 C C . GLU A 1 713 ? -22.626 -9.980 -1.602 1.00 64.81 713 GLU A C 1
ATOM 5415 O O . GLU A 1 713 ? -22.792 -8.879 -1.079 1.00 64.81 713 GLU A O 1
ATOM 5420 N N . GLN A 1 714 ? -21.865 -10.931 -1.054 1.00 56.94 714 GLN A N 1
ATOM 5421 C CA . GLN A 1 714 ? -21.052 -10.735 0.155 1.00 56.94 714 GLN A CA 1
ATOM 5422 C C . GLN A 1 714 ? -19.615 -11.211 -0.044 1.00 56.94 714 GLN A C 1
ATOM 5424 O O . GLN A 1 714 ? -19.372 -12.073 -0.893 1.00 56.94 714 GLN A O 1
ATOM 5429 N N . SER A 1 715 ? -18.705 -10.678 0.776 1.00 59.97 715 SER A N 1
ATOM 5430 C CA . SER A 1 715 ? -17.291 -11.049 0.804 1.00 59.97 715 SER A CA 1
ATOM 5431 C C . SER A 1 715 ? -16.825 -11.352 2.229 1.00 59.97 715 SER A C 1
ATOM 5433 O O . SER A 1 715 ? -17.163 -10.596 3.139 1.00 59.97 715 SER A O 1
ATOM 5435 N N . PHE A 1 716 ? -16.045 -12.417 2.411 1.00 54.28 716 PHE A N 1
ATOM 5436 C CA . PHE A 1 716 ? -15.375 -12.752 3.675 1.00 54.28 716 PHE A CA 1
ATOM 5437 C C . PHE A 1 716 ? -13.852 -12.767 3.498 1.00 54.28 716 PHE A C 1
ATOM 5439 O O . PHE A 1 716 ? -13.374 -13.162 2.434 1.00 54.28 716 PHE A O 1
ATOM 5446 N N . PHE A 1 717 ? -13.135 -12.346 4.543 1.00 54.06 717 PHE A N 1
ATOM 5447 C CA . PHE A 1 717 ? -11.671 -12.304 4.650 1.00 54.06 717 PHE A CA 1
ATOM 5448 C C . PHE A 1 717 ? -11.222 -13.179 5.828 1.00 54.06 717 PHE A C 1
ATOM 5450 O O . PHE A 1 717 ? -12.020 -13.387 6.743 1.00 54.06 717 PHE A O 1
ATOM 5457 N N . GLY A 1 718 ? -9.972 -13.656 5.804 1.00 53.66 718 GLY A N 1
ATOM 5458 C CA . GLY A 1 718 ? -9.393 -14.470 6.884 1.00 53.66 718 GLY A CA 1
ATOM 5459 C C . GLY A 1 718 ? -9.997 -15.871 6.989 1.00 53.66 718 GLY A C 1
ATOM 5460 O O . GLY A 1 718 ? -10.323 -16.300 8.080 1.00 53.66 718 GLY A O 1
ATOM 5461 N N . TYR A 1 719 ? -10.270 -16.524 5.851 1.00 64.19 719 TYR A N 1
ATOM 5462 C CA . TYR A 1 719 ? -10.717 -17.921 5.823 1.00 64.19 719 TYR A CA 1
ATOM 5463 C C . TYR A 1 719 ? -9.508 -18.857 5.697 1.00 64.19 719 TYR A C 1
ATOM 5465 O O . TYR A 1 719 ? -8.820 -18.840 4.672 1.00 64.19 719 TYR A O 1
ATOM 5473 N N . GLU A 1 720 ? -9.312 -19.738 6.673 1.00 67.75 720 GLU A N 1
ATOM 5474 C CA . GLU A 1 720 ? -8.261 -20.749 6.702 1.00 67.75 720 GLU A CA 1
ATOM 5475 C C . GLU A 1 720 ? -8.747 -22.125 6.201 1.00 67.75 720 GLU A C 1
ATOM 5477 O O . GLU A 1 720 ? -9.520 -22.840 6.852 1.00 67.75 720 GLU A O 1
ATOM 5482 N N . ASP A 1 721 ? -8.230 -22.547 5.040 1.00 65.75 721 ASP A N 1
ATOM 5483 C CA . ASP A 1 721 ? -8.568 -23.825 4.399 1.00 65.75 721 ASP A CA 1
ATOM 5484 C C . ASP A 1 721 ? -8.258 -25.037 5.306 1.00 65.75 721 ASP A C 1
ATOM 5486 O O . ASP A 1 721 ? -7.143 -25.226 5.803 1.00 65.75 721 ASP A O 1
ATOM 5490 N N . GLY A 1 722 ? -9.264 -25.885 5.537 1.00 59.56 722 GLY A N 1
ATOM 5491 C CA . GLY A 1 722 ? -9.180 -27.052 6.416 1.00 59.56 722 GLY A CA 1
ATOM 5492 C C . GLY A 1 722 ? -9.192 -26.767 7.928 1.00 59.56 722 GLY A C 1
ATOM 5493 O O . GLY A 1 722 ? -9.131 -27.732 8.704 1.00 59.56 722 GLY A O 1
ATOM 5494 N N . LEU A 1 723 ? -9.279 -25.499 8.355 1.00 65.31 723 LEU A N 1
ATOM 5495 C CA . LEU A 1 723 ? -9.511 -25.100 9.751 1.00 65.31 723 LEU A CA 1
ATOM 5496 C C . LEU A 1 723 ? -10.924 -24.530 9.935 1.00 65.31 723 LEU A C 1
ATOM 5498 O O . LEU A 1 723 ? -11.621 -24.938 10.871 1.00 65.31 723 LEU A O 1
ATOM 5502 N N . ASP A 1 724 ? -11.351 -23.682 9.004 1.00 67.69 724 ASP A N 1
ATOM 5503 C CA . ASP A 1 724 ? -12.618 -22.967 9.072 1.00 67.69 724 ASP A CA 1
ATOM 5504 C C . ASP A 1 724 ? -13.753 -23.700 8.365 1.00 67.69 724 ASP A C 1
ATOM 5506 O O . ASP A 1 724 ? -13.577 -24.719 7.697 1.00 67.69 724 ASP A O 1
ATOM 5510 N N . THR A 1 725 ? -14.982 -23.228 8.566 1.00 75.62 725 THR A N 1
ATOM 5511 C CA . THR A 1 725 ? -16.177 -23.861 7.995 1.00 75.62 725 THR A CA 1
ATOM 5512 C C . THR A 1 725 ? -17.135 -22.830 7.412 1.00 75.62 725 THR A C 1
ATOM 5514 O O . THR A 1 725 ? -17.464 -21.844 8.064 1.00 75.62 725 THR A O 1
ATOM 5517 N N . ILE A 1 726 ? -17.668 -23.085 6.215 1.00 79.44 726 ILE A N 1
ATOM 5518 C CA . ILE A 1 726 ? -18.674 -22.224 5.578 1.00 79.44 726 ILE A CA 1
ATOM 5519 C C . ILE A 1 726 ? -20.059 -22.825 5.785 1.00 79.44 726 ILE A C 1
ATOM 5521 O O . ILE A 1 726 ? -20.380 -23.893 5.260 1.00 79.44 726 ILE A O 1
ATOM 5525 N N . ALA A 1 727 ? -20.921 -22.140 6.525 1.00 69.50 727 ALA A N 1
ATOM 5526 C CA . ALA A 1 727 ? -22.273 -22.610 6.783 1.00 69.50 727 ALA A CA 1
ATOM 5527 C C . ALA A 1 727 ? -23.313 -21.871 5.931 1.00 69.50 727 ALA A C 1
ATOM 5529 O O . ALA A 1 727 ? -23.357 -20.642 5.904 1.00 69.50 727 ALA A O 1
ATOM 5530 N N . PHE A 1 728 ? -24.202 -22.619 5.275 1.00 73.88 728 PHE A N 1
ATOM 5531 C CA . PHE A 1 728 ? -25.374 -22.059 4.594 1.00 73.88 728 PHE A CA 1
ATOM 5532 C C . PHE A 1 728 ? -26.625 -22.284 5.436 1.00 73.88 728 PHE A C 1
ATOM 5534 O O . PHE A 1 728 ? -26.848 -23.391 5.929 1.00 73.88 728 PHE A O 1
ATOM 5541 N N . SER A 1 729 ? -27.472 -21.260 5.552 1.00 57.94 729 SER A N 1
ATOM 5542 C CA . SER A 1 729 ? -28.777 -21.404 6.200 1.00 57.94 729 SER A CA 1
ATOM 5543 C C . SER A 1 729 ? -29.915 -21.655 5.202 1.00 57.94 729 SER A C 1
ATOM 5545 O O . SER A 1 729 ? -29.972 -21.079 4.111 1.00 57.94 729 SER A O 1
ATOM 5547 N N . GLY A 1 730 ? -30.872 -22.499 5.603 1.00 62.84 730 GLY A N 1
ATOM 5548 C CA . GLY A 1 730 ? -32.087 -22.788 4.834 1.00 62.84 730 GLY A CA 1
ATOM 5549 C C . GLY A 1 730 ? -31.975 -24.023 3.933 1.00 62.84 730 GLY A C 1
ATOM 5550 O O . GLY A 1 730 ? -31.096 -24.856 4.102 1.00 62.84 730 GLY A O 1
ATOM 5551 N N . ASP A 1 731 ? -32.889 -24.172 2.966 1.00 69.06 731 ASP A N 1
ATOM 5552 C CA . ASP A 1 731 ? -32.958 -25.346 2.071 1.00 69.06 731 ASP A CA 1
ATOM 5553 C C . ASP A 1 731 ? -31.866 -25.324 0.961 1.00 69.06 731 ASP A C 1
ATOM 5555 O O . ASP A 1 731 ? -32.170 -25.586 -0.204 1.00 69.06 731 ASP A O 1
ATOM 5559 N N . VAL A 1 732 ? -30.615 -24.970 1.282 1.00 74.12 732 VAL A N 1
ATOM 5560 C CA . VAL A 1 732 ? -29.476 -24.984 0.342 1.00 74.12 732 VAL A CA 1
ATOM 5561 C C . VAL A 1 732 ? -28.712 -26.293 0.507 1.00 74.12 732 VAL A C 1
ATOM 5563 O O . VAL A 1 732 ? -28.393 -26.704 1.619 1.00 74.12 732 VAL A O 1
ATOM 5566 N N . THR A 1 733 ? -28.414 -26.971 -0.598 1.00 81.81 733 THR A N 1
ATOM 5567 C CA . THR A 1 733 ? -27.583 -28.180 -0.600 1.00 81.81 733 THR A CA 1
ATOM 5568 C C . THR A 1 733 ? -26.347 -27.988 -1.466 1.00 81.81 733 THR A C 1
ATOM 5570 O O . THR A 1 733 ? -26.335 -27.142 -2.357 1.00 81.81 733 THR A O 1
ATOM 5573 N N . TRP A 1 734 ? -25.326 -28.830 -1.282 1.00 82.69 734 TRP A N 1
ATOM 5574 C CA . TRP A 1 734 ? -24.127 -28.835 -2.133 1.00 82.69 734 TRP A CA 1
ATOM 5575 C C . TRP A 1 734 ? -24.446 -28.854 -3.637 1.00 82.69 734 TRP A C 1
ATOM 5577 O O . TRP A 1 734 ? -23.772 -28.212 -4.435 1.00 82.69 734 TRP A O 1
ATOM 5587 N N . GLY A 1 735 ? -25.521 -29.545 -4.038 1.00 81.12 735 GLY A N 1
ATOM 5588 C CA . GLY A 1 735 ? -25.953 -29.620 -5.437 1.00 81.12 735 GLY A CA 1
ATOM 5589 C C . GLY A 1 735 ? -26.575 -28.336 -5.998 1.00 81.12 735 GLY A C 1
ATOM 5590 O O . GLY A 1 735 ? -26.765 -28.254 -7.213 1.00 81.12 735 GLY A O 1
ATOM 5591 N N . ASP A 1 736 ? -26.896 -27.369 -5.140 1.00 82.69 736 ASP A N 1
ATOM 5592 C CA . ASP A 1 736 ? -27.414 -26.056 -5.519 1.00 82.69 736 ASP A CA 1
ATOM 5593 C C . ASP A 1 736 ? -26.285 -25.032 -5.702 1.00 82.69 736 ASP A C 1
ATOM 5595 O O . ASP A 1 736 ? -26.512 -23.990 -6.308 1.00 82.69 736 ASP A O 1
ATOM 5599 N N . LEU A 1 737 ? -25.067 -25.323 -5.235 1.00 87.06 737 LEU A N 1
ATOM 5600 C CA . LEU A 1 737 ? -23.936 -24.404 -5.317 1.00 87.06 737 LEU A CA 1
ATOM 5601 C C . LEU A 1 737 ? -23.194 -24.539 -6.647 1.00 87.06 737 LEU A C 1
ATOM 5603 O O . LEU A 1 737 ? -22.921 -25.637 -7.137 1.00 87.06 737 LEU A O 1
ATOM 5607 N N . THR A 1 738 ? -22.827 -23.399 -7.225 1.00 89.25 738 THR A N 1
ATOM 5608 C CA . THR A 1 738 ? -21.868 -23.332 -8.329 1.00 89.25 738 THR A CA 1
ATOM 5609 C C . THR A 1 738 ? -20.650 -22.562 -7.851 1.00 89.25 738 THR A C 1
ATOM 5611 O O . THR A 1 738 ? -20.736 -21.360 -7.619 1.00 89.25 738 THR A O 1
ATOM 5614 N N . LEU A 1 739 ? -19.522 -23.256 -7.696 1.00 88.69 739 LEU A N 1
ATOM 5615 C CA . LEU A 1 739 ? -18.259 -22.614 -7.355 1.00 88.69 739 LEU A CA 1
ATOM 5616 C C . LEU A 1 739 ? -17.560 -22.138 -8.627 1.00 88.69 739 LEU A C 1
ATOM 5618 O O . LEU A 1 739 ? -17.349 -22.909 -9.570 1.00 88.69 739 LEU A O 1
ATOM 5622 N N . THR A 1 740 ? -17.198 -20.864 -8.632 1.00 86.19 740 THR A N 1
ATOM 5623 C CA . THR A 1 740 ? -16.385 -20.226 -9.656 1.00 86.19 740 THR A CA 1
ATOM 5624 C C . THR A 1 740 ? -15.119 -19.718 -8.984 1.00 86.19 740 THR A C 1
ATOM 5626 O O . THR A 1 740 ? -15.160 -18.782 -8.191 1.00 86.19 740 THR A O 1
ATOM 5629 N N . HIS A 1 741 ? -13.994 -20.349 -9.297 1.00 78.56 741 HIS A N 1
ATOM 5630 C CA . HIS A 1 741 ? -12.698 -19.943 -8.770 1.00 78.56 741 HIS A CA 1
ATOM 5631 C C . HIS A 1 741 ? -12.103 -18.839 -9.651 1.00 78.56 741 HIS A C 1
ATOM 5633 O O . HIS A 1 741 ? -12.128 -18.931 -10.883 1.00 78.56 741 HIS A O 1
ATOM 5639 N N . SER A 1 742 ? -11.572 -17.812 -9.001 1.00 70.75 742 SER A N 1
ATOM 5640 C CA . SER A 1 742 ? -10.644 -16.821 -9.552 1.00 70.75 742 SER A CA 1
ATOM 5641 C C . SER A 1 742 ? -9.326 -16.903 -8.772 1.00 70.75 742 SER A C 1
ATOM 5643 O O . SER A 1 742 ? -9.315 -17.537 -7.722 1.00 70.75 742 SER A O 1
ATOM 5645 N N . GLN A 1 743 ? -8.241 -16.298 -9.268 1.00 53.88 743 GLN A N 1
ATOM 5646 C CA . GLN A 1 743 ? -6.905 -16.406 -8.649 1.00 53.88 743 GLN A CA 1
ATOM 5647 C C . GLN A 1 743 ? -6.906 -16.107 -7.143 1.00 53.88 743 GLN A C 1
ATOM 5649 O O . GLN A 1 743 ? -6.367 -16.895 -6.378 1.00 53.88 743 GLN A O 1
ATOM 5654 N N . ASN A 1 744 ? -7.611 -15.052 -6.721 1.00 64.31 744 ASN A N 1
ATOM 5655 C CA . ASN A 1 744 ? -7.577 -14.586 -5.329 1.00 64.31 744 ASN A CA 1
ATOM 5656 C C . ASN A 1 744 ? -8.906 -14.787 -4.599 1.00 64.31 744 ASN A C 1
ATOM 5658 O O . ASN A 1 744 ? -9.071 -14.292 -3.492 1.00 64.31 744 ASN A O 1
ATOM 5662 N N . ASN A 1 745 ? -9.901 -15.412 -5.239 1.00 73.56 745 ASN A N 1
ATOM 5663 C CA . ASN A 1 745 ? -11.216 -15.555 -4.624 1.00 73.56 745 ASN A CA 1
ATOM 5664 C C . ASN A 1 745 ? -11.954 -16.807 -5.083 1.00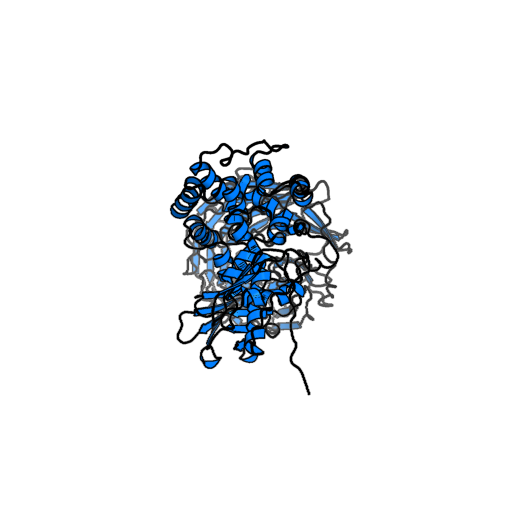 73.56 745 ASN A C 1
ATOM 5666 O O . ASN A 1 745 ? -11.934 -17.159 -6.270 1.00 73.56 745 ASN A O 1
ATOM 5670 N N . VAL A 1 746 ? -12.764 -17.368 -4.189 1.00 83.12 746 VAL A N 1
ATOM 5671 C CA . VAL A 1 746 ? -13.770 -18.376 -4.538 1.00 83.12 746 VAL A CA 1
ATOM 5672 C C . VAL A 1 746 ? -15.154 -17.751 -4.470 1.00 83.12 746 VAL A C 1
ATOM 5674 O O . VAL A 1 746 ? -15.641 -17.402 -3.396 1.00 83.12 746 VAL A O 1
ATOM 5677 N N . ARG A 1 747 ? -15.813 -17.626 -5.626 1.00 87.31 747 ARG A N 1
ATOM 5678 C CA . ARG A 1 747 ? -17.215 -17.208 -5.696 1.00 87.31 747 ARG A CA 1
ATOM 5679 C C . ARG A 1 747 ? -18.123 -18.428 -5.654 1.00 87.31 747 ARG A C 1
ATOM 5681 O O . ARG A 1 747 ? -17.970 -19.352 -6.448 1.00 87.31 747 ARG A O 1
ATOM 5688 N N . ILE A 1 748 ? -19.106 -18.410 -4.773 1.00 87.94 748 ILE A N 1
ATOM 5689 C CA . ILE A 1 748 ? -20.109 -19.449 -4.593 1.00 87.94 748 ILE A CA 1
ATOM 5690 C C . ILE A 1 748 ? -21.467 -18.847 -4.952 1.00 87.94 748 ILE A C 1
ATOM 5692 O O . ILE A 1 748 ? -22.041 -18.071 -4.189 1.00 87.94 748 ILE A O 1
ATOM 5696 N N . ASP A 1 749 ? -21.984 -19.199 -6.128 1.00 86.81 749 ASP A N 1
ATOM 5697 C CA . ASP A 1 749 ? -23.318 -18.790 -6.567 1.00 86.81 749 ASP A CA 1
ATOM 5698 C C . ASP A 1 749 ? -24.361 -19.828 -6.131 1.00 86.81 749 ASP A C 1
ATOM 5700 O O . ASP A 1 749 ? -24.187 -21.033 -6.355 1.00 86.81 749 ASP A O 1
ATOM 5704 N N . ILE A 1 750 ? -25.482 -19.369 -5.566 1.00 85.69 750 ILE A N 1
ATOM 5705 C CA . ILE A 1 750 ? -26.577 -20.254 -5.150 1.00 85.69 750 ILE A CA 1
ATOM 5706 C C . ILE A 1 750 ? -27.603 -20.391 -6.284 1.00 85.69 750 ILE A C 1
ATOM 5708 O O . ILE A 1 750 ? -28.294 -19.454 -6.695 1.00 85.69 750 ILE A O 1
ATOM 5712 N N . GLY A 1 751 ? -27.732 -21.607 -6.803 1.00 79.19 751 GLY A N 1
ATOM 5713 C CA . GLY A 1 751 ? -28.605 -21.960 -7.910 1.00 79.19 751 GLY A CA 1
ATOM 5714 C C . GLY A 1 751 ? -30.075 -21.657 -7.626 1.00 79.19 751 GLY A C 1
ATOM 5715 O O . GLY A 1 751 ? -30.697 -22.228 -6.737 1.00 79.19 751 GLY A O 1
ATOM 5716 N N . GLY A 1 752 ? -30.670 -20.789 -8.447 1.00 72.06 752 GLY A N 1
ATOM 5717 C CA . GLY A 1 752 ? -32.078 -20.404 -8.317 1.00 72.06 752 GLY A CA 1
ATOM 5718 C C . GLY A 1 752 ? -32.325 -19.138 -7.492 1.00 72.06 752 GLY A C 1
ATOM 5719 O O . GLY A 1 752 ? -33.488 -18.738 -7.386 1.00 72.06 752 GLY A O 1
ATOM 5720 N N . THR A 1 753 ? -31.274 -18.476 -6.992 1.00 77.44 753 THR A N 1
ATOM 5721 C CA . THR A 1 753 ? -31.338 -17.143 -6.365 1.00 77.44 753 THR A CA 1
ATOM 5722 C C . THR A 1 753 ? -30.457 -16.127 -7.116 1.00 77.44 753 THR A C 1
ATOM 5724 O O . THR A 1 753 ? -29.931 -16.423 -8.191 1.00 77.44 753 THR A O 1
ATOM 5727 N N . THR A 1 754 ? -30.385 -14.889 -6.613 1.00 75.75 754 THR A N 1
ATOM 5728 C CA . THR A 1 754 ? -29.425 -13.856 -7.059 1.00 75.75 754 THR A CA 1
ATOM 5729 C C . THR A 1 754 ? -28.268 -13.685 -6.075 1.00 75.75 754 THR A C 1
ATOM 5731 O O . THR A 1 754 ? -27.539 -12.706 -6.174 1.00 75.75 754 THR A O 1
ATOM 5734 N N . ASP A 1 755 ? -28.162 -14.578 -5.095 1.00 77.81 755 ASP A N 1
ATOM 5735 C CA . ASP A 1 755 ? -27.203 -14.465 -4.005 1.00 77.81 755 ASP A CA 1
ATOM 5736 C C . ASP A 1 755 ? -25.894 -15.145 -4.390 1.00 77.81 755 ASP A C 1
ATOM 5738 O O . ASP A 1 755 ? -25.892 -16.217 -5.010 1.00 77.81 755 ASP A O 1
ATOM 5742 N N . SER A 1 756 ? -24.789 -14.530 -3.989 1.00 79.62 756 SER A N 1
ATOM 5743 C CA . SER A 1 756 ? -23.467 -15.104 -4.185 1.00 79.62 756 SER A CA 1
ATOM 5744 C C . SER A 1 756 ? -22.518 -14.679 -3.082 1.00 79.62 756 SER A C 1
ATOM 5746 O O . SER A 1 756 ? -22.467 -13.507 -2.711 1.00 79.62 756 SER A O 1
ATOM 5748 N N . LEU A 1 757 ? -21.739 -15.634 -2.604 1.00 83.50 757 LEU A N 1
ATOM 5749 C CA . LEU A 1 757 ? -20.687 -15.418 -1.628 1.00 83.50 757 LEU A CA 1
ATOM 5750 C C . LEU A 1 757 ? -19.338 -15.362 -2.343 1.00 83.50 757 LEU A C 1
ATOM 5752 O O . LEU A 1 757 ? -19.103 -16.159 -3.243 1.00 83.50 757 LEU A O 1
ATOM 5756 N N . THR A 1 758 ? -18.454 -14.463 -1.937 1.00 78.50 758 THR A N 1
ATOM 5757 C CA . THR A 1 758 ? -17.056 -14.425 -2.366 1.00 78.50 758 THR A CA 1
ATOM 5758 C C . THR A 1 758 ? -16.179 -14.630 -1.141 1.00 78.50 758 THR A C 1
ATOM 5760 O O . THR A 1 758 ? -16.321 -13.923 -0.153 1.00 78.50 758 THR A O 1
ATOM 5763 N N . ILE A 1 759 ? -15.288 -15.607 -1.177 1.00 76.38 759 ILE A N 1
ATOM 5764 C CA . ILE A 1 759 ? -14.248 -15.736 -0.157 1.00 76.38 759 ILE A CA 1
ATOM 5765 C C . ILE A 1 759 ? -12.981 -15.167 -0.757 1.00 76.38 759 ILE A C 1
ATOM 5767 O O . ILE A 1 759 ? -12.606 -15.589 -1.852 1.00 76.38 759 ILE A O 1
ATOM 5771 N N . VAL A 1 760 ? -12.412 -14.177 -0.078 1.00 58.34 760 VAL A N 1
ATOM 5772 C CA . VAL A 1 760 ? -11.239 -13.430 -0.516 1.00 58.34 760 VAL A CA 1
ATOM 5773 C C . VAL A 1 760 ? -10.014 -14.043 0.144 1.00 58.34 760 VAL A C 1
ATOM 5775 O O . VAL A 1 760 ? -9.925 -14.092 1.367 1.00 58.34 760 VAL A O 1
ATOM 5778 N N . GLY A 1 761 ? -9.110 -14.554 -0.684 1.00 56.41 761 GLY A N 1
ATOM 5779 C CA . GLY A 1 761 ? -7.885 -15.235 -0.282 1.00 56.41 761 GLY A CA 1
ATOM 5780 C C . GLY A 1 761 ? -7.343 -16.111 -1.413 1.00 56.41 761 GLY A C 1
ATOM 5781 O O . GLY A 1 761 ? -8.101 -16.782 -2.127 1.00 56.41 761 GLY A O 1
ATOM 5782 N N . ALA A 1 762 ? -6.024 -16.080 -1.596 1.00 46.34 762 ALA A N 1
ATOM 5783 C CA . ALA A 1 762 ? -5.323 -16.914 -2.566 1.00 46.34 762 ALA A CA 1
ATOM 5784 C C . ALA A 1 762 ? -5.331 -18.394 -2.131 1.00 46.34 762 ALA A C 1
ATOM 5786 O O . ALA A 1 762 ? -5.458 -18.719 -0.954 1.00 46.34 762 ALA A O 1
ATOM 5787 N N . GLY A 1 763 ? -5.269 -19.320 -3.093 1.00 56.88 763 GLY A N 1
ATOM 5788 C CA . GLY A 1 763 ? -5.087 -20.755 -2.813 1.00 56.88 763 GLY A CA 1
ATOM 5789 C C . GLY A 1 763 ? -6.283 -21.528 -2.223 1.00 56.88 763 GLY A C 1
ATOM 5790 O O . GLY A 1 763 ? -6.198 -22.748 -2.072 1.00 56.88 763 GLY A O 1
ATOM 5791 N N . ILE A 1 764 ? -7.419 -20.879 -1.946 1.00 71.88 764 ILE A N 1
ATOM 5792 C CA . ILE A 1 764 ? -8.575 -21.513 -1.290 1.00 71.88 764 ILE A CA 1
ATOM 5793 C C . ILE A 1 764 ? -9.174 -22.642 -2.151 1.00 71.88 764 ILE A C 1
ATOM 5795 O O . ILE A 1 764 ? -9.703 -22.414 -3.251 1.00 71.88 764 ILE A O 1
ATOM 5799 N N . THR A 1 765 ? -9.175 -23.872 -1.621 1.00 74.81 765 THR A N 1
ATOM 5800 C CA . THR A 1 765 ? -9.731 -25.048 -2.305 1.00 74.81 765 THR A CA 1
ATOM 5801 C C . THR A 1 765 ? -10.937 -25.615 -1.566 1.00 74.81 765 THR A C 1
ATOM 5803 O O . THR A 1 765 ? -10.846 -26.589 -0.832 1.00 74.81 765 THR A O 1
ATOM 5806 N N . LEU A 1 766 ? -12.117 -25.072 -1.858 1.00 79.25 766 LEU A N 1
ATOM 5807 C CA . LEU A 1 766 ? -13.342 -25.537 -1.211 1.00 79.25 766 LEU A CA 1
ATOM 5808 C C . LEU A 1 766 ? -13.831 -26.882 -1.772 1.00 79.25 766 LEU A C 1
ATOM 5810 O O . LEU A 1 766 ? -14.095 -27.052 -2.969 1.00 79.25 766 LEU A O 1
ATOM 5814 N N . THR A 1 767 ? -14.025 -27.833 -0.874 1.00 78.50 767 THR A N 1
ATOM 5815 C CA . THR A 1 767 ? -14.625 -29.148 -1.080 1.00 78.50 767 THR A CA 1
ATOM 5816 C C . THR A 1 767 ? -15.934 -29.260 -0.302 1.00 78.50 767 THR A C 1
ATOM 5818 O O . THR A 1 767 ? -16.244 -28.424 0.530 1.00 78.50 767 THR A O 1
ATOM 5821 N N . GLU A 1 768 ? -16.724 -30.314 -0.532 1.00 78.62 768 GLU A N 1
ATOM 5822 C CA . GLU A 1 768 ? -17.977 -30.525 0.219 1.00 78.62 768 GLU A CA 1
ATOM 5823 C C . GLU A 1 768 ? -17.755 -30.625 1.746 1.00 78.62 768 GLU A C 1
ATOM 5825 O O . GLU A 1 768 ? -18.695 -30.394 2.500 1.00 78.62 768 GLU A O 1
ATOM 5830 N N . GLU A 1 769 ? -16.543 -30.962 2.208 1.00 75.19 769 GLU A N 1
ATOM 5831 C CA . GLU A 1 769 ? -16.217 -31.092 3.638 1.00 75.19 769 GLU A CA 1
ATOM 5832 C C . GLU A 1 769 ? -16.061 -29.737 4.347 1.00 75.19 769 GLU A C 1
ATOM 5834 O O . GLU A 1 769 ? -16.266 -29.673 5.558 1.00 75.19 769 GLU A O 1
ATOM 5839 N N . ASP A 1 770 ? -15.811 -28.670 3.587 1.00 77.62 770 ASP A N 1
ATOM 5840 C CA . ASP A 1 770 ? -15.663 -27.294 4.076 1.00 77.62 770 ASP A CA 1
ATOM 5841 C C . ASP A 1 770 ? -17.018 -26.601 4.279 1.00 77.62 770 ASP A C 1
ATOM 5843 O O . ASP A 1 770 ? -17.106 -25.509 4.841 1.00 77.62 770 ASP A O 1
ATOM 5847 N N . PHE A 1 771 ? -18.103 -27.250 3.834 1.00 77.38 771 PHE A N 1
ATOM 5848 C CA . PHE A 1 771 ? -19.452 -26.710 3.914 1.00 77.38 771 PHE A CA 1
ATOM 5849 C C . PHE A 1 771 ? -20.317 -27.429 4.935 1.00 77.38 771 PHE A C 1
ATOM 5851 O O . PHE A 1 771 ? -20.559 -28.638 4.878 1.00 77.38 771 PHE A O 1
ATOM 5858 N N . LEU A 1 772 ? -20.914 -26.633 5.813 1.00 71.38 772 LEU A N 1
ATOM 5859 C CA . LEU A 1 772 ? -21.934 -27.077 6.741 1.00 71.38 772 LEU A CA 1
ATOM 5860 C C . LEU A 1 772 ? -23.319 -26.640 6.238 1.00 71.38 772 LEU A C 1
ATOM 5862 O O . LEU A 1 772 ? -23.726 -25.490 6.378 1.00 71.38 772 LEU A O 1
ATOM 5866 N N . PHE A 1 773 ? -24.069 -27.575 5.653 1.00 74.19 773 PHE A N 1
ATOM 5867 C CA . PHE A 1 773 ? -25.474 -27.362 5.280 1.00 74.19 773 PHE A CA 1
ATOM 5868 C C . PHE A 1 773 ? -26.366 -27.627 6.494 1.00 74.19 773 PHE A C 1
ATOM 5870 O O . PHE A 1 773 ? -26.532 -28.788 6.890 1.00 74.19 773 PHE A O 1
ATOM 5877 N N . VAL A 1 774 ? -26.888 -26.560 7.107 1.00 55.84 774 VAL A N 1
ATOM 5878 C CA . VAL A 1 774 ? -27.616 -26.619 8.388 1.00 55.84 774 VAL A CA 1
ATOM 5879 C C . VAL A 1 774 ? -29.127 -26.628 8.199 1.00 55.84 774 VAL A C 1
ATOM 5881 O O . VAL A 1 774 ? -29.660 -25.701 7.548 1.00 55.84 774 VAL A O 1
#

Organism: NCBI:txid2602289

pLDDT: mean 74.34, std 19.33, range [22.16, 98.25]

InterPro domains:
  IPR013517 FG-GAP repeat [PF13517] (447-510)
  IPR025282 Domain of unknown function DUF4214 [PF13946] (245-293)
  IPR028994 Integrin alpha, N-terminal [G3DSA:2.130.10.130] (487-639)
  IPR028994 Integrin alpha, N-terminal [SSF69318] (263-515)
  IPR028994 Integrin alpha, N-terminal [SSF69318] (467-720)

Sequence (774 aa):
MEGGAFFRVLVPPGHYRVRFAAGTRSFVDGSGVLQTVQHSTRIDDIAKARILNEAAQLYDTIFDRAMDFTEVEQLVRFVQDGQLDMHALASDLLASDEFQVRNGTMLDVELITLFYRNSYDRKVSLFELDTRLTGLGNGSVSAAELAVEIARSAEHTFEGNTQNSTNNYDVFLNGVQFDRSMDLDEVRDQIGDIIRVAHGRRASNAELDLYDDYLIGGTHSVQDVAYLIWTQQTAFPDEPDSTLGLSQSAFIDRVFVNAFGRAPTAQEHSTWATHLNNGTITGLQMLVAVANSFDVSSIDFDASESAALFAGNWSITSPATGGQVHNGNFGDFDKHVGDVNGDGLADAVWTKSDLNGLQIFTSIGNGDGTYQDAVGNVVHTGAFGNFASHIDDVNGDGFDDTIWSISNLGGLQVWVSFSDGDGSFGTAISSQPSASRFGTFDRLIADINGDNKTDVLWTKVGNGIQVYSALGKGDGTFHAATGQVVHSGNFGDFEAHTADVNGDGQVDLVYTKADLTGLQVYTALGTSSGSFQQATGTNISTGAFDDRFEEVMSDVNGDGFDDAIFMHSNGNGFQVYVGLSNGDGTFAQAQGTVTLPENTGSWDNYQKLSADFNADGFDDAVWMGAFSSGLYRVIAFSHGDGTFSEAVGGSVSQAEYDHTIYYATHADDVNGDSIDDLIWSTNVDGLHVYSTITQEIYNTEADTFVFNGGQGEQSFFGYEDGLDTIAFSGDVTWGDLTLTHSQNNVRIDIGGTTDSLTIVGAGITLTEEDFLFV

Foldseek 3Di:
DDDDDDAFDFDDDDWDWDADPVGIDGDDDPDPDGDGDDLDDDADPVLLVQLLLLVQLLCQLQPVDGDDPVRSSCQSVQDDPSHGVQLVVLVPSCVDPLSCQAPNDDAQLVLLQSSCCSQQVAFAAPVRSLVSLVCPLVVVADSSRVSSCSSPDPNSVPRNDPSPVQPPHDCPPDPRHHSLPPPLVNQLLLLQLLLQLLPLDGDDPVLSVLLSCVSNVRHDDSLQSSQCSNQVDPDGDPDGDLQSPDDLLVLQQSSCCSQPVDGDDPVSSVSSVVCCVSVSDTSSSVSSSSSRHPSSVPADQPQAPPFPPPPPDQDQPFFVPAPLLDQDQLQQWDWDWDAQQFQQFIKTWTWDAAQAAIKIWIWDFPLALYTHRIDMDHLTGGGGDPWDKDWAAQQLLRGIWIKTWDAAQQATKIWIWHRPSPRDTHRIDIEGLTRHGGDDFDKDWDQQQLPNHIKIWTWDAAQAIKIWIWDGPSPRYTHRTDIDGLTGGGGDDWDWDWWQQQLPNGIKIWTWFAAQQATKIWIFDTYNVSDTHRIDIDRQTGHGGDRLWDWDWDAQQLPNGTWIWTWDAAPQGIKIWIFRRPSPNYTHRTDIDHADDPDDDGTSAWDWDWFAQPLSNGTWIKTWDDDQQATKIWIWRGSSPNDTHHIDMDGSTRHRDDPPWDKDWDWDSNNQPSGTFIWIATSRRGTRTRGDDDPPDDDPAEEEAEDEPPPAEEEDEDHDAPRYAYEYDDPFDPVQWDWDDDQFWIWIDGHPGNHIYIYGGGPHDDDNVRYDYD